Protein AF-A0A5M9ZGF6-F1 (afdb_monomer_lite)

pLDDT: mean 71.76, std 17.56, range [29.84, 97.44]

Organism: NCBI:txid1630166

Structure (mmCIF, N/CA/C/O backbone):
data_AF-A0A5M9ZGF6-F1
#
_entry.id   AF-A0A5M9ZGF6-F1
#
loop_
_atom_site.group_PDB
_atom_site.id
_atom_site.type_symbol
_atom_site.label_atom_id
_atom_site.label_alt_id
_atom_site.label_comp_id
_atom_site.label_asym_id
_atom_site.label_entity_id
_atom_site.label_seq_id
_atom_site.pdbx_PDB_ins_code
_atom_site.Cartn_x
_atom_site.Cartn_y
_atom_site.Cartn_z
_atom_site.occupancy
_atom_site.B_iso_or_equiv
_atom_site.auth_seq_id
_atom_site.auth_comp_id
_atom_site.auth_asym_id
_atom_site.auth_atom_id
_atom_site.pdbx_PDB_model_num
ATOM 1 N N . MET A 1 1 ? -43.111 -22.798 -46.053 1.00 52.22 1 MET A N 1
ATOM 2 C CA . MET A 1 1 ? -41.917 -23.514 -45.580 1.00 52.22 1 MET A CA 1
ATOM 3 C C . MET A 1 1 ? -41.376 -22.754 -44.384 1.00 52.22 1 MET A C 1
ATOM 5 O O . MET A 1 1 ? -41.095 -21.566 -44.531 1.00 52.22 1 MET A O 1
ATOM 9 N N . SER A 1 2 ? -41.379 -23.367 -43.202 1.00 64.00 2 SER A N 1
ATOM 10 C CA . SER A 1 2 ? -40.974 -22.713 -41.947 1.00 64.00 2 SER A CA 1
ATOM 11 C C . SER A 1 2 ? -39.448 -22.539 -41.874 1.00 64.00 2 SER A C 1
ATOM 13 O O . SER A 1 2 ? -38.704 -23.160 -42.637 1.00 64.00 2 SER A O 1
ATOM 15 N N . LEU A 1 3 ? -38.962 -21.691 -40.959 1.00 53.50 3 LEU A N 1
ATOM 16 C CA . LEU A 1 3 ? -37.520 -21.524 -40.703 1.00 53.50 3 LEU A CA 1
ATOM 17 C C . LEU A 1 3 ? -36.851 -22.865 -40.332 1.00 53.50 3 LEU A C 1
ATOM 19 O O . LEU A 1 3 ? -35.691 -23.104 -40.653 1.00 53.50 3 LEU A O 1
ATOM 23 N N . GLU A 1 4 ? -37.628 -23.759 -39.725 1.00 56.31 4 GLU A N 1
ATOM 24 C CA . GLU A 1 4 ? -37.227 -25.098 -39.304 1.00 56.31 4 GLU A CA 1
ATOM 25 C C . GLU A 1 4 ? -37.061 -26.068 -40.487 1.00 56.31 4 GLU A C 1
ATOM 27 O O . GLU A 1 4 ? -36.084 -26.813 -40.548 1.00 56.31 4 GLU A O 1
ATOM 32 N N . GLU A 1 5 ? -37.915 -25.972 -41.512 1.00 63.78 5 GLU A N 1
ATOM 33 C CA . GLU A 1 5 ? -37.778 -26.757 -42.752 1.00 63.78 5 GLU A CA 1
ATOM 34 C C . GLU A 1 5 ? -36.579 -26.321 -43.614 1.00 63.78 5 GLU A C 1
ATOM 36 O O . GLU A 1 5 ? -36.043 -27.118 -44.386 1.00 63.78 5 GLU A O 1
ATOM 41 N N . ARG A 1 6 ? -36.100 -25.076 -43.469 1.00 61.47 6 ARG A N 1
ATOM 42 C CA . ARG A 1 6 ? -34.855 -24.617 -44.114 1.00 61.47 6 ARG A CA 1
ATOM 43 C C . ARG A 1 6 ? -33.600 -25.096 -43.384 1.00 61.47 6 ARG A C 1
ATOM 45 O O . ARG A 1 6 ? -32.602 -25.383 -44.041 1.00 61.47 6 ARG A O 1
ATOM 52 N N . PHE A 1 7 ? -33.658 -25.239 -42.061 1.00 54.16 7 PHE A N 1
ATOM 53 C CA . PHE A 1 7 ? -32.519 -25.701 -41.265 1.00 54.16 7 PHE A CA 1
ATOM 54 C C . PHE A 1 7 ? -32.251 -27.204 -41.450 1.00 54.16 7 PHE A C 1
ATOM 56 O O . PHE A 1 7 ? -31.097 -27.629 -41.495 1.00 54.16 7 PHE A O 1
ATOM 63 N N . GLN A 1 8 ? -33.299 -28.010 -41.656 1.00 57.28 8 GLN A N 1
ATOM 64 C CA . GLN A 1 8 ? -33.153 -29.456 -41.866 1.00 57.28 8 GLN A CA 1
ATOM 65 C C . GLN A 1 8 ? -32.628 -29.849 -43.260 1.00 57.28 8 GLN A C 1
ATOM 67 O O . GLN A 1 8 ? -32.026 -30.910 -43.401 1.00 57.28 8 GLN A O 1
ATOM 72 N N . ASN A 1 9 ? -32.762 -28.988 -44.276 1.00 55.34 9 ASN A N 1
ATOM 73 C CA . ASN A 1 9 ? -32.192 -29.235 -45.610 1.00 55.34 9 ASN A CA 1
ATOM 74 C C . ASN A 1 9 ? -30.718 -28.808 -45.753 1.00 55.34 9 ASN A C 1
ATOM 76 O O . ASN A 1 9 ? -30.072 -29.199 -46.722 1.00 55.34 9 ASN A O 1
ATOM 80 N N . MET A 1 10 ? -30.165 -28.037 -44.807 1.00 42.31 10 MET A N 1
ATOM 81 C CA . MET A 1 10 ? -28.770 -27.571 -44.867 1.00 42.31 10 MET A CA 1
ATOM 82 C C . MET A 1 10 ? -27.761 -28.500 -44.179 1.00 42.31 10 MET A C 1
ATOM 84 O O . MET A 1 10 ? -26.569 -28.385 -44.443 1.00 42.31 10 MET A O 1
ATOM 88 N N . THR A 1 11 ? -28.199 -29.426 -43.321 1.00 49.75 11 THR A N 1
ATOM 89 C CA . THR A 1 11 ? -27.282 -30.256 -42.512 1.00 49.75 11 THR A CA 1
ATOM 90 C C . THR A 1 11 ? -27.200 -31.720 -42.940 1.00 49.75 11 THR A C 1
ATOM 92 O O . THR A 1 11 ? -26.404 -32.466 -42.378 1.00 49.75 11 THR A O 1
ATOM 95 N N . GLY A 1 12 ? -27.959 -32.131 -43.963 1.00 47.81 12 GLY A N 1
ATOM 96 C CA . GLY A 1 12 ? -27.683 -33.337 -44.749 1.00 47.81 12 GLY A CA 1
ATOM 97 C C . GLY A 1 12 ? -27.441 -34.631 -43.964 1.00 47.81 12 GLY A C 1
ATOM 98 O O . GLY A 1 12 ? -26.619 -35.433 -44.396 1.00 47.81 12 GLY A O 1
ATOM 99 N N . ASN A 1 13 ? -28.120 -34.870 -42.837 1.00 41.59 13 ASN A N 1
ATOM 100 C CA . ASN A 1 13 ? -27.894 -36.093 -42.067 1.00 41.59 13 ASN A CA 1
ATOM 101 C C . ASN A 1 13 ? -29.206 -36.800 -41.713 1.00 41.59 13 ASN A C 1
ATOM 103 O O . ASN A 1 13 ? -29.840 -36.536 -40.693 1.00 41.59 13 ASN A O 1
ATOM 107 N N . THR A 1 14 ? -29.612 -37.725 -42.586 1.00 40.56 14 THR A N 1
ATOM 108 C CA . THR A 1 14 ? -30.648 -38.715 -42.292 1.00 40.56 14 THR A CA 1
ATOM 109 C C . THR A 1 14 ? -30.010 -40.100 -42.166 1.00 40.56 14 THR A C 1
ATOM 111 O O . THR A 1 14 ? -29.475 -40.636 -43.128 1.00 40.56 14 THR A O 1
ATOM 114 N N . LYS A 1 15 ? -30.199 -40.691 -40.979 1.00 37.38 15 LYS A N 1
ATOM 115 C CA . LYS A 1 15 ? -30.226 -42.132 -40.651 1.00 37.38 15 LYS A CA 1
ATOM 116 C C . LYS A 1 15 ? -28.956 -42.846 -40.134 1.00 37.38 15 LYS A C 1
ATOM 118 O O . LYS A 1 15 ? -28.078 -43.248 -40.878 1.00 37.38 15 LYS A O 1
ATOM 123 N N . VAL A 1 16 ? -29.095 -43.206 -38.849 1.00 33.09 16 VAL A N 1
ATOM 124 C CA . VAL A 1 16 ? -28.965 -44.546 -38.224 1.00 33.09 16 VAL A CA 1
ATOM 125 C C . VAL A 1 16 ? -27.563 -45.105 -37.910 1.00 33.09 16 VAL A C 1
ATOM 127 O O . VAL A 1 16 ? -26.766 -45.468 -38.763 1.00 33.09 16 VAL A O 1
ATOM 130 N N . TRP A 1 17 ? -27.382 -45.266 -36.596 1.00 29.84 17 TRP A N 1
ATOM 131 C CA . TRP A 1 17 ? -26.350 -45.927 -35.795 1.00 29.84 17 TRP A CA 1
ATOM 132 C C . TRP A 1 17 ? -25.876 -47.328 -36.234 1.00 29.84 17 TRP A C 1
ATOM 134 O O . TRP A 1 17 ? -26.697 -48.172 -36.591 1.00 29.84 17 TRP A O 1
ATOM 144 N N . ARG A 1 18 ? -24.588 -47.621 -35.954 1.00 31.22 18 ARG A N 1
ATOM 145 C CA . ARG A 1 18 ? -24.090 -48.749 -35.119 1.00 31.22 18 ARG A CA 1
ATOM 146 C C . ARG A 1 18 ? -22.621 -48.491 -34.706 1.00 31.22 18 ARG A C 1
ATOM 148 O O . ARG A 1 18 ? -21.790 -48.181 -35.547 1.00 31.22 18 ARG A O 1
ATOM 155 N N . ALA A 1 19 ? -22.350 -48.569 -33.400 1.00 33.94 19 ALA A N 1
ATOM 156 C CA . ALA A 1 19 ? -21.087 -48.227 -32.723 1.00 33.94 19 ALA A CA 1
ATOM 157 C C . ALA A 1 19 ? -19.931 -49.232 -32.975 1.00 33.94 19 ALA A C 1
ATOM 159 O O . ALA A 1 19 ? -20.174 -50.311 -33.518 1.00 33.94 19 ALA A O 1
ATOM 160 N N . PRO A 1 20 ? -18.704 -48.936 -32.490 1.00 35.09 20 PRO A N 1
ATOM 161 C CA . PRO A 1 20 ? -18.349 -49.514 -31.189 1.00 35.09 20 PRO A CA 1
ATOM 162 C C . PRO A 1 20 ? -17.632 -48.546 -30.218 1.00 35.09 20 PRO A C 1
ATOM 164 O O . PRO A 1 20 ? -16.551 -48.033 -30.474 1.00 35.09 20 PRO A O 1
ATOM 167 N N . LEU A 1 21 ? -18.251 -48.341 -29.053 1.00 38.69 21 LEU A N 1
ATOM 168 C CA . LEU A 1 21 ? -17.724 -48.782 -27.750 1.00 38.69 21 LEU A CA 1
ATOM 169 C C . LEU A 1 21 ? -16.270 -48.452 -27.324 1.00 38.69 21 LEU A C 1
ATOM 171 O O . LEU A 1 21 ? -15.684 -49.227 -26.577 1.00 38.69 21 LEU A O 1
ATOM 175 N N . ALA A 1 22 ? -15.712 -47.290 -27.682 1.00 31.62 22 ALA A N 1
ATOM 176 C CA . ALA A 1 22 ? -14.438 -46.829 -27.088 1.00 31.62 22 ALA A CA 1
ATOM 177 C C . ALA A 1 22 ? -14.414 -45.375 -26.563 1.00 31.62 22 ALA A C 1
ATOM 179 O O . ALA A 1 22 ? -13.463 -44.993 -25.892 1.00 31.62 22 ALA A O 1
ATOM 180 N N . GLY A 1 23 ? -15.455 -44.565 -26.796 1.00 33.12 23 GLY A N 1
ATOM 181 C CA . GLY A 1 23 ? -15.446 -43.129 -26.444 1.00 33.12 23 GLY A CA 1
ATOM 182 C C . GLY A 1 23 ? -16.158 -42.728 -25.144 1.00 33.12 23 GLY A C 1
ATOM 183 O O . GLY A 1 23 ? -16.056 -41.580 -24.729 1.00 33.12 23 GLY A O 1
ATOM 184 N N . LEU A 1 24 ? -16.885 -43.642 -24.490 1.00 32.22 24 LEU A N 1
ATOM 185 C CA . LEU A 1 24 ? -17.691 -43.327 -23.294 1.00 32.22 24 LEU A CA 1
ATOM 186 C C . LEU A 1 24 ? -17.019 -43.696 -21.962 1.00 32.22 24 LEU A C 1
ATOM 188 O O . LEU A 1 24 ? -17.476 -43.250 -20.913 1.00 32.22 24 LEU A O 1
ATOM 192 N N . ALA A 1 25 ? -15.892 -44.413 -21.986 1.00 32.84 25 ALA A N 1
ATOM 193 C CA . ALA A 1 25 ? -15.049 -44.579 -20.798 1.00 32.84 25 ALA A CA 1
ATOM 194 C C . ALA A 1 25 ? -14.231 -43.308 -20.490 1.00 32.84 25 ALA A C 1
ATOM 196 O O . ALA A 1 25 ? -13.907 -43.049 -19.336 1.00 32.84 25 ALA A O 1
ATOM 197 N N . SER A 1 26 ? -13.959 -42.466 -21.491 1.00 36.41 26 SER A N 1
ATOM 198 C CA . SER A 1 26 ? -13.129 -41.262 -21.343 1.00 36.41 26 SER A CA 1
ATOM 199 C C . SER A 1 26 ? -13.853 -40.113 -20.634 1.00 36.41 26 SER A C 1
ATOM 201 O O . SER A 1 26 ? -13.219 -39.329 -19.940 1.00 36.41 26 SER A O 1
ATOM 203 N N . VAL A 1 27 ? -15.183 -40.032 -20.743 1.00 36.22 27 VAL A N 1
ATOM 204 C CA . VAL A 1 27 ? -15.979 -38.978 -20.085 1.00 36.22 27 VAL A CA 1
ATOM 205 C C . VAL A 1 27 ? -16.360 -39.371 -18.652 1.00 36.22 27 VAL A C 1
ATOM 207 O O . VAL A 1 27 ? -16.379 -38.518 -17.770 1.00 36.22 27 VAL A O 1
ATOM 210 N N . ALA A 1 28 ? -16.530 -40.669 -18.371 1.00 35.44 28 ALA A N 1
ATOM 211 C CA . ALA A 1 28 ? -16.622 -41.158 -16.994 1.00 35.44 28 ALA A CA 1
ATOM 212 C C . ALA A 1 28 ? -15.264 -41.090 -16.262 1.00 35.44 28 ALA A C 1
ATOM 214 O O . ALA A 1 28 ? -15.244 -40.788 -15.070 1.00 35.44 28 ALA A O 1
ATOM 215 N N . MET A 1 29 ? -14.135 -41.276 -16.967 1.00 35.06 29 MET A N 1
ATOM 216 C CA . MET A 1 29 ? -12.788 -41.066 -16.406 1.00 35.06 29 MET A CA 1
ATOM 217 C C . MET A 1 29 ? -12.430 -39.586 -16.207 1.00 35.06 29 MET A C 1
ATOM 219 O O . MET A 1 29 ? -11.732 -39.266 -15.251 1.00 35.06 29 MET A O 1
ATOM 223 N N . ILE A 1 30 ? -12.960 -38.657 -17.010 1.00 37.44 30 ILE A N 1
ATOM 224 C CA . ILE A 1 30 ? -12.794 -37.212 -16.761 1.00 37.44 30 ILE A CA 1
ATOM 225 C C . ILE A 1 30 ? -13.612 -36.745 -15.541 1.00 37.44 30 ILE A C 1
ATOM 227 O O . ILE A 1 30 ? -13.163 -35.863 -14.813 1.00 37.44 30 ILE A O 1
ATOM 231 N N . ALA A 1 31 ? -14.732 -37.401 -15.223 1.00 34.72 31 ALA A N 1
ATOM 232 C CA . ALA A 1 31 ? -15.467 -37.156 -13.978 1.00 34.72 31 ALA A CA 1
ATOM 233 C C . ALA A 1 31 ? -14.844 -37.838 -12.739 1.00 34.72 31 ALA A C 1
ATOM 235 O O . ALA A 1 31 ? -15.077 -37.383 -11.626 1.00 34.72 31 ALA A O 1
ATOM 236 N N . THR A 1 32 ? -14.018 -38.882 -12.895 1.00 32.44 32 THR A N 1
ATOM 237 C CA . THR A 1 32 ? -13.280 -39.490 -11.763 1.00 32.44 32 THR A CA 1
ATOM 238 C C . THR A 1 32 ? -11.904 -38.864 -11.528 1.00 32.44 32 THR A C 1
ATOM 240 O O . THR A 1 32 ? -11.432 -38.863 -10.396 1.00 32.44 32 THR A O 1
ATOM 243 N N . MET A 1 33 ? -11.277 -38.252 -12.540 1.00 34.66 33 MET A N 1
ATOM 244 C CA . MET A 1 33 ? -10.026 -37.498 -12.358 1.00 34.66 33 MET A CA 1
ATOM 245 C C . MET A 1 33 ? -10.251 -36.063 -11.853 1.00 34.66 33 MET A C 1
ATOM 247 O O . MET A 1 33 ? -9.376 -35.522 -11.186 1.00 34.66 33 MET A O 1
ATOM 251 N N . GLY A 1 34 ? -11.440 -35.484 -12.065 1.00 32.59 34 GLY A N 1
ATOM 252 C CA . GLY A 1 34 ? -11.870 -34.248 -11.392 1.00 32.59 34 GLY A CA 1
ATOM 253 C C . GLY A 1 34 ? -12.216 -34.422 -9.904 1.00 32.59 34 GLY A C 1
ATOM 254 O O . GLY A 1 34 ? -12.345 -33.434 -9.193 1.00 32.59 34 GLY A O 1
ATOM 255 N N . VAL A 1 35 ? -12.330 -35.665 -9.423 1.00 34.41 35 VAL A N 1
ATOM 256 C CA . VAL A 1 35 ? -12.673 -36.002 -8.026 1.00 34.41 35 VAL A CA 1
ATOM 257 C C . VAL A 1 35 ? -11.443 -36.427 -7.208 1.00 34.41 35 VAL A C 1
ATOM 259 O O . VAL A 1 35 ? -11.498 -36.455 -5.984 1.00 34.41 35 VAL A O 1
ATOM 262 N N . ALA A 1 36 ? -10.294 -36.680 -7.844 1.00 33.44 36 ALA A N 1
ATOM 263 C CA . ALA A 1 36 ? -9.061 -37.043 -7.136 1.00 33.44 36 ALA A CA 1
ATOM 264 C C . ALA A 1 36 ? -8.223 -35.834 -6.663 1.00 33.44 36 ALA A C 1
ATOM 266 O O . ALA A 1 36 ? -7.332 -36.006 -5.835 1.00 33.44 36 ALA A O 1
ATOM 267 N N . ALA A 1 37 ? -8.500 -34.616 -7.147 1.00 34.91 37 ALA A N 1
ATOM 268 C CA . ALA A 1 37 ? -7.807 -33.398 -6.704 1.00 34.91 37 ALA A CA 1
ATOM 269 C C . ALA A 1 37 ? -8.527 -32.656 -5.559 1.00 34.91 37 ALA A C 1
ATOM 271 O O . ALA A 1 37 ? -7.911 -31.826 -4.901 1.00 34.91 37 ALA A O 1
ATOM 272 N N . SER A 1 38 ? -9.795 -32.973 -5.270 1.00 39.72 38 SER A N 1
ATOM 273 C CA . SER A 1 38 ? -10.536 -32.393 -4.137 1.00 39.72 38 SER A CA 1
ATOM 274 C C . SER A 1 38 ? -10.399 -33.194 -2.834 1.00 39.72 38 SER A C 1
ATOM 276 O O . SER A 1 38 ? -10.948 -32.796 -1.814 1.00 39.72 38 SER A O 1
ATOM 278 N N . THR A 1 39 ? -9.677 -34.322 -2.837 1.00 42.22 39 THR A N 1
ATOM 279 C CA . THR A 1 39 ? -9.481 -35.187 -1.654 1.00 42.22 39 THR A CA 1
ATOM 280 C C . THR A 1 39 ? -8.071 -35.117 -1.055 1.00 42.22 39 THR A C 1
ATOM 282 O O . THR A 1 39 ? -7.697 -35.993 -0.282 1.00 42.22 39 THR A O 1
ATOM 285 N N . ALA A 1 40 ? -7.278 -34.091 -1.380 1.00 41.31 40 ALA A N 1
ATOM 286 C CA . ALA A 1 40 ? -5.904 -33.930 -0.884 1.00 41.31 40 ALA A CA 1
ATOM 287 C C . ALA A 1 40 ? -5.705 -32.705 0.036 1.00 41.31 40 ALA A C 1
ATOM 289 O O . ALA A 1 40 ? -4.582 -32.231 0.182 1.00 41.31 40 ALA A O 1
ATOM 290 N N . ASN A 1 41 ? -6.769 -32.192 0.668 1.00 52.09 41 ASN A N 1
ATOM 291 C CA . ASN A 1 41 ? -6.676 -31.009 1.542 1.00 52.09 41 ASN A CA 1
ATOM 292 C C . ASN A 1 41 ? -6.361 -31.342 3.010 1.00 52.09 41 ASN A C 1
ATOM 294 O O . ASN A 1 41 ? -6.297 -30.434 3.829 1.00 52.09 41 ASN A O 1
ATOM 298 N N . ALA A 1 42 ? -6.159 -32.614 3.363 1.00 49.62 42 ALA A N 1
ATOM 299 C CA . ALA A 1 42 ? -5.719 -32.983 4.706 1.00 49.62 42 ALA A CA 1
ATOM 300 C C . ALA A 1 42 ? -4.203 -32.775 4.833 1.00 49.62 42 ALA A C 1
ATOM 302 O O . ALA A 1 42 ? -3.412 -33.705 4.677 1.00 49.62 42 ALA A O 1
ATOM 303 N N . ASP A 1 43 ? -3.808 -31.536 5.100 1.00 59.50 43 ASP A N 1
ATOM 304 C CA . ASP A 1 43 ? -2.506 -31.228 5.674 1.00 59.50 43 ASP A CA 1
ATOM 305 C C . ASP A 1 43 ? -2.671 -31.352 7.192 1.00 59.50 43 ASP A C 1
ATOM 307 O O . ASP A 1 43 ? -3.382 -30.553 7.796 1.00 59.50 43 ASP A O 1
ATOM 311 N N . THR A 1 44 ? -2.175 -32.435 7.800 1.00 53.25 44 THR A N 1
ATOM 312 C CA . THR A 1 44 ? -2.518 -32.780 9.188 1.00 53.25 44 THR A CA 1
ATOM 313 C C . THR A 1 44 ? -1.997 -31.740 10.171 1.00 53.25 44 THR A C 1
ATOM 315 O O . THR A 1 44 ? -0.893 -31.844 10.702 1.00 53.25 44 THR A O 1
ATOM 318 N N . VAL A 1 45 ? -2.852 -30.775 10.470 1.00 57.09 45 VAL A N 1
ATOM 319 C CA . VAL A 1 45 ? -2.740 -29.885 11.610 1.00 57.09 45 VAL A CA 1
ATOM 320 C C . VAL A 1 45 ? -3.004 -30.702 12.876 1.00 57.09 45 VAL A C 1
ATOM 322 O O . VAL A 1 45 ? -4.016 -31.401 12.978 1.00 57.09 45 VAL A O 1
ATOM 325 N N . ASN A 1 46 ? -2.123 -30.617 13.874 1.00 58.19 46 ASN A N 1
ATOM 326 C CA . ASN A 1 46 ? -2.444 -31.143 15.196 1.00 58.19 46 ASN A CA 1
ATOM 327 C C . ASN A 1 46 ? -3.598 -30.305 15.767 1.00 58.19 46 ASN A C 1
ATOM 329 O O . ASN A 1 46 ? -3.386 -29.154 16.134 1.00 58.19 46 ASN A O 1
ATOM 333 N N . ALA A 1 47 ? -4.806 -30.871 15.858 1.00 51.78 47 ALA A N 1
ATOM 334 C CA . ALA A 1 47 ? -5.988 -30.167 16.369 1.00 51.78 47 ALA A CA 1
ATOM 335 C C . ALA A 1 47 ? -5.763 -29.553 17.768 1.00 51.78 47 ALA A C 1
ATOM 337 O O . ALA A 1 47 ? -6.371 -28.546 18.125 1.00 51.78 47 ALA A O 1
ATOM 338 N N . SER A 1 48 ? -4.841 -30.123 18.548 1.00 50.94 48 SER A N 1
ATOM 339 C CA . SER A 1 48 ? -4.463 -29.618 19.867 1.00 50.94 48 SER A CA 1
ATOM 340 C C . SER A 1 48 ? -3.477 -28.447 19.813 1.00 50.94 48 SER A C 1
ATOM 342 O O . SER A 1 48 ? -3.416 -27.682 20.774 1.00 50.94 48 SER A O 1
ATOM 344 N N . ASN A 1 49 ? -2.694 -28.295 18.740 1.00 54.41 49 ASN A N 1
ATOM 345 C CA . ASN A 1 49 ? -1.664 -27.258 18.607 1.00 54.41 49 ASN A CA 1
ATOM 346 C C . ASN A 1 49 ? -1.377 -26.943 17.118 1.00 54.41 49 ASN A C 1
ATOM 348 O O . ASN A 1 49 ? -0.397 -27.441 16.557 1.00 54.41 49 ASN A O 1
ATOM 352 N N . PRO A 1 50 ? -2.291 -26.211 16.453 1.00 55.06 50 PRO A N 1
ATOM 353 C CA . PRO A 1 50 ? -2.332 -26.090 14.998 1.00 55.06 50 PRO A CA 1
ATOM 354 C C . PRO A 1 50 ? -1.295 -25.126 14.402 1.00 55.06 50 PRO A C 1
ATOM 356 O O . PRO A 1 50 ? -1.001 -25.199 13.214 1.00 55.06 50 PRO A O 1
ATOM 359 N N . VAL A 1 51 ? -0.727 -24.251 15.233 1.00 61.56 51 VAL A N 1
ATOM 360 C CA . VAL A 1 51 ? 0.332 -23.298 14.896 1.00 61.56 51 VAL A CA 1
ATOM 361 C C . VAL A 1 51 ? 1.488 -23.623 15.845 1.00 61.56 51 VAL A C 1
ATOM 363 O O . VAL A 1 51 ? 1.282 -23.577 17.047 1.00 61.56 51 VAL A O 1
ATOM 366 N N . ASP A 1 52 ? 2.651 -24.027 15.327 1.00 53.91 52 ASP A N 1
ATOM 367 C CA . ASP A 1 52 ? 3.858 -24.494 16.047 1.00 53.91 52 ASP A CA 1
ATOM 368 C C . ASP A 1 52 ? 4.008 -24.101 17.547 1.00 53.91 52 ASP A C 1
ATOM 370 O O . ASP A 1 52 ? 3.778 -22.951 17.922 1.00 53.91 52 ASP A O 1
ATOM 374 N N . GLN A 1 53 ? 4.501 -25.053 18.363 1.00 45.41 53 GLN A N 1
ATOM 375 C CA . GLN A 1 53 ? 4.284 -25.381 19.797 1.00 45.41 53 GLN A CA 1
ATOM 376 C C . GLN A 1 53 ? 4.274 -24.282 20.886 1.00 45.41 53 GLN A C 1
ATOM 378 O O . GLN A 1 53 ? 4.377 -24.589 22.076 1.00 45.41 53 GLN A O 1
ATOM 383 N N . THR A 1 54 ? 4.133 -23.008 20.559 1.00 53.06 54 THR A N 1
ATOM 384 C CA . THR A 1 54 ? 4.137 -21.931 21.547 1.00 53.06 54 THR A CA 1
ATOM 385 C C . THR A 1 54 ? 2.780 -21.254 21.737 1.00 53.06 54 THR A C 1
ATOM 387 O O . THR A 1 54 ? 2.601 -20.675 22.806 1.00 53.06 54 THR A O 1
ATOM 390 N N . ASP A 1 55 ? 1.820 -21.372 20.800 1.00 60.97 55 ASP A N 1
ATOM 391 C CA . ASP A 1 55 ? 0.558 -20.601 20.810 1.00 60.97 55 ASP A CA 1
ATOM 392 C C . ASP A 1 55 ? 0.834 -19.101 21.051 1.00 60.97 55 ASP A C 1
ATOM 394 O O . ASP A 1 55 ? 0.177 -18.473 21.864 1.00 60.97 55 ASP A O 1
ATOM 398 N N . LYS A 1 56 ? 1.885 -18.534 20.450 1.00 71.06 56 LYS A N 1
ATOM 399 C CA . LYS A 1 56 ? 2.322 -17.155 20.721 1.00 71.06 56 LYS A CA 1
ATOM 400 C C . LYS A 1 56 ? 2.047 -16.252 19.536 1.00 71.06 56 LYS A C 1
ATOM 402 O O . LYS A 1 56 ? 2.673 -16.448 18.495 1.00 71.06 56 LYS A O 1
ATOM 407 N N . PHE A 1 57 ? 1.186 -15.269 19.741 1.00 72.38 57 PHE A N 1
ATOM 408 C CA . PHE A 1 57 ? 0.853 -14.202 18.810 1.00 72.38 57 PHE A CA 1
ATOM 409 C C . PHE A 1 57 ? 1.263 -12.851 19.386 1.00 72.38 57 PHE A C 1
ATOM 411 O O . PHE A 1 57 ? 1.302 -12.660 20.611 1.00 72.38 57 PHE A O 1
ATOM 418 N N . SER A 1 58 ? 1.551 -11.918 18.490 1.00 72.56 58 SER A N 1
ATOM 419 C CA . SER A 1 58 ? 1.962 -10.560 18.843 1.00 72.56 58 SER A CA 1
ATOM 420 C C . SER A 1 58 ? 0.928 -9.538 18.391 1.00 72.56 58 SER A C 1
ATOM 422 O O . SER A 1 58 ? 0.189 -9.779 17.445 1.00 72.56 58 SER A O 1
ATOM 424 N N . VAL A 1 59 ? 0.886 -8.381 19.049 1.00 74.62 59 VAL A N 1
ATOM 425 C CA . VAL A 1 59 ? 0.003 -7.262 18.679 1.00 74.62 59 VAL A CA 1
ATOM 426 C C . VAL A 1 59 ? 0.861 -6.015 18.468 1.00 74.62 59 VAL A C 1
ATOM 428 O O . VAL A 1 59 ? 1.673 -5.667 19.331 1.00 74.62 59 VAL A O 1
ATOM 431 N N . GLY A 1 60 ? 0.699 -5.353 17.320 1.00 75.06 60 GLY A N 1
ATOM 432 C CA . GLY A 1 60 ? 1.401 -4.125 16.949 1.00 75.06 60 GLY A CA 1
ATOM 433 C C . GLY A 1 60 ? 0.441 -2.995 16.575 1.00 75.06 60 GLY A C 1
ATOM 434 O O . GLY A 1 60 ? -0.509 -3.202 15.821 1.00 75.06 60 GLY A O 1
ATOM 435 N N . VAL A 1 61 ? 0.719 -1.789 17.075 1.00 76.81 61 VAL A N 1
ATOM 436 C CA . VAL A 1 61 ? -0.067 -0.571 16.810 1.00 76.81 61 VAL A CA 1
ATOM 437 C C . VAL A 1 61 ? 0.720 0.376 15.902 1.00 76.81 61 VAL A C 1
ATOM 439 O O . VAL A 1 61 ? 1.920 0.569 16.096 1.00 76.81 61 VAL A O 1
ATOM 442 N N . TYR A 1 62 ? 0.055 0.988 14.924 1.00 78.44 62 TYR A N 1
ATOM 443 C CA . TYR A 1 62 ? 0.625 1.900 13.927 1.00 78.44 62 TYR A CA 1
ATOM 444 C C . TYR A 1 62 ? -0.185 3.193 13.872 1.00 78.44 62 TYR A C 1
ATOM 446 O O . TYR A 1 62 ? -1.387 3.165 14.091 1.00 78.44 62 TYR A O 1
ATOM 454 N N . ALA A 1 63 ? 0.439 4.325 13.556 1.00 79.88 63 ALA A N 1
ATOM 455 C CA . ALA A 1 63 ? -0.303 5.557 13.287 1.00 79.88 63 ALA A CA 1
ATOM 456 C C . ALA A 1 63 ? -0.891 5.504 11.865 1.00 79.88 63 ALA A C 1
ATOM 458 O O . ALA A 1 63 ? -0.185 5.094 10.944 1.00 79.88 63 ALA A O 1
ATOM 459 N N . ALA A 1 64 ? -2.150 5.904 11.655 1.00 80.75 64 ALA A N 1
ATOM 460 C CA . ALA A 1 64 ? -2.777 5.847 10.327 1.00 80.75 64 ALA A CA 1
ATOM 461 C C . ALA A 1 64 ? -2.093 6.762 9.285 1.00 80.75 64 ALA A C 1
ATOM 463 O O . ALA A 1 64 ? -2.096 6.483 8.093 1.00 80.75 64 ALA A O 1
ATOM 464 N N . ASP A 1 65 ? -1.453 7.841 9.720 1.00 78.25 65 ASP A N 1
ATOM 465 C CA . ASP A 1 65 ? -0.665 8.758 8.888 1.00 78.25 65 ASP A CA 1
ATOM 466 C C . ASP A 1 65 ? 0.805 8.340 8.714 1.00 78.25 65 ASP A C 1
ATOM 468 O O . ASP A 1 65 ? 1.496 8.875 7.849 1.00 78.25 65 ASP A O 1
ATOM 472 N N . ALA A 1 66 ? 1.282 7.377 9.504 1.00 74.50 66 ALA A N 1
ATOM 473 C CA . ALA A 1 66 ? 2.596 6.755 9.355 1.00 74.50 66 ALA A CA 1
ATOM 474 C C . ALA A 1 66 ? 2.499 5.218 9.478 1.00 74.50 66 ALA A C 1
ATOM 476 O O . ALA A 1 66 ? 3.137 4.623 10.353 1.00 74.50 66 ALA A O 1
ATOM 477 N N . PRO A 1 67 ? 1.727 4.543 8.601 1.00 71.50 67 PRO A N 1
ATOM 478 C CA . PRO A 1 67 ? 1.346 3.131 8.759 1.00 71.50 67 PRO A CA 1
ATOM 479 C C . PRO A 1 67 ? 2.499 2.130 8.581 1.00 71.50 67 PRO A C 1
ATOM 481 O O . PRO A 1 67 ? 2.356 0.947 8.911 1.00 71.50 67 PRO A O 1
ATOM 484 N N . TYR A 1 68 ? 3.650 2.622 8.118 1.00 67.25 68 TYR A N 1
ATOM 485 C CA . TYR A 1 68 ? 4.912 1.897 7.972 1.00 67.25 68 TYR A CA 1
ATOM 486 C C . TYR A 1 68 ? 5.766 1.929 9.247 1.00 67.25 68 TYR A C 1
ATOM 488 O O . TYR A 1 68 ? 6.758 1.200 9.355 1.00 67.25 68 TYR A O 1
ATOM 496 N N . LYS A 1 69 ? 5.422 2.787 10.215 1.00 68.00 69 LYS A N 1
ATOM 497 C CA . LYS A 1 69 ? 6.162 2.971 11.461 1.00 68.00 69 LYS A CA 1
ATOM 498 C C . LYS A 1 69 ? 5.289 2.546 12.634 1.00 68.00 69 LYS A C 1
ATOM 500 O O . LYS A 1 69 ? 4.192 3.057 12.829 1.00 68.00 69 LYS A O 1
ATOM 505 N N . LEU A 1 70 ? 5.805 1.612 13.429 1.00 69.44 70 LEU A N 1
ATOM 506 C CA . LEU A 1 70 ? 5.153 1.230 14.675 1.00 69.44 70 LEU A CA 1
ATOM 507 C C . LEU A 1 70 ? 4.987 2.476 15.548 1.00 69.44 70 LEU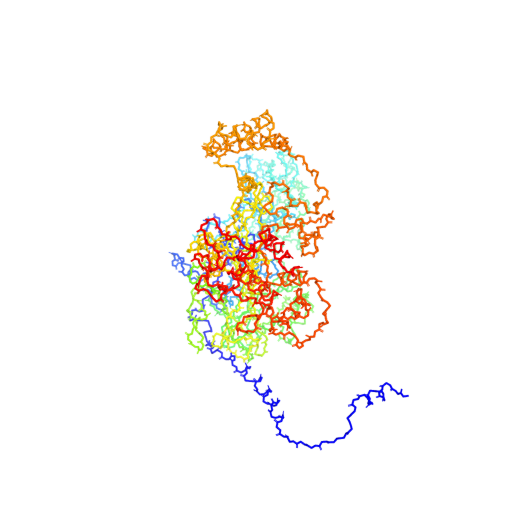 A C 1
ATOM 509 O O . LEU A 1 70 ? 5.930 3.267 15.679 1.00 69.44 70 LEU A O 1
ATOM 513 N N . ALA A 1 71 ? 3.802 2.633 16.122 1.00 68.38 71 ALA A N 1
ATOM 514 C CA . ALA A 1 71 ? 3.482 3.735 16.997 1.00 68.38 71 ALA A CA 1
ATOM 515 C C . ALA A 1 71 ? 4.487 3.762 18.155 1.00 68.38 71 ALA A C 1
ATOM 517 O O . ALA A 1 71 ? 4.789 2.736 18.781 1.00 68.38 71 ALA A O 1
ATOM 518 N N . THR A 1 72 ? 5.060 4.939 18.381 1.00 59.62 72 THR A N 1
ATOM 519 C CA . THR A 1 72 ? 5.964 5.179 19.498 1.00 59.62 72 THR A CA 1
ATOM 520 C C . THR A 1 72 ? 5.333 6.164 20.452 1.00 59.62 72 THR A C 1
ATOM 522 O O . THR A 1 72 ? 4.701 7.118 20.003 1.00 59.62 72 THR A O 1
ATOM 525 N N . ASP A 1 73 ? 5.540 5.967 21.748 1.00 53.47 73 ASP A N 1
ATOM 526 C CA . ASP A 1 73 ? 5.194 6.993 22.724 1.00 53.47 73 ASP A CA 1
ATOM 527 C C . ASP A 1 73 ? 6.106 8.231 22.595 1.00 53.47 73 ASP A C 1
ATOM 529 O O . ASP A 1 73 ? 7.074 8.258 21.823 1.00 53.47 73 ASP A O 1
ATOM 533 N N . ALA A 1 74 ? 5.819 9.261 23.394 1.00 49.94 74 ALA A N 1
ATOM 534 C CA . ALA A 1 74 ? 6.598 10.497 23.445 1.00 49.94 74 ALA A CA 1
ATOM 535 C C . ALA A 1 74 ? 8.080 10.299 23.847 1.00 49.94 74 ALA A C 1
ATOM 537 O O . ALA A 1 74 ? 8.889 11.207 23.659 1.00 49.94 74 ALA A O 1
ATOM 538 N N . THR A 1 75 ? 8.461 9.130 24.380 1.00 49.75 75 THR A N 1
ATOM 539 C CA . THR A 1 75 ? 9.847 8.769 24.731 1.00 49.75 75 THR A CA 1
ATOM 540 C C . THR A 1 75 ? 10.553 7.938 23.654 1.00 49.75 75 THR A C 1
ATOM 542 O O . THR A 1 75 ? 11.736 7.619 23.787 1.00 49.75 75 THR A O 1
ATOM 545 N N . GLY A 1 76 ? 9.859 7.619 22.555 1.00 53.69 76 GLY A N 1
ATOM 546 C CA . GLY A 1 76 ? 10.368 6.789 21.464 1.00 53.69 76 GLY A CA 1
ATOM 547 C C . GLY A 1 76 ? 10.238 5.284 21.718 1.00 53.69 76 GLY A C 1
ATOM 548 O O . GLY A 1 76 ? 10.807 4.491 20.957 1.00 53.69 76 GLY A O 1
ATOM 549 N N . TRP A 1 77 ? 9.511 4.872 22.763 1.00 53.22 77 TRP A N 1
ATOM 550 C CA . TRP A 1 77 ? 9.277 3.466 23.075 1.00 53.22 77 TRP A CA 1
ATOM 551 C C . TRP A 1 77 ? 8.222 2.868 22.143 1.00 53.22 77 TRP A C 1
ATOM 553 O O . TRP A 1 77 ? 7.245 3.520 21.793 1.00 53.22 77 TRP A O 1
ATOM 563 N N . ARG A 1 78 ? 8.449 1.634 21.689 1.00 55.53 78 ARG A N 1
ATOM 564 C CA . ARG A 1 78 ? 7.706 0.977 20.601 1.00 55.53 78 ARG A CA 1
ATOM 565 C C . ARG A 1 78 ? 6.514 0.183 21.136 1.00 55.53 78 ARG A C 1
ATOM 567 O O . ARG A 1 78 ? 6.711 -0.679 21.987 1.00 55.53 78 ARG A O 1
ATOM 574 N N . ALA A 1 79 ? 5.325 0.390 20.569 1.00 51.62 79 ALA A N 1
ATOM 575 C CA . ALA A 1 79 ? 4.113 -0.361 20.901 1.00 51.62 79 ALA A CA 1
ATOM 576 C C . ALA A 1 79 ? 4.110 -1.780 20.297 1.00 51.62 79 ALA A C 1
ATOM 578 O O . ALA A 1 79 ? 3.377 -2.057 19.346 1.00 51.62 79 ALA A O 1
ATOM 579 N N . LEU A 1 80 ? 4.972 -2.671 20.805 1.00 52.62 80 LEU A N 1
ATOM 580 C CA . LEU A 1 80 ? 4.970 -4.087 20.428 1.00 52.62 80 LEU A CA 1
ATOM 581 C C . LEU A 1 80 ? 4.748 -4.968 21.656 1.00 52.62 80 LEU A C 1
ATOM 583 O O . LEU A 1 80 ? 5.590 -5.011 22.554 1.00 52.62 80 LEU A O 1
ATOM 587 N N . TYR A 1 81 ? 3.653 -5.719 21.654 1.00 57.00 81 TYR A N 1
ATOM 588 C CA . TYR A 1 81 ? 3.404 -6.764 22.640 1.00 57.00 81 TYR A CA 1
ATOM 589 C C . TYR A 1 81 ? 3.817 -8.119 22.051 1.00 57.00 81 TYR A C 1
ATOM 591 O O . TYR A 1 81 ? 3.405 -8.466 20.944 1.00 57.00 81 TYR A O 1
ATOM 599 N N . GLY A 1 82 ? 4.673 -8.862 22.766 1.00 50.69 82 GLY A N 1
ATOM 600 C CA . GLY A 1 82 ? 5.180 -10.171 22.335 1.00 50.69 82 GLY A CA 1
ATOM 601 C C . GLY A 1 82 ? 6.431 -10.134 21.440 1.00 50.69 82 GLY A C 1
ATOM 602 O O . GLY A 1 82 ? 6.485 -10.871 20.461 1.00 50.69 82 GLY A O 1
ATOM 603 N N . ASN A 1 83 ? 7.441 -9.298 21.728 1.00 43.25 83 ASN A N 1
ATOM 604 C CA . ASN A 1 83 ? 8.732 -9.333 21.012 1.00 43.25 83 ASN A CA 1
ATOM 605 C C . ASN A 1 83 ? 9.756 -10.250 21.720 1.00 43.25 83 ASN A C 1
ATOM 607 O O . ASN A 1 83 ? 10.081 -9.988 22.880 1.00 43.25 83 ASN A O 1
ATOM 611 N N . PRO A 1 84 ? 10.340 -11.268 21.065 1.00 38.03 84 PRO A N 1
ATOM 612 C CA . PRO A 1 84 ? 11.462 -12.021 21.627 1.00 38.03 84 PRO A CA 1
ATOM 613 C C . PRO A 1 84 ? 12.807 -11.257 21.656 1.00 38.03 84 PRO A C 1
ATOM 615 O O . PRO A 1 84 ? 13.651 -11.600 22.482 1.00 38.03 84 PRO A O 1
ATOM 618 N N . ASP A 1 85 ? 13.006 -10.214 20.836 1.00 38.25 85 ASP A N 1
ATOM 619 C CA . ASP A 1 85 ? 14.289 -9.494 20.677 1.00 38.25 85 ASP A CA 1
ATOM 620 C C . ASP A 1 85 ? 14.414 -8.204 21.521 1.00 38.25 85 ASP A C 1
ATOM 622 O O . ASP A 1 85 ? 15.427 -7.489 21.476 1.00 38.25 85 ASP A O 1
ATOM 626 N N . SER A 1 86 ? 13.405 -7.875 22.335 1.00 40.44 86 SER A N 1
ATOM 627 C CA . SER A 1 86 ? 13.509 -6.759 23.281 1.00 40.44 86 SER A CA 1
ATOM 628 C C . SER A 1 86 ? 14.445 -7.130 24.436 1.00 40.44 86 SER A C 1
ATOM 630 O O . SER A 1 86 ? 14.214 -8.106 25.144 1.00 40.44 86 SER A O 1
ATOM 632 N N . HIS A 1 87 ? 15.489 -6.330 24.655 1.00 36.06 87 HIS A N 1
ATOM 633 C CA . HIS A 1 87 ? 16.599 -6.598 25.584 1.00 36.06 87 HIS A CA 1
ATOM 634 C C . HIS A 1 87 ? 16.233 -6.615 27.089 1.00 36.06 87 HIS A C 1
ATOM 636 O O . HIS A 1 87 ? 17.129 -6.622 27.933 1.00 36.06 87 HIS A O 1
ATOM 642 N N . SER A 1 88 ? 14.950 -6.637 27.467 1.00 36.62 88 SER A N 1
ATOM 643 C CA . SER A 1 88 ? 14.531 -6.803 28.861 1.00 36.62 88 SER A CA 1
ATOM 644 C C . SER A 1 88 ? 13.537 -7.959 29.001 1.00 36.62 88 SER A C 1
ATOM 646 O O . SER A 1 88 ? 12.568 -8.092 28.258 1.00 36.62 88 SER A O 1
ATOM 648 N N . ALA A 1 89 ? 13.781 -8.822 29.988 1.00 33.53 89 ALA A N 1
ATOM 649 C CA . ALA A 1 89 ? 13.002 -10.032 30.250 1.00 33.53 89 ALA A CA 1
ATOM 650 C C . ALA A 1 89 ? 11.540 -9.776 30.689 1.00 33.53 89 ALA A C 1
ATOM 652 O O . ALA A 1 89 ? 10.814 -10.741 30.927 1.00 33.53 89 ALA A O 1
ATOM 653 N N . ALA A 1 90 ? 11.118 -8.512 30.801 1.00 36.53 90 ALA A N 1
ATOM 654 C CA . ALA A 1 90 ? 9.854 -8.086 31.398 1.00 36.53 90 ALA A CA 1
ATOM 655 C C . ALA A 1 90 ? 8.686 -7.911 30.403 1.00 36.53 90 ALA A C 1
ATOM 657 O O . ALA A 1 90 ? 7.558 -7.781 30.853 1.00 36.53 90 ALA A O 1
ATOM 658 N N . HIS A 1 91 ? 8.914 -7.954 29.081 1.00 40.41 91 HIS A N 1
ATOM 659 C CA . HIS A 1 91 ? 7.860 -7.767 28.054 1.00 40.41 91 HIS A CA 1
ATOM 660 C C . HIS A 1 91 ? 7.585 -9.025 27.215 1.00 40.41 91 HIS A C 1
ATOM 662 O O . HIS A 1 91 ? 7.234 -8.964 26.038 1.00 40.41 91 HIS A O 1
ATOM 668 N N . ARG A 1 92 ? 7.760 -10.199 27.827 1.00 48.06 92 ARG A N 1
ATOM 669 C CA . ARG A 1 92 ? 7.594 -11.517 27.193 1.00 48.06 92 ARG A CA 1
ATOM 670 C C . ARG A 1 92 ? 6.147 -12.038 27.198 1.00 48.06 92 ARG A C 1
ATOM 672 O O . ARG A 1 92 ? 5.946 -13.256 27.134 1.00 48.06 92 ARG A O 1
ATOM 679 N N . ASP A 1 93 ? 5.159 -11.156 27.270 1.00 55.19 93 ASP A N 1
ATOM 680 C CA . ASP A 1 93 ? 3.749 -11.544 27.276 1.00 55.19 93 ASP A CA 1
ATOM 681 C C . ASP A 1 93 ? 3.255 -11.667 25.839 1.00 55.19 93 ASP A C 1
ATOM 683 O O . ASP A 1 93 ? 2.817 -10.716 25.201 1.00 55.19 93 ASP A O 1
ATOM 687 N N . PHE A 1 94 ? 3.427 -12.867 25.302 1.00 63.75 94 PHE A N 1
ATOM 688 C CA . PHE A 1 94 ? 2.780 -13.272 24.066 1.00 63.75 94 PHE A CA 1
ATOM 689 C C . PHE A 1 94 ? 1.330 -13.644 24.355 1.00 63.75 94 PHE A C 1
ATOM 691 O O . PHE A 1 94 ? 1.051 -14.270 25.384 1.00 63.75 94 PHE A O 1
ATOM 698 N N . TYR A 1 95 ? 0.447 -13.327 23.415 1.00 71.88 95 TYR A N 1
ATOM 699 C CA . TYR A 1 95 ? -0.948 -13.735 23.469 1.00 71.88 95 TYR A CA 1
ATOM 700 C C . TYR A 1 95 ? -1.121 -15.141 22.911 1.00 71.88 95 TYR A C 1
ATOM 702 O O . TYR A 1 95 ? -0.439 -15.529 21.963 1.00 71.88 95 TYR A O 1
ATOM 710 N N . LYS A 1 96 ? -2.055 -15.895 23.477 1.00 73.12 96 LYS A N 1
ATOM 711 C CA . LYS A 1 96 ? -2.539 -17.163 22.933 1.00 73.12 96 LYS A CA 1
ATOM 712 C C . LYS A 1 96 ? -3.765 -16.966 22.069 1.00 73.12 96 LYS A C 1
ATOM 714 O O . LYS A 1 96 ? -4.412 -15.926 22.116 1.00 73.12 96 LYS A O 1
ATOM 719 N N . TYR A 1 97 ? -4.086 -17.988 21.277 1.00 74.38 97 TYR A N 1
ATOM 720 C CA . TYR A 1 97 ? -5.351 -18.002 20.552 1.00 74.38 97 TYR A CA 1
ATOM 721 C C . TYR A 1 97 ? -6.483 -17.903 21.568 1.00 74.38 97 TYR A C 1
ATOM 723 O O . TYR A 1 97 ? -6.574 -18.744 22.467 1.00 74.38 97 TYR A O 1
ATOM 731 N N . GLY A 1 98 ? -7.334 -16.899 21.406 1.00 69.69 98 GLY A N 1
ATOM 732 C CA . GLY A 1 98 ? -8.403 -16.637 22.344 1.00 69.69 98 GLY A CA 1
ATOM 733 C C . GLY A 1 98 ? -7.980 -15.874 23.598 1.00 69.69 98 GLY A C 1
ATOM 734 O O . GLY A 1 98 ? -8.803 -15.686 24.477 1.00 69.69 98 GLY A O 1
ATOM 735 N N . ASP A 1 99 ? -6.742 -15.401 23.729 1.00 72.19 99 ASP A N 1
ATOM 736 C CA . ASP A 1 99 ? -6.500 -14.338 24.706 1.00 72.19 99 ASP A CA 1
ATOM 737 C C . ASP A 1 99 ? -7.170 -13.049 24.211 1.00 72.19 99 ASP A C 1
ATOM 739 O O . ASP A 1 99 ? -7.376 -12.855 23.010 1.00 72.19 99 ASP A O 1
ATOM 743 N N . THR A 1 100 ? -7.536 -12.171 25.136 1.00 69.50 100 THR A N 1
ATOM 744 C CA . THR A 1 100 ? -8.296 -10.957 24.831 1.00 69.50 100 THR A CA 1
ATOM 745 C C . THR A 1 100 ? -7.685 -9.763 25.522 1.00 69.50 100 THR A C 1
ATOM 747 O O . THR A 1 100 ? -7.203 -9.890 26.646 1.00 69.50 100 THR A O 1
ATOM 750 N N . PHE A 1 101 ? -7.743 -8.608 24.877 1.00 69.12 101 PHE A N 1
ATOM 751 C CA . PHE A 1 101 ? -7.267 -7.350 25.440 1.00 69.12 101 PHE A CA 1
ATOM 752 C C . PHE A 1 101 ? -8.241 -6.228 25.089 1.00 69.12 101 PHE A C 1
ATOM 754 O O . PHE A 1 101 ? -8.847 -6.242 24.017 1.00 69.12 101 PHE A O 1
ATOM 761 N N . THR A 1 102 ? -8.403 -5.250 25.975 1.00 69.81 102 THR A N 1
ATOM 762 C CA . THR A 1 102 ? -9.110 -4.006 25.649 1.00 69.81 102 THR A CA 1
ATOM 763 C C . THR A 1 102 ? -8.173 -3.044 24.927 1.00 69.81 102 THR A C 1
ATOM 765 O O . THR A 1 102 ? -6.952 -3.119 25.065 1.00 69.81 102 THR A O 1
ATOM 768 N N . THR A 1 103 ? -8.719 -2.100 24.161 1.00 63.19 103 THR A N 1
ATOM 769 C CA . THR A 1 103 ? -7.893 -1.026 23.585 1.00 63.19 103 THR A CA 1
ATOM 770 C C . THR A 1 103 ? -7.262 -0.144 24.665 1.00 63.19 103 THR A C 1
ATOM 772 O O . THR A 1 103 ? -6.246 0.484 24.396 1.00 63.19 103 THR A O 1
ATOM 775 N N . ASP A 1 104 ? -7.821 -0.131 25.881 1.00 58.53 104 ASP A N 1
ATOM 776 C CA . ASP A 1 104 ? -7.238 0.530 27.055 1.00 58.53 104 ASP A CA 1
ATOM 777 C C . ASP A 1 104 ? -6.041 -0.250 27.645 1.00 58.53 104 ASP A C 1
ATOM 779 O O . ASP A 1 104 ? -5.122 0.354 28.201 1.00 58.53 104 ASP A O 1
ATOM 783 N N . ASP A 1 105 ? -6.001 -1.582 27.482 1.00 55.56 105 ASP A N 1
ATOM 784 C CA . ASP A 1 105 ? -4.872 -2.438 27.896 1.00 55.56 105 ASP A CA 1
ATOM 785 C C . ASP A 1 105 ? -3.639 -2.273 27.000 1.00 55.56 105 ASP A C 1
ATOM 787 O O . ASP A 1 105 ? -2.516 -2.610 27.402 1.00 55.56 105 ASP A O 1
ATOM 791 N N . LEU A 1 106 ? -3.821 -1.716 25.799 1.00 58.94 106 LEU A N 1
ATOM 792 C CA . LEU A 1 106 ? -2.736 -1.240 24.948 1.00 58.94 106 LEU A CA 1
ATOM 793 C C . LEU A 1 106 ? -2.149 0.032 25.580 1.00 58.94 106 LEU A C 1
ATOM 795 O O . LEU A 1 106 ? -2.281 1.131 25.053 1.00 58.94 106 LEU A O 1
ATOM 799 N N . ARG A 1 107 ? -1.475 -0.128 26.730 1.00 50.06 107 ARG A N 1
ATOM 800 C CA . ARG A 1 107 ? -0.845 0.914 27.572 1.00 50.06 107 ARG A CA 1
ATOM 801 C C . ARG A 1 107 ? 0.147 1.830 26.834 1.00 50.06 107 ARG A C 1
ATOM 803 O O . ARG A 1 107 ? 0.763 2.685 27.461 1.00 50.06 107 ARG A O 1
ATOM 810 N N . ILE A 1 108 ? 0.355 1.643 25.534 1.00 50.69 108 ILE A N 1
ATOM 811 C CA . ILE A 1 108 ? 1.275 2.405 24.701 1.00 50.69 108 ILE A CA 1
ATOM 812 C C . ILE A 1 108 ? 0.513 2.989 23.512 1.00 50.69 108 ILE A C 1
ATOM 814 O O . ILE A 1 108 ? -0.154 2.272 22.770 1.00 50.69 108 ILE A O 1
ATOM 818 N N . ALA A 1 109 ? 0.791 4.271 23.275 1.00 54.34 109 ALA A N 1
ATOM 819 C CA . ALA A 1 109 ? 0.651 4.974 22.009 1.00 54.34 109 ALA A CA 1
ATOM 820 C C . ALA A 1 109 ? -0.779 5.235 21.528 1.00 54.34 109 ALA A C 1
ATOM 822 O O . ALA A 1 109 ? -1.238 4.689 20.525 1.00 54.34 109 ALA A O 1
ATOM 823 N N . ASN A 1 110 ? -1.398 6.260 22.115 1.00 64.06 110 ASN A N 1
ATOM 824 C CA . ASN A 1 110 ? -1.861 7.318 21.227 1.00 64.06 110 ASN A CA 1
ATOM 825 C C . ASN A 1 110 ? -0.601 7.871 20.508 1.00 64.06 110 ASN A C 1
ATOM 827 O O . ASN A 1 110 ? 0.240 8.471 21.174 1.00 64.06 110 ASN A O 1
ATOM 831 N N . PRO A 1 111 ? -0.391 7.630 19.199 1.00 65.44 111 PRO A N 1
ATOM 832 C CA . PRO A 1 111 ? 0.759 8.200 18.489 1.00 65.44 111 PRO A CA 1
ATOM 833 C C . PRO A 1 111 ? 0.628 9.718 18.303 1.00 65.44 111 PRO A C 1
ATOM 835 O O . PRO A 1 111 ? 1.592 10.375 17.919 1.00 65.44 111 PRO A O 1
ATOM 838 N N . TYR A 1 112 ? -0.554 10.256 18.600 1.00 70.62 112 TYR A N 1
ATOM 839 C CA . TYR A 1 112 ? -0.931 11.658 18.547 1.00 70.62 112 TYR A CA 1
ATOM 840 C C . TYR A 1 112 ? -0.925 12.272 19.957 1.00 70.62 112 TYR A C 1
ATOM 842 O O . TYR A 1 112 ? -1.932 12.778 20.448 1.00 70.62 112 TYR A O 1
ATOM 850 N N . THR A 1 113 ? 0.195 12.116 20.672 1.00 61.25 113 THR A N 1
ATOM 851 C CA . THR A 1 113 ? 0.411 12.718 22.007 1.00 61.25 113 THR A CA 1
ATOM 852 C C . THR A 1 113 ? 1.333 13.928 21.985 1.00 61.25 113 THR A C 1
ATOM 854 O O . THR A 1 113 ? 1.677 14.469 23.040 1.00 61.25 113 THR A O 1
ATOM 857 N N . ALA A 1 114 ? 1.837 14.307 20.811 1.00 63.22 114 ALA A N 1
ATOM 858 C CA . ALA A 1 114 ? 2.715 15.454 20.721 1.00 63.22 114 ALA A CA 1
ATOM 859 C C . ALA A 1 114 ? 1.870 16.716 20.906 1.00 63.22 114 ALA A C 1
ATOM 861 O O . ALA A 1 114 ? 0.798 16.854 20.336 1.00 63.22 114 ALA A O 1
ATOM 862 N N . LYS A 1 115 ? 2.390 17.658 21.691 1.00 57.56 115 LYS A N 1
ATOM 863 C CA . LYS A 1 115 ? 1.704 18.898 22.073 1.00 57.56 115 LYS A CA 1
ATOM 864 C C . LYS A 1 115 ? 1.213 19.753 20.884 1.00 57.56 115 LYS A C 1
ATOM 866 O O . LYS A 1 115 ? 0.394 20.629 21.105 1.00 57.56 115 LYS A O 1
ATOM 871 N N . ASP A 1 116 ? 1.690 19.466 19.669 1.00 61.06 116 ASP A N 1
ATOM 872 C CA . ASP A 1 116 ? 1.427 20.212 18.434 1.00 61.06 116 ASP A CA 1
ATOM 873 C C . ASP A 1 116 ? 1.106 19.291 17.227 1.00 61.06 116 ASP A C 1
ATOM 875 O O . ASP A 1 116 ? 1.360 19.654 16.076 1.00 61.06 116 ASP A O 1
ATOM 879 N N . ASP A 1 117 ? 0.619 18.060 17.438 1.00 69.19 117 ASP A N 1
ATOM 880 C CA . ASP A 1 117 ? 0.241 17.188 16.306 1.00 69.19 117 ASP A CA 1
ATOM 881 C C . ASP A 1 117 ? -1.130 17.513 15.693 1.00 69.19 117 ASP A C 1
ATOM 883 O O . ASP A 1 117 ? -1.441 17.005 14.609 1.00 69.19 117 ASP A O 1
ATOM 887 N N . HIS A 1 118 ? -1.913 18.384 16.346 1.00 82.31 118 HIS A N 1
ATOM 888 C CA . HIS A 1 118 ? -3.263 18.791 15.950 1.00 82.31 118 HIS A CA 1
ATOM 889 C C . HIS A 1 118 ? -4.179 17.599 15.651 1.00 82.31 118 HIS A C 1
ATOM 891 O O . HIS A 1 118 ? -4.974 17.618 14.697 1.00 82.31 118 HIS A O 1
ATOM 897 N N . LYS A 1 119 ? -4.045 16.531 16.445 1.00 81.62 119 LYS A N 1
ATOM 898 C CA . LYS A 1 119 ? -4.787 15.286 16.279 1.00 81.62 119 LYS A CA 1
ATOM 899 C C . LYS A 1 119 ? -5.258 14.744 17.620 1.00 81.62 119 LYS A C 1
ATOM 901 O O . LYS A 1 119 ? -4.534 14.715 18.602 1.00 81.62 119 LYS A O 1
ATOM 906 N N . VAL A 1 120 ? -6.487 14.237 17.635 1.00 78.25 120 VAL A N 1
ATOM 907 C CA . VAL A 1 120 ? -7.033 13.493 18.778 1.00 78.25 120 VAL A CA 1
ATOM 908 C C . VAL A 1 120 ? -7.331 12.072 18.326 1.00 78.25 120 VAL A C 1
ATOM 910 O O . VAL A 1 120 ? -8.010 11.871 17.315 1.00 78.25 120 VAL A O 1
ATOM 913 N N . LEU A 1 121 ? -6.817 11.092 19.076 1.00 79.44 121 LEU A N 1
ATOM 914 C CA . LEU A 1 121 ? -7.107 9.673 18.874 1.00 79.44 121 LEU A CA 1
ATOM 915 C C . LEU A 1 121 ? -8.611 9.425 19.016 1.00 79.44 121 LEU A C 1
ATOM 917 O O . LEU A 1 121 ? -9.196 9.687 20.067 1.00 79.44 121 LEU A O 1
ATOM 921 N N . THR A 1 122 ? -9.223 8.878 17.971 1.00 80.44 122 THR A N 1
ATOM 922 C CA . THR A 1 122 ? -10.644 8.504 17.962 1.00 80.44 122 THR A CA 1
ATOM 923 C C . THR A 1 122 ? -10.861 7.020 18.242 1.00 80.44 122 THR A C 1
ATOM 925 O O . THR A 1 122 ? -11.954 6.632 18.645 1.00 80.44 122 THR A O 1
ATOM 928 N N . GLY A 1 123 ? -9.829 6.194 18.067 1.00 80.75 123 GLY A N 1
ATOM 929 C CA . GLY A 1 123 ? -9.866 4.763 18.343 1.00 80.75 123 GLY A CA 1
ATOM 930 C C . GLY A 1 123 ? -8.839 4.005 17.515 1.00 80.75 123 GLY A C 1
ATOM 931 O O . GLY A 1 123 ? -7.908 4.591 16.959 1.00 80.75 123 GLY A O 1
ATOM 932 N N . TYR A 1 124 ? -9.033 2.695 17.414 1.00 82.62 124 TYR A N 1
ATOM 933 C CA . TYR A 1 124 ? -8.187 1.808 16.624 1.00 82.62 124 TYR A CA 1
ATOM 934 C C . TYR A 1 124 ? -9.022 1.082 15.571 1.00 82.62 124 TYR A C 1
ATOM 936 O O . TYR A 1 124 ? -10.207 0.827 15.776 1.00 82.62 124 TYR A O 1
ATOM 944 N N . SER A 1 125 ? -8.412 0.722 14.450 1.00 83.62 125 SER A N 1
ATOM 945 C CA . SER A 1 125 ? -9.027 -0.088 13.397 1.00 83.62 125 SER A CA 1
ATOM 946 C C . SER A 1 125 ? -8.070 -1.160 12.899 1.00 83.62 125 SER A C 1
ATOM 948 O O . SER A 1 125 ? -6.855 -1.048 13.047 1.00 83.62 125 SER A O 1
ATOM 950 N N . TYR A 1 126 ? -8.617 -2.208 12.297 1.00 79.44 126 TYR A N 1
ATOM 951 C CA . TYR A 1 126 ? -7.830 -3.264 11.664 1.00 79.44 126 TYR A CA 1
ATOM 952 C C . TYR A 1 126 ? -7.311 -2.881 10.273 1.00 79.44 126 TYR A C 1
ATOM 954 O O . TYR A 1 126 ? -6.334 -3.457 9.802 1.00 79.44 126 TYR A O 1
ATOM 962 N N . ASP A 1 127 ? -7.943 -1.894 9.642 1.00 77.44 127 ASP A N 1
ATOM 963 C CA . ASP A 1 127 ? -7.607 -1.355 8.326 1.00 77.44 127 ASP A CA 1
ATOM 964 C C . ASP A 1 127 ? -7.152 0.106 8.420 1.00 77.44 127 ASP A C 1
ATOM 966 O O . ASP A 1 127 ? -7.450 0.808 9.390 1.00 77.44 127 ASP A O 1
ATOM 970 N N . LEU A 1 128 ? -6.462 0.588 7.386 1.00 77.75 128 LEU A N 1
ATOM 971 C CA . LEU A 1 128 ? -5.974 1.968 7.337 1.00 77.75 128 LEU A CA 1
ATOM 972 C C . LEU A 1 128 ? -7.111 3.001 7.241 1.00 77.75 128 LEU A C 1
ATOM 974 O O . LEU A 1 128 ? -7.003 4.075 7.831 1.00 77.75 128 LEU A O 1
ATOM 978 N N . ASP A 1 129 ? -8.193 2.670 6.529 1.00 79.19 129 ASP A N 1
ATOM 979 C CA . ASP A 1 129 ? -9.313 3.580 6.242 1.00 79.19 129 ASP A CA 1
ATOM 980 C C . ASP A 1 129 ? -10.263 3.767 7.442 1.00 79.19 129 ASP A C 1
ATOM 982 O O . ASP A 1 129 ? -11.192 4.575 7.371 1.00 79.19 129 ASP A O 1
ATOM 986 N N . GLY A 1 130 ? -10.078 3.005 8.525 1.00 80.69 130 GLY A N 1
ATOM 987 C CA . GLY A 1 130 ? -10.917 3.070 9.720 1.00 80.69 130 GLY A CA 1
ATOM 988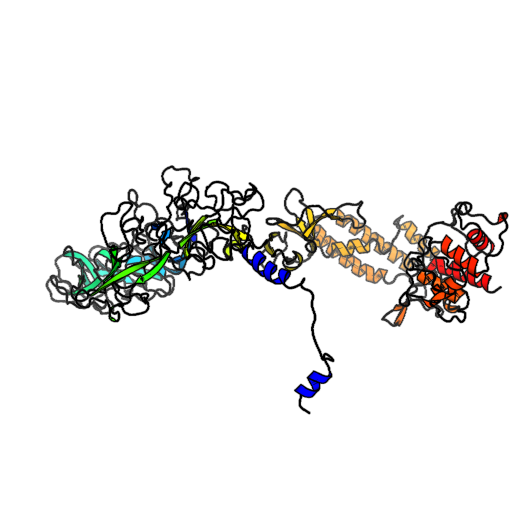 C C . GLY A 1 130 ? -12.296 2.415 9.577 1.00 80.69 130 GLY A C 1
ATOM 989 O O . GLY A 1 130 ? -13.176 2.685 10.393 1.00 80.69 130 GLY A O 1
ATOM 990 N N . LYS A 1 131 ? -12.526 1.578 8.557 1.00 82.44 131 LYS A N 1
ATOM 991 C CA . LYS A 1 131 ? -13.837 0.944 8.301 1.00 82.44 131 LYS A CA 1
ATOM 992 C C . LYS A 1 131 ? -14.128 -0.212 9.257 1.00 82.44 131 LYS A C 1
ATOM 994 O O . LYS A 1 131 ? -15.269 -0.399 9.674 1.00 82.44 131 LYS A O 1
ATOM 999 N N . ASN A 1 132 ? -13.100 -0.972 9.609 1.00 77.19 132 ASN A N 1
ATOM 1000 C CA . ASN A 1 132 ? -13.127 -2.109 10.517 1.00 77.19 132 ASN A CA 1
ATOM 1001 C C . ASN A 1 132 ? -12.590 -1.663 11.880 1.00 77.19 132 ASN A C 1
ATOM 1003 O O . ASN A 1 132 ? -11.453 -1.955 12.254 1.00 77.19 132 ASN A O 1
ATOM 1007 N N . VAL A 1 133 ? -13.409 -0.909 12.613 1.00 81.56 133 VAL A N 1
ATOM 1008 C CA . VAL A 1 133 ? -13.067 -0.387 13.943 1.00 81.56 133 VAL A CA 1
ATOM 1009 C C . VAL A 1 133 ? -12.857 -1.544 14.926 1.00 81.56 133 VAL A C 1
ATOM 1011 O O . VAL A 1 133 ? -13.688 -2.447 15.034 1.00 81.56 133 VAL A O 1
ATOM 1014 N N . ALA A 1 134 ? -11.737 -1.519 15.645 1.00 78.38 134 ALA A N 1
ATOM 1015 C CA . ALA A 1 134 ? -11.468 -2.443 16.734 1.00 78.38 134 ALA A CA 1
ATOM 1016 C C . ALA A 1 134 ? -12.332 -2.069 17.943 1.00 78.38 134 ALA A C 1
ATOM 1018 O O . ALA A 1 134 ? -12.478 -0.898 18.287 1.00 78.38 134 ALA A O 1
ATOM 1019 N N . SER A 1 135 ? -12.930 -3.072 18.582 1.00 74.31 135 SER A N 1
ATOM 1020 C CA . SER A 1 135 ? -13.833 -2.838 19.705 1.00 74.31 135 SER A CA 1
ATOM 1021 C C . SER A 1 135 ? -13.069 -2.378 20.946 1.00 74.31 135 SER A C 1
ATOM 1023 O O . SER A 1 135 ? -12.161 -3.071 21.405 1.00 74.31 135 SER A O 1
ATOM 1025 N N . ASN A 1 136 ? -13.501 -1.266 21.548 1.00 67.44 136 ASN A N 1
ATOM 1026 C CA . ASN A 1 136 ? -13.000 -0.829 22.857 1.00 67.44 136 ASN A CA 1
ATOM 1027 C C . ASN A 1 136 ? -13.436 -1.781 23.983 1.00 67.44 136 ASN A C 1
ATOM 1029 O O . ASN A 1 136 ? -12.770 -1.894 25.007 1.00 67.44 136 ASN A O 1
ATOM 1033 N N . GLU A 1 137 ? -14.526 -2.521 23.759 1.00 63.84 137 GLU A N 1
ATOM 1034 C CA . GLU A 1 137 ? -15.017 -3.579 24.643 1.00 63.84 137 GLU A CA 1
ATOM 1035 C C . GLU A 1 137 ? -14.176 -4.862 24.538 1.00 63.84 137 GLU A C 1
ATOM 1037 O O . GLU A 1 137 ? -14.493 -5.837 25.203 1.00 63.84 137 GLU A O 1
ATOM 1042 N N . GLY A 1 138 ? -13.127 -4.856 23.708 1.00 70.44 138 GLY A N 1
ATOM 1043 C CA . GLY A 1 138 ? -12.046 -5.830 23.680 1.00 70.44 138 GLY A CA 1
ATOM 1044 C C . GLY A 1 138 ? -11.963 -6.706 22.427 1.00 70.44 138 GLY A C 1
ATOM 1045 O O . GLY A 1 138 ? -12.921 -6.884 21.669 1.00 70.44 138 GLY A O 1
ATOM 1046 N N . VAL A 1 139 ? -10.746 -7.187 22.175 1.00 73.12 139 VAL A N 1
ATOM 1047 C CA . VAL A 1 139 ? -10.292 -7.829 20.938 1.00 73.12 139 VAL A CA 1
ATOM 1048 C C . VAL A 1 139 ? -9.785 -9.230 21.250 1.00 73.12 139 VAL A C 1
ATOM 1050 O O . VAL A 1 139 ? -8.879 -9.390 22.065 1.00 73.12 139 VAL A O 1
ATOM 1053 N N . ALA A 1 140 ? -10.339 -10.244 20.580 1.00 75.31 140 ALA A N 1
ATOM 1054 C CA . ALA A 1 140 ? -9.863 -11.620 20.683 1.00 75.31 140 ALA A CA 1
ATOM 1055 C C . ALA A 1 140 ? -8.703 -11.890 19.719 1.00 75.31 140 ALA A C 1
ATOM 1057 O O . ALA A 1 140 ? -8.801 -11.660 18.512 1.00 75.31 140 ALA A O 1
ATOM 1058 N N . VAL A 1 141 ? -7.619 -12.449 20.248 1.00 75.81 141 VAL A N 1
ATOM 1059 C CA . VAL A 1 141 ? -6.419 -12.781 19.485 1.00 75.81 141 VAL A CA 1
ATOM 1060 C C . VAL A 1 141 ? -6.647 -14.075 18.711 1.00 75.81 141 VAL A C 1
ATOM 1062 O O . VAL A 1 141 ? -6.732 -15.161 19.282 1.00 75.81 141 VAL A O 1
ATOM 1065 N N . LYS A 1 142 ? -6.723 -13.962 17.385 1.00 76.81 142 LYS A N 1
ATOM 1066 C CA . LYS A 1 142 ? -6.824 -15.102 16.452 1.00 76.81 142 LYS A CA 1
ATOM 1067 C C . LYS A 1 142 ? -5.528 -15.332 15.660 1.00 76.81 142 LYS A C 1
ATOM 1069 O O . LYS A 1 142 ? -5.416 -16.296 14.907 1.00 76.81 142 LYS A O 1
ATOM 1074 N N . GLY A 1 143 ? -4.545 -14.453 15.827 1.00 77.75 143 GLY A N 1
ATOM 1075 C CA . GLY A 1 143 ? -3.315 -14.404 15.048 1.00 77.75 143 GLY A CA 1
ATOM 1076 C C . GLY A 1 143 ? -2.445 -13.222 15.455 1.00 77.75 143 GLY A C 1
ATOM 1077 O O . GLY A 1 143 ? -2.824 -12.443 16.335 1.00 77.75 143 GLY A O 1
ATOM 1078 N N . ASP A 1 144 ? -1.302 -13.067 14.789 1.00 75.56 144 ASP A N 1
ATOM 1079 C CA . ASP A 1 144 ? -0.537 -11.822 14.879 1.00 75.56 144 ASP A CA 1
ATOM 1080 C C . ASP A 1 144 ? -1.434 -10.652 14.459 1.00 75.56 144 ASP A C 1
ATOM 1082 O O . ASP A 1 144 ? -2.068 -10.718 13.410 1.00 75.56 144 ASP A O 1
ATOM 1086 N N . THR A 1 145 ? -1.532 -9.624 15.306 1.00 76.12 145 THR A N 1
ATOM 1087 C CA . THR A 1 145 ? -2.503 -8.533 15.183 1.00 76.12 145 THR A CA 1
ATOM 1088 C C . THR A 1 145 ? -1.835 -7.182 14.832 1.00 76.12 145 THR A C 1
ATOM 1090 O O . THR A 1 145 ? -0.883 -6.779 15.494 1.00 76.12 145 THR A O 1
ATOM 1093 N N . LYS A 1 146 ? -2.336 -6.441 13.838 1.00 77.62 146 LYS A N 1
ATOM 1094 C CA . LYS A 1 146 ? -1.942 -5.105 13.381 1.00 77.62 146 LYS A CA 1
ATOM 1095 C C . LYS A 1 146 ? -3.152 -4.193 13.540 1.00 77.62 146 LYS A C 1
ATOM 1097 O O . LYS A 1 146 ? -4.212 -4.463 12.984 1.00 77.62 146 LYS A O 1
ATOM 1102 N N . LEU A 1 147 ? -2.972 -3.116 14.293 1.00 80.06 147 LEU A N 1
ATOM 1103 C CA . LEU A 1 147 ? -3.978 -2.083 14.508 1.00 80.06 147 LEU A CA 1
ATOM 1104 C C . LEU A 1 147 ? -3.455 -0.734 14.019 1.00 80.06 147 LEU A C 1
ATOM 1106 O O . LEU A 1 147 ? -2.281 -0.411 14.209 1.00 80.06 147 LEU A O 1
ATOM 1110 N N . TYR A 1 148 ? -4.338 0.068 13.437 1.00 81.56 148 TYR A N 1
ATOM 1111 C CA . TYR A 1 148 ? -4.086 1.448 13.044 1.00 81.56 148 TYR A CA 1
ATOM 1112 C C . TYR A 1 148 ? -4.814 2.387 14.006 1.00 81.56 148 TYR A C 1
ATOM 1114 O O . TYR A 1 148 ? -6.027 2.308 14.174 1.00 81.56 148 TYR A O 1
ATOM 1122 N N . ALA A 1 149 ? -4.063 3.267 14.656 1.00 84.62 149 ALA A N 1
ATOM 1123 C CA . ALA A 1 149 ? -4.574 4.355 15.467 1.00 84.62 149 ALA A CA 1
ATOM 1124 C C . ALA A 1 149 ? -5.190 5.411 14.547 1.00 84.62 149 ALA A C 1
ATOM 1126 O O . ALA A 1 149 ? -4.495 6.008 13.722 1.00 84.62 149 ALA A O 1
ATOM 1127 N N . GLN A 1 150 ? -6.492 5.626 14.700 1.00 86.69 150 GLN A N 1
ATOM 1128 C CA . GLN A 1 150 ? -7.266 6.590 13.932 1.00 86.69 150 GLN A CA 1
ATOM 1129 C C . GLN A 1 150 ? -7.324 7.922 14.675 1.00 86.69 150 GLN A C 1
ATOM 1131 O O . GLN A 1 150 ? -7.450 7.962 15.899 1.00 86.69 150 GLN A O 1
ATOM 1136 N N . SER A 1 151 ? -7.247 9.025 13.937 1.00 87.06 151 SER A N 1
ATOM 1137 C CA . SER A 1 151 ? -7.324 10.371 14.508 1.00 87.06 151 SER A CA 1
ATOM 1138 C C . SER A 1 151 ? -8.283 11.260 13.750 1.00 87.06 151 SER A C 1
ATOM 1140 O O . SER A 1 151 ? -8.403 11.153 12.530 1.00 87.06 151 SER A O 1
ATOM 1142 N N . THR A 1 152 ? -8.862 12.220 14.460 1.00 88.69 152 THR A N 1
ATOM 1143 C CA . THR A 1 152 ? -9.500 13.384 13.847 1.00 88.69 152 THR A CA 1
ATOM 1144 C C . THR A 1 152 ? -8.632 14.624 14.021 1.00 88.69 152 THR A C 1
ATOM 1146 O O . THR A 1 152 ? -7.778 14.675 14.907 1.00 88.69 152 THR A O 1
ATOM 1149 N N . LYS A 1 153 ? -8.868 15.635 13.180 1.00 89.44 153 LYS A N 1
ATOM 1150 C CA . LYS A 1 153 ? -8.254 16.956 13.327 1.00 89.44 153 LYS A CA 1
ATOM 1151 C C . LYS A 1 153 ? -8.628 17.543 14.688 1.00 89.44 153 LYS A C 1
ATOM 1153 O O . LYS A 1 153 ? -9.798 17.502 15.069 1.00 89.44 153 LYS A O 1
ATOM 1158 N N . ALA A 1 154 ? -7.659 18.140 15.360 1.00 88.44 154 ALA A N 1
ATOM 1159 C CA . ALA A 1 154 ? -7.837 18.845 16.615 1.00 88.44 154 ALA A CA 1
ATOM 1160 C C . ALA A 1 154 ? -7.303 20.280 16.542 1.00 88.44 154 ALA A C 1
ATOM 1162 O O . ALA A 1 154 ? -6.605 20.658 15.596 1.00 88.44 154 ALA A O 1
ATOM 1163 N N . TYR A 1 155 ? -7.711 21.083 17.517 1.00 89.75 155 TYR A N 1
ATOM 1164 C CA . TYR A 1 155 ? -7.214 22.429 17.754 1.00 89.75 155 TYR A CA 1
ATOM 1165 C C . TYR A 1 155 ? -6.690 22.542 19.176 1.00 89.75 155 TYR A C 1
ATOM 1167 O O . TYR A 1 155 ? -7.287 22.010 20.120 1.00 89.75 155 TYR A O 1
ATOM 1175 N N . THR A 1 156 ? -5.625 23.321 19.326 1.00 88.69 156 THR A N 1
ATOM 1176 C CA . THR A 1 156 ? -4.992 23.530 20.619 1.00 88.69 156 THR A CA 1
ATOM 1177 C C . THR A 1 156 ? -5.791 24.553 21.420 1.00 88.69 156 THR A C 1
ATOM 1179 O O . THR A 1 156 ? -5.947 25.711 21.013 1.00 88.69 156 THR A O 1
ATOM 1182 N N . VAL A 1 157 ? -6.259 24.166 22.605 1.00 89.31 157 VAL A N 1
ATOM 1183 C CA . VAL A 1 157 ? -6.832 25.100 23.579 1.00 89.31 157 VAL A CA 1
ATOM 1184 C C . VAL A 1 157 ? -5.791 25.403 24.646 1.00 89.31 157 VAL A C 1
ATOM 1186 O O . VAL A 1 157 ? -5.346 24.519 25.374 1.00 89.31 157 VAL A O 1
ATOM 1189 N N . THR A 1 158 ? -5.392 26.670 24.732 1.00 89.62 158 THR A N 1
ATOM 1190 C CA . THR A 1 158 ? -4.361 27.161 25.649 1.00 89.62 158 THR A CA 1
ATOM 1191 C C . THR A 1 158 ? -4.990 27.850 26.847 1.00 89.62 158 THR A C 1
ATOM 1193 O O . THR A 1 158 ? -5.533 28.938 26.722 1.00 89.62 158 THR A O 1
ATOM 1196 N N . PHE A 1 159 ? -4.849 27.262 28.025 1.00 90.00 159 PHE A N 1
ATOM 1197 C CA . PHE A 1 159 ? -5.298 27.806 29.300 1.00 90.00 159 PHE A CA 1
ATOM 1198 C C . PHE A 1 159 ? -4.189 28.626 29.957 1.00 90.00 159 PHE A C 1
ATOM 1200 O O . PHE A 1 159 ? -3.204 28.082 30.466 1.00 90.00 159 PHE A O 1
ATOM 1207 N N . GLN A 1 160 ? -4.328 29.949 29.958 1.00 87.56 160 GLN A N 1
ATOM 1208 C CA . GLN A 1 160 ? -3.367 30.852 30.591 1.00 87.56 160 GLN A CA 1
ATOM 1209 C C . GLN A 1 160 ? -3.549 30.868 32.107 1.00 87.56 160 GLN A C 1
ATOM 1211 O O . GLN A 1 160 ? -4.641 31.105 32.600 1.00 87.56 160 GLN A O 1
ATOM 1216 N N . LYS A 1 161 ? -2.482 30.671 32.886 1.00 75.06 161 LYS A N 1
ATOM 1217 C CA . LYS A 1 161 ? -2.595 30.692 34.355 1.00 75.06 161 LYS A CA 1
ATOM 1218 C C . LYS A 1 161 ? -2.236 32.025 34.987 1.00 75.06 161 LYS A C 1
ATOM 1220 O O . LYS A 1 161 ? -2.857 32.380 35.973 1.00 75.06 161 LYS A O 1
ATOM 1225 N N . ASN A 1 162 ? -1.228 32.731 34.461 1.00 64.94 162 ASN A N 1
ATOM 1226 C CA . ASN A 1 162 ? -0.670 33.953 35.074 1.00 64.94 162 ASN A CA 1
ATOM 1227 C C . ASN A 1 162 ? 0.125 34.836 34.078 1.00 64.94 162 ASN A C 1
ATOM 1229 O O . ASN A 1 162 ? 1.170 35.381 34.435 1.00 64.94 162 ASN A O 1
ATOM 1233 N N . PHE A 1 163 ? -0.273 34.902 32.800 1.00 55.78 163 PHE A N 1
ATOM 1234 C CA . PHE A 1 163 ? 0.479 35.548 31.694 1.00 55.78 163 PHE A CA 1
ATOM 1235 C C . PHE A 1 163 ? 1.930 35.041 31.477 1.00 55.78 163 PHE A C 1
ATOM 1237 O O . PHE A 1 163 ? 2.647 35.558 30.623 1.00 55.78 163 PHE A O 1
ATOM 1244 N N . LYS A 1 164 ? 2.390 34.049 32.255 1.00 51.34 164 LYS A N 1
ATOM 1245 C CA . LYS A 1 164 ? 3.756 33.487 32.232 1.00 51.34 164 LYS A CA 1
ATOM 1246 C C . LYS A 1 164 ? 3.801 31.964 32.079 1.00 51.34 164 LYS A C 1
ATOM 1248 O O . LYS A 1 164 ? 4.850 31.431 31.735 1.00 51.34 164 LYS A O 1
ATOM 1253 N N . SER A 1 165 ? 2.699 31.267 32.351 1.00 62.31 165 SER A N 1
ATOM 1254 C CA . SER A 1 165 ? 2.575 29.815 32.208 1.00 62.31 165 SER A CA 1
ATOM 1255 C C . SER A 1 165 ? 1.218 29.467 31.613 1.00 62.31 165 SER A C 1
ATOM 1257 O O . SER A 1 165 ? 0.205 30.073 31.973 1.00 62.31 165 SER A O 1
ATOM 1259 N N . ALA A 1 166 ? 1.219 28.492 30.710 1.00 75.19 166 ALA A N 1
ATOM 1260 C CA . ALA A 1 166 ? 0.030 28.018 30.031 1.00 75.19 166 ALA A CA 1
ATOM 1261 C C . ALA A 1 166 ? -0.009 26.489 30.026 1.00 75.19 166 ALA A C 1
ATOM 1263 O O . ALA A 1 166 ? 1.025 25.838 29.844 1.00 75.19 166 ALA A O 1
ATOM 1264 N N . GLU A 1 167 ? -1.201 25.941 30.223 1.00 83.50 167 GLU A N 1
ATOM 1265 C CA . GLU A 1 167 ? -1.509 24.531 29.983 1.00 83.50 167 GLU A CA 1
ATOM 1266 C C . GLU A 1 167 ? -2.250 24.405 28.657 1.00 83.50 167 GLU A C 1
ATOM 1268 O O . GLU A 1 167 ? -2.901 25.349 28.218 1.00 83.50 167 GLU A O 1
ATOM 1273 N N . GLN A 1 168 ? -2.097 23.273 27.980 1.00 83.75 168 GLN A N 1
ATOM 1274 C CA . GLN A 1 168 ? -2.676 23.059 26.660 1.00 83.75 168 GLN A CA 1
ATOM 1275 C C . GLN A 1 168 ? -3.316 21.682 26.586 1.00 83.75 168 GLN A C 1
ATOM 1277 O O . GLN A 1 168 ? -2.780 20.723 27.143 1.00 83.75 168 GLN A O 1
ATOM 1282 N N . ILE A 1 169 ? -4.442 21.621 25.886 1.00 81.88 169 ILE A N 1
ATOM 1283 C CA . ILE A 1 169 ? -5.127 20.390 25.488 1.00 81.88 169 ILE A CA 1
ATOM 1284 C C . ILE A 1 169 ? -5.400 20.447 23.987 1.00 81.88 169 ILE A C 1
ATOM 1286 O O . ILE A 1 169 ? -5.506 21.533 23.416 1.00 81.88 169 ILE A O 1
ATOM 1290 N N . GLU A 1 170 ? -5.571 19.281 23.379 1.00 84.25 170 GLU A N 1
ATOM 1291 C CA . GLU A 1 170 ? -6.066 19.144 22.011 1.00 84.25 170 GLU A CA 1
ATOM 1292 C C . GLU A 1 170 ? -7.546 18.769 22.054 1.00 84.25 170 GLU A C 1
ATOM 1294 O O . GLU A 1 170 ? -7.926 17.810 22.724 1.00 84.25 170 GLU A O 1
ATOM 1299 N N . VAL A 1 171 ? -8.382 19.528 21.345 1.00 85.88 171 VAL A N 1
ATOM 1300 C CA . VAL A 1 171 ? -9.833 19.301 21.268 1.00 85.88 171 VAL A CA 1
ATOM 1301 C C . VAL A 1 171 ? -10.209 19.003 19.829 1.00 85.88 171 VAL A C 1
ATOM 1303 O O . VAL A 1 171 ? -9.802 19.724 18.917 1.00 85.88 171 VAL A O 1
ATOM 1306 N N . ALA A 1 172 ? -11.004 17.955 19.612 1.00 88.50 172 ALA A N 1
ATOM 1307 C CA . ALA A 1 172 ? -11.477 17.591 18.281 1.00 88.50 172 ALA A CA 1
ATOM 1308 C C . ALA A 1 172 ? -12.176 18.780 17.593 1.00 88.50 172 ALA A C 1
ATOM 1310 O O . ALA A 1 172 ? -13.024 19.455 18.177 1.00 88.50 172 ALA A O 1
ATOM 1311 N N . ALA A 1 173 ? -11.829 19.030 16.331 1.00 91.00 173 ALA A N 1
ATOM 1312 C CA . ALA A 1 173 ? -12.324 20.175 15.581 1.00 91.00 173 ALA A CA 1
ATOM 1313 C C . ALA A 1 173 ? -13.861 20.194 15.514 1.00 91.00 173 ALA A C 1
ATOM 1315 O O . ALA A 1 173 ? -14.493 19.215 15.112 1.00 91.00 173 ALA A O 1
ATOM 1316 N N . GLY A 1 174 ? -14.459 21.328 15.885 1.00 91.75 174 GLY A N 1
ATOM 1317 C CA . GLY A 1 174 ? -15.910 21.512 15.915 1.00 91.75 174 GLY A CA 1
ATOM 1318 C C . GLY A 1 174 ? -16.609 20.882 17.124 1.00 91.75 174 GLY A C 1
ATOM 1319 O O . GLY A 1 174 ? -17.835 20.926 17.186 1.00 91.75 174 GLY A O 1
ATOM 1320 N N . GLN A 1 175 ? -15.867 20.316 18.081 1.00 91.50 175 GLN A N 1
ATOM 1321 C CA . GLN A 1 175 ? -16.403 19.848 19.360 1.00 91.50 175 GLN A CA 1
ATOM 1322 C C . GLN A 1 175 ? -16.126 20.872 20.472 1.00 91.50 175 GLN A C 1
ATOM 1324 O O . GLN A 1 175 ? -15.138 21.611 20.397 1.00 91.50 175 GLN A O 1
ATOM 1329 N N . PRO A 1 176 ? -16.995 20.971 21.492 1.00 93.50 176 PRO A N 1
ATOM 1330 C CA . PRO A 1 176 ? -16.677 21.715 22.703 1.00 93.50 176 PRO A CA 1
ATOM 1331 C C . PRO A 1 176 ? -15.629 20.970 23.540 1.00 93.50 176 PRO A C 1
ATOM 1333 O O . PRO A 1 176 ? -15.422 19.769 23.368 1.00 93.50 176 PRO A O 1
ATOM 1336 N N . ILE A 1 177 ? -14.998 21.674 24.481 1.00 91.38 177 ILE A N 1
ATOM 1337 C CA . ILE A 1 177 ? -14.130 21.052 25.489 1.00 91.38 177 ILE A CA 1
ATOM 1338 C C . ILE A 1 177 ? -14.978 20.074 26.301 1.00 91.38 177 ILE A C 1
ATOM 1340 O O . ILE A 1 177 ? -16.002 20.470 26.861 1.00 91.38 177 ILE A O 1
ATOM 1344 N N . THR A 1 178 ? -14.567 18.809 26.382 1.00 87.75 178 THR A N 1
ATOM 1345 C CA . THR A 1 178 ? -15.237 17.821 27.234 1.00 87.75 178 THR A CA 1
ATOM 1346 C C . THR A 1 178 ? -14.597 17.769 28.618 1.00 87.75 178 THR A C 1
ATOM 1348 O O . THR A 1 178 ? -13.454 18.184 28.817 1.00 87.75 178 THR A O 1
ATOM 1351 N N . ALA A 1 179 ? -15.313 17.214 29.598 1.00 82.25 179 ALA A N 1
ATOM 1352 C CA . ALA A 1 179 ? -14.747 16.987 30.927 1.00 82.25 179 ALA A CA 1
ATOM 1353 C C . ALA A 1 179 ? -13.518 16.053 30.876 1.00 82.25 179 ALA A C 1
ATOM 1355 O O . ALA A 1 179 ? -12.557 16.258 31.610 1.00 82.25 179 ALA A O 1
ATOM 1356 N N . ALA A 1 180 ? -13.503 15.070 29.968 1.00 76.69 180 ALA A N 1
ATOM 1357 C CA . ALA A 1 180 ? -12.352 14.187 29.777 1.00 76.69 180 ALA A CA 1
ATOM 1358 C C . ALA A 1 180 ? -11.122 14.938 29.234 1.00 76.69 180 ALA A C 1
ATOM 1360 O O . ALA A 1 180 ? -10.005 14.658 29.666 1.00 76.69 180 ALA A O 1
ATOM 1361 N N . ASP A 1 181 ? -11.320 15.915 28.342 1.00 80.31 181 ASP A N 1
ATOM 1362 C CA . ASP A 1 181 ? -10.229 16.764 27.845 1.00 80.31 181 ASP A CA 1
ATOM 1363 C C . ASP A 1 181 ? -9.715 17.690 28.955 1.00 80.31 181 ASP A C 1
ATOM 1365 O O . ASP A 1 181 ? -8.510 17.856 29.131 1.00 80.31 181 ASP A O 1
ATOM 1369 N N . TYR A 1 182 ? -10.633 18.264 29.742 1.00 85.50 182 TYR A N 1
ATOM 1370 C CA . TYR A 1 182 ? -10.314 19.232 30.787 1.00 85.50 182 TYR A CA 1
ATOM 1371 C C . TYR A 1 182 ? -9.633 18.608 32.009 1.00 85.50 182 TYR A C 1
ATOM 1373 O O . TYR A 1 182 ? -8.675 19.177 32.517 1.00 85.50 182 TYR A O 1
ATOM 1381 N N . PHE A 1 183 ? -10.077 17.443 32.484 1.00 78.25 183 PHE A N 1
ATOM 1382 C CA . PHE A 1 183 ? -9.469 16.749 33.629 1.00 78.25 183 PHE A CA 1
ATOM 1383 C C . PHE A 1 183 ? -8.343 15.779 33.225 1.00 78.25 183 PHE A C 1
ATOM 1385 O O . PHE A 1 183 ? -7.563 15.358 34.082 1.00 78.25 183 PHE A O 1
ATOM 1392 N N . GLY A 1 184 ? -8.196 15.513 31.922 1.00 68.88 184 GLY A N 1
ATOM 1393 C CA . GLY A 1 184 ? -7.205 14.607 31.350 1.00 68.88 184 GLY A CA 1
ATOM 1394 C C . GLY A 1 184 ? -7.598 13.132 31.491 1.00 68.88 184 GLY A C 1
ATOM 1395 O O . GLY A 1 184 ? -8.107 12.700 32.524 1.00 68.88 184 GLY A O 1
ATOM 1396 N N . LYS A 1 185 ? -7.337 12.315 30.460 1.00 54.25 185 LYS A N 1
ATOM 1397 C CA . LYS A 1 185 ? -7.462 10.850 30.564 1.00 54.25 185 LYS A CA 1
ATOM 1398 C C . LYS A 1 185 ? -6.293 10.303 31.394 1.00 54.25 185 LYS A C 1
ATOM 1400 O O . LYS A 1 185 ? -5.149 10.327 30.944 1.00 54.25 185 LYS A O 1
ATOM 1405 N N . SER A 1 186 ? -6.575 9.837 32.610 1.00 41.88 186 SER A N 1
ATOM 1406 C CA . SER A 1 186 ? -5.592 9.195 33.491 1.00 41.88 186 SER A CA 1
ATOM 1407 C C . SER A 1 186 ? -5.155 7.840 32.923 1.00 41.88 186 SER A C 1
ATOM 1409 O O . SER A 1 186 ? -5.963 6.919 32.850 1.00 41.88 186 SER A O 1
ATOM 1411 N N . TYR A 1 187 ? -3.874 7.696 32.577 1.00 46.62 187 TYR A N 1
ATOM 1412 C CA . TYR A 1 187 ? -3.219 6.397 32.394 1.00 46.62 187 TYR A CA 1
ATOM 1413 C C . TYR A 1 187 ? -1.930 6.374 33.235 1.00 46.62 187 TYR A C 1
ATOM 1415 O O . TYR A 1 187 ? -0.811 6.491 32.740 1.00 46.62 187 TYR A O 1
ATOM 1423 N N . GLY A 1 188 ? -2.079 6.243 34.556 1.00 35.19 188 GLY A N 1
ATOM 1424 C CA . GLY A 1 188 ? -0.972 5.969 35.481 1.00 35.19 188 GLY A CA 1
ATOM 1425 C C . GLY A 1 188 ? -0.787 4.465 35.728 1.00 35.19 188 GLY A C 1
ATOM 1426 O O . GLY A 1 188 ? -1.758 3.759 35.977 1.00 35.19 188 GLY A O 1
ATOM 1427 N N . SER A 1 189 ? 0.454 3.963 35.659 1.00 36.88 189 SER A N 1
ATOM 1428 C CA . SER A 1 189 ? 0.788 2.528 35.756 1.00 36.88 189 SER A CA 1
ATOM 1429 C C . SER A 1 189 ? 0.698 1.936 37.180 1.00 36.88 189 SER A C 1
ATOM 1431 O O . SER A 1 189 ? 0.639 2.667 38.164 1.00 36.88 189 SER A O 1
ATOM 1433 N N . TYR A 1 190 ? 0.781 0.598 37.308 1.00 37.84 190 TYR A N 1
ATOM 1434 C CA . TYR A 1 190 ? 0.796 -0.113 38.604 1.00 37.84 190 TYR A CA 1
ATOM 1435 C C . TYR A 1 190 ? 2.062 0.145 39.453 1.00 37.84 190 TYR A C 1
ATOM 1437 O O . TYR A 1 190 ? 2.120 -0.332 40.585 1.00 37.84 190 TYR A O 1
ATOM 1445 N N . TRP A 1 191 ? 3.083 0.873 38.962 1.00 36.53 191 TRP A N 1
ATOM 1446 C CA . TRP A 1 191 ? 4.191 1.282 39.846 1.00 36.53 191 TRP A CA 1
ATOM 1447 C C . TRP A 1 191 ? 4.931 2.595 39.532 1.00 36.53 191 TRP A C 1
ATOM 1449 O O . TRP A 1 191 ? 5.672 3.049 40.398 1.00 36.53 191 TRP A O 1
ATOM 1459 N N . ASP A 1 192 ? 4.716 3.260 38.393 1.00 38.16 192 ASP A N 1
ATOM 1460 C CA . ASP A 1 192 ? 5.170 4.647 38.174 1.00 38.16 192 ASP A CA 1
ATOM 1461 C C . ASP A 1 192 ? 4.420 5.335 37.012 1.00 38.16 192 ASP A C 1
ATOM 1463 O O . ASP A 1 192 ? 4.486 4.920 35.852 1.00 38.16 192 ASP A O 1
ATOM 1467 N N . SER A 1 193 ? 3.670 6.386 37.342 1.00 46.12 193 SER A N 1
ATOM 1468 C CA . SER A 1 193 ? 2.774 7.183 36.497 1.00 46.12 193 SER A CA 1
ATOM 1469 C C . SER A 1 193 ? 3.451 8.405 35.848 1.00 46.12 193 SER A C 1
ATOM 1471 O O . SER A 1 193 ? 2.801 9.425 35.603 1.00 46.12 193 SER A O 1
ATOM 1473 N N . SER A 1 194 ? 4.763 8.365 35.615 1.00 38.66 194 SER A N 1
ATOM 1474 C CA . SER A 1 194 ? 5.517 9.485 35.024 1.00 38.66 194 SER A CA 1
ATOM 1475 C C . SER A 1 194 ? 5.595 9.477 33.486 1.00 38.66 194 SER A C 1
ATOM 1477 O O . SER A 1 194 ? 6.146 10.414 32.907 1.00 38.66 194 SER A O 1
ATOM 1479 N N . LEU A 1 195 ? 4.987 8.489 32.814 1.00 40.38 195 LEU A N 1
ATOM 1480 C CA . LEU A 1 195 ? 4.913 8.365 31.351 1.00 40.38 195 LEU A CA 1
ATOM 1481 C C . LEU A 1 195 ? 3.495 8.694 30.836 1.00 40.38 195 LEU A C 1
ATOM 1483 O O . LEU A 1 195 ? 2.535 8.022 31.185 1.00 40.38 195 LEU A O 1
ATOM 1487 N N . VAL A 1 196 ? 3.413 9.773 30.046 1.00 46.06 196 VAL A N 1
ATOM 1488 C CA . VAL A 1 196 ? 2.282 10.309 29.248 1.00 46.06 196 VAL A CA 1
ATOM 1489 C C . VAL A 1 196 ? 0.896 10.308 29.918 1.00 46.06 196 VAL A C 1
ATOM 1491 O O . VAL A 1 196 ? -0.059 9.716 29.429 1.00 46.06 196 VAL A O 1
ATOM 1494 N N . ASN A 1 197 ? 0.767 11.077 30.999 1.00 42.12 197 ASN A N 1
ATOM 1495 C CA . ASN A 1 197 ? -0.531 11.561 31.467 1.00 42.12 197 ASN A CA 1
ATOM 1496 C C . ASN A 1 197 ? -0.787 12.941 30.852 1.00 42.12 197 ASN A C 1
ATOM 1498 O O . ASN A 1 197 ? -0.017 13.870 31.120 1.00 42.12 197 ASN A O 1
ATOM 1502 N N . TYR A 1 198 ? -1.873 13.115 30.093 1.00 47.34 198 TYR A N 1
ATOM 1503 C CA . TYR A 1 198 ? -2.467 14.447 29.981 1.00 47.34 198 TYR A CA 1
ATOM 1504 C C . TYR A 1 198 ? -2.899 14.818 31.402 1.00 47.34 198 TYR A C 1
ATOM 1506 O O . TYR A 1 198 ? -3.898 14.314 31.905 1.00 47.34 198 TYR A O 1
ATOM 1514 N N . ARG A 1 199 ? -2.087 15.608 32.115 1.00 54.53 199 ARG A N 1
ATOM 1515 C CA . ARG A 1 199 ? -2.520 16.193 33.386 1.00 54.53 199 ARG A CA 1
ATOM 1516 C C . ARG A 1 199 ? -3.665 17.135 33.050 1.00 54.53 199 ARG A C 1
ATOM 1518 O O . ARG A 1 199 ? -3.468 18.033 32.236 1.00 54.53 199 ARG A O 1
ATOM 1525 N N . GLY A 1 200 ? -4.822 16.925 33.669 1.00 65.94 200 GLY A N 1
ATOM 1526 C CA . GLY A 1 200 ? -5.931 17.860 33.568 1.00 65.94 200 GLY A CA 1
ATOM 1527 C C . GLY A 1 200 ? -5.524 19.295 33.869 1.00 65.94 200 GLY A C 1
ATOM 1528 O O . GLY A 1 200 ? -4.563 19.563 34.599 1.00 65.94 200 GLY A O 1
ATOM 1529 N N . ILE A 1 201 ? -6.302 20.214 33.320 1.00 82.69 201 ILE A N 1
ATOM 1530 C CA . ILE A 1 201 ? -6.219 21.638 33.572 1.00 82.69 201 ILE A CA 1
ATOM 1531 C C . ILE A 1 201 ? -6.471 21.885 35.051 1.00 82.69 201 ILE A C 1
ATOM 1533 O O . ILE A 1 201 ? -7.574 21.712 35.570 1.00 82.69 201 ILE A O 1
ATOM 1537 N N . THR A 1 202 ? -5.423 22.311 35.753 1.00 83.12 202 THR A N 1
ATOM 1538 C CA . THR A 1 202 ? -5.589 22.737 37.146 1.00 83.12 202 THR A CA 1
ATOM 1539 C C . THR A 1 202 ? -6.102 24.168 37.150 1.00 83.12 202 THR A C 1
ATOM 1541 O O . THR A 1 202 ? -5.407 25.065 36.666 1.00 83.12 202 THR A O 1
ATOM 1544 N N . GLU A 1 203 ? -7.288 24.392 37.715 1.00 86.38 203 GLU A N 1
ATOM 1545 C CA . GLU A 1 203 ? -7.842 25.738 37.878 1.00 86.38 203 GLU A CA 1
ATOM 1546 C C . GLU A 1 203 ? -6.838 26.654 38.606 1.00 86.38 203 GLU A C 1
ATOM 1548 O O . GLU A 1 203 ? -6.186 26.229 39.569 1.00 86.38 203 GLU A O 1
ATOM 1553 N N . PRO A 1 204 ? -6.632 27.892 38.128 1.00 86.94 204 PRO A N 1
ATOM 1554 C CA . PRO A 1 204 ? -5.600 28.762 38.664 1.00 86.94 204 PRO A CA 1
ATOM 1555 C C . PRO A 1 204 ? -5.966 29.254 40.066 1.00 86.94 204 PRO A C 1
ATOM 1557 O O . PRO A 1 204 ? -7.117 29.576 40.359 1.00 86.94 204 PRO A O 1
ATOM 1560 N N . ALA A 1 205 ? -4.957 29.353 40.933 1.00 84.56 205 ALA A N 1
ATOM 1561 C CA . ALA A 1 205 ? -5.136 29.898 42.271 1.00 84.56 205 ALA A CA 1
ATOM 1562 C C . ALA A 1 205 ? -5.530 31.380 42.189 1.00 84.56 205 ALA A C 1
ATOM 1564 O O . ALA A 1 205 ? -4.791 32.193 41.628 1.00 84.56 205 ALA A O 1
ATOM 1565 N N . ALA A 1 206 ? -6.684 31.723 42.759 1.00 82.81 206 ALA A N 1
ATOM 1566 C CA . ALA A 1 206 ? -7.174 33.091 42.764 1.00 82.81 206 ALA A CA 1
ATOM 1567 C C . ALA A 1 206 ? -6.358 33.989 43.719 1.00 82.81 206 ALA A C 1
ATOM 1569 O O . ALA A 1 206 ? -5.902 33.523 44.771 1.00 82.81 206 ALA A O 1
ATOM 1570 N N . PRO A 1 207 ? -6.168 35.281 43.390 1.00 82.69 207 PRO A N 1
ATOM 1571 C CA . PRO A 1 207 ? -5.622 36.261 44.326 1.00 82.69 207 PRO A CA 1
ATOM 1572 C C . PRO A 1 207 ? -6.459 36.364 45.610 1.00 82.69 207 PRO A C 1
ATOM 1574 O O . PRO A 1 207 ? -7.648 36.054 45.622 1.00 82.69 207 PRO A O 1
ATOM 1577 N N . ALA A 1 208 ? -5.858 36.860 46.695 1.00 82.12 208 ALA A N 1
ATOM 1578 C CA . ALA A 1 208 ? -6.570 37.050 47.959 1.00 82.12 208 ALA A CA 1
ATOM 1579 C C . ALA A 1 208 ? -7.821 37.936 47.777 1.00 82.12 208 ALA A C 1
ATOM 1581 O O . ALA A 1 208 ? -7.721 39.058 47.278 1.00 82.12 208 ALA A O 1
ATOM 1582 N N . GLY A 1 209 ? -8.983 37.430 48.201 1.00 77.44 209 GLY A N 1
ATOM 1583 C CA . GLY A 1 209 ? -10.276 38.110 48.062 1.00 77.44 209 GLY A CA 1
ATOM 1584 C C . GLY A 1 209 ? -10.953 37.948 46.696 1.00 77.44 209 GLY A C 1
ATOM 1585 O O . GLY A 1 209 ? -11.876 38.705 46.403 1.00 77.44 209 GLY A O 1
ATOM 1586 N N . TYR A 1 210 ? -10.497 37.007 45.865 1.00 83.69 210 TYR A N 1
ATOM 1587 C CA . TYR A 1 210 ? -11.099 36.650 44.579 1.00 83.69 210 TYR A CA 1
ATOM 1588 C C . TYR A 1 210 ? -11.330 35.138 44.488 1.00 83.69 210 TYR A C 1
ATOM 1590 O O . TYR A 1 210 ? -10.677 34.359 45.183 1.00 83.69 210 TYR A O 1
ATOM 1598 N N . VAL A 1 211 ? -12.218 34.726 43.583 1.00 87.00 211 VAL A N 1
ATOM 1599 C CA . VAL A 1 211 ? -12.426 33.326 43.186 1.00 87.00 211 VAL A CA 1
ATOM 1600 C C . VAL A 1 211 ? -12.312 33.177 41.676 1.00 87.00 211 VAL A C 1
ATOM 1602 O O . VAL A 1 211 ? -12.569 34.114 40.923 1.00 87.00 211 VAL A O 1
ATOM 1605 N N . PHE A 1 212 ? -11.909 31.991 41.229 1.00 90.38 212 PHE A N 1
ATOM 1606 C CA . PHE A 1 212 ? -11.883 31.644 39.814 1.00 90.38 212 PHE A CA 1
ATOM 1607 C C . PHE A 1 212 ? -13.299 31.300 39.339 1.00 90.38 212 PHE A C 1
ATOM 1609 O O . PHE A 1 212 ? -13.855 30.271 39.726 1.00 90.38 212 PHE A O 1
ATOM 1616 N N . VAL A 1 213 ? -13.877 32.161 38.501 1.00 90.88 213 VAL A N 1
ATOM 1617 C CA . VAL A 1 213 ? -15.255 32.003 38.001 1.00 90.88 213 VAL A CA 1
ATOM 1618 C C . VAL A 1 213 ? -15.317 31.334 36.630 1.00 90.88 213 VAL A C 1
ATOM 1620 O O . VAL A 1 213 ? -16.377 30.894 36.203 1.00 90.88 213 VAL A O 1
ATOM 1623 N N . GLY A 1 214 ? -14.189 31.178 35.942 1.00 92.31 214 GLY A N 1
ATOM 1624 C CA . GLY A 1 214 ? -14.141 30.433 34.692 1.00 92.31 214 GLY A CA 1
ATOM 1625 C C . GLY A 1 214 ? -13.116 30.969 33.712 1.00 92.31 214 GLY A C 1
ATOM 1626 O O . GLY A 1 214 ? -12.255 31.784 34.039 1.00 92.31 214 GLY A O 1
ATOM 1627 N N . TRP A 1 215 ? -13.222 30.466 32.492 1.00 93.25 215 TRP A N 1
ATOM 1628 C CA . TRP A 1 215 ? -12.312 30.759 31.398 1.00 93.25 215 TRP A CA 1
ATOM 1629 C C . TRP A 1 215 ? -12.969 31.723 30.414 1.00 93.25 215 TRP A C 1
ATOM 1631 O O . TRP A 1 215 ? -14.102 31.477 30.018 1.00 93.25 215 TRP A O 1
ATOM 1641 N N . THR A 1 216 ? -12.279 32.784 30.005 1.00 92.44 216 THR A N 1
ATOM 1642 C CA . THR A 1 216 ? -12.743 33.778 29.025 1.00 92.44 216 THR A CA 1
ATOM 1643 C C . THR A 1 216 ? -12.026 33.628 27.694 1.00 92.44 216 THR A C 1
ATOM 1645 O O . THR A 1 216 ? -10.882 33.173 27.641 1.00 92.44 216 THR A O 1
ATOM 1648 N N . LEU A 1 217 ? -12.687 34.034 26.609 1.00 90.62 217 LEU A N 1
ATOM 1649 C CA . LEU A 1 217 ? -12.094 34.053 25.266 1.00 90.62 217 LEU A CA 1
ATOM 1650 C C . LEU A 1 217 ? -11.212 35.290 25.031 1.00 90.62 217 LEU A C 1
ATOM 1652 O O . LEU A 1 217 ? -10.325 35.264 24.176 1.00 90.62 217 LEU A O 1
ATOM 1656 N N . SER A 1 218 ? -11.441 36.366 25.783 1.00 87.00 218 SER A N 1
ATOM 1657 C CA . SER A 1 218 ? -10.649 37.594 25.734 1.00 87.00 218 SER A CA 1
ATOM 1658 C C . SER A 1 218 ? -9.649 37.700 26.890 1.00 87.00 218 SER A C 1
ATOM 1660 O O . SER A 1 218 ? -9.871 37.186 27.989 1.00 87.00 218 SER A O 1
ATOM 1662 N N . ASP A 1 219 ? -8.538 38.397 26.639 1.00 83.94 219 ASP A N 1
ATOM 1663 C CA . ASP A 1 219 ? -7.479 38.684 27.617 1.00 83.94 219 ASP A CA 1
ATOM 1664 C C . ASP A 1 219 ? -7.797 39.885 28.525 1.00 83.94 219 ASP A C 1
ATOM 1666 O O . ASP A 1 219 ? -6.975 40.291 29.353 1.00 83.94 219 ASP A O 1
ATOM 1670 N N . ASN A 1 220 ? -8.994 40.454 28.379 1.00 79.25 220 ASN A N 1
ATOM 1671 C CA . ASN A 1 220 ? -9.453 41.596 29.142 1.00 79.25 220 ASN A CA 1
ATOM 1672 C C . ASN A 1 220 ? -10.065 41.141 30.473 1.00 79.25 220 ASN A C 1
ATOM 1674 O O . ASN A 1 220 ? -11.088 40.459 30.497 1.00 79.25 220 ASN A O 1
ATOM 1678 N N . ALA A 1 221 ? -9.477 41.588 31.584 1.00 70.12 221 ALA A N 1
ATOM 1679 C CA . ALA A 1 221 ? -9.958 41.288 32.933 1.00 70.12 221 ALA A CA 1
ATOM 1680 C C . ALA A 1 221 ? -11.412 41.747 33.183 1.00 70.12 221 ALA A C 1
ATOM 1682 O O . ALA A 1 221 ? -12.117 41.133 33.985 1.00 70.12 221 ALA A O 1
ATOM 1683 N N . ASP A 1 222 ? -11.879 42.775 32.469 1.00 75.81 222 ASP A N 1
ATOM 1684 C CA . ASP A 1 222 ? -13.243 43.311 32.581 1.00 75.81 222 ASP A CA 1
ATOM 1685 C C . ASP A 1 222 ? -14.254 42.595 31.668 1.00 75.81 222 ASP A C 1
ATOM 1687 O O . ASP A 1 222 ? -15.409 43.005 31.580 1.00 75.81 222 ASP A O 1
ATOM 1691 N N . SER A 1 223 ? -13.839 41.555 30.942 1.00 80.31 223 SER A N 1
ATOM 1692 C CA . SER A 1 223 ? -14.739 40.838 30.046 1.00 80.31 223 SER A CA 1
ATOM 1693 C C . SER A 1 223 ? -15.630 39.840 30.781 1.00 80.31 223 SER A C 1
ATOM 1695 O O . SER A 1 223 ? -15.204 39.197 31.740 1.00 80.31 223 SER A O 1
ATOM 1697 N N . GLU A 1 224 ? -16.853 39.687 30.282 1.00 82.56 224 GLU A N 1
ATOM 1698 C CA . GLU A 1 224 ? -17.883 38.768 30.788 1.00 82.56 224 GLU A CA 1
ATOM 1699 C C . GLU A 1 224 ? -18.109 37.581 29.821 1.00 82.56 224 GLU A C 1
ATOM 1701 O O . GLU A 1 224 ? -19.101 36.863 29.902 1.00 82.56 224 GLU A O 1
ATOM 1706 N N . ASP A 1 225 ? -17.193 37.372 28.868 1.00 88.12 225 ASP A N 1
ATOM 1707 C CA . ASP A 1 225 ? -17.272 36.372 27.795 1.00 88.12 225 ASP A CA 1
ATOM 1708 C C . ASP A 1 225 ? -16.791 34.977 28.229 1.00 88.12 225 ASP A C 1
ATOM 1710 O O . ASP A 1 225 ? -15.838 34.421 27.671 1.00 88.12 225 ASP A O 1
ATOM 1714 N N . LEU A 1 226 ? -17.454 34.393 29.231 1.00 91.75 226 LEU A N 1
ATOM 1715 C CA . LEU A 1 226 ? -17.137 33.031 29.662 1.00 91.75 226 LEU A CA 1
ATOM 1716 C C . LEU A 1 226 ? -17.303 32.021 28.520 1.00 91.75 226 LEU A C 1
ATOM 1718 O O . LEU A 1 226 ? -18.299 31.999 27.793 1.00 91.75 226 LEU A O 1
ATOM 1722 N N . TYR A 1 227 ? -16.331 31.121 28.419 1.00 93.38 227 TYR A N 1
ATOM 1723 C CA . TYR A 1 227 ? -16.433 29.915 27.624 1.00 93.38 227 TYR A CA 1
ATOM 1724 C C . TYR A 1 227 ? -17.379 28.934 28.325 1.00 93.38 227 TYR A C 1
ATOM 1726 O O . TYR A 1 227 ? -17.062 28.372 29.376 1.00 93.38 227 TYR A O 1
ATOM 1734 N N . THR A 1 228 ? -18.550 28.732 27.729 1.00 89.81 228 THR A N 1
ATOM 1735 C CA . THR A 1 228 ? -19.673 27.956 28.281 1.00 89.81 228 THR A CA 1
ATOM 1736 C C . THR A 1 228 ? -19.955 26.682 27.488 1.00 89.81 228 THR A C 1
ATOM 1738 O O . THR A 1 228 ? -21.011 26.076 27.638 1.00 89.81 228 THR A O 1
ATOM 1741 N N . GLY A 1 229 ? -18.994 26.241 26.667 1.00 89.94 229 GLY A N 1
ATOM 1742 C CA . GLY A 1 229 ? -19.109 25.027 25.852 1.00 89.94 229 GLY A CA 1
ATOM 1743 C C . GLY A 1 229 ? -19.403 25.298 24.377 1.00 89.94 229 GLY A C 1
ATOM 1744 O O . GLY A 1 229 ? -20.012 24.470 23.706 1.00 89.94 229 GLY A O 1
ATOM 1745 N N . GLN A 1 230 ? -18.991 26.452 23.849 1.00 91.56 230 GLN A N 1
ATOM 1746 C CA . GLN A 1 230 ? -19.013 26.700 22.407 1.00 91.56 230 GLN A CA 1
ATOM 1747 C C . GLN A 1 230 ? -18.030 25.753 21.681 1.00 91.56 230 GLN A C 1
ATOM 1749 O O . GLN A 1 230 ? -16.999 25.374 22.236 1.00 91.56 230 GLN A O 1
ATOM 1754 N N . ALA A 1 231 ? -18.311 25.369 20.434 1.00 93.44 231 ALA A N 1
ATOM 1755 C CA . ALA A 1 231 ? -17.418 24.502 19.658 1.00 93.44 231 ALA A CA 1
ATOM 1756 C C . ALA A 1 231 ? -16.042 25.152 19.408 1.00 93.44 231 ALA A C 1
ATOM 1758 O O . ALA A 1 231 ? -15.954 26.346 19.115 1.00 93.44 231 ALA A O 1
ATOM 1759 N N . ILE A 1 232 ? -14.966 24.364 19.482 1.00 93.25 232 ILE A N 1
ATOM 1760 C CA . ILE A 1 232 ? -13.608 24.824 19.174 1.00 93.25 232 ILE A CA 1
ATOM 1761 C C . ILE A 1 232 ? -13.356 24.683 17.667 1.00 93.25 232 ILE A C 1
ATOM 1763 O O . ILE A 1 232 ? -13.204 23.583 17.137 1.00 93.25 232 ILE A O 1
ATOM 1767 N N . GLU A 1 233 ? -13.315 25.812 16.958 1.00 93.50 233 GLU A N 1
ATOM 1768 C CA . GLU A 1 233 ? -13.145 25.859 15.492 1.00 93.50 233 GLU A CA 1
ATOM 1769 C C . GLU A 1 233 ? -11.732 26.259 15.033 1.00 93.50 233 GLU A C 1
ATOM 1771 O O . GLU A 1 233 ? -11.433 26.209 13.836 1.00 93.50 233 GLU A O 1
ATOM 1776 N N . LYS A 1 234 ? -10.873 26.675 15.968 1.00 92.81 234 LYS A N 1
ATOM 1777 C CA . LYS A 1 234 ? -9.479 27.089 15.757 1.00 92.81 234 LYS A CA 1
ATOM 1778 C C . LYS A 1 234 ? -8.712 27.038 17.076 1.00 92.81 234 LYS A C 1
ATOM 1780 O O . LYS A 1 234 ? -9.336 27.004 18.140 1.00 92.81 234 LYS A O 1
ATOM 1785 N N . ASP A 1 235 ? -7.387 27.135 17.007 1.00 91.81 235 ASP A N 1
ATOM 1786 C CA . ASP A 1 235 ? -6.559 27.300 18.202 1.00 91.81 235 ASP A CA 1
ATOM 1787 C C . ASP A 1 235 ? -7.060 28.494 19.018 1.00 91.81 235 ASP A C 1
ATOM 1789 O O . ASP A 1 235 ? -7.257 29.601 18.502 1.00 91.81 235 ASP A O 1
ATOM 1793 N N . THR A 1 236 ? -7.331 28.239 20.292 1.00 92.06 236 THR A N 1
ATOM 1794 C CA . THR A 1 236 ? -8.058 29.162 21.162 1.00 92.06 236 THR A CA 1
ATOM 1795 C C . THR A 1 236 ? -7.268 29.354 22.441 1.00 92.06 236 THR A C 1
ATOM 1797 O O . THR A 1 236 ? -6.847 28.389 23.071 1.00 92.06 236 THR A O 1
ATOM 1800 N N . THR A 1 237 ? -7.052 30.606 22.840 1.00 92.25 237 THR A N 1
ATOM 1801 C CA . THR A 1 237 ? -6.487 30.908 24.158 1.00 92.25 237 THR A CA 1
ATOM 1802 C C . THR A 1 237 ? -7.614 31.291 25.097 1.00 92.25 237 THR A C 1
ATOM 1804 O O . THR A 1 237 ? -8.402 32.179 24.792 1.00 92.25 237 THR A O 1
ATOM 1807 N N . LEU A 1 238 ? -7.671 30.595 26.223 1.00 92.94 238 LEU A N 1
ATOM 1808 C CA . LEU A 1 238 ? -8.577 30.840 27.320 1.00 92.94 238 LEU A CA 1
ATOM 1809 C C . LEU A 1 238 ? -7.822 31.511 28.464 1.00 92.94 238 LEU A C 1
ATOM 1811 O O . LEU A 1 238 ? -6.773 31.033 28.909 1.00 92.94 238 LEU A O 1
ATOM 1815 N N . TYR A 1 239 ? -8.368 32.621 28.941 1.00 91.19 239 TYR A N 1
ATOM 1816 C CA . TYR A 1 239 ? -7.800 33.419 30.020 1.00 91.19 239 TYR A CA 1
ATOM 1817 C C . TYR A 1 239 ? -8.604 33.221 31.300 1.00 91.19 239 TYR A C 1
ATOM 1819 O O . TYR A 1 239 ? -9.796 32.931 31.242 1.00 91.19 239 TYR A O 1
ATOM 1827 N N . PRO A 1 240 ? -7.977 33.312 32.477 1.00 91.38 240 PRO A N 1
ATOM 1828 C CA . PRO A 1 240 ? -8.684 33.056 33.709 1.00 91.38 240 PRO A CA 1
ATOM 1829 C C . PRO A 1 240 ? -9.425 34.312 34.159 1.00 91.38 240 PRO A C 1
ATOM 1831 O O . PRO A 1 240 ? -8.815 35.371 34.318 1.00 91.38 240 PRO A O 1
ATOM 1834 N N . LYS A 1 241 ? -10.729 34.190 34.413 1.00 89.94 241 LYS A N 1
ATOM 1835 C CA . LYS A 1 241 ? -11.522 35.247 35.041 1.00 89.94 241 LYS A CA 1
ATOM 1836 C C . LYS A 1 241 ? -11.553 35.021 36.542 1.00 89.94 241 LYS A C 1
ATOM 1838 O O . LYS A 1 241 ? -11.942 33.957 37.036 1.00 89.94 241 LYS A O 1
ATOM 1843 N N . PHE A 1 242 ? -11.157 36.062 37.257 1.00 88.62 242 PHE A N 1
ATOM 1844 C CA . PHE A 1 242 ? -11.281 36.139 38.698 1.00 88.62 242 PHE A CA 1
ATOM 1845 C C . PHE A 1 242 ? -12.278 37.226 39.040 1.00 88.62 242 PHE A C 1
ATOM 1847 O O . PHE A 1 242 ? -12.166 38.335 38.525 1.00 88.62 242 PHE A O 1
ATOM 1854 N N . GLU A 1 243 ? -13.201 36.916 39.936 1.00 86.38 243 GLU A N 1
ATOM 1855 C CA . GLU A 1 243 ? -14.171 37.884 40.426 1.00 86.38 243 GLU A CA 1
ATOM 1856 C C . GLU A 1 243 ? -14.033 38.024 41.934 1.00 86.38 243 GLU A C 1
ATOM 1858 O O . GLU A 1 243 ? -13.641 37.085 42.639 1.00 86.38 243 GLU A O 1
ATOM 1863 N N . LYS A 1 244 ? -14.269 39.238 42.426 1.00 80.06 244 LYS A N 1
ATOM 1864 C CA . LYS A 1 244 ? -14.083 39.553 43.834 1.00 80.06 244 LYS A CA 1
ATOM 1865 C C . LYS A 1 244 ? -15.088 38.767 44.679 1.00 80.06 244 LYS A C 1
ATOM 1867 O O . LYS A 1 244 ? -16.281 38.745 44.394 1.00 80.06 244 LYS A O 1
ATOM 1872 N N . PHE A 1 245 ? -14.582 38.154 45.741 1.00 71.75 245 PHE A N 1
ATOM 1873 C CA . PHE A 1 245 ? -15.350 37.370 46.696 1.00 71.75 245 PHE A CA 1
ATOM 1874 C C . PHE A 1 245 ? -14.802 37.651 48.097 1.00 71.75 245 PHE A C 1
ATOM 1876 O O . PHE A 1 245 ? -13.749 37.143 48.486 1.00 71.75 245 PHE A O 1
ATOM 1883 N N . THR A 1 246 ? -15.447 38.552 48.842 1.00 57.69 246 THR A N 1
ATOM 1884 C CA . THR A 1 246 ? -14.933 38.969 50.158 1.00 57.69 246 THR A CA 1
ATOM 1885 C C . THR A 1 246 ? -15.293 37.992 51.279 1.00 57.69 246 THR A C 1
ATOM 1887 O O . THR A 1 246 ? -16.474 37.804 51.557 1.00 57.69 246 THR A O 1
ATOM 1890 N N . ASP A 1 247 ? -14.236 37.476 51.919 1.00 48.94 247 ASP A N 1
ATOM 1891 C CA . ASP A 1 247 ? -14.095 36.748 53.190 1.00 48.94 247 ASP A CA 1
ATOM 1892 C C . ASP A 1 247 ? -15.091 35.616 53.510 1.00 48.94 247 ASP A C 1
ATOM 1894 O O . ASP A 1 247 ? -16.310 35.786 53.567 1.00 48.94 247 ASP A O 1
ATOM 1898 N N . ALA A 1 248 ? -14.517 34.448 53.829 1.00 41.22 248 ALA A N 1
ATOM 1899 C CA . ALA A 1 248 ? -15.213 33.282 54.364 1.00 41.22 248 ALA A CA 1
ATOM 1900 C C . ALA A 1 248 ? -16.146 33.676 55.526 1.00 41.22 248 ALA A C 1
ATOM 1902 O O . ALA A 1 248 ? -15.692 34.124 56.580 1.00 41.22 248 ALA A O 1
ATOM 1903 N N . GLY A 1 249 ? -17.452 33.482 55.322 1.00 48.72 249 GLY A N 1
ATOM 1904 C CA . GLY A 1 249 ? -18.500 33.798 56.298 1.00 48.72 249 GLY A CA 1
ATOM 1905 C C . GLY A 1 249 ? -19.417 34.968 55.923 1.00 48.72 249 GLY A C 1
ATOM 1906 O O . GLY A 1 249 ? -20.369 35.228 56.657 1.00 48.72 249 GLY A O 1
ATOM 1907 N N . THR A 1 250 ? -19.189 35.645 54.793 1.00 50.31 250 THR A N 1
ATOM 1908 C CA . THR A 1 250 ? -20.126 36.642 54.243 1.00 50.31 250 THR A CA 1
ATOM 1909 C C . THR A 1 250 ? -20.862 36.064 53.034 1.00 50.31 250 THR A C 1
ATOM 1911 O O . THR A 1 250 ? -20.226 35.647 52.072 1.00 50.31 250 THR A O 1
ATOM 1914 N N . ALA A 1 251 ? -22.197 36.020 53.089 1.00 48.47 251 ALA A N 1
ATOM 1915 C CA . ALA A 1 251 ? -23.031 35.436 52.035 1.00 48.47 251 ALA A CA 1
ATOM 1916 C C . ALA A 1 251 ? -22.843 36.141 50.667 1.00 48.47 251 ALA A C 1
ATOM 1918 O O . ALA A 1 25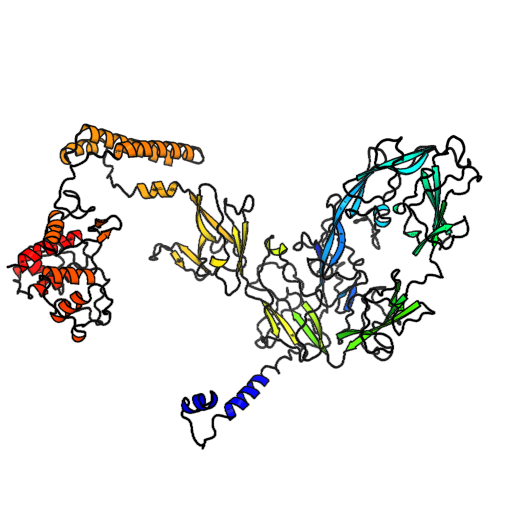1 ? -22.588 37.358 50.639 1.00 48.47 251 ALA A O 1
ATOM 1919 N N . PRO A 1 252 ? -23.006 35.417 49.541 1.00 44.47 252 PRO A N 1
ATOM 1920 C CA . PRO A 1 252 ? -23.188 36.017 48.218 1.00 44.47 252 PRO A CA 1
ATOM 1921 C C . PRO A 1 252 ? -24.274 37.112 48.265 1.00 44.47 252 PRO A C 1
ATOM 1923 O O . PRO A 1 252 ? -25.266 36.982 48.982 1.00 44.47 252 PRO A O 1
ATOM 1926 N N . GLY A 1 253 ? -24.078 38.240 47.568 1.00 47.44 253 GLY A N 1
ATOM 1927 C CA . GLY A 1 253 ? -25.112 39.287 47.461 1.00 47.44 253 GLY A CA 1
ATOM 1928 C C . GLY A 1 253 ? -24.955 40.570 48.300 1.00 47.44 253 GLY A C 1
ATOM 1929 O O . GLY A 1 253 ? -25.819 41.449 48.228 1.00 47.44 253 GLY A O 1
ATOM 1930 N N . THR A 1 254 ? -23.850 40.787 49.027 1.00 52.28 254 THR A N 1
ATOM 1931 C CA . THR A 1 254 ? -23.464 42.177 49.373 1.00 52.28 254 THR A CA 1
ATOM 1932 C C . THR A 1 254 ? -23.037 42.918 48.096 1.00 52.28 254 THR A C 1
ATOM 1934 O O . T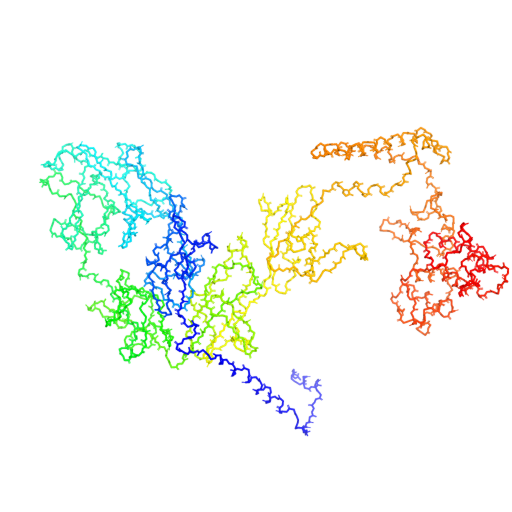HR A 1 254 ? -22.624 42.276 47.135 1.00 52.28 254 THR A O 1
ATOM 1937 N N . ALA A 1 255 ? -23.104 44.256 48.042 1.00 50.94 255 ALA A N 1
ATOM 1938 C CA . ALA A 1 255 ? -22.754 45.039 46.837 1.00 50.94 255 ALA A CA 1
ATOM 1939 C C . ALA A 1 255 ? -21.336 44.766 46.268 1.00 50.94 255 ALA A C 1
ATOM 1941 O O . ALA A 1 255 ? -21.020 45.231 45.180 1.00 50.94 255 ALA A O 1
ATOM 1942 N N . ALA A 1 256 ? -20.488 44.031 46.998 1.00 53.41 256 ALA A N 1
ATOM 1943 C CA . ALA A 1 256 ? -19.153 43.610 46.592 1.00 53.41 256 ALA A CA 1
ATOM 1944 C C . ALA A 1 256 ? -19.074 42.221 45.908 1.00 53.41 256 ALA A C 1
ATOM 1946 O O . ALA A 1 256 ? -18.036 41.954 45.317 1.00 53.41 256 ALA A O 1
ATOM 1947 N N . ASN A 1 257 ? -20.125 41.380 45.965 1.00 60.69 257 ASN A N 1
ATOM 1948 C CA . ASN A 1 257 ? -20.137 39.981 45.481 1.00 60.69 257 ASN A CA 1
ATOM 1949 C C . ASN A 1 257 ? -21.351 39.666 44.559 1.00 60.69 257 ASN A C 1
ATOM 1951 O O . ASN A 1 257 ? -21.782 38.519 44.475 1.00 60.69 257 ASN A O 1
ATOM 1955 N N . GLN A 1 258 ? -21.973 40.663 43.915 1.00 67.69 258 GLN A N 1
ATOM 1956 C CA . GLN A 1 258 ? -23.189 40.451 43.096 1.00 67.69 258 GLN A CA 1
ATOM 1957 C C . GLN A 1 258 ? -22.935 39.710 41.774 1.00 67.69 258 GLN A C 1
ATOM 1959 O O . GLN A 1 258 ? -23.878 39.218 41.162 1.00 67.69 258 GLN A O 1
ATOM 1964 N N . ASN A 1 259 ? -21.676 39.595 41.360 1.00 77.50 259 ASN A N 1
ATOM 1965 C CA . ASN A 1 259 ? -21.306 39.037 40.062 1.00 77.50 259 ASN A CA 1
ATOM 1966 C C . ASN A 1 259 ? -20.893 37.556 40.130 1.00 77.50 259 ASN A C 1
ATOM 1968 O O . ASN A 1 259 ? -20.530 36.993 39.105 1.00 77.50 259 ASN A O 1
ATOM 1972 N N . VAL A 1 260 ? -20.918 36.917 41.306 1.00 83.38 260 VAL A N 1
ATOM 1973 C CA . VAL A 1 260 ? -20.472 35.524 41.497 1.00 83.38 260 VAL A CA 1
ATOM 1974 C C . VAL A 1 260 ? -21.651 34.641 41.880 1.00 83.38 260 VAL A C 1
ATOM 1976 O O . VAL A 1 260 ? -22.415 35.017 42.766 1.00 83.38 260 VAL A O 1
ATOM 1979 N N . ALA A 1 261 ? -21.735 33.463 41.259 1.00 86.62 261 ALA A N 1
ATOM 1980 C CA . ALA A 1 261 ? -22.599 32.365 41.677 1.00 86.62 261 ALA A CA 1
ATOM 1981 C C . ALA A 1 261 ? -21.763 31.134 42.085 1.00 86.62 261 ALA A C 1
ATOM 1983 O O . ALA A 1 261 ? -20.799 30.763 41.405 1.00 86.62 261 ALA A O 1
ATOM 1984 N N . GLN A 1 262 ? -22.120 30.503 43.202 1.00 87.75 262 GLN A N 1
ATOM 1985 C CA . GLN A 1 262 ? -21.488 29.322 43.785 1.00 87.75 262 GLN A CA 1
ATOM 1986 C C . GLN A 1 262 ? -22.203 28.036 43.344 1.00 87.75 262 GLN A C 1
ATOM 1988 O O . GLN A 1 262 ? -23.401 27.859 43.557 1.00 87.75 262 GLN A O 1
ATOM 1993 N N . VAL A 1 263 ? -21.443 27.109 42.760 1.00 90.19 263 VAL A N 1
ATOM 1994 C CA . VAL A 1 263 ? -21.920 25.815 42.257 1.00 90.19 263 VAL A CA 1
ATOM 1995 C C . VAL A 1 263 ? -21.275 24.695 43.061 1.00 90.19 263 VAL A C 1
ATOM 1997 O O . VAL A 1 263 ? -20.054 24.569 43.088 1.00 90.19 263 VAL A O 1
ATOM 2000 N N . GLU A 1 264 ? -22.076 23.846 43.686 1.00 90.12 264 GLU A N 1
ATOM 2001 C CA . GLU A 1 264 ? -21.588 22.699 44.444 1.00 90.12 264 GLU A CA 1
ATOM 2002 C C . GLU A 1 264 ? -21.845 21.396 43.685 1.00 90.12 264 GLU A C 1
ATOM 2004 O O . GLU A 1 264 ? -22.978 21.068 43.328 1.00 90.12 264 GLU A O 1
ATOM 2009 N N . LEU A 1 265 ? -20.770 20.652 43.431 1.00 90.44 265 LEU A N 1
ATOM 2010 C CA . LEU A 1 265 ? -20.783 19.387 42.706 1.00 90.44 265 LEU A CA 1
ATOM 2011 C C . LEU A 1 265 ? -20.717 18.243 43.713 1.00 90.44 265 LEU A C 1
ATOM 2013 O O . LEU A 1 265 ? -19.670 18.013 44.317 1.00 90.44 265 LEU A O 1
ATOM 2017 N N . ARG A 1 266 ? -21.825 17.526 43.891 1.00 87.31 266 ARG A N 1
ATOM 2018 C CA . ARG A 1 266 ? -21.982 16.460 44.886 1.00 87.31 266 ARG A CA 1
ATOM 2019 C C . ARG A 1 266 ? -21.900 15.080 44.246 1.00 87.31 266 ARG A C 1
ATOM 2021 O O . ARG A 1 266 ? -22.612 14.791 43.283 1.00 87.31 266 ARG A O 1
ATOM 2028 N N . ASN A 1 267 ? -21.089 14.215 44.842 1.00 80.94 267 ASN A N 1
ATOM 2029 C CA . ASN A 1 267 ? -21.039 12.794 44.535 1.00 80.94 267 ASN A CA 1
ATOM 2030 C C . ASN A 1 267 ? -22.160 12.073 45.310 1.00 80.94 267 ASN A C 1
ATOM 2032 O O . ASN A 1 267 ? -22.224 12.141 46.541 1.00 80.94 267 ASN A O 1
ATOM 2036 N N . ALA A 1 268 ? -23.081 11.408 44.605 1.00 72.62 268 ALA A N 1
ATOM 2037 C CA . ALA A 1 268 ? -24.227 10.761 45.249 1.00 72.62 268 ALA A CA 1
ATOM 2038 C C . ALA A 1 268 ? -23.866 9.457 45.986 1.00 72.62 268 ALA A C 1
ATOM 2040 O O . ALA A 1 268 ? -24.676 8.967 46.775 1.00 72.62 268 ALA A O 1
ATOM 2041 N N . GLN A 1 269 ? -22.692 8.878 45.722 1.00 68.38 269 GLN A N 1
ATOM 2042 C CA . GLN A 1 269 ? -22.249 7.600 46.272 1.00 68.38 269 GLN A CA 1
ATOM 2043 C C . GLN A 1 269 ? -21.586 7.757 47.645 1.00 68.38 269 GLN A C 1
ATOM 2045 O O . GLN A 1 269 ? -21.863 6.955 48.538 1.00 68.38 269 GLN A O 1
ATOM 2050 N N . ASP A 1 270 ? -20.733 8.767 47.830 1.00 73.69 270 ASP A N 1
ATOM 2051 C CA . ASP A 1 270 ? -19.996 8.992 49.085 1.00 73.69 270 ASP A CA 1
ATOM 2052 C C . ASP A 1 270 ? -20.350 10.307 49.805 1.00 73.69 270 ASP A C 1
ATOM 2054 O O . ASP A 1 270 ? -19.963 10.500 50.960 1.00 73.69 270 ASP A O 1
ATOM 2058 N N . GLY A 1 271 ? -21.136 11.183 49.168 1.00 69.69 271 GLY A N 1
ATOM 2059 C CA . GLY A 1 271 ? -21.565 12.463 49.729 1.00 69.69 271 GLY A CA 1
ATOM 2060 C C . GLY A 1 271 ? -20.475 13.537 49.759 1.00 69.69 271 GLY A C 1
ATOM 2061 O O . GLY A 1 271 ? -20.713 14.608 50.327 1.00 69.69 271 GLY A O 1
ATOM 2062 N N . LEU A 1 272 ? -19.297 13.279 49.175 1.00 79.75 272 LEU A N 1
ATOM 2063 C CA . LEU A 1 272 ? -18.260 14.290 48.995 1.00 79.75 272 LEU A CA 1
ATOM 2064 C C . LEU A 1 272 ? -18.728 15.356 48.004 1.00 79.75 272 LEU A C 1
ATOM 2066 O O . LEU A 1 272 ? -19.519 15.095 47.093 1.00 79.75 272 LEU A O 1
ATOM 2070 N N . PHE A 1 273 ? -18.229 16.574 48.186 1.00 84.25 273 PHE A N 1
ATOM 2071 C CA . PHE A 1 273 ? -18.556 17.692 47.317 1.00 84.25 273 PHE A CA 1
ATOM 2072 C C . PHE A 1 273 ? -17.339 18.562 47.025 1.00 84.25 273 PHE A C 1
ATOM 2074 O O . PHE A 1 273 ? -16.425 18.666 47.845 1.00 84.25 273 PHE A O 1
ATOM 2081 N N . ASP A 1 274 ? -17.347 19.178 45.846 1.00 86.62 274 ASP A N 1
ATOM 2082 C CA . ASP A 1 274 ? -16.402 20.222 45.449 1.00 86.62 274 ASP A CA 1
ATOM 2083 C C . ASP A 1 274 ? -17.169 21.509 45.134 1.00 86.62 274 ASP A C 1
ATOM 2085 O O . ASP A 1 274 ? -18.247 21.475 44.533 1.00 86.62 274 ASP A O 1
ATOM 2089 N N . THR A 1 275 ? -16.611 22.645 45.542 1.00 87.38 275 THR A N 1
ATOM 2090 C CA . THR A 1 275 ? -17.219 23.961 45.339 1.00 87.38 275 THR A CA 1
ATOM 2091 C C . THR A 1 275 ? -16.532 24.663 44.177 1.00 87.38 275 THR A C 1
ATOM 2093 O O . THR A 1 275 ? -15.327 24.915 44.197 1.00 87.38 275 THR A O 1
ATOM 2096 N N . LYS A 1 276 ? -17.321 25.013 43.164 1.00 91.06 276 LYS A N 1
ATOM 2097 C CA . LYS A 1 276 ? -16.923 25.796 41.995 1.00 91.06 276 LYS A CA 1
ATOM 2098 C C . LYS A 1 276 ? -17.678 27.120 41.957 1.00 91.06 276 LYS A C 1
ATOM 2100 O O . LYS A 1 276 ? -18.651 27.326 42.674 1.00 91.06 276 LYS A O 1
ATOM 2105 N N . TYR A 1 277 ? -17.224 28.014 41.088 1.00 90.12 277 TYR A N 1
ATOM 2106 C CA . TYR A 1 277 ? -17.834 29.325 40.891 1.00 90.12 277 TYR A CA 1
ATOM 2107 C C . TYR A 1 277 ? -18.017 29.618 39.401 1.00 90.12 277 TYR A C 1
ATOM 2109 O O . TYR A 1 277 ? -17.218 29.162 38.571 1.00 90.12 277 TYR A O 1
ATOM 2117 N N . THR A 1 278 ? -19.057 30.390 39.086 1.00 92.12 278 THR A N 1
ATOM 2118 C CA . THR A 1 278 ? -19.340 30.982 37.771 1.00 92.12 278 THR A CA 1
ATOM 2119 C C . THR A 1 278 ? -19.744 32.451 37.923 1.00 92.12 278 THR A C 1
ATOM 2121 O O . THR A 1 278 ? -19.933 32.926 39.047 1.00 92.12 278 THR A O 1
ATOM 2124 N N . LEU A 1 279 ? -19.840 33.190 36.816 1.00 89.81 279 LEU A N 1
ATOM 2125 C CA . LEU A 1 279 ? -20.431 34.529 36.844 1.00 89.81 279 LEU A CA 1
ATOM 2126 C C . LEU A 1 279 ? -21.947 34.420 37.055 1.00 89.81 279 LEU A C 1
ATOM 2128 O O . LEU A 1 279 ? -22.599 33.540 36.492 1.00 89.81 279 LEU A O 1
ATOM 2132 N N . ALA A 1 280 ? -22.497 35.307 37.880 1.00 86.38 280 ALA A N 1
ATOM 2133 C CA . ALA A 1 280 ? -23.932 35.390 38.121 1.00 86.38 280 ALA A CA 1
ATOM 2134 C C . ALA A 1 280 ? -24.697 35.584 36.803 1.00 86.38 280 ALA A C 1
ATOM 2136 O O . ALA A 1 280 ? -24.252 36.321 35.921 1.00 86.38 280 ALA A O 1
ATOM 2137 N N . ASP A 1 281 ? -25.841 34.912 36.674 1.00 87.00 281 ASP A N 1
ATOM 2138 C CA . ASP A 1 281 ? -26.689 34.929 35.478 1.00 87.00 281 ASP A CA 1
ATOM 2139 C C . ASP A 1 281 ? -25.970 34.445 34.199 1.00 87.00 281 ASP A C 1
ATOM 2141 O O . ASP A 1 281 ? -26.422 34.705 33.080 1.00 87.00 281 ASP A O 1
ATOM 2145 N N . GLN A 1 282 ? -24.869 33.696 34.351 1.00 89.75 282 GLN A N 1
ATOM 2146 C CA . GLN A 1 282 ? -24.187 32.979 33.273 1.00 89.75 282 GLN A CA 1
ATOM 2147 C C . GLN A 1 282 ? -24.265 31.459 33.484 1.00 89.75 282 GLN A C 1
ATOM 2149 O O . GLN A 1 282 ? -24.309 30.989 34.626 1.00 89.75 282 GLN A O 1
ATOM 2154 N N . PRO A 1 283 ? -24.275 30.656 32.405 1.00 92.44 283 PRO A N 1
ATOM 2155 C CA . PRO A 1 283 ? -24.251 29.202 32.520 1.00 92.44 283 PRO A CA 1
ATOM 2156 C C . PRO A 1 283 ? -22.975 28.680 33.190 1.00 92.44 283 PRO A C 1
ATOM 2158 O O . PRO A 1 283 ? -21.881 29.204 32.972 1.00 92.44 283 PRO A O 1
ATOM 2161 N N . PHE A 1 284 ? -23.103 27.604 33.968 1.00 92.81 284 PHE A N 1
ATOM 2162 C CA . PHE A 1 284 ? -21.949 26.861 34.473 1.00 92.81 284 PHE A CA 1
ATOM 2163 C C . PHE A 1 284 ? -21.487 25.846 33.412 1.00 92.81 284 PHE A C 1
ATOM 2165 O O . PHE A 1 284 ? -22.293 25.012 33.003 1.00 92.81 284 PHE A O 1
ATOM 2172 N N . PRO A 1 285 ? -20.221 25.861 32.960 1.00 92.69 285 PRO A N 1
ATOM 2173 C CA . PRO A 1 285 ? -19.782 24.949 31.904 1.00 92.69 285 PRO A CA 1
ATOM 2174 C C . PRO A 1 285 ? -19.633 23.496 32.394 1.00 92.69 285 PRO A C 1
ATOM 2176 O O . PRO A 1 285 ? -18.863 23.237 33.320 1.00 92.69 285 PRO A O 1
ATOM 2179 N N . GLU A 1 286 ? -20.291 22.531 31.731 1.00 90.81 286 GLU A N 1
ATOM 2180 C CA . GLU A 1 286 ? -20.273 21.106 32.135 1.00 90.81 286 GLU A CA 1
ATOM 2181 C C . GLU A 1 286 ? -18.855 20.525 32.231 1.00 90.81 286 GLU A C 1
ATOM 2183 O O . GLU A 1 286 ? -18.565 19.748 33.136 1.00 90.81 286 GLU A O 1
ATOM 2188 N N . PHE A 1 287 ? -17.942 20.919 31.340 1.00 90.81 287 PHE A N 1
ATOM 2189 C CA . PHE A 1 287 ? -16.578 20.380 31.309 1.00 90.81 287 PHE A CA 1
ATOM 2190 C C . PHE A 1 287 ? -15.758 20.685 32.572 1.00 90.81 287 PHE A C 1
ATOM 2192 O O . PHE A 1 287 ? -14.753 20.022 32.815 1.00 90.81 287 PHE A O 1
ATOM 2199 N N . ARG A 1 288 ? -16.174 21.674 33.379 1.00 91.44 288 ARG A N 1
ATOM 2200 C CA . ARG A 1 288 ? -15.562 21.991 34.681 1.00 91.44 288 ARG A CA 1
ATOM 2201 C C . ARG A 1 288 ? -16.105 21.123 35.819 1.00 91.44 288 ARG A C 1
ATOM 2203 O O . ARG A 1 288 ? -15.610 21.227 36.941 1.00 91.44 288 ARG A O 1
ATOM 2210 N N . ALA A 1 289 ? -17.099 20.275 35.556 1.00 87.44 289 ALA A N 1
ATOM 2211 C CA . ALA A 1 289 ? -17.582 19.285 36.505 1.00 87.44 289 ALA A CA 1
ATOM 2212 C C . ALA A 1 289 ? -16.741 18.005 36.414 1.00 87.44 289 ALA A C 1
ATOM 2214 O O . ALA A 1 289 ? -16.645 17.401 35.347 1.00 87.44 289 ALA A O 1
ATOM 2215 N N . ASN A 1 290 ? -16.140 17.586 37.535 1.00 81.50 290 ASN A N 1
ATOM 2216 C CA . ASN A 1 290 ? -15.311 16.381 37.572 1.00 81.50 290 ASN A CA 1
ATOM 2217 C C . ASN A 1 290 ? -16.153 15.149 37.178 1.00 81.50 290 ASN A C 1
ATOM 2219 O O . ASN A 1 290 ? -17.142 14.864 37.865 1.00 81.50 290 ASN A O 1
ATOM 2223 N N . PRO A 1 291 ? -15.787 14.417 36.108 1.00 74.81 291 PRO A N 1
ATOM 2224 C CA . PRO A 1 291 ? -16.546 13.257 35.657 1.00 74.81 291 PRO A CA 1
ATOM 2225 C C . PRO A 1 291 ? -16.586 12.130 36.695 1.00 74.81 291 PRO A C 1
ATOM 2227 O O . PRO A 1 291 ? -17.581 11.418 36.741 1.00 74.81 291 PRO A O 1
ATOM 2230 N N . ASP A 1 292 ? -15.591 12.013 37.579 1.00 73.50 292 ASP A N 1
ATOM 2231 C CA . ASP A 1 292 ? -15.571 10.982 38.630 1.00 73.50 292 ASP A CA 1
ATOM 2232 C C . ASP A 1 292 ? -16.659 11.200 39.696 1.00 73.50 292 ASP A C 1
ATOM 2234 O O . ASP A 1 292 ? -17.065 10.268 40.388 1.00 73.50 292 ASP A O 1
ATOM 2238 N N . ASN A 1 293 ? -17.159 12.435 39.815 1.00 73.12 293 ASN A N 1
ATOM 2239 C CA . ASN A 1 293 ? -18.268 12.778 40.704 1.00 73.12 293 ASN A CA 1
ATOM 2240 C C . ASN A 1 293 ? -19.633 12.621 40.016 1.00 73.12 293 ASN A C 1
ATOM 2242 O O . ASN A 1 293 ? -20.665 12.695 40.684 1.00 73.12 293 ASN A O 1
ATOM 2246 N N . LYS A 1 294 ? -19.650 12.444 38.688 1.00 71.50 294 LYS A N 1
ATOM 2247 C CA . LYS A 1 294 ? -20.858 12.295 37.877 1.00 71.50 294 LYS A CA 1
ATOM 2248 C C . LYS A 1 294 ? -21.281 10.823 37.881 1.00 71.50 294 LYS A C 1
ATOM 2250 O O . LYS A 1 294 ? -20.491 9.937 37.579 1.00 71.50 294 LYS A O 1
ATOM 2255 N N . GLY A 1 295 ? -22.553 10.559 38.182 1.00 69.19 295 GLY A N 1
ATOM 2256 C CA . GLY A 1 295 ? -23.167 9.257 37.914 1.00 69.19 295 GLY A CA 1
ATOM 2257 C C . GLY A 1 295 ? -23.482 9.085 36.422 1.00 69.19 295 GLY A C 1
ATOM 2258 O O . GLY A 1 295 ? -22.724 9.506 35.553 1.00 69.19 295 GLY A O 1
ATOM 2259 N N . THR A 1 296 ? -24.638 8.506 36.089 1.00 68.44 296 THR A N 1
ATOM 2260 C CA . THR A 1 296 ? -25.098 8.468 34.687 1.00 68.44 296 THR A CA 1
ATOM 2261 C C . THR A 1 296 ? -25.512 9.851 34.182 1.00 68.44 296 THR A C 1
ATOM 2263 O O . THR A 1 296 ? -25.503 10.094 32.979 1.00 68.44 296 THR A O 1
ATOM 2266 N N . GLU A 1 297 ? -25.851 10.770 35.091 1.00 80.94 297 GLU A N 1
ATOM 2267 C CA . GLU A 1 297 ? -26.261 12.137 34.775 1.00 80.94 297 GLU A CA 1
ATOM 2268 C C . GLU A 1 297 ? -26.070 13.094 35.966 1.00 80.94 297 GLU A C 1
ATOM 2270 O O . GLU A 1 297 ? -25.930 12.667 37.115 1.00 80.94 297 GLU A O 1
ATOM 2275 N N . TRP A 1 298 ? -26.078 14.399 35.677 1.00 87.44 298 TRP A N 1
ATOM 2276 C CA . TRP A 1 298 ? -26.145 15.467 36.677 1.00 87.44 298 TRP A CA 1
ATOM 2277 C C . TRP A 1 298 ? -27.596 15.901 36.877 1.00 87.44 298 TRP A C 1
ATOM 2279 O O . TRP A 1 298 ? -28.314 16.086 35.898 1.00 87.44 298 TRP A O 1
ATOM 2289 N N . GLN A 1 299 ? -28.019 16.125 38.120 1.00 88.44 299 GLN A N 1
ATOM 2290 C CA . GLN A 1 299 ? -29.343 16.656 38.453 1.00 88.44 299 GLN A CA 1
ATOM 2291 C C . GLN A 1 299 ? -29.227 17.844 39.407 1.00 88.44 299 GLN A C 1
ATOM 2293 O O . GLN A 1 299 ? -28.525 17.758 40.412 1.00 88.44 299 GLN A O 1
ATOM 2298 N N . ALA A 1 300 ? -29.960 18.931 39.152 1.00 87.38 300 ALA A N 1
ATOM 2299 C CA . ALA A 1 300 ? -30.095 20.008 40.138 1.00 87.38 300 ALA A CA 1
ATOM 2300 C C . ALA A 1 300 ? -30.831 19.501 41.386 1.00 87.38 300 ALA A C 1
ATOM 2302 O O . ALA A 1 300 ? -31.658 18.596 41.274 1.00 87.38 300 ALA A O 1
ATOM 2303 N N . GLY A 1 301 ? -30.572 20.065 42.563 1.00 83.25 301 GLY A N 1
ATOM 2304 C CA . GLY A 1 301 ? -31.210 19.627 43.805 1.00 83.25 301 GLY A CA 1
ATOM 2305 C C . GLY A 1 301 ? -31.042 20.593 44.974 1.00 83.25 301 GLY A C 1
ATOM 2306 O O . GLY A 1 301 ? -30.594 21.723 44.818 1.00 83.25 301 GLY A O 1
ATOM 2307 N N . THR A 1 302 ? -31.418 20.130 46.163 1.00 82.62 302 THR A N 1
ATOM 2308 C CA . THR A 1 302 ? -31.086 20.772 47.444 1.00 82.62 302 THR A CA 1
ATOM 2309 C C . THR A 1 302 ? -29.792 20.178 48.006 1.00 82.62 302 THR A C 1
ATOM 2311 O O . THR A 1 302 ? -29.303 19.175 47.487 1.00 82.62 302 THR A O 1
ATOM 2314 N N . ASP A 1 303 ? -29.282 20.706 49.122 1.00 74.06 303 ASP A N 1
ATOM 2315 C CA . ASP A 1 303 ? -28.087 20.187 49.820 1.00 74.06 303 ASP A CA 1
ATOM 2316 C C . ASP A 1 303 ? -28.183 18.707 50.228 1.00 74.06 303 ASP A C 1
ATOM 2318 O O . ASP A 1 303 ? -27.190 18.086 50.600 1.00 74.06 303 ASP A O 1
ATOM 2322 N N . THR A 1 304 ? -29.383 18.122 50.196 1.00 76.69 304 THR A N 1
ATOM 2323 C CA . THR A 1 304 ? -29.626 16.743 50.646 1.00 76.69 304 THR A CA 1
ATOM 2324 C C . THR A 1 304 ? -30.357 15.871 49.633 1.00 76.69 304 THR A C 1
ATOM 2326 O O . THR A 1 304 ? -30.429 14.663 49.844 1.00 76.69 304 THR A O 1
ATOM 2329 N N . THR A 1 305 ? -30.950 16.439 48.574 1.00 78.50 305 THR A N 1
ATOM 2330 C CA . THR A 1 305 ? -31.835 15.681 47.675 1.00 78.50 305 THR A CA 1
ATOM 2331 C C . THR A 1 305 ? -31.737 16.160 46.218 1.00 78.50 305 THR A C 1
ATOM 2333 O O . THR A 1 305 ? -31.969 17.344 45.965 1.00 78.50 305 THR A O 1
ATOM 2336 N N . PRO A 1 306 ? -31.476 15.270 45.241 1.00 82.69 306 PRO A N 1
ATOM 2337 C CA . PRO A 1 306 ? -31.544 15.599 43.817 1.00 82.69 306 PRO A CA 1
ATOM 2338 C C . PRO A 1 306 ? -32.997 15.764 43.331 1.00 82.69 306 PRO A C 1
ATOM 2340 O O . PRO A 1 306 ? -33.927 15.188 43.895 1.00 82.69 306 PRO A O 1
ATOM 2343 N N . SER A 1 307 ? -33.213 16.532 42.261 1.00 81.00 307 SER A N 1
ATOM 2344 C CA . SER A 1 307 ? -34.555 16.840 41.726 1.00 81.00 307 SER A CA 1
ATOM 2345 C C . SER A 1 307 ? -35.225 15.693 40.966 1.00 81.00 307 SER A C 1
ATOM 2347 O O . SER A 1 307 ? -36.433 15.757 40.724 1.00 81.00 307 SER A O 1
ATOM 2349 N N . GLY A 1 308 ? -34.471 14.669 40.555 1.00 75.25 308 GLY A N 1
ATOM 2350 C CA . GLY A 1 308 ? -34.966 13.600 39.686 1.00 75.25 308 GLY A CA 1
ATOM 2351 C C . GLY A 1 308 ? -35.020 13.966 38.198 1.00 75.25 308 GLY A C 1
ATOM 2352 O O . GLY A 1 308 ? -35.646 13.237 37.433 1.00 75.25 308 GLY A O 1
ATOM 2353 N N . LYS A 1 309 ? -34.423 15.092 37.778 1.00 79.38 309 LYS A N 1
ATOM 2354 C CA . LYS A 1 309 ? -34.354 15.523 36.373 1.00 79.38 309 LYS A CA 1
ATOM 2355 C C . LYS A 1 309 ? -32.932 15.907 35.982 1.00 79.38 309 LYS A C 1
ATOM 2357 O O . LYS A 1 309 ? -32.283 16.640 36.729 1.00 79.38 309 LYS A O 1
ATOM 2362 N N . ALA A 1 310 ? -32.499 15.467 34.799 1.00 83.44 310 ALA A N 1
ATOM 2363 C CA . ALA A 1 310 ? -31.224 15.863 34.212 1.00 83.44 310 ALA A CA 1
ATOM 2364 C C . ALA A 1 310 ? -31.097 17.393 34.133 1.00 83.44 310 ALA A C 1
ATOM 2366 O O . ALA A 1 310 ? -32.037 18.091 33.740 1.00 83.44 310 ALA A O 1
ATOM 2367 N N . TYR A 1 311 ? -29.937 17.902 34.534 1.00 88.25 311 TYR A N 1
ATOM 2368 C CA . TYR A 1 311 ? -29.610 19.319 34.498 1.00 88.25 311 TYR A CA 1
ATOM 2369 C C . TYR A 1 311 ? -29.164 19.747 33.096 1.00 88.25 311 TYR A C 1
ATOM 2371 O O . TYR A 1 311 ? -28.368 19.065 32.452 1.00 88.25 311 TYR A O 1
ATOM 2379 N N . ASP A 1 312 ? -29.662 20.895 32.646 1.00 90.44 312 ASP A N 1
ATOM 2380 C CA . ASP A 1 312 ? -29.271 21.533 31.391 1.00 90.44 312 ASP A CA 1
ATOM 2381 C C . ASP A 1 312 ? -28.194 22.589 31.673 1.00 90.44 312 ASP A C 1
ATOM 2383 O O . ASP A 1 312 ? -28.483 23.670 32.183 1.00 90.44 312 ASP A O 1
ATOM 2387 N N . PHE A 1 313 ? -26.944 22.278 31.325 1.00 91.12 313 PHE A N 1
ATOM 2388 C CA . PHE A 1 313 ? -25.793 23.162 31.542 1.00 91.12 313 PHE A CA 1
ATOM 2389 C C . PHE A 1 313 ? -25.802 24.430 30.677 1.00 91.12 313 PHE A C 1
ATOM 2391 O O . PHE A 1 313 ? -24.942 25.288 30.858 1.00 91.12 313 PHE A O 1
ATOM 2398 N N . THR A 1 314 ? -26.764 24.586 29.762 1.00 89.81 314 THR A N 1
ATOM 2399 C CA . THR A 1 314 ? -26.950 25.840 29.017 1.00 89.81 314 THR A CA 1
ATOM 2400 C C . THR A 1 314 ? -27.773 26.875 29.789 1.00 89.81 314 THR A C 1
ATOM 2402 O O . THR A 1 314 ? -27.803 28.043 29.399 1.00 89.81 314 THR A O 1
ATOM 2405 N N . GLN A 1 315 ? -28.415 26.478 30.895 1.00 90.12 315 GLN A N 1
ATOM 2406 C CA . GLN A 1 315 ? -29.199 27.381 31.735 1.00 90.12 315 GLN A CA 1
ATOM 2407 C C . GLN A 1 315 ? -28.286 28.291 32.579 1.00 90.12 315 GLN A C 1
ATOM 2409 O O . GLN A 1 315 ? -27.314 27.801 33.166 1.00 90.12 315 GLN A O 1
ATOM 2414 N N . PRO A 1 316 ? -28.596 29.598 32.681 1.00 90.00 316 PRO A N 1
ATOM 2415 C CA . PRO A 1 316 ? -27.919 30.512 33.596 1.00 90.00 316 PRO A CA 1
ATOM 2416 C C . PRO A 1 316 ? -28.018 30.070 35.058 1.00 90.00 316 PRO A C 1
ATOM 2418 O O . PRO A 1 316 ? -29.063 29.585 35.492 1.00 90.00 316 PRO A O 1
ATOM 2421 N N . VAL A 1 317 ? -26.951 30.294 35.828 1.00 89.06 317 VAL A N 1
ATOM 2422 C CA . VAL A 1 317 ? -26.976 30.127 37.285 1.00 89.06 317 VAL A CA 1
ATOM 2423 C C . VAL A 1 317 ? -27.355 31.458 37.926 1.00 89.06 317 VAL A C 1
ATOM 2425 O O . VAL A 1 317 ? -26.574 32.410 37.906 1.00 89.06 317 VAL A O 1
ATOM 2428 N N . GLU A 1 318 ? -28.571 31.533 38.463 1.00 83.25 318 GLU A N 1
ATOM 2429 C CA . GLU A 1 318 ? -29.069 32.725 39.156 1.00 83.25 318 GLU A CA 1
ATOM 2430 C C . GLU A 1 318 ? -28.264 32.997 40.436 1.00 83.25 318 GLU A C 1
ATOM 2432 O O . GLU A 1 318 ? -27.861 32.067 41.128 1.00 83.25 318 GLU A O 1
ATOM 2437 N N . ASN A 1 319 ? -28.067 34.272 40.784 1.00 74.50 319 ASN A N 1
ATOM 2438 C CA . ASN A 1 319 ? -27.481 34.661 42.071 1.00 74.50 319 ASN A CA 1
ATOM 2439 C C . ASN A 1 319 ? -28.574 34.796 43.144 1.00 74.50 319 ASN A C 1
ATOM 2441 O O . ASN A 1 319 ? -29.394 35.724 43.122 1.00 74.50 319 ASN A O 1
ATOM 2445 N N . ALA A 1 320 ? -28.573 33.897 44.123 1.00 63.50 320 ALA A N 1
ATOM 2446 C CA . ALA A 1 320 ? -29.480 33.900 45.258 1.00 63.50 320 ALA A CA 1
ATOM 2447 C C . ALA A 1 320 ? -28.988 34.889 46.334 1.00 63.50 320 ALA A C 1
ATOM 2449 O O . ALA A 1 320 ? -28.520 34.517 47.403 1.00 63.50 320 ALA A O 1
ATOM 2450 N N . ILE A 1 321 ? -29.172 36.191 46.082 1.00 53.47 321 ILE A N 1
ATOM 2451 C CA . ILE A 1 321 ? -28.682 37.352 46.870 1.00 53.47 321 ILE A CA 1
ATOM 2452 C C . ILE A 1 321 ? -29.066 37.358 48.389 1.00 53.47 321 ILE A C 1
ATOM 2454 O O . ILE A 1 321 ? -28.802 38.335 49.093 1.00 53.47 321 ILE A O 1
ATOM 2458 N N . ARG A 1 322 ? -29.735 36.334 48.956 1.00 51.47 322 ARG A N 1
ATOM 2459 C CA . ARG A 1 322 ? -30.358 36.396 50.301 1.00 51.47 322 ARG A CA 1
ATOM 2460 C C . ARG A 1 322 ? -30.347 35.133 51.182 1.00 51.47 322 ARG A C 1
ATOM 2462 O O . ARG A 1 322 ? -31.159 35.089 52.108 1.00 51.47 322 ARG A O 1
ATOM 2469 N N . ASP A 1 323 ? -29.489 34.135 50.986 1.00 51.03 323 ASP A N 1
ATOM 2470 C CA . ASP A 1 323 ? -29.674 32.844 51.688 1.00 51.03 323 ASP A CA 1
ATOM 2471 C C . ASP A 1 323 ? -28.751 32.520 52.887 1.00 51.03 323 ASP A C 1
ATOM 2473 O O . ASP A 1 323 ? -28.850 31.430 53.443 1.00 51.03 323 ASP A O 1
ATOM 2477 N N . TYR A 1 324 ? -27.930 33.458 53.380 1.00 52.12 324 TYR A N 1
ATOM 2478 C CA . TYR A 1 324 ? -27.044 33.216 54.539 1.00 52.12 324 TYR A CA 1
ATOM 2479 C C . TYR A 1 324 ? -26.043 32.051 54.348 1.00 52.12 324 TYR A C 1
ATOM 2481 O O . TYR A 1 324 ? -25.638 31.422 55.327 1.00 52.12 324 TYR A O 1
ATOM 2489 N N . GLY A 1 325 ? -25.567 31.823 53.119 1.00 54.19 325 GLY A N 1
ATOM 2490 C CA . GLY A 1 325 ? -24.454 30.907 52.844 1.00 54.19 325 GLY A CA 1
ATOM 2491 C C . GLY A 1 325 ? -24.877 29.546 52.299 1.00 54.19 325 GLY A C 1
ATOM 2492 O O . GLY A 1 325 ? -24.152 28.575 52.510 1.00 54.19 325 GLY A O 1
ATOM 2493 N N . ALA A 1 326 ? -26.029 29.475 51.634 1.00 64.19 326 ALA A N 1
ATOM 2494 C CA . ALA A 1 326 ? -26.378 28.354 50.776 1.00 64.19 326 ALA A CA 1
ATOM 2495 C C . ALA A 1 326 ? -25.820 28.576 49.355 1.00 64.19 326 ALA A C 1
ATOM 2497 O O . ALA A 1 326 ? -25.355 29.658 48.990 1.00 64.19 326 ALA A O 1
ATOM 2498 N N . ASN A 1 327 ? -25.735 27.481 48.604 1.00 74.94 327 ASN A N 1
ATOM 2499 C CA . ASN A 1 327 ? -25.170 27.470 47.260 1.00 74.94 327 ASN A CA 1
ATOM 2500 C C . ASN A 1 327 ? -26.213 27.950 46.246 1.00 74.94 327 ASN A C 1
ATOM 2502 O O . ASN A 1 327 ? -27.367 27.523 46.305 1.00 74.94 327 ASN A O 1
ATOM 2506 N N . ASP A 1 328 ? -25.786 28.740 45.260 1.00 83.12 328 ASP A N 1
ATOM 2507 C CA . ASP A 1 328 ? -26.650 29.198 44.165 1.00 83.12 328 ASP A CA 1
ATOM 2508 C C . ASP A 1 328 ? -27.129 28.031 43.280 1.00 83.12 328 ASP A C 1
ATOM 2510 O O . ASP A 1 328 ? -28.239 28.047 42.745 1.00 83.12 328 ASP A O 1
ATOM 2514 N N . LEU A 1 329 ? -26.317 26.973 43.162 1.00 89.00 329 LEU A N 1
ATOM 2515 C CA . LEU A 1 329 ? -26.677 25.738 42.469 1.00 89.00 329 LEU A CA 1
ATOM 2516 C C . LEU A 1 329 ? -26.035 24.511 43.124 1.00 89.00 329 LEU A C 1
ATOM 2518 O O . LEU A 1 329 ? -24.816 24.415 43.223 1.00 89.00 329 LEU A O 1
ATOM 2522 N N . ASN A 1 330 ? -26.852 23.518 43.477 1.00 89.25 330 ASN A N 1
ATOM 2523 C CA . ASN A 1 330 ? -26.382 22.191 43.879 1.00 89.25 330 ASN A CA 1
ATOM 2524 C C . ASN A 1 330 ? -26.625 21.187 42.747 1.00 89.25 330 ASN A C 1
ATOM 2526 O O . ASN A 1 330 ? -27.778 20.928 42.388 1.00 89.25 330 ASN A O 1
ATOM 2530 N N . LEU A 1 331 ? -25.557 20.586 42.220 1.00 91.19 331 LEU A N 1
ATOM 2531 C CA . LEU A 1 331 ? -25.613 19.531 41.209 1.00 91.19 331 LEU A CA 1
ATOM 2532 C C . LEU A 1 331 ? -25.212 18.189 41.814 1.00 91.19 331 LEU A C 1
ATOM 2534 O O . LEU A 1 331 ? -24.130 18.032 42.369 1.00 91.19 331 LEU A O 1
ATOM 2538 N N . TRP A 1 332 ? -26.081 17.201 41.652 1.00 87.69 332 TRP A N 1
ATOM 2539 C CA . TRP A 1 332 ? -25.888 15.836 42.116 1.00 87.69 332 TRP A CA 1
ATOM 2540 C C . TRP A 1 332 ? -25.546 14.921 40.950 1.00 87.69 332 TRP A C 1
ATOM 2542 O O . TRP A 1 332 ? -26.329 14.807 40.005 1.00 87.69 332 TRP A O 1
ATOM 2552 N N . GLY A 1 333 ? -24.410 14.235 41.029 1.00 85.81 333 GLY A N 1
ATOM 2553 C CA . GLY A 1 333 ? -24.080 13.150 40.116 1.00 85.81 333 GLY A CA 1
ATOM 2554 C C . GLY A 1 333 ? -24.825 11.894 40.542 1.00 85.81 333 GLY A C 1
ATOM 2555 O O . GLY A 1 333 ? -24.370 11.186 41.432 1.00 85.81 333 GLY A O 1
ATOM 2556 N N . VAL A 1 334 ? -25.981 11.614 39.942 1.00 73.75 334 VAL A N 1
ATOM 2557 C CA . VAL A 1 334 ? -26.853 10.511 40.378 1.00 73.75 334 VAL A CA 1
ATOM 2558 C C . VAL A 1 334 ? -26.794 9.313 39.441 1.00 73.75 334 VAL A C 1
ATOM 2560 O O . VAL A 1 334 ? -26.479 9.410 38.256 1.00 73.75 334 VAL A O 1
ATOM 2563 N N . THR A 1 335 ? -27.177 8.161 39.977 1.00 63.44 335 THR A N 1
ATOM 2564 C CA . THR A 1 335 ? -27.524 6.966 39.206 1.00 63.44 335 THR A CA 1
ATOM 2565 C C . THR A 1 335 ? -29.018 6.717 39.434 1.00 63.44 335 THR A C 1
ATOM 2567 O O . THR A 1 335 ? -29.404 6.262 40.513 1.00 63.44 335 THR A O 1
ATOM 2570 N N . THR A 1 336 ? -29.903 7.100 38.507 1.00 54.62 336 THR A N 1
ATOM 2571 C CA . THR A 1 336 ? -31.355 7.030 38.761 1.00 54.62 336 THR A CA 1
ATOM 2572 C C . THR A 1 336 ? -31.865 5.586 38.756 1.00 54.62 336 THR A C 1
ATOM 2574 O O . THR A 1 336 ? -31.637 4.803 37.837 1.00 54.62 336 THR A O 1
ATOM 2577 N N . ALA A 1 337 ? -32.612 5.212 39.799 1.00 47.41 337 ALA A N 1
ATOM 2578 C CA . ALA A 1 337 ? -33.194 3.874 39.934 1.00 47.41 337 ALA A CA 1
ATOM 2579 C C . ALA A 1 337 ? -34.390 3.612 38.985 1.00 47.41 337 ALA A C 1
ATOM 2581 O O . ALA A 1 337 ? -34.747 2.451 38.773 1.00 47.41 337 ALA A O 1
ATOM 2582 N N . SER A 1 338 ? -35.007 4.657 38.415 1.00 47.47 338 SER A N 1
ATOM 2583 C CA . SER A 1 338 ? -36.138 4.570 37.472 1.00 47.47 338 SER A CA 1
ATOM 2584 C C . SER A 1 338 ? -35.734 4.520 35.991 1.00 47.47 338 SER A C 1
ATOM 2586 O O . SER A 1 338 ? -36.543 4.083 35.173 1.00 47.47 338 SER A O 1
ATOM 2588 N N . ASP A 1 339 ? -34.484 4.855 35.651 1.00 49.38 339 ASP A N 1
ATOM 2589 C CA . ASP A 1 339 ? -33.949 4.862 34.279 1.00 49.38 339 ASP A CA 1
ATOM 2590 C C . ASP A 1 339 ? -32.877 3.796 34.090 1.00 49.38 339 ASP A C 1
ATOM 2592 O O . ASP A 1 339 ? -31.798 4.060 33.564 1.00 49.38 339 ASP A O 1
ATOM 2596 N N . LYS A 1 340 ? -33.150 2.555 34.504 1.00 54.72 340 LYS A N 1
ATOM 2597 C CA . LYS A 1 340 ? -32.244 1.460 34.147 1.00 54.72 340 LYS A CA 1
ATOM 2598 C C . LYS A 1 340 ? -32.176 1.383 32.626 1.00 54.72 340 LYS A C 1
ATOM 2600 O O . LYS A 1 340 ? -33.102 0.880 31.997 1.00 54.72 340 LYS A O 1
ATOM 2605 N N . ALA A 1 341 ? -31.117 1.905 32.022 1.00 61.09 341 ALA A N 1
ATOM 2606 C CA . ALA A 1 341 ? -30.823 1.632 30.631 1.00 61.09 341 ALA A CA 1
ATOM 2607 C C . ALA A 1 341 ? -30.778 0.108 30.437 1.00 61.09 341 ALA A C 1
ATOM 2609 O O . ALA A 1 341 ? -30.570 -0.651 31.394 1.00 61.09 341 ALA A O 1
ATOM 2610 N N . TRP A 1 342 ? -31.094 -0.345 29.223 1.00 69.00 342 TRP A N 1
ATOM 2611 C CA . TRP A 1 342 ? -31.171 -1.780 28.972 1.00 69.00 342 TRP A CA 1
ATOM 2612 C C . TRP A 1 342 ? -29.831 -2.408 29.318 1.00 69.00 342 TRP A C 1
ATOM 2614 O O . TRP A 1 342 ? -28.801 -1.986 28.806 1.00 69.00 342 TRP A O 1
ATOM 2624 N N . THR A 1 343 ? -29.863 -3.378 30.223 1.00 71.62 343 THR A N 1
ATOM 2625 C CA . THR A 1 343 ? -28.695 -4.161 30.591 1.00 71.62 343 THR A CA 1
ATOM 2626 C C . THR A 1 343 ? -28.642 -5.366 29.672 1.00 71.62 343 THR A C 1
ATOM 2628 O O . THR A 1 343 ? -29.472 -6.270 29.778 1.00 71.62 343 THR A O 1
ATOM 2631 N N . ILE A 1 344 ? -27.679 -5.382 28.761 1.00 76.88 344 ILE A N 1
ATOM 2632 C CA . ILE A 1 344 ? -27.421 -6.566 27.941 1.00 76.88 344 ILE A CA 1
ATOM 2633 C C . ILE A 1 344 ? -26.451 -7.458 28.697 1.00 76.88 344 ILE A C 1
ATOM 2635 O O . ILE A 1 344 ? -25.462 -6.953 29.220 1.00 76.88 344 ILE A O 1
ATOM 2639 N N . ILE A 1 345 ? -26.748 -8.753 28.773 1.00 76.50 345 ILE A N 1
ATOM 2640 C CA . ILE A 1 345 ? -25.896 -9.770 29.389 1.00 76.50 345 ILE A CA 1
ATOM 2641 C C . ILE A 1 345 ? -25.421 -10.701 28.278 1.00 76.50 345 ILE A C 1
ATOM 2643 O O . ILE A 1 345 ? -26.228 -11.368 27.630 1.00 76.50 345 ILE A O 1
ATOM 2647 N N . TYR A 1 346 ? -24.110 -10.726 28.051 1.00 76.38 346 TYR A N 1
ATOM 2648 C CA . TYR A 1 346 ? -23.488 -11.585 27.050 1.00 76.38 346 TYR A CA 1
ATOM 2649 C C . TYR A 1 346 ? -23.042 -12.915 27.657 1.00 76.38 346 TYR A C 1
ATOM 2651 O O . TYR A 1 346 ? -22.183 -12.982 28.537 1.00 76.38 346 TYR A O 1
ATOM 2659 N N . HIS A 1 347 ? -23.610 -13.993 27.132 1.00 74.25 347 HIS A N 1
ATOM 2660 C CA . HIS A 1 347 ? -23.309 -15.375 27.473 1.00 74.25 347 HIS A CA 1
ATOM 2661 C C . HIS A 1 347 ? -22.386 -15.971 26.409 1.00 74.25 347 HIS A C 1
ATOM 2663 O O . HIS A 1 347 ? -22.825 -16.584 25.433 1.00 74.25 347 HIS A O 1
ATOM 2669 N N . PHE A 1 348 ? -21.078 -15.797 26.591 1.00 71.62 348 PHE A N 1
ATOM 2670 C CA . PHE A 1 348 ? -20.061 -16.287 25.649 1.00 71.62 348 PHE A CA 1
ATOM 2671 C C . PHE A 1 348 ? -19.955 -17.823 25.590 1.00 71.62 348 PHE A C 1
ATOM 2673 O O . PHE A 1 348 ? -19.461 -18.373 24.609 1.00 71.62 348 PHE A O 1
ATOM 2680 N N . ASN A 1 349 ? -20.477 -18.528 26.598 1.00 60.97 349 ASN A N 1
ATOM 2681 C CA . ASN A 1 349 ? -20.469 -19.994 26.689 1.00 60.97 349 ASN A CA 1
ATOM 2682 C C . ASN A 1 349 ? -21.592 -20.687 25.880 1.00 60.97 349 ASN A C 1
ATOM 2684 O O . ASN A 1 349 ? -21.695 -21.917 25.902 1.00 60.97 349 ASN A O 1
ATOM 2688 N N . GLY A 1 350 ? -22.439 -19.916 25.186 1.00 59.44 350 GLY A N 1
ATOM 2689 C CA . GLY A 1 350 ? -23.675 -20.411 24.574 1.00 59.44 350 GLY A CA 1
ATOM 2690 C C . GLY A 1 350 ? -24.742 -20.765 25.612 1.00 59.44 350 GLY A C 1
ATOM 2691 O O . GLY A 1 350 ? -24.651 -20.350 26.766 1.00 59.44 350 GLY A O 1
ATOM 2692 N N . THR A 1 351 ? -25.780 -21.512 25.220 1.00 53.34 351 THR A N 1
ATOM 2693 C CA . THR A 1 351 ? -26.808 -21.982 26.171 1.00 53.34 351 THR A CA 1
ATOM 2694 C C . THR A 1 351 ? -26.173 -22.870 27.248 1.00 53.34 351 THR A C 1
ATOM 2696 O O . THR A 1 351 ? -25.261 -23.634 26.935 1.00 53.34 351 THR A O 1
ATOM 2699 N N . GLU A 1 352 ? -26.666 -22.828 28.492 1.00 45.75 352 GLU A N 1
ATOM 2700 C CA . GLU A 1 352 ? -26.087 -23.511 29.673 1.00 45.75 352 GLU A CA 1
ATOM 2701 C C . GLU A 1 352 ? -25.704 -25.001 29.475 1.00 45.75 352 GLU A C 1
ATOM 2703 O O . GLU A 1 352 ? -24.899 -25.543 30.236 1.00 45.75 352 GLU A O 1
ATOM 2708 N N . ASN A 1 353 ? -26.225 -25.679 28.445 1.00 40.34 353 ASN A N 1
ATOM 2709 C CA . ASN A 1 353 ? -25.959 -27.088 28.151 1.00 40.34 353 ASN A CA 1
ATOM 2710 C C . ASN A 1 353 ? -24.797 -27.388 27.179 1.00 40.34 353 ASN A C 1
ATOM 2712 O O . ASN A 1 353 ? -24.377 -28.544 27.125 1.00 40.34 353 ASN A O 1
ATOM 2716 N N . SER A 1 354 ? -24.238 -26.418 26.445 1.00 42.28 354 SER A N 1
ATOM 2717 C CA . SER A 1 354 ? -23.132 -26.662 25.487 1.00 42.28 354 SER A CA 1
ATOM 2718 C C . SER A 1 354 ? -21.725 -26.510 26.092 1.00 42.28 354 SER A C 1
ATOM 2720 O O . SER A 1 354 ? -20.729 -26.873 25.471 1.00 42.28 354 SER A O 1
ATOM 2722 N N . ALA A 1 355 ? -21.615 -26.009 27.324 1.00 37.31 355 ALA A N 1
ATOM 2723 C CA . ALA A 1 355 ? -20.387 -25.404 27.846 1.00 37.31 355 ALA A CA 1
ATOM 2724 C C . ALA A 1 355 ? -19.397 -26.335 28.584 1.00 37.31 355 ALA A C 1
ATOM 2726 O O . ALA A 1 355 ? -18.509 -25.845 29.279 1.00 37.31 355 ALA A O 1
ATOM 2727 N N . LYS A 1 356 ? -19.513 -27.667 28.514 1.00 38.44 356 LYS A N 1
ATOM 2728 C CA . LYS A 1 356 ? -18.809 -28.517 29.499 1.00 38.44 356 LYS A CA 1
ATOM 2729 C C . LYS A 1 356 ? -17.332 -28.849 29.252 1.00 38.44 356 LYS A C 1
ATOM 2731 O O . LYS A 1 356 ? -16.767 -29.457 30.150 1.00 38.44 356 LYS A O 1
ATOM 2736 N N . ASN A 1 357 ? -16.679 -28.477 28.143 1.00 39.91 357 ASN A N 1
ATOM 2737 C CA . ASN A 1 357 ? -15.293 -28.943 27.904 1.00 39.91 357 ASN A CA 1
ATOM 2738 C C . ASN A 1 357 ? -14.344 -28.046 27.078 1.00 39.91 357 ASN A C 1
ATOM 2740 O O . ASN A 1 357 ? -13.229 -28.483 26.793 1.00 39.91 357 ASN A O 1
ATOM 2744 N N . HIS A 1 358 ? -14.712 -26.819 26.704 1.00 46.81 358 HIS A N 1
ATOM 2745 C CA . HIS A 1 358 ? -13.862 -25.976 25.848 1.00 46.81 358 HIS A CA 1
ATOM 2746 C C . HIS A 1 358 ? -13.330 -24.761 26.619 1.00 46.81 358 HIS A C 1
ATOM 2748 O O . HIS A 1 358 ? -14.032 -24.186 27.448 1.00 46.81 358 HIS A O 1
ATOM 2754 N N . ALA A 1 359 ? -12.058 -24.410 26.401 1.00 50.62 359 ALA A N 1
ATOM 2755 C CA . ALA A 1 359 ? -11.459 -23.196 26.951 1.00 50.62 359 ALA A CA 1
ATOM 2756 C C . ALA A 1 359 ? -12.112 -21.990 26.259 1.00 50.62 359 ALA A C 1
ATOM 2758 O O . ALA A 1 359 ? -11.734 -21.627 25.145 1.00 50.62 359 ALA A O 1
ATOM 2759 N N . ASN A 1 360 ? -13.161 -21.461 26.885 1.00 52.69 360 ASN A N 1
ATOM 2760 C CA . ASN A 1 360 ? -13.968 -20.372 26.353 1.00 52.69 360 ASN A CA 1
ATOM 2761 C C . ASN A 1 360 ? -13.328 -19.018 26.664 1.00 52.69 360 ASN A C 1
ATOM 2763 O O . ASN A 1 360 ? -12.617 -18.865 27.658 1.00 52.69 360 ASN A O 1
ATOM 2767 N N . VAL A 1 361 ? -13.594 -18.041 25.804 1.00 53.78 361 VAL A N 1
ATOM 2768 C CA . VAL A 1 361 ? -12.884 -16.764 25.779 1.00 53.78 361 VAL A CA 1
ATOM 2769 C C . VAL A 1 361 ? -13.869 -15.624 25.931 1.00 53.78 361 VAL A C 1
ATOM 2771 O O . VAL A 1 361 ? -14.843 -15.531 25.183 1.00 53.78 361 VAL A O 1
ATOM 2774 N N . ASN A 1 362 ? -13.577 -14.746 26.885 1.00 56.12 362 ASN A N 1
ATOM 2775 C CA . ASN A 1 362 ? -14.310 -13.515 27.106 1.00 56.12 362 ASN A CA 1
ATOM 2776 C C . ASN A 1 362 ? -13.574 -12.344 26.429 1.00 56.12 362 ASN A C 1
ATOM 2778 O O . ASN A 1 362 ? -12.537 -11.959 26.957 1.00 56.12 362 ASN A O 1
ATOM 2782 N N . PRO A 1 363 ? -14.079 -11.746 25.329 1.00 55.59 363 PRO A N 1
ATOM 2783 C CA . PRO A 1 363 ? -13.431 -10.622 24.651 1.00 55.59 363 PRO A CA 1
ATOM 2784 C C . PRO A 1 363 ? -13.203 -9.393 25.531 1.00 55.59 363 PRO A C 1
ATOM 2786 O O . PRO A 1 363 ? -12.374 -8.576 25.160 1.00 55.59 363 PRO A O 1
ATOM 2789 N N . THR A 1 364 ? -13.865 -9.263 26.686 1.00 51.47 364 THR A N 1
ATOM 2790 C CA . THR A 1 364 ? -13.880 -8.019 27.468 1.00 51.47 364 THR A CA 1
ATOM 2791 C C . THR A 1 364 ? -12.753 -7.855 28.487 1.00 51.47 364 THR A C 1
ATOM 2793 O O . THR A 1 364 ? -12.695 -6.806 29.123 1.00 51.47 364 THR A O 1
ATOM 2796 N N . ASN A 1 365 ? -11.856 -8.848 28.625 1.00 52.16 365 ASN A N 1
ATOM 2797 C CA . ASN A 1 365 ? -10.702 -8.875 29.550 1.00 52.16 365 ASN A CA 1
ATOM 2798 C C . ASN A 1 365 ? -10.988 -8.347 30.976 1.00 52.16 365 ASN A C 1
ATOM 2800 O O . ASN A 1 365 ? -10.107 -7.843 31.668 1.00 52.16 365 ASN A O 1
ATOM 2804 N N . ASP A 1 366 ? -12.217 -8.481 31.463 1.00 48.44 366 ASP A N 1
ATOM 2805 C CA . ASP A 1 366 ? -12.653 -7.876 32.723 1.00 48.44 366 ASP A CA 1
ATOM 2806 C C . ASP A 1 366 ? -12.318 -8.712 33.967 1.00 48.44 366 ASP A C 1
ATOM 2808 O O . ASP A 1 366 ? -13.025 -8.611 34.967 1.00 48.44 366 ASP A O 1
ATOM 2812 N N . ASN A 1 367 ? -11.238 -9.511 33.905 1.00 41.47 367 ASN A N 1
ATOM 2813 C CA . ASN A 1 367 ? -10.198 -9.662 34.940 1.00 41.47 367 ASN A CA 1
ATOM 2814 C C . ASN A 1 367 ? -9.323 -10.908 34.664 1.00 41.47 367 ASN A C 1
ATOM 2816 O O . ASN A 1 367 ? -9.752 -12.045 34.851 1.00 41.47 367 ASN A O 1
ATOM 2820 N N . GLU A 1 368 ? -8.090 -10.655 34.219 1.00 43.84 368 GLU A N 1
ATOM 2821 C CA . GLU A 1 368 ? -6.928 -11.544 34.035 1.00 43.84 368 GLU A CA 1
ATOM 2822 C C . GLU A 1 368 ? -7.033 -13.027 34.480 1.00 43.84 368 GLU A C 1
ATOM 2824 O O . GLU A 1 368 ? -7.207 -13.355 35.651 1.00 43.84 368 GLU A O 1
ATOM 2829 N N . LYS A 1 369 ? -6.749 -13.938 33.531 1.00 44.53 369 LYS A N 1
ATOM 2830 C CA . LYS A 1 369 ? -6.250 -15.323 33.721 1.00 44.53 369 LYS A CA 1
ATOM 2831 C C . LYS A 1 369 ? -6.789 -16.084 34.948 1.00 44.53 369 LYS A C 1
ATOM 2833 O O . LYS A 1 369 ? -6.022 -16.522 35.805 1.00 44.53 369 LYS A O 1
ATOM 2838 N N . GLY A 1 370 ? -8.085 -16.384 34.966 1.00 37.75 370 GLY A N 1
ATOM 2839 C CA . GLY A 1 370 ? -8.628 -17.372 35.903 1.00 37.75 370 GLY A CA 1
ATOM 2840 C C . GLY A 1 370 ? -10.143 -17.330 36.018 1.00 37.75 370 GLY A C 1
ATOM 2841 O O . GLY A 1 370 ? -10.687 -16.532 36.766 1.00 37.75 370 GLY A O 1
ATOM 2842 N N . PHE A 1 371 ? -10.829 -18.227 35.309 1.00 39.84 371 PHE A N 1
ATOM 2843 C CA . PHE A 1 371 ? -12.282 -18.366 35.393 1.00 39.84 371 PHE A CA 1
ATOM 2844 C C . PHE A 1 371 ? -12.728 -19.033 36.702 1.00 39.84 371 PHE A C 1
ATOM 2846 O O . PHE A 1 371 ? -12.375 -20.184 36.970 1.00 39.84 371 PHE A O 1
ATOM 2853 N N . THR A 1 372 ? -13.639 -18.374 37.421 1.00 33.34 372 THR A N 1
ATOM 2854 C CA . THR A 1 372 ? -14.667 -19.035 38.237 1.00 33.34 372 THR A CA 1
ATOM 2855 C C . THR A 1 372 ? -16.031 -18.390 37.967 1.00 33.34 372 THR A C 1
ATOM 2857 O O . THR A 1 372 ? -16.243 -17.239 38.324 1.00 33.34 372 THR A O 1
ATOM 2860 N N . SER A 1 373 ? -16.924 -19.177 37.350 1.00 39.06 373 SER A N 1
ATOM 2861 C CA . SER A 1 373 ? -18.390 -19.033 37.213 1.00 39.06 373 SER A CA 1
ATOM 2862 C C . SER A 1 373 ? -18.996 -17.813 36.484 1.00 39.06 373 SER A C 1
ATOM 2864 O O . SER A 1 373 ? -19.010 -16.716 37.023 1.00 39.06 373 SER A O 1
ATOM 2866 N N . SER A 1 374 ? -19.614 -18.123 35.329 1.00 49.00 374 SER A N 1
ATOM 2867 C CA . SER A 1 374 ? -20.863 -17.581 34.736 1.00 49.00 374 SER A CA 1
ATOM 2868 C C . SER A 1 374 ? -21.035 -16.060 34.559 1.00 49.00 374 SER A C 1
ATOM 2870 O O . SER A 1 374 ? -21.200 -15.331 35.529 1.00 49.00 374 SER A O 1
ATOM 2872 N N . ASP A 1 375 ? -21.154 -15.675 33.282 1.00 52.16 375 ASP A N 1
ATOM 2873 C CA . ASP A 1 375 ? -21.818 -14.479 32.735 1.00 52.16 375 ASP A CA 1
ATOM 2874 C C . ASP A 1 375 ? -21.117 -13.136 32.968 1.00 52.16 375 ASP A C 1
ATOM 2876 O O . ASP A 1 375 ? -21.167 -12.566 34.057 1.00 52.16 375 ASP A O 1
ATOM 2880 N N . VAL A 1 376 ? -20.515 -12.569 31.911 1.00 55.97 376 VAL A N 1
ATOM 2881 C CA . VAL A 1 376 ? -19.896 -11.239 32.004 1.00 55.97 376 VAL A CA 1
ATOM 2882 C C . VAL A 1 376 ? -20.147 -10.376 30.766 1.00 55.97 376 VAL A C 1
ATOM 2884 O O . VAL A 1 376 ? -19.603 -10.606 29.695 1.00 55.97 376 VAL A O 1
ATOM 2887 N N . LYS A 1 377 ? -21.042 -9.395 30.925 1.00 58.19 377 LYS A N 1
ATOM 2888 C CA . LYS A 1 377 ? -20.787 -7.936 30.958 1.00 58.19 377 LYS A CA 1
ATOM 2889 C C . LYS A 1 377 ? -22.123 -7.225 30.747 1.00 58.19 377 LYS A C 1
ATOM 2891 O O . LYS A 1 377 ? -22.829 -7.527 29.794 1.00 58.19 377 LYS A O 1
ATOM 2896 N N . LYS A 1 378 ? -22.463 -6.299 31.651 1.00 61.62 378 LYS A N 1
ATOM 2897 C CA . LYS A 1 378 ? -23.702 -5.503 31.664 1.00 61.62 378 LYS A CA 1
ATOM 2898 C C . LYS A 1 378 ? -23.507 -4.220 30.857 1.00 61.62 378 LYS A C 1
ATOM 2900 O O . LYS A 1 378 ? -23.172 -3.187 31.433 1.00 61.62 378 LYS A O 1
ATOM 2905 N N . VAL A 1 379 ? -23.679 -4.271 29.538 1.00 60.09 379 VAL A N 1
ATOM 2906 C CA . VAL A 1 379 ? -23.618 -3.040 28.731 1.00 60.09 379 VAL A CA 1
ATOM 2907 C C . VAL A 1 379 ? -24.934 -2.295 28.893 1.00 60.09 379 VAL A C 1
ATOM 2909 O O . VAL A 1 379 ? -26.002 -2.872 28.699 1.00 60.09 379 VAL A O 1
ATOM 2912 N N . THR A 1 380 ? -24.836 -1.034 29.308 1.00 58.03 380 THR A N 1
ATOM 2913 C CA . THR A 1 380 ? -25.966 -0.166 29.639 1.00 58.03 380 THR A CA 1
ATOM 2914 C C . THR A 1 380 ? -26.051 0.907 28.562 1.00 58.03 380 THR A C 1
ATOM 2916 O O . THR A 1 380 ? -25.187 1.778 28.507 1.00 58.03 380 THR A O 1
ATOM 2919 N N . THR A 1 381 ? -27.039 0.823 27.668 1.00 55.16 381 THR A N 1
ATOM 2920 C CA . THR A 1 381 ? -27.156 1.758 26.536 1.00 55.16 381 THR A CA 1
ATOM 2921 C C . THR A 1 381 ? -28.251 2.796 26.760 1.00 55.16 381 THR A C 1
ATOM 2923 O O . THR A 1 381 ? -29.386 2.470 27.124 1.00 55.16 381 THR A O 1
ATOM 2926 N N . SER A 1 382 ? -27.904 4.071 26.571 1.00 53.75 382 SER A N 1
ATOM 2927 C CA . SER A 1 382 ? -28.806 5.215 26.761 1.00 53.75 382 SER A CA 1
ATOM 2928 C C . SER A 1 382 ? -29.825 5.365 25.626 1.00 53.75 382 SER A C 1
ATOM 2930 O O . SER A 1 382 ? -30.928 5.854 25.857 1.00 53.75 382 SER A O 1
ATOM 2932 N N . ASP A 1 383 ? -29.494 4.894 24.421 1.00 58.34 383 ASP A N 1
ATOM 2933 C CA . ASP A 1 383 ? -30.353 4.894 23.227 1.00 58.34 383 ASP A CA 1
ATOM 2934 C C . ASP A 1 383 ? -31.309 3.685 23.155 1.00 58.34 383 ASP A C 1
ATOM 2936 O O . ASP A 1 383 ? -32.216 3.637 22.321 1.00 58.34 383 ASP A O 1
ATOM 2940 N N . GLY A 1 384 ? -31.125 2.701 24.041 1.00 65.06 384 GLY A N 1
ATOM 2941 C CA . GLY A 1 384 ? -31.901 1.469 24.072 1.00 65.06 384 GLY A CA 1
ATOM 2942 C C . GLY A 1 384 ? -31.634 0.523 22.899 1.00 65.06 384 GLY A C 1
ATOM 2943 O O . GLY A 1 384 ? -32.481 -0.336 22.644 1.00 65.06 384 GLY A O 1
ATOM 2944 N N . ILE A 1 385 ? -30.509 0.661 22.189 1.00 71.75 385 ILE A N 1
ATOM 2945 C CA . ILE A 1 385 ? -30.002 -0.275 21.170 1.00 71.75 385 ILE A CA 1
ATOM 2946 C C . ILE A 1 385 ? -28.870 -1.099 21.794 1.00 71.75 385 ILE A C 1
ATOM 2948 O O . ILE A 1 385 ? -28.155 -0.604 22.656 1.00 71.75 385 ILE A O 1
ATOM 2952 N N . ALA A 1 386 ? -28.706 -2.372 21.427 1.00 72.44 386 ALA A N 1
ATOM 2953 C CA . ALA A 1 386 ? -27.607 -3.168 21.975 1.00 72.44 386 ALA A CA 1
ATOM 2954 C C . ALA A 1 386 ? -26.275 -2.852 21.285 1.00 72.44 386 ALA A C 1
ATOM 2956 O O . ALA A 1 386 ? -26.188 -2.883 20.060 1.00 72.44 386 ALA A O 1
ATOM 2957 N N . ALA A 1 387 ? -25.219 -2.608 22.064 1.00 72.19 387 ALA A N 1
ATOM 2958 C CA . ALA A 1 387 ? -23.872 -2.445 21.524 1.00 72.19 387 ALA A CA 1
ATOM 2959 C C . ALA A 1 387 ? -23.272 -3.815 21.192 1.00 72.19 387 ALA A C 1
ATOM 2961 O O . ALA A 1 387 ? -23.106 -4.637 22.090 1.00 72.19 387 ALA A O 1
ATOM 2962 N N . LYS A 1 388 ? -22.936 -4.070 19.924 1.00 74.50 388 LYS A N 1
ATOM 2963 C CA . LYS A 1 388 ? -22.329 -5.340 19.503 1.00 74.50 388 LYS A CA 1
ATOM 2964 C C . LYS A 1 388 ? -20.955 -5.531 20.183 1.00 74.50 388 LYS A C 1
ATOM 2966 O O . LYS A 1 388 ? -20.110 -4.648 20.039 1.00 74.50 388 LYS A O 1
ATOM 2971 N N . PRO A 1 389 ? -20.705 -6.650 20.892 1.00 72.44 389 PRO A N 1
ATOM 2972 C CA . PRO A 1 389 ? -19.408 -6.911 21.514 1.00 72.44 389 PRO A CA 1
ATOM 2973 C C . PRO A 1 389 ? -18.355 -7.280 20.456 1.00 72.44 389 PRO A C 1
ATOM 2975 O O . PRO A 1 389 ? -18.697 -7.580 19.308 1.00 72.44 389 PRO A O 1
ATOM 2978 N N . GLY A 1 390 ? -17.077 -7.282 20.853 1.00 69.81 390 GLY A N 1
ATOM 2979 C CA . GLY A 1 390 ? -15.989 -7.783 20.007 1.00 69.81 390 GLY A CA 1
ATOM 2980 C C . GLY A 1 390 ? -16.196 -9.248 19.602 1.00 69.81 390 GLY A C 1
ATOM 2981 O O . GLY A 1 390 ? -16.910 -9.992 20.278 1.00 69.81 390 GLY A O 1
ATOM 2982 N N . ASP A 1 391 ? -15.585 -9.663 18.489 1.00 66.38 391 ASP A N 1
ATOM 2983 C CA . ASP A 1 391 ? -15.759 -11.015 17.952 1.00 66.38 391 ASP A CA 1
ATOM 2984 C C . ASP A 1 391 ? -15.173 -12.060 18.918 1.00 66.38 391 ASP A C 1
ATOM 2986 O O . ASP A 1 391 ? -13.951 -12.095 19.103 1.00 66.38 391 ASP A O 1
ATOM 2990 N N . PRO A 1 392 ? -15.990 -12.948 19.514 1.00 72.19 392 PRO A N 1
ATOM 2991 C CA . PRO A 1 392 ? -15.468 -13.982 20.392 1.00 72.19 392 PRO A CA 1
ATOM 2992 C C . PRO A 1 392 ? -14.701 -15.035 19.578 1.00 72.19 392 PRO A C 1
ATOM 2994 O O . PRO A 1 392 ? -14.899 -15.202 18.370 1.00 72.19 392 PRO A O 1
ATOM 2997 N N . ALA A 1 393 ? -13.810 -15.767 20.241 1.00 74.19 393 ALA A N 1
ATOM 2998 C CA . ALA A 1 393 ? -13.024 -16.829 19.623 1.00 74.19 393 ALA A CA 1
ATOM 2999 C C . ALA A 1 393 ? -12.958 -18.027 20.564 1.00 74.19 393 ALA A C 1
ATOM 3001 O O . ALA A 1 393 ? -12.508 -17.881 21.687 1.00 74.19 393 ALA A O 1
ATOM 3002 N N . VAL A 1 394 ? -13.355 -19.221 20.131 1.00 72.62 394 VAL A N 1
ATOM 3003 C CA . VAL A 1 394 ? -13.220 -20.434 20.951 1.00 72.62 394 VAL A CA 1
ATOM 3004 C C . VAL A 1 394 ? -12.393 -21.454 20.192 1.00 72.62 394 VAL A C 1
ATOM 3006 O O . VAL A 1 394 ? -12.538 -21.636 18.984 1.00 72.62 394 VAL A O 1
ATOM 3009 N N . LYS A 1 395 ? -11.459 -22.104 20.890 1.00 72.75 395 LYS A N 1
ATOM 3010 C CA . LYS A 1 395 ? -10.619 -23.133 20.276 1.00 72.75 395 LYS A CA 1
ATOM 3011 C C . LYS A 1 395 ? -11.485 -24.349 19.937 1.00 72.75 395 LYS A C 1
ATOM 3013 O O . LYS A 1 395 ? -12.046 -24.975 20.835 1.00 72.75 395 LYS A O 1
ATOM 3018 N N . GLY A 1 396 ? -11.551 -24.701 18.655 1.00 72.75 396 GLY A N 1
ATOM 3019 C CA . GLY A 1 396 ? -12.335 -25.841 18.173 1.00 72.75 396 GLY A CA 1
ATOM 3020 C C . GLY A 1 396 ? -13.789 -25.519 17.828 1.00 72.75 396 GLY A C 1
ATOM 3021 O O . GLY A 1 396 ? -14.556 -26.456 17.645 1.00 72.75 396 GLY A O 1
ATOM 3022 N N . ALA A 1 397 ? -14.172 -24.241 17.755 1.00 75.00 397 ALA A N 1
ATOM 3023 C CA . ALA A 1 397 ? -15.536 -23.823 17.438 1.00 75.00 397 ALA A CA 1
ATOM 3024 C C . ALA A 1 397 ? -15.548 -22.569 16.549 1.00 75.00 397 ALA A C 1
ATOM 3026 O O . ALA A 1 397 ? -14.684 -21.701 16.693 1.00 75.00 397 ALA A O 1
ATOM 3027 N N . GLU A 1 398 ? -16.543 -22.449 15.670 1.00 77.44 398 GLU A N 1
ATOM 3028 C CA . GLU A 1 398 ? -16.791 -21.238 14.874 1.00 77.44 398 GLU A CA 1
ATOM 3029 C C . GLU A 1 398 ? -17.963 -20.451 15.471 1.00 77.44 398 GLU A C 1
ATOM 3031 O O . GLU A 1 398 ? -19.012 -21.016 15.796 1.00 77.44 398 GLU A O 1
ATOM 3036 N N . PHE A 1 399 ? -17.779 -19.139 15.641 1.00 78.81 399 PHE A N 1
ATOM 3037 C CA . PHE A 1 399 ? -18.845 -18.251 16.097 1.00 78.81 399 PHE A CA 1
ATOM 3038 C C . PHE A 1 399 ? -19.850 -18.035 14.963 1.00 78.81 399 PHE A C 1
ATOM 3040 O O . PHE A 1 399 ? -19.479 -17.575 13.887 1.00 78.81 399 PHE A O 1
ATOM 3047 N N . THR A 1 400 ? -21.124 -18.326 15.212 1.00 78.56 400 THR A N 1
ATOM 3048 C CA . THR A 1 400 ? -22.178 -18.214 14.189 1.00 78.56 400 THR A CA 1
ATOM 3049 C C . THR A 1 400 ? -22.912 -16.877 14.274 1.00 78.56 400 THR A C 1
ATOM 3051 O O . THR A 1 400 ? -22.952 -16.126 13.303 1.00 78.56 400 THR A O 1
ATOM 3054 N N . ALA A 1 401 ? -23.489 -16.560 15.435 1.00 81.88 401 ALA A N 1
ATOM 3055 C CA . ALA A 1 401 ? -24.144 -15.289 15.733 1.00 81.88 401 ALA A CA 1
ATOM 3056 C C . ALA A 1 401 ? -24.438 -15.162 17.238 1.00 81.88 401 ALA A C 1
ATOM 3058 O O . ALA A 1 401 ? -24.230 -16.094 18.016 1.00 81.88 401 ALA A O 1
ATOM 3059 N N . TRP A 1 402 ? -24.967 -14.007 17.641 1.00 81.81 402 TRP A N 1
ATOM 3060 C CA . TRP A 1 402 ? -25.625 -13.836 18.935 1.00 81.81 402 TRP A CA 1
ATOM 3061 C C . TRP A 1 402 ? -27.095 -14.234 18.824 1.00 81.81 402 TRP A C 1
ATOM 3063 O O . TRP A 1 402 ? -27.760 -13.835 17.872 1.00 81.81 402 TRP A O 1
ATOM 3073 N N . TYR A 1 403 ? -27.606 -14.982 19.795 1.00 83.19 403 TYR A N 1
ATOM 3074 C CA . TYR A 1 403 ? -28.983 -15.478 19.843 1.00 83.19 403 TYR A CA 1
ATOM 3075 C C . TYR A 1 403 ? -29.643 -15.100 21.164 1.00 83.19 403 TYR A C 1
ATOM 3077 O O . TYR A 1 403 ? -28.963 -14.809 22.142 1.00 83.19 403 TYR A O 1
ATOM 3085 N N . GLN A 1 404 ? -30.969 -15.133 21.215 1.00 82.50 404 GLN A N 1
ATOM 3086 C CA . GLN A 1 404 ? -31.704 -15.044 22.479 1.00 82.50 404 GLN A CA 1
ATOM 3087 C C . GLN A 1 404 ? -32.028 -16.463 22.986 1.00 82.50 404 GLN A C 1
ATOM 3089 O O . GLN A 1 404 ? -31.997 -17.407 22.195 1.00 82.50 404 GLN A O 1
ATOM 3094 N N . SER A 1 405 ? -32.306 -16.633 24.286 1.00 69.00 405 SER A N 1
ATOM 3095 C CA . SER A 1 405 ? -32.318 -17.934 24.994 1.00 69.00 405 SER A CA 1
ATOM 3096 C C . SER A 1 405 ? -33.181 -19.035 24.361 1.00 69.00 405 SER A C 1
ATOM 3098 O O . SER A 1 405 ? -32.925 -20.209 24.621 1.00 69.00 405 SER A O 1
ATOM 3100 N N . ASN A 1 406 ? -34.165 -18.691 23.519 1.00 63.41 406 ASN A N 1
ATOM 3101 C CA . ASN A 1 406 ? -35.026 -19.651 22.817 1.00 63.41 406 ASN A CA 1
ATOM 3102 C C . ASN A 1 406 ? -35.268 -19.314 21.333 1.00 63.41 406 ASN A C 1
ATOM 3104 O O . ASN A 1 406 ? -36.257 -19.761 20.746 1.00 63.41 406 ASN A O 1
ATOM 3108 N N . ASN A 1 407 ? -34.393 -18.517 20.715 1.00 62.53 407 ASN A N 1
ATOM 3109 C CA . ASN A 1 407 ? -34.559 -18.069 19.335 1.00 62.53 407 ASN A CA 1
ATOM 3110 C C . ASN A 1 407 ? -33.391 -18.534 18.459 1.00 62.53 407 ASN A C 1
ATOM 3112 O O . ASN A 1 407 ? -32.260 -18.107 18.654 1.00 62.53 407 ASN A O 1
ATOM 3116 N N . ASN A 1 408 ? -33.683 -19.340 17.435 1.00 68.88 408 ASN A N 1
ATOM 3117 C CA . ASN A 1 408 ? -32.692 -19.763 16.434 1.00 68.88 408 ASN A CA 1
ATOM 3118 C C . ASN A 1 408 ? -32.399 -18.680 15.378 1.00 68.88 408 ASN A C 1
ATOM 3120 O O . ASN A 1 408 ? -31.679 -18.933 14.415 1.00 68.88 408 ASN A O 1
ATOM 3124 N N . THR A 1 409 ? -32.980 -17.489 15.518 1.00 77.62 409 THR A N 1
ATOM 3125 C CA . THR A 1 409 ? -32.719 -16.351 14.635 1.00 77.62 409 THR A CA 1
ATOM 3126 C C . THR A 1 409 ? -31.618 -15.478 15.237 1.00 77.62 409 THR A C 1
ATOM 3128 O O . THR A 1 409 ? -31.735 -15.107 16.408 1.00 77.62 409 THR A O 1
ATOM 3131 N N . PRO A 1 410 ? -30.591 -15.100 14.454 1.00 83.81 410 PRO A N 1
ATOM 3132 C CA . PRO A 1 410 ? -29.579 -14.140 14.877 1.00 83.81 410 PRO A CA 1
ATOM 3133 C C . PRO A 1 410 ? -30.182 -12.834 15.403 1.00 83.81 410 PRO A C 1
ATOM 3135 O O . PRO A 1 410 ? -31.119 -12.281 14.822 1.00 83.81 410 PRO A O 1
ATOM 3138 N N . PHE A 1 411 ? -29.612 -12.325 16.491 1.00 83.56 411 PHE A N 1
ATOM 3139 C CA . PHE A 1 411 ? -29.978 -11.054 17.091 1.00 83.56 411 PHE A CA 1
ATOM 3140 C C . PHE A 1 411 ? -29.575 -9.885 16.183 1.00 83.56 411 PHE A C 1
ATOM 3142 O O . PHE A 1 411 ? -28.441 -9.793 15.711 1.00 83.56 411 PHE A O 1
ATOM 3149 N N . ASP A 1 412 ? -30.515 -8.970 15.958 1.00 84.62 412 ASP A N 1
ATOM 3150 C CA . ASP A 1 412 ? -30.341 -7.799 15.101 1.00 84.62 412 ASP A CA 1
ATOM 3151 C C . ASP A 1 412 ? -29.981 -6.567 15.943 1.00 84.62 412 ASP A C 1
ATOM 3153 O O . ASP A 1 412 ? -30.854 -5.900 16.504 1.00 84.62 412 ASP A O 1
ATOM 3157 N N . PHE A 1 413 ? -28.683 -6.260 16.008 1.00 81.44 413 PHE A N 1
ATOM 3158 C CA . PHE A 1 413 ? -28.139 -5.126 16.765 1.00 81.44 413 PHE A CA 1
ATOM 3159 C C . PHE A 1 413 ? -28.572 -3.747 16.237 1.00 81.44 413 PHE A C 1
ATOM 3161 O O . PHE A 1 413 ? -28.318 -2.752 16.903 1.00 81.44 413 PHE A O 1
ATOM 3168 N N . SER A 1 414 ? -29.240 -3.652 15.079 1.00 81.06 414 SER A N 1
ATOM 3169 C CA . SER A 1 414 ? -29.748 -2.369 14.560 1.00 81.06 414 SER A CA 1
ATOM 3170 C C . SER A 1 414 ? -31.078 -1.928 15.185 1.00 81.06 414 SER A C 1
ATOM 3172 O O . SER A 1 414 ? -31.531 -0.802 14.975 1.00 81.06 414 SER A O 1
ATOM 3174 N N . LYS A 1 415 ? -31.730 -2.810 15.949 1.00 80.81 415 LYS A N 1
ATOM 3175 C CA . LYS A 1 415 ? -33.060 -2.585 16.524 1.00 80.81 415 LYS A CA 1
ATOM 3176 C C . LYS A 1 415 ? -32.991 -2.322 18.024 1.00 80.81 415 LYS A C 1
ATOM 3178 O O . LYS A 1 415 ? -32.138 -2.856 18.729 1.00 80.81 415 LYS A O 1
ATOM 3183 N N . SER A 1 416 ? -33.962 -1.560 18.533 1.00 78.06 416 SER A N 1
ATOM 3184 C CA . SER A 1 416 ? -34.082 -1.303 19.971 1.00 78.06 416 SER A CA 1
ATOM 3185 C C . SER A 1 416 ? -34.300 -2.600 20.752 1.00 78.06 416 SER A C 1
ATOM 3187 O O . SER A 1 416 ? -35.157 -3.410 20.390 1.00 78.06 416 SER A O 1
ATOM 3189 N N . VAL A 1 417 ? -33.584 -2.758 21.866 1.00 75.38 417 VAL A N 1
ATOM 3190 C CA . VAL A 1 417 ? -33.685 -3.895 22.790 1.00 75.38 417 VAL A CA 1
ATOM 3191 C C . VAL A 1 417 ? -35.118 -4.089 23.284 1.00 75.38 417 VAL A C 1
ATOM 3193 O O . VAL A 1 417 ? -35.589 -5.218 23.359 1.00 75.38 417 VAL A O 1
ATOM 3196 N N . ALA A 1 418 ? -35.854 -3.000 23.528 1.00 72.44 418 ALA A N 1
ATOM 3197 C CA . ALA A 1 418 ? -37.242 -3.058 23.989 1.00 72.44 418 ALA A CA 1
ATOM 3198 C C . ALA A 1 418 ? -38.208 -3.714 22.988 1.00 72.44 418 ALA A C 1
ATOM 3200 O O . ALA A 1 418 ? -39.285 -4.154 23.380 1.00 72.44 418 ALA A O 1
ATOM 3201 N N . SER A 1 419 ? -37.843 -3.754 21.704 1.00 73.69 419 SER A N 1
ATOM 3202 C CA . SER A 1 419 ? -38.669 -4.332 20.637 1.00 73.69 419 SER A CA 1
ATOM 3203 C C . SER A 1 419 ? -38.417 -5.826 20.399 1.00 73.69 419 SER A C 1
ATOM 3205 O O . SER A 1 419 ? -39.044 -6.418 19.522 1.00 73.69 419 SER A O 1
ATOM 3207 N N . GLN A 1 420 ? -37.504 -6.434 21.161 1.00 74.50 420 GLN A N 1
ATOM 3208 C CA . GLN A 1 420 ? -37.043 -7.809 20.964 1.00 74.50 420 GLN A CA 1
ATOM 3209 C C . GLN A 1 420 ? -37.849 -8.806 21.806 1.00 74.50 420 GLN A C 1
ATOM 3211 O O . GLN A 1 420 ? -38.331 -8.474 22.886 1.00 74.50 420 GLN A O 1
ATOM 3216 N N . ALA A 1 421 ? -37.968 -10.045 21.323 1.00 69.06 421 ALA A N 1
ATOM 3217 C CA . ALA A 1 421 ? -38.875 -11.049 21.889 1.00 69.06 421 ALA A CA 1
ATOM 3218 C C . ALA A 1 421 ? -38.544 -11.445 23.342 1.00 69.06 421 ALA A C 1
ATOM 3220 O O . ALA A 1 421 ? -39.455 -11.554 24.159 1.00 69.06 421 ALA A O 1
ATOM 3221 N N . ASP A 1 422 ? -37.258 -11.589 23.676 1.00 70.25 422 ASP A N 1
ATOM 3222 C CA . ASP A 1 422 ? -36.809 -12.039 25.006 1.00 70.25 422 ASP A CA 1
ATOM 3223 C C . ASP A 1 422 ? -36.404 -10.882 25.942 1.00 70.25 422 ASP A C 1
ATOM 3225 O O . ASP A 1 422 ? -35.727 -11.079 26.954 1.00 70.25 422 ASP A O 1
ATOM 3229 N N . ALA A 1 423 ? -36.820 -9.655 25.618 1.00 71.88 423 ALA A N 1
ATOM 3230 C CA . ALA A 1 423 ? -36.547 -8.477 26.427 1.00 71.88 423 ALA A CA 1
ATOM 3231 C C . ALA A 1 423 ? -37.358 -8.516 27.737 1.00 71.88 423 ALA A C 1
ATOM 3233 O O . ALA A 1 423 ? -38.588 -8.414 27.745 1.00 71.88 423 ALA A O 1
ATOM 3234 N N . GLN A 1 424 ? -36.677 -8.631 28.877 1.00 73.88 424 GLN A N 1
ATOM 3235 C CA . GLN A 1 424 ? -37.320 -8.687 30.188 1.00 73.88 424 GLN A CA 1
ATOM 3236 C C . GLN A 1 424 ? -37.689 -7.274 30.647 1.00 73.88 424 GLN A C 1
ATOM 3238 O O . GLN A 1 424 ? -36.935 -6.619 31.363 1.00 73.88 424 GLN A O 1
ATOM 3243 N N . ALA A 1 425 ? -38.865 -6.786 30.244 1.00 66.25 425 ALA A N 1
ATOM 3244 C CA . ALA A 1 425 ? -39.309 -5.414 30.519 1.00 66.25 425 ALA A CA 1
ATOM 3245 C C . ALA A 1 425 ? -39.294 -5.038 32.018 1.00 66.25 425 ALA A C 1
ATOM 3247 O O . ALA A 1 425 ? -39.035 -3.886 32.357 1.00 66.25 425 ALA A O 1
ATOM 3248 N N . GLY A 1 426 ? -39.532 -6.003 32.918 1.00 64.25 426 GLY A N 1
ATOM 3249 C CA . GLY A 1 426 ? -39.530 -5.779 34.370 1.00 64.25 426 GLY A CA 1
ATOM 3250 C C . GLY A 1 426 ? -38.139 -5.557 34.978 1.00 64.25 426 GLY A C 1
ATOM 3251 O O . GLY A 1 426 ? -37.992 -4.740 35.884 1.00 64.25 426 GLY A O 1
ATOM 3252 N N . SER A 1 427 ? -37.111 -6.249 34.478 1.00 66.44 427 SER A N 1
ATOM 3253 C CA . SER A 1 427 ? -35.710 -6.073 34.900 1.00 66.44 427 SER A CA 1
ATOM 3254 C C . SER A 1 427 ? -34.911 -5.147 33.978 1.00 66.44 427 SER A C 1
ATOM 3256 O O . SER A 1 427 ? -33.811 -4.744 34.351 1.00 66.44 427 SER A O 1
ATOM 3258 N N . ARG A 1 428 ? -35.469 -4.792 32.809 1.00 69.00 428 ARG A N 1
ATOM 3259 C CA . ARG A 1 428 ? -34.808 -4.115 31.678 1.00 69.00 428 ARG A CA 1
ATOM 3260 C C . ARG A 1 428 ? -33.515 -4.819 31.267 1.00 69.00 428 ARG A C 1
ATOM 3262 O O . ARG A 1 428 ? -32.504 -4.175 31.001 1.00 69.00 428 ARG A O 1
ATOM 3269 N N . THR A 1 429 ? -33.558 -6.150 31.226 1.00 73.75 429 THR A N 1
ATOM 3270 C CA . THR A 1 429 ? -32.430 -7.002 30.829 1.00 73.75 429 THR A CA 1
ATOM 3271 C C . THR A 1 429 ? -32.724 -7.748 29.532 1.00 73.75 429 THR A C 1
ATOM 3273 O O . THR A 1 429 ? -33.872 -8.106 29.261 1.00 73.75 429 THR A O 1
ATOM 3276 N N . VAL A 1 430 ? -31.687 -8.002 28.738 1.00 79.75 430 VAL A N 1
ATOM 3277 C CA . VAL A 1 430 ? -31.730 -8.968 27.634 1.00 79.75 430 VAL A CA 1
ATOM 3278 C C . VAL A 1 430 ? -30.510 -9.875 27.727 1.00 79.75 430 VAL A C 1
ATOM 3280 O O . VAL A 1 430 ? -29.388 -9.396 27.883 1.00 79.75 430 VAL A O 1
ATOM 3283 N N . ASP A 1 431 ? -30.736 -11.177 27.632 1.00 79.31 431 ASP A N 1
ATOM 3284 C CA . ASP A 1 431 ? -29.684 -12.186 27.620 1.00 79.31 431 ASP A CA 1
ATOM 3285 C C . ASP A 1 431 ? -29.391 -12.584 26.173 1.00 79.31 431 ASP A C 1
ATOM 3287 O O . ASP A 1 431 ? -30.289 -13.015 25.440 1.00 79.31 431 ASP A O 1
ATOM 3291 N N . LEU A 1 432 ? -28.138 -12.411 25.755 1.00 80.38 432 LEU A N 1
ATOM 3292 C CA . LEU A 1 432 ? -27.652 -12.788 24.433 1.00 80.38 432 LEU A CA 1
ATOM 3293 C C . LEU A 1 432 ? -26.612 -13.894 24.565 1.00 80.38 432 LEU A C 1
ATOM 3295 O O . LEU A 1 432 ? -25.646 -13.756 25.303 1.00 80.38 432 LEU A O 1
ATOM 3299 N N . TYR A 1 433 ? -26.784 -14.971 23.812 1.00 78.69 433 TYR A N 1
ATOM 3300 C CA . TYR A 1 433 ? -25.959 -16.171 23.849 1.00 78.69 433 TYR A CA 1
ATOM 3301 C C . TYR A 1 433 ? -25.145 -16.290 22.571 1.00 78.69 433 TYR A C 1
ATOM 3303 O O . TYR A 1 433 ? -25.692 -16.209 21.470 1.00 78.69 433 TYR A O 1
ATOM 3311 N N . ALA A 1 434 ? -23.837 -16.491 22.708 1.00 78.19 434 ALA A N 1
ATOM 3312 C CA . ALA A 1 434 ? -22.975 -16.775 21.573 1.00 78.19 434 ALA A CA 1
ATOM 3313 C C . ALA A 1 434 ? -23.300 -18.174 21.037 1.00 78.19 434 ALA A C 1
ATOM 3315 O O . ALA A 1 434 ? -23.210 -19.162 21.766 1.00 78.19 434 ALA A O 1
ATOM 3316 N N . GLY A 1 435 ? -23.701 -18.267 19.772 1.00 77.12 435 GLY A N 1
ATOM 3317 C CA . GLY A 1 435 ? -23.891 -19.552 19.114 1.00 77.12 435 GLY A CA 1
ATOM 3318 C C . GLY A 1 435 ? -22.585 -20.055 18.522 1.00 77.12 435 GLY A C 1
ATOM 3319 O O . GLY A 1 435 ? -21.885 -19.320 17.822 1.00 77.12 435 GLY A O 1
ATOM 3320 N N . TRP A 1 436 ? -22.306 -21.330 18.757 1.00 77.12 436 TRP A N 1
ATOM 3321 C CA . TRP A 1 436 ? -21.094 -22.009 18.321 1.00 77.12 436 TRP A CA 1
ATOM 3322 C C . TRP A 1 436 ? -21.472 -23.235 17.500 1.00 77.12 436 TRP A C 1
ATOM 3324 O O . TRP A 1 436 ? -22.278 -24.043 17.961 1.00 77.12 436 TRP A O 1
ATOM 3334 N N . ASP A 1 437 ? -20.883 -23.389 16.319 1.00 76.31 437 ASP A N 1
ATOM 3335 C CA . ASP A 1 437 ? -20.828 -24.699 15.668 1.00 76.31 437 ASP A CA 1
ATOM 3336 C C . ASP A 1 437 ? -19.505 -25.367 16.081 1.00 76.31 437 ASP A C 1
ATOM 3338 O O . ASP A 1 437 ? -18.463 -24.711 16.152 1.00 76.31 437 ASP A O 1
ATOM 3342 N N . THR A 1 438 ? -19.567 -26.646 16.450 1.00 76.06 438 THR A N 1
ATOM 3343 C CA . THR A 1 438 ? -18.439 -27.478 16.908 1.00 76.06 438 THR A CA 1
ATOM 3344 C C . THR A 1 438 ? -18.357 -28.810 16.166 1.00 76.06 438 THR A C 1
ATOM 3346 O O . THR A 1 438 ? -17.337 -29.492 16.248 1.00 76.06 438 THR A O 1
ATOM 3349 N N . GLU A 1 439 ? -19.409 -29.198 15.441 1.00 77.31 439 GLU A N 1
ATOM 3350 C CA . GLU A 1 439 ? -19.500 -30.513 14.801 1.00 77.31 439 GLU A CA 1
ATOM 3351 C C . GLU A 1 439 ? -18.973 -30.474 13.368 1.00 77.31 439 GLU A C 1
ATOM 3353 O O . GLU A 1 439 ? -18.364 -31.440 12.908 1.00 77.31 439 GLU A O 1
ATOM 3358 N N . ASN A 1 440 ? -19.162 -29.347 12.676 1.00 81.38 440 ASN A N 1
ATOM 3359 C CA . ASN A 1 440 ? -18.817 -29.215 11.262 1.00 81.38 440 ASN A CA 1
ATOM 3360 C C . ASN A 1 440 ? -17.560 -28.376 11.022 1.00 81.38 440 ASN A C 1
ATOM 3362 O O . ASN A 1 440 ? -17.359 -27.925 9.904 1.00 81.38 440 ASN A O 1
ATOM 3366 N N . ILE A 1 441 ? -16.716 -28.141 12.029 1.00 82.50 441 ILE A N 1
ATOM 3367 C CA . ILE A 1 441 ? -15.638 -27.141 11.940 1.00 82.50 441 ILE A CA 1
ATOM 3368 C C . ILE A 1 441 ? -14.274 -27.778 11.753 1.00 82.50 441 ILE A C 1
ATOM 3370 O O . ILE A 1 441 ? -13.935 -28.782 12.380 1.00 82.50 441 ILE A O 1
ATOM 3374 N N . VAL A 1 442 ? -13.449 -27.132 10.940 1.00 83.31 442 VAL A N 1
ATOM 3375 C CA . VAL A 1 442 ? -12.078 -27.536 10.643 1.00 83.31 442 VAL A CA 1
ATOM 3376 C C . VAL A 1 442 ? -11.116 -26.365 10.896 1.00 83.31 442 VAL A C 1
ATOM 3378 O O . VAL A 1 442 ? -11.397 -25.237 10.484 1.00 83.31 442 VAL A O 1
ATOM 3381 N N . PRO A 1 443 ? -9.987 -26.588 11.601 1.00 82.88 443 PRO A N 1
ATOM 3382 C CA . PRO A 1 443 ? -8.976 -25.560 11.804 1.00 82.88 443 PRO A CA 1
ATOM 3383 C C . PRO A 1 443 ? -8.188 -25.298 10.520 1.00 82.88 443 PRO A C 1
ATOM 3385 O O . PRO A 1 443 ? -7.716 -26.226 9.857 1.00 82.88 443 PRO A O 1
ATOM 3388 N N . VAL A 1 444 ? -7.975 -24.019 10.236 1.00 84.62 444 VAL A N 1
ATOM 3389 C CA . VAL A 1 444 ? -7.129 -23.527 9.153 1.00 84.62 444 VAL A CA 1
ATOM 3390 C C . VAL A 1 444 ? -6.025 -22.671 9.747 1.00 84.62 444 VAL A C 1
ATOM 3392 O O . VAL A 1 444 ? -6.291 -21.611 10.320 1.00 84.62 444 VAL A O 1
ATOM 3395 N N . ALA A 1 445 ? -4.787 -23.143 9.631 1.00 82.56 445 ALA A N 1
ATOM 3396 C CA . ALA A 1 445 ? -3.611 -22.370 10.005 1.00 82.56 445 ALA A CA 1
ATOM 3397 C C . ALA A 1 445 ? -3.133 -21.566 8.792 1.00 82.56 445 ALA A C 1
ATOM 3399 O O . ALA A 1 445 ? -2.841 -22.135 7.741 1.00 82.56 445 ALA A O 1
ATOM 3400 N N . TYR A 1 446 ? -3.061 -20.247 8.940 1.00 81.19 446 TYR A N 1
ATOM 3401 C CA . TYR A 1 446 ? -2.636 -19.313 7.905 1.00 81.19 446 TYR A CA 1
ATOM 3402 C C . TYR A 1 446 ? -1.200 -18.876 8.149 1.00 81.19 446 TYR A C 1
ATOM 3404 O O . TYR A 1 446 ? -0.876 -18.390 9.233 1.00 81.19 446 TYR A O 1
ATOM 3412 N N . TYR A 1 447 ? -0.368 -18.996 7.118 1.00 78.62 447 TYR A N 1
ATOM 3413 C CA . TYR A 1 447 ? 1.007 -18.511 7.096 1.00 78.62 447 TYR A CA 1
ATOM 3414 C C . TYR A 1 447 ? 1.188 -17.515 5.958 1.00 78.62 447 TYR A C 1
ATOM 3416 O O . TYR A 1 447 ? 1.096 -17.855 4.782 1.00 78.62 447 TYR A O 1
ATOM 3424 N N . TYR A 1 448 ? 1.493 -16.267 6.269 1.00 73.69 448 TYR A N 1
ATOM 3425 C CA . TYR A 1 448 ? 1.440 -15.215 5.255 1.00 73.69 448 TYR A CA 1
ATOM 3426 C C . TYR A 1 448 ? 2.774 -14.952 4.524 1.00 73.69 448 TYR A C 1
ATOM 3428 O O . TYR A 1 448 ? 3.039 -13.837 4.087 1.00 73.69 448 TYR A O 1
ATOM 3436 N N . ASN A 1 449 ? 3.650 -15.958 4.436 1.00 63.00 449 ASN A N 1
ATOM 3437 C CA . ASN A 1 449 ? 5.063 -15.846 4.039 1.00 63.00 449 ASN A CA 1
ATOM 3438 C C . ASN A 1 449 ? 5.363 -14.873 2.875 1.00 63.00 449 ASN A C 1
ATOM 3440 O O . ASN A 1 449 ? 4.768 -15.010 1.815 1.00 63.00 449 ASN A O 1
ATOM 3444 N N . TYR A 1 450 ? 6.385 -14.015 3.015 1.00 49.59 450 TYR A N 1
ATOM 3445 C CA . TYR A 1 450 ? 7.048 -13.312 1.907 1.00 49.59 450 TYR A CA 1
ATOM 3446 C C . TYR A 1 450 ? 8.540 -13.674 1.874 1.00 49.59 450 TYR A C 1
ATOM 3448 O O . TYR A 1 450 ? 9.272 -13.342 2.805 1.00 49.59 450 TYR A O 1
ATOM 3456 N N . GLN A 1 451 ? 9.037 -14.272 0.785 1.00 47.62 451 GLN A N 1
ATOM 3457 C CA . GLN A 1 451 ? 10.479 -14.315 0.519 1.00 47.62 451 GLN A CA 1
ATOM 3458 C C . GLN A 1 451 ? 10.815 -14.131 -0.961 1.00 47.62 451 GLN A C 1
ATOM 3460 O O . GLN A 1 451 ? 10.303 -14.838 -1.824 1.00 47.62 451 GLN A O 1
ATOM 3465 N N . THR A 1 452 ? 11.821 -13.293 -1.221 1.00 41.25 452 THR A N 1
ATOM 3466 C CA . THR A 1 452 ? 12.845 -13.603 -2.226 1.00 41.25 452 THR A CA 1
ATOM 3467 C C . THR A 1 452 ? 14.221 -13.269 -1.646 1.00 41.25 452 THR A C 1
ATOM 3469 O O . THR A 1 452 ? 14.692 -12.144 -1.756 1.00 41.25 452 THR A O 1
ATOM 3472 N N . ASN A 1 453 ? 14.854 -14.290 -1.060 1.00 41.00 453 ASN A N 1
ATOM 3473 C CA . ASN A 1 453 ? 16.231 -14.352 -0.553 1.00 41.00 453 ASN A CA 1
ATOM 3474 C C . ASN A 1 453 ? 16.527 -13.654 0.785 1.00 41.00 453 ASN A C 1
ATOM 3476 O O . ASN A 1 453 ? 16.346 -12.454 0.958 1.00 41.00 453 ASN A O 1
ATOM 3480 N N . ALA A 1 454 ? 17.076 -14.450 1.708 1.00 42.00 454 ALA A N 1
ATOM 3481 C CA . ALA A 1 454 ? 17.655 -14.034 2.979 1.00 42.00 454 ALA A CA 1
ATOM 3482 C C . ALA A 1 454 ? 18.548 -12.790 2.810 1.00 42.00 454 ALA A C 1
ATOM 3484 O O . ALA A 1 454 ? 19.645 -12.877 2.256 1.00 42.00 454 ALA A O 1
ATOM 3485 N N . GLY A 1 455 ? 18.075 -11.627 3.265 1.00 38.75 455 GLY A N 1
ATOM 3486 C CA . GLY A 1 455 ? 18.860 -10.394 3.202 1.00 38.75 455 GLY A CA 1
ATOM 3487 C C . GLY A 1 455 ? 18.116 -9.094 3.502 1.00 38.75 455 GLY A C 1
ATOM 3488 O O . GLY A 1 455 ? 18.764 -8.132 3.906 1.00 38.75 455 GLY A O 1
ATOM 3489 N N . THR A 1 456 ? 16.790 -9.033 3.366 1.00 36.25 456 THR A N 1
ATOM 3490 C CA . THR A 1 456 ? 16.018 -7.829 3.711 1.00 36.25 456 THR A CA 1
ATOM 3491 C C . THR A 1 456 ? 15.209 -8.053 4.985 1.00 36.25 456 THR A C 1
ATOM 3493 O O . THR A 1 456 ? 14.413 -8.979 5.104 1.00 36.25 456 THR A O 1
ATOM 3496 N N . THR A 1 457 ? 15.463 -7.215 5.987 1.00 36.19 457 THR A N 1
ATOM 3497 C CA . THR A 1 457 ? 14.805 -7.239 7.295 1.00 36.19 457 THR A CA 1
ATOM 3498 C C . THR A 1 457 ? 13.374 -6.700 7.180 1.00 36.19 457 THR A C 1
ATOM 3500 O O . THR A 1 457 ? 13.118 -5.501 7.344 1.00 36.19 457 THR A O 1
ATOM 3503 N N . SER A 1 458 ? 12.426 -7.586 6.868 1.00 44.34 458 SER A N 1
ATOM 3504 C CA . SER A 1 458 ? 10.997 -7.307 7.051 1.00 44.34 458 SER A CA 1
ATOM 3505 C C . SER A 1 458 ? 10.677 -7.138 8.539 1.00 44.34 458 SER A C 1
ATOM 3507 O O . SER A 1 458 ? 11.290 -7.753 9.404 1.00 44.34 458 SER A O 1
ATOM 3509 N N . PHE A 1 459 ? 9.749 -6.234 8.854 1.00 47.00 459 PHE A N 1
ATOM 3510 C CA . PHE A 1 459 ? 9.516 -5.764 10.225 1.00 47.00 459 PHE A CA 1
ATOM 3511 C C . PHE A 1 459 ? 8.805 -6.768 11.152 1.00 47.00 459 PHE A C 1
ATOM 3513 O O . PHE A 1 459 ? 8.820 -6.565 12.363 1.00 47.00 459 PHE A O 1
ATOM 3520 N N . TRP A 1 460 ? 8.231 -7.846 10.614 1.00 51.28 460 TRP A N 1
ATOM 3521 C CA . TRP A 1 460 ? 7.515 -8.881 11.370 1.00 51.28 460 TRP A CA 1
ATOM 3522 C C . TRP A 1 460 ? 8.398 -10.091 11.696 1.00 51.28 460 TRP A C 1
ATOM 3524 O O . TRP A 1 460 ? 7.967 -11.235 11.597 1.00 51.28 460 TRP A O 1
ATOM 3534 N N . ASN A 1 461 ? 9.651 -9.839 12.083 1.00 48.38 461 ASN A N 1
ATOM 3535 C CA . ASN A 1 461 ? 10.564 -10.874 12.564 1.00 48.38 461 ASN A CA 1
ATOM 3536 C C . ASN A 1 461 ? 10.074 -11.425 13.913 1.00 48.38 461 ASN A C 1
ATOM 3538 O O . ASN A 1 461 ? 10.540 -11.006 14.971 1.00 48.38 461 ASN A O 1
ATOM 3542 N N . LEU A 1 462 ? 9.111 -12.339 13.884 1.00 46.66 462 LEU A N 1
ATOM 3543 C CA . LEU A 1 462 ? 8.594 -13.021 15.061 1.00 46.66 462 LEU A CA 1
ATOM 3544 C C . LEU A 1 462 ? 8.670 -14.522 14.816 1.00 46.66 462 LEU A C 1
ATOM 3546 O O . LEU A 1 462 ? 8.149 -15.035 13.831 1.00 46.66 462 LEU A O 1
ATOM 3550 N N . SER A 1 463 ? 9.389 -15.210 15.701 1.00 47.38 463 SER A N 1
ATOM 3551 C CA . SER A 1 463 ? 9.806 -16.585 15.473 1.00 47.38 463 SER A CA 1
ATOM 3552 C C . SER A 1 463 ? 8.670 -17.602 15.616 1.00 47.38 463 SER A C 1
ATOM 3554 O O . SER A 1 463 ? 7.939 -17.656 16.607 1.00 47.38 463 SER A O 1
ATOM 3556 N N . SER A 1 464 ? 8.599 -18.495 14.638 1.00 49.94 464 SER A N 1
ATOM 3557 C CA . SER A 1 464 ? 8.202 -19.898 14.808 1.00 49.94 464 SER A CA 1
ATOM 3558 C C . SER A 1 464 ? 8.967 -20.728 13.781 1.00 49.94 464 SER A C 1
ATOM 3560 O O . SER A 1 464 ? 9.607 -20.163 12.907 1.00 49.94 464 SER A O 1
ATOM 3562 N N . THR A 1 465 ? 9.043 -22.043 13.927 1.00 56.50 465 THR A N 1
ATOM 3563 C CA . THR A 1 465 ? 9.952 -22.855 13.104 1.00 56.50 465 THR A CA 1
ATOM 3564 C C . THR A 1 465 ? 9.626 -22.819 11.607 1.00 56.50 465 THR A C 1
ATOM 3566 O O . THR A 1 465 ? 8.495 -22.574 11.192 1.00 56.50 465 THR A O 1
ATOM 3569 N N . ASP A 1 466 ? 10.647 -23.070 10.788 1.00 64.69 466 ASP A N 1
ATOM 3570 C CA . ASP A 1 466 ? 10.497 -23.227 9.343 1.00 64.69 466 ASP A CA 1
ATOM 3571 C C . ASP A 1 466 ? 9.608 -24.437 9.011 1.00 64.69 466 ASP A C 1
ATOM 3573 O O . ASP A 1 466 ? 9.852 -25.536 9.519 1.00 64.69 466 ASP A O 1
ATOM 3577 N N . LEU A 1 467 ? 8.627 -24.266 8.116 1.00 73.25 467 LEU A N 1
ATOM 3578 C CA . LEU A 1 467 ? 7.764 -25.362 7.649 1.00 73.25 467 LEU A CA 1
ATOM 3579 C C . LEU A 1 467 ? 8.133 -25.803 6.231 1.00 73.25 467 LEU A C 1
ATOM 3581 O O . LEU A 1 467 ? 8.499 -24.984 5.383 1.00 73.25 467 LEU A O 1
ATOM 3585 N N . ASN A 1 468 ? 8.006 -27.108 5.973 1.00 73.19 468 ASN A N 1
ATOM 3586 C CA . ASN A 1 468 ? 8.390 -27.749 4.715 1.00 73.19 468 ASN A CA 1
ATOM 3587 C C . ASN A 1 468 ? 7.187 -28.376 3.993 1.00 73.19 468 ASN A C 1
ATOM 3589 O O . ASN A 1 468 ? 6.231 -28.799 4.640 1.00 73.19 468 ASN A O 1
ATOM 3593 N N . ASP A 1 469 ? 7.270 -28.486 2.666 1.00 72.94 469 ASP A N 1
ATOM 3594 C CA . ASP A 1 469 ? 6.295 -29.196 1.838 1.00 72.94 469 ASP A CA 1
ATOM 3595 C C . ASP A 1 469 ? 6.430 -30.726 1.928 1.00 72.94 469 ASP A C 1
ATOM 3597 O O . ASP A 1 469 ? 7.355 -31.273 2.539 1.00 72.94 469 ASP A O 1
ATOM 3601 N N . GLY A 1 470 ? 5.531 -31.451 1.254 1.00 65.56 470 GLY A N 1
ATOM 3602 C CA . GLY A 1 470 ? 5.563 -32.914 1.144 1.00 65.56 470 GLY A CA 1
ATOM 3603 C C . GLY A 1 470 ? 6.797 -33.482 0.424 1.00 65.56 470 GLY A C 1
ATOM 3604 O O . GLY A 1 470 ? 6.936 -34.701 0.320 1.00 65.56 470 GLY A O 1
ATOM 3605 N N . LYS A 1 471 ? 7.699 -32.627 -0.075 1.00 75.12 471 LYS A N 1
ATOM 3606 C CA . LYS A 1 471 ? 8.996 -32.979 -0.673 1.00 75.12 471 LYS A CA 1
ATOM 3607 C C . LYS A 1 471 ? 10.177 -32.576 0.222 1.00 75.12 471 LYS A C 1
ATOM 3609 O O . LYS A 1 471 ? 11.323 -32.787 -0.174 1.00 75.12 471 LYS A O 1
ATOM 3614 N N . GLY A 1 472 ? 9.918 -32.029 1.412 1.00 72.12 472 GLY A N 1
ATOM 3615 C CA . GLY A 1 472 ? 10.931 -31.567 2.360 1.00 72.12 472 GLY A CA 1
ATOM 3616 C C . GLY A 1 472 ? 11.560 -30.214 2.009 1.00 72.12 472 GLY A C 1
ATOM 3617 O O . GLY A 1 472 ? 12.610 -29.890 2.560 1.00 72.12 472 GLY A O 1
ATOM 3618 N N . GLN A 1 473 ? 10.970 -29.437 1.095 1.00 72.00 473 GLN A N 1
ATOM 3619 C CA . GLN A 1 473 ? 11.423 -28.085 0.761 1.00 72.00 473 GLN A CA 1
ATOM 3620 C C . GLN A 1 473 ? 10.768 -27.058 1.677 1.00 72.00 473 GLN A C 1
ATOM 3622 O O . GLN A 1 473 ? 9.557 -27.082 1.866 1.00 72.00 473 GLN A O 1
ATOM 3627 N N . LYS A 1 474 ? 11.555 -26.116 2.199 1.00 72.06 474 LYS A N 1
ATOM 3628 C CA . LYS A 1 474 ? 11.052 -25.025 3.036 1.00 72.06 474 LYS A CA 1
ATOM 3629 C C . LYS A 1 474 ? 10.095 -24.132 2.240 1.00 72.06 474 LYS A C 1
ATOM 3631 O O . LYS A 1 474 ? 10.505 -23.525 1.253 1.00 72.06 474 LYS A O 1
ATOM 3636 N N . VAL A 1 475 ? 8.846 -24.037 2.695 1.00 69.81 475 VAL A N 1
ATOM 3637 C CA . VAL A 1 475 ? 7.783 -23.209 2.092 1.00 69.81 475 VAL A CA 1
ATOM 3638 C C . VAL A 1 475 ? 7.380 -22.025 2.967 1.00 69.81 475 VAL A C 1
ATOM 3640 O O . VAL A 1 475 ? 6.879 -21.030 2.447 1.00 69.81 475 VAL A O 1
ATOM 3643 N N . VAL A 1 476 ? 7.643 -22.089 4.276 1.00 68.44 476 VAL A N 1
ATOM 3644 C CA . VAL A 1 476 ? 7.388 -21.002 5.233 1.00 68.44 476 VAL A CA 1
ATOM 3645 C C . VAL A 1 476 ? 8.647 -20.757 6.066 1.00 68.44 476 VAL A C 1
ATOM 3647 O O . VAL A 1 476 ? 9.253 -21.702 6.571 1.00 68.44 476 VAL A O 1
ATOM 3650 N N . ASP A 1 477 ? 9.056 -19.492 6.185 1.00 60.75 477 ASP A N 1
ATOM 3651 C CA . ASP A 1 477 ? 10.200 -19.067 6.998 1.00 60.75 477 ASP A CA 1
ATOM 3652 C C . ASP A 1 477 ? 9.791 -18.657 8.412 1.00 60.75 477 ASP A C 1
ATOM 3654 O O . ASP A 1 477 ? 8.678 -18.188 8.658 1.00 60.75 477 ASP A O 1
ATOM 3658 N N . SER A 1 478 ? 10.759 -18.760 9.312 1.00 56.38 478 SER A N 1
ATOM 3659 C CA . SER A 1 478 ? 10.753 -18.304 10.693 1.00 56.38 478 SER A CA 1
ATOM 3660 C C . SER A 1 478 ? 10.422 -16.831 10.943 1.00 56.38 478 SER A C 1
ATOM 3662 O O . SER A 1 478 ? 10.285 -16.442 12.097 1.00 56.38 478 SER A O 1
ATOM 3664 N N . HIS A 1 479 ? 10.244 -16.033 9.890 1.00 53.62 479 HIS A N 1
ATOM 3665 C CA . HIS A 1 479 ? 9.893 -14.611 9.936 1.00 53.62 479 HIS A CA 1
ATOM 3666 C C . HIS A 1 479 ? 8.545 -14.323 9.246 1.00 53.62 479 HIS A C 1
ATOM 3668 O O . HIS A 1 479 ? 8.360 -13.262 8.649 1.00 53.62 479 HIS A O 1
ATOM 3674 N N . SER A 1 480 ? 7.622 -15.289 9.254 1.00 59.75 480 SER A N 1
ATOM 3675 C CA . SER A 1 480 ? 6.291 -15.156 8.653 1.00 59.75 480 SER A CA 1
ATOM 3676 C C . SER A 1 480 ? 5.220 -14.900 9.712 1.00 59.75 480 SER A C 1
ATOM 3678 O O . SER A 1 480 ? 5.239 -15.497 10.786 1.00 59.75 480 SER A O 1
ATOM 3680 N N . GLY A 1 481 ? 4.267 -14.021 9.393 1.00 68.25 481 GLY A N 1
ATOM 3681 C CA . GLY A 1 481 ? 3.076 -13.851 10.222 1.00 68.25 481 GLY A CA 1
ATOM 3682 C C . GLY A 1 481 ? 2.226 -15.120 10.216 1.00 68.25 481 GLY A C 1
ATOM 3683 O O . GLY A 1 481 ? 2.191 -15.843 9.207 1.00 68.25 481 GLY A O 1
ATOM 3684 N N . LYS A 1 482 ? 1.509 -15.363 11.316 1.00 76.12 482 LYS A N 1
ATOM 3685 C CA . LYS A 1 482 ? 0.656 -16.549 11.469 1.00 76.12 482 LYS A CA 1
ATOM 3686 C C . LYS A 1 482 ? -0.705 -16.239 12.092 1.00 76.12 482 LYS A C 1
ATOM 3688 O O . LYS A 1 482 ? -0.829 -15.394 12.977 1.00 76.12 482 LYS A O 1
ATOM 3693 N N . ALA A 1 483 ? -1.727 -16.969 11.655 1.00 79.81 483 ALA A N 1
ATOM 3694 C CA . ALA A 1 483 ? -3.070 -16.906 12.228 1.00 79.81 483 ALA A CA 1
ATOM 3695 C C . ALA A 1 483 ? -3.749 -18.269 12.246 1.00 79.81 483 ALA A C 1
ATOM 3697 O O . ALA A 1 483 ? -3.370 -19.183 11.516 1.00 79.81 483 ALA A O 1
ATOM 3698 N N . LEU A 1 484 ? -4.787 -18.388 13.063 1.00 80.31 484 LEU A N 1
ATOM 3699 C CA . LEU A 1 484 ? -5.628 -19.566 13.149 1.00 80.31 484 LEU A CA 1
ATOM 3700 C C . LEU A 1 484 ? -7.089 -19.153 12.985 1.00 80.31 484 LEU A C 1
ATOM 3702 O O . LEU A 1 484 ? -7.555 -18.240 13.661 1.00 80.31 484 LEU A O 1
ATOM 3706 N N . ASN A 1 485 ? -7.818 -19.860 12.124 1.00 82.25 485 ASN A N 1
ATOM 3707 C CA . ASN A 1 485 ? -9.268 -19.729 12.023 1.00 82.25 485 ASN A CA 1
ATOM 3708 C C . ASN A 1 485 ? -9.946 -21.095 12.119 1.00 82.25 485 ASN A C 1
ATOM 3710 O O . ASN A 1 485 ? -9.402 -22.086 11.639 1.00 82.25 485 ASN A O 1
ATOM 3714 N N . TYR A 1 486 ? -11.150 -21.139 12.680 1.00 81.19 486 TYR A N 1
ATOM 3715 C CA . TYR A 1 486 ? -12.015 -22.318 12.653 1.00 81.19 486 TYR A CA 1
ATOM 3716 C C . TYR A 1 486 ? -13.171 -22.025 11.703 1.00 81.19 486 TYR A C 1
ATOM 3718 O O . TYR A 1 486 ? -13.859 -21.029 11.896 1.00 81.19 486 TYR A O 1
ATOM 3726 N N . GLN A 1 487 ? -13.335 -22.854 10.670 1.00 83.31 487 GLN A N 1
ATOM 3727 C CA . GLN A 1 487 ? -14.320 -22.651 9.606 1.00 83.31 487 GLN A CA 1
ATOM 3728 C C . GLN A 1 487 ? -15.148 -23.900 9.346 1.00 83.31 487 GLN A C 1
ATOM 3730 O O . GLN A 1 487 ? -14.654 -25.022 9.474 1.00 83.31 487 GLN A O 1
ATOM 3735 N N . THR A 1 488 ? -16.387 -23.694 8.922 1.00 86.12 488 THR A N 1
ATOM 3736 C CA . THR A 1 488 ? -17.314 -24.749 8.531 1.00 86.12 488 THR A CA 1
ATOM 3737 C C . THR A 1 488 ? -16.756 -25.556 7.352 1.00 86.12 488 THR A C 1
ATOM 3739 O O . THR A 1 488 ? -16.349 -25.030 6.319 1.00 86.12 488 THR A O 1
ATOM 3742 N N . ALA A 1 489 ? -16.746 -26.877 7.479 1.00 85.25 489 ALA A N 1
ATOM 3743 C CA . ALA A 1 489 ? -16.237 -27.778 6.465 1.00 85.25 489 ALA A CA 1
ATOM 3744 C C . ALA A 1 489 ? -17.049 -27.652 5.165 1.00 85.25 489 ALA A C 1
ATOM 3746 O O . ALA A 1 489 ? -18.277 -27.687 5.153 1.00 85.25 489 ALA A O 1
ATOM 3747 N N . GLY A 1 490 ? -16.344 -27.538 4.045 1.00 83.69 490 GLY A N 1
ATOM 3748 C CA . GLY A 1 490 ? -16.911 -27.344 2.716 1.00 83.69 490 GLY A CA 1
ATOM 3749 C C . GLY A 1 490 ? -17.117 -25.881 2.318 1.00 83.69 490 GLY A C 1
ATOM 3750 O O . GLY A 1 490 ? -17.494 -25.645 1.170 1.00 83.69 490 GLY A O 1
ATOM 3751 N N . THR A 1 491 ? -16.850 -24.901 3.191 1.00 86.50 491 THR A N 1
ATOM 3752 C CA . THR A 1 491 ? -16.915 -23.479 2.816 1.00 86.50 491 THR A CA 1
ATOM 3753 C C . THR A 1 491 ? -15.639 -23.006 2.126 1.00 86.50 491 THR A C 1
ATOM 3755 O O . THR A 1 491 ? -14.586 -23.653 2.180 1.00 86.50 491 THR A O 1
ATOM 3758 N N . SER A 1 492 ? -15.739 -21.865 1.439 1.00 86.56 492 SER A N 1
ATOM 3759 C CA . SER A 1 492 ? -14.576 -21.154 0.910 1.00 86.56 492 SER A CA 1
ATOM 3760 C C . SER A 1 492 ? -13.648 -20.735 2.040 1.00 86.56 492 SER A C 1
ATOM 3762 O O . SER A 1 492 ? -14.110 -20.423 3.133 1.00 86.56 492 SER A O 1
ATOM 3764 N N . ILE A 1 493 ? -12.351 -20.680 1.754 1.00 81.62 493 ILE A N 1
ATOM 3765 C CA . ILE A 1 493 ? -11.364 -20.202 2.718 1.00 81.62 493 ILE A CA 1
ATOM 3766 C C . ILE A 1 493 ? -11.631 -18.727 3.083 1.00 81.62 493 ILE A C 1
ATOM 3768 O O . ILE A 1 493 ? -11.779 -17.889 2.196 1.00 81.62 493 ILE A O 1
ATOM 3772 N N . GLN A 1 494 ? -11.746 -18.420 4.374 1.00 79.62 494 GLN A N 1
ATOM 3773 C CA . GLN A 1 494 ? -11.976 -17.090 4.958 1.00 79.62 494 GLN A CA 1
ATOM 3774 C C . GLN A 1 494 ? -10.896 -16.837 6.004 1.00 79.62 494 GLN A C 1
ATOM 3776 O O . GLN A 1 494 ? -10.789 -17.602 6.968 1.00 79.62 494 GLN A O 1
ATOM 3781 N N . VAL A 1 495 ? -10.066 -15.815 5.828 1.00 73.81 495 VAL A N 1
ATOM 3782 C CA . VAL A 1 495 ? -9.008 -15.536 6.799 1.00 73.81 495 VAL A CA 1
ATOM 3783 C C . VAL A 1 495 ? -9.608 -14.729 7.980 1.00 73.81 495 VAL A C 1
ATOM 3785 O O . VAL A 1 495 ? -10.752 -14.261 7.925 1.00 73.81 495 VAL A O 1
ATOM 3788 N N . PRO A 1 496 ? -8.973 -14.730 9.165 1.00 70.06 496 PRO A N 1
ATOM 3789 C CA . PRO A 1 496 ? -9.553 -14.053 10.319 1.00 70.06 496 PRO A CA 1
ATOM 3790 C C . PRO A 1 496 ? -9.678 -12.539 10.114 1.00 70.06 496 PRO A C 1
ATOM 3792 O O . PRO A 1 496 ? -8.708 -11.872 9.745 1.00 70.06 496 PRO A O 1
ATOM 3795 N N . THR A 1 497 ? -10.841 -11.981 10.471 1.00 64.31 497 THR A N 1
ATOM 3796 C CA . THR A 1 497 ? -11.038 -10.531 10.581 1.00 64.31 497 THR A CA 1
ATOM 3797 C C . THR A 1 497 ? -9.945 -9.927 11.442 1.00 64.31 497 THR A C 1
ATOM 3799 O O . THR A 1 497 ? -9.629 -10.430 12.521 1.00 64.31 497 THR A O 1
ATOM 3802 N N . GLY A 1 498 ? -9.368 -8.841 10.951 1.00 58.00 498 GLY A N 1
ATOM 3803 C CA . GLY A 1 498 ? -8.294 -8.184 11.656 1.00 58.00 498 GLY A CA 1
ATOM 3804 C C . GLY A 1 498 ? -6.942 -8.839 11.493 1.00 58.00 498 GLY A C 1
ATOM 3805 O O . GLY A 1 498 ? -6.020 -8.312 12.089 1.00 58.00 498 GLY A O 1
ATOM 3806 N N . VAL A 1 499 ? -6.801 -9.900 10.683 1.00 58.28 499 VAL A N 1
ATOM 3807 C CA . VAL A 1 499 ? -5.520 -10.532 10.312 1.00 58.28 499 VAL A CA 1
ATOM 3808 C C . VAL A 1 499 ? -5.196 -10.408 8.801 1.00 58.28 499 VAL A C 1
ATOM 3810 O O . VAL A 1 499 ? -4.145 -10.841 8.340 1.00 58.28 499 VAL A O 1
ATOM 3813 N N . GLU A 1 500 ? -6.068 -9.766 8.012 1.00 49.84 500 GLU A N 1
ATOM 3814 C CA . GLU A 1 500 ? -6.024 -9.800 6.534 1.00 49.84 500 GLU A CA 1
ATOM 3815 C C . GLU A 1 500 ? -5.273 -8.628 5.860 1.00 49.84 500 GLU A C 1
ATOM 3817 O O . GLU A 1 500 ? -4.614 -8.836 4.843 1.00 49.84 500 GLU A O 1
ATOM 3822 N N . ASP A 1 501 ? -5.267 -7.416 6.431 1.00 51.47 501 ASP A N 1
ATOM 3823 C CA . ASP A 1 501 ? -4.632 -6.214 5.832 1.00 51.47 501 ASP A CA 1
ATOM 3824 C C . ASP A 1 501 ? -3.090 -6.133 6.017 1.00 51.47 501 ASP A C 1
ATOM 3826 O O . ASP A 1 501 ? -2.488 -5.056 6.062 1.00 51.47 501 ASP A O 1
ATOM 3830 N N . TYR A 1 502 ? -2.406 -7.272 6.165 1.00 51.91 502 TYR A N 1
ATOM 3831 C CA . TYR A 1 502 ? -1.076 -7.344 6.807 1.00 51.91 502 TYR A CA 1
ATOM 3832 C C . TYR A 1 502 ? 0.110 -7.104 5.888 1.00 51.91 502 TYR A C 1
ATOM 3834 O O . TYR A 1 502 ? 1.253 -7.057 6.353 1.00 51.91 502 TYR A O 1
ATOM 3842 N N . PHE A 1 503 ? -0.129 -6.900 4.597 1.00 52.50 503 PHE A N 1
ATOM 3843 C CA . PHE A 1 503 ? 0.939 -6.919 3.598 1.00 52.50 503 PHE A CA 1
ATOM 3844 C C . PHE A 1 503 ? 1.031 -5.602 2.864 1.00 52.50 503 PHE A C 1
ATOM 3846 O O . PHE A 1 503 ? 0.965 -5.538 1.645 1.00 52.50 503 PHE A O 1
ATOM 3853 N N . GLN A 1 504 ? 1.286 -4.584 3.684 1.00 55.69 504 GLN A N 1
ATOM 3854 C CA . GLN A 1 504 ? 1.669 -3.230 3.313 1.00 55.69 504 GLN A CA 1
ATOM 3855 C C . GLN A 1 504 ? 0.517 -2.380 2.765 1.00 55.69 504 GLN A C 1
ATOM 3857 O O . GLN A 1 504 ? -0.171 -2.730 1.812 1.00 55.69 504 GLN A O 1
ATOM 3862 N N . THR A 1 505 ? 0.299 -1.227 3.388 1.00 52.75 505 THR A N 1
ATOM 3863 C CA . THR A 1 505 ? -0.714 -0.266 2.942 1.00 52.75 505 THR A CA 1
ATOM 3864 C C . THR A 1 505 ? -0.242 0.491 1.699 1.00 52.75 505 THR A C 1
ATOM 3866 O O . THR A 1 505 ? 0.953 0.540 1.400 1.00 52.75 505 THR A O 1
ATOM 3869 N N . ALA A 1 506 ? -1.154 1.171 0.996 1.00 52.59 506 ALA A N 1
ATOM 3870 C CA . ALA A 1 506 ? -0.779 2.084 -0.087 1.00 52.59 506 ALA A CA 1
ATOM 3871 C C . ALA A 1 506 ? 0.230 3.162 0.360 1.00 52.59 506 ALA A C 1
ATOM 3873 O O . ALA A 1 506 ? 1.019 3.611 -0.460 1.00 52.59 506 ALA A O 1
ATOM 3874 N N . ALA A 1 507 ? 0.239 3.535 1.642 1.00 52.50 507 ALA A N 1
ATOM 3875 C CA . ALA A 1 507 ? 1.181 4.493 2.216 1.00 52.50 507 ALA A CA 1
ATOM 3876 C C . ALA A 1 507 ? 2.565 3.883 2.537 1.00 52.50 507 ALA A C 1
ATOM 3878 O O . ALA A 1 507 ? 3.560 4.603 2.577 1.00 52.50 507 ALA A O 1
ATOM 3879 N N . ASP A 1 508 ? 2.680 2.557 2.674 1.00 52.47 508 ASP A N 1
ATOM 3880 C CA . ASP A 1 508 ? 3.976 1.871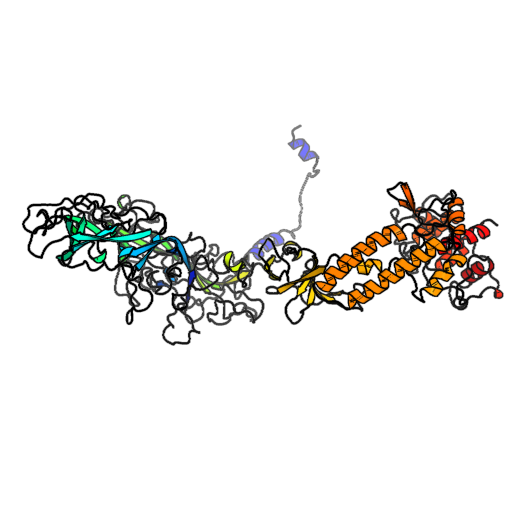 2.830 1.00 52.47 508 ASP A CA 1
ATOM 3881 C C . ASP A 1 508 ? 4.789 1.880 1.512 1.00 52.47 508 ASP A C 1
ATOM 3883 O O . ASP A 1 508 ? 6.015 1.741 1.522 1.00 52.47 508 ASP A O 1
ATOM 3887 N N . LYS A 1 509 ? 4.109 2.110 0.375 1.00 54.28 509 LYS A N 1
ATOM 3888 C CA . LYS A 1 509 ? 4.673 2.295 -0.976 1.00 54.28 509 LYS A CA 1
ATOM 3889 C C . LYS A 1 509 ? 5.658 3.461 -1.082 1.00 54.28 509 LYS A C 1
ATOM 3891 O O . LYS A 1 509 ? 6.578 3.396 -1.895 1.00 54.28 509 LYS A O 1
ATOM 3896 N N . ASP A 1 510 ? 5.477 4.497 -0.269 1.00 48.78 510 ASP A N 1
ATOM 3897 C CA . ASP A 1 510 ? 6.202 5.764 -0.408 1.00 48.78 510 ASP A CA 1
ATOM 3898 C C . ASP A 1 510 ? 7.466 5.842 0.477 1.00 48.78 510 ASP A C 1
ATOM 3900 O O . ASP A 1 510 ? 8.242 6.790 0.363 1.00 48.78 510 ASP A O 1
ATOM 3904 N N . HIS A 1 511 ? 7.721 4.833 1.327 1.00 51.91 511 HIS A N 1
ATOM 3905 C CA . HIS A 1 511 ? 8.764 4.862 2.371 1.00 51.91 511 HIS A CA 1
ATOM 3906 C C . HIS A 1 511 ? 9.706 3.641 2.372 1.00 51.91 511 HIS A C 1
ATOM 3908 O O . HIS A 1 511 ? 10.046 3.069 3.409 1.00 51.91 511 HIS A O 1
ATOM 3914 N N . ASP A 1 512 ? 10.173 3.280 1.181 1.00 47.09 512 ASP A N 1
ATOM 3915 C CA . ASP A 1 512 ? 11.294 2.375 0.901 1.00 47.09 512 ASP A CA 1
ATOM 3916 C C . ASP A 1 512 ? 11.098 0.852 1.040 1.00 47.09 512 ASP A C 1
ATOM 3918 O O . ASP A 1 512 ? 12.030 0.082 0.787 1.00 47.09 512 ASP A O 1
ATOM 3922 N N . LYS A 1 513 ? 9.915 0.369 1.433 1.00 55.00 513 LYS A N 1
ATOM 3923 C CA . LYS A 1 513 ? 9.720 -1.043 1.823 1.00 55.00 513 LYS A CA 1
ATOM 3924 C C . LYS A 1 513 ? 8.566 -1.717 1.109 1.00 55.00 513 LYS A C 1
ATOM 3926 O O . LYS A 1 513 ? 7.791 -2.432 1.730 1.00 55.00 513 LYS A O 1
ATOM 3931 N N . TYR A 1 514 ? 8.461 -1.483 -0.186 1.00 53.53 514 TYR A N 1
ATOM 3932 C CA . TYR A 1 514 ? 7.342 -1.974 -0.965 1.00 53.53 514 TYR A CA 1
ATOM 3933 C C . TYR A 1 514 ? 7.571 -3.367 -1.557 1.00 53.53 514 TYR A C 1
ATOM 3935 O O . TYR A 1 514 ? 8.663 -3.684 -2.027 1.00 53.53 514 TYR A O 1
ATOM 3943 N N . THR A 1 515 ? 6.488 -4.139 -1.626 1.00 51.62 515 THR A N 1
ATOM 3944 C CA . THR A 1 515 ? 6.294 -5.255 -2.553 1.00 51.62 515 THR A CA 1
ATOM 3945 C C . THR A 1 515 ? 4.865 -5.117 -3.089 1.00 51.62 515 THR A C 1
ATOM 3947 O O . THR A 1 515 ? 3.928 -5.027 -2.304 1.00 51.62 515 THR A O 1
ATOM 3950 N N . SER A 1 516 ? 4.656 -5.065 -4.409 1.00 50.31 516 SER A N 1
ATOM 3951 C CA . SER A 1 516 ? 3.322 -4.853 -5.040 1.00 50.31 516 SER A CA 1
ATOM 3952 C C . SER A 1 516 ? 2.376 -6.031 -4.926 1.00 50.31 516 SER A C 1
ATOM 3954 O O . SER A 1 516 ? 1.385 -6.128 -5.647 1.00 50.31 516 SER A O 1
ATOM 3956 N N . ARG A 1 517 ? 2.731 -6.983 -4.080 1.00 58.00 517 ARG A N 1
ATOM 3957 C CA . ARG A 1 517 ? 2.205 -8.320 -4.165 1.00 58.00 517 ARG A CA 1
ATOM 3958 C C . ARG A 1 517 ? 0.860 -8.368 -3.471 1.00 58.00 517 ARG A C 1
ATOM 3960 O O . ARG A 1 517 ? 0.720 -7.948 -2.330 1.00 58.00 517 ARG A O 1
ATOM 3967 N N . THR A 1 518 ? -0.118 -8.921 -4.165 1.00 62.22 518 THR A N 1
ATOM 3968 C CA . THR A 1 518 ? -1.407 -9.289 -3.586 1.00 62.22 518 THR A CA 1
ATOM 3969 C C . THR A 1 518 ? -1.439 -10.799 -3.394 1.00 62.22 518 THR A C 1
ATOM 3971 O O . THR A 1 518 ? -0.780 -11.535 -4.135 1.00 62.22 518 THR A O 1
ATOM 3974 N N . VAL A 1 519 ? -2.167 -11.291 -2.391 1.00 70.06 519 VAL A N 1
ATOM 3975 C CA . VAL A 1 519 ? -2.399 -12.735 -2.270 1.00 70.06 519 VAL A CA 1
ATOM 3976 C C . VAL A 1 519 ? -3.323 -13.152 -3.411 1.00 70.06 519 VAL A C 1
ATOM 3978 O O . VAL A 1 519 ? -4.460 -12.700 -3.497 1.00 70.06 519 VAL A O 1
ATOM 3981 N N . THR A 1 520 ? -2.831 -14.008 -4.300 1.00 71.06 520 THR A N 1
ATOM 3982 C CA . THR A 1 520 ? -3.596 -14.548 -5.437 1.00 71.06 520 THR A CA 1
ATOM 3983 C C . THR A 1 520 ? -4.296 -15.849 -5.086 1.00 71.06 520 THR A C 1
ATOM 3985 O O . THR A 1 520 ? -5.354 -16.152 -5.635 1.00 71.06 520 THR A O 1
ATOM 3988 N N . SER A 1 521 ? -3.713 -16.634 -4.179 1.00 78.19 521 SER A N 1
ATOM 3989 C CA . SER A 1 521 ? -4.296 -17.882 -3.700 1.00 78.19 521 SER A CA 1
ATOM 3990 C C . SER A 1 521 ? -3.723 -18.290 -2.346 1.00 78.19 521 SER A C 1
ATOM 3992 O O . SER A 1 521 ? -2.673 -17.815 -1.924 1.00 78.19 521 SER A O 1
ATOM 3994 N N . TRP A 1 522 ? -4.405 -19.216 -1.682 1.00 83.19 522 TRP A N 1
ATOM 3995 C CA . TRP A 1 522 ? -3.910 -19.902 -0.495 1.00 83.19 522 TRP A CA 1
ATOM 3996 C C . TRP A 1 522 ? -3.521 -21.320 -0.880 1.00 83.19 522 TRP A C 1
ATOM 3998 O O . TRP A 1 522 ? -4.349 -22.053 -1.415 1.00 83.19 522 TRP A O 1
ATOM 4008 N N . ASN A 1 523 ? -2.270 -21.705 -0.646 1.00 83.62 523 ASN A N 1
ATOM 4009 C CA . ASN A 1 523 ? -1.747 -23.008 -1.047 1.00 83.62 523 ASN A CA 1
ATOM 4010 C C . ASN A 1 523 ? -1.492 -23.877 0.186 1.00 83.62 523 ASN A C 1
ATOM 4012 O O . ASN A 1 523 ? -0.977 -23.385 1.183 1.00 83.62 523 ASN A O 1
ATOM 4016 N N . GLY A 1 524 ? -1.817 -25.169 0.132 1.00 82.56 524 GLY A N 1
ATOM 4017 C CA . GLY A 1 524 ? -1.541 -26.100 1.229 1.00 82.56 524 GLY A CA 1
ATOM 4018 C C . GLY A 1 524 ? -0.037 -26.263 1.459 1.00 82.56 524 GLY A C 1
ATOM 4019 O O . GLY A 1 524 ? 0.714 -26.391 0.492 1.00 82.56 524 GLY A O 1
ATOM 4020 N N . VAL A 1 525 ? 0.410 -26.280 2.715 1.00 78.00 525 VAL A N 1
ATOM 4021 C CA . VAL A 1 525 ? 1.839 -26.361 3.069 1.00 78.00 525 VAL A CA 1
ATOM 4022 C C . VAL A 1 525 ? 2.443 -27.687 2.593 1.00 78.00 525 VAL A C 1
ATOM 4024 O O . VAL A 1 525 ? 3.426 -27.671 1.859 1.00 78.00 525 VAL A O 1
ATOM 4027 N N . LEU A 1 526 ? 1.825 -28.832 2.899 1.00 75.56 526 LEU A N 1
ATOM 4028 C CA . LEU A 1 526 ? 2.298 -30.153 2.464 1.00 75.56 526 LEU A CA 1
ATOM 4029 C C . LEU A 1 526 ? 2.026 -30.444 0.984 1.00 75.56 526 LEU A C 1
ATOM 4031 O O . LEU A 1 526 ? 2.851 -31.074 0.319 1.00 75.56 526 LEU A O 1
ATOM 4035 N N . SER A 1 527 ? 0.866 -30.035 0.464 1.00 74.06 527 SER A N 1
ATOM 4036 C CA . SER A 1 527 ? 0.444 -30.378 -0.902 1.00 74.06 527 SER A CA 1
ATOM 4037 C C . SER A 1 527 ? 0.995 -29.427 -1.963 1.00 74.06 527 SER A C 1
ATOM 4039 O O . SER A 1 527 ? 1.089 -29.802 -3.134 1.00 74.06 527 SER A O 1
ATOM 4041 N N . ASN A 1 528 ? 1.343 -28.200 -1.567 1.00 75.81 528 ASN A N 1
ATOM 4042 C CA . ASN A 1 528 ? 1.673 -27.082 -2.445 1.00 75.81 528 ASN A CA 1
ATOM 4043 C C . ASN A 1 528 ? 0.575 -26.752 -3.482 1.00 75.81 528 ASN A C 1
ATOM 4045 O O . ASN A 1 528 ? 0.843 -26.110 -4.497 1.00 75.81 528 ASN A O 1
ATOM 4049 N N . ALA A 1 529 ? -0.652 -27.230 -3.261 1.00 81.50 529 ALA A N 1
ATOM 4050 C CA . ALA A 1 529 ? -1.787 -27.051 -4.158 1.00 81.50 529 ALA A CA 1
ATOM 4051 C C . ALA A 1 529 ? -2.698 -25.926 -3.658 1.00 81.50 529 ALA A C 1
ATOM 4053 O O . ALA A 1 529 ? -2.819 -25.724 -2.453 1.00 81.50 529 ALA A O 1
ATOM 4054 N N . VAL A 1 530 ? -3.363 -25.225 -4.579 1.00 85.31 530 VAL A N 1
ATOM 4055 C CA . VAL A 1 530 ? -4.346 -24.186 -4.238 1.00 85.31 530 VAL A CA 1
ATOM 4056 C C . VAL A 1 530 ? -5.510 -24.800 -3.454 1.00 85.31 530 VAL A C 1
ATOM 4058 O O . VAL A 1 530 ? -6.138 -25.756 -3.909 1.00 85.31 530 VAL A O 1
ATOM 4061 N N . VAL A 1 531 ? -5.823 -24.214 -2.302 1.00 84.44 531 VAL A N 1
ATOM 4062 C CA . VAL A 1 531 ? -6.934 -24.574 -1.420 1.00 84.44 531 VAL A CA 1
ATOM 4063 C C . VAL A 1 531 ? -8.022 -23.513 -1.561 1.00 84.44 531 VAL A C 1
ATOM 4065 O O . VAL A 1 531 ? -7.923 -22.419 -1.014 1.00 84.44 531 VAL A O 1
ATOM 4068 N N . SER A 1 532 ? -9.074 -23.831 -2.315 1.00 83.50 532 SER A N 1
ATOM 4069 C CA . SER A 1 532 ? -10.233 -22.944 -2.495 1.00 83.50 532 SER A CA 1
ATOM 4070 C C . SER A 1 532 ? -11.351 -23.182 -1.475 1.00 83.50 532 SER A C 1
ATOM 4072 O O . SER A 1 532 ? -12.141 -22.276 -1.217 1.00 83.50 532 SER A O 1
ATOM 4074 N N . SER A 1 533 ? -11.415 -24.378 -0.883 1.00 85.88 533 SER A N 1
ATOM 4075 C CA . SER A 1 533 ? -12.408 -24.767 0.124 1.00 85.88 533 SER A CA 1
ATOM 4076 C C . SER A 1 533 ? -11.799 -25.644 1.212 1.00 85.88 533 SER A C 1
ATOM 4078 O O . SER A 1 533 ? -10.938 -26.488 0.932 1.00 85.88 533 SER A O 1
ATOM 4080 N N . VAL A 1 534 ? -12.296 -25.503 2.436 1.00 81.31 534 VAL A N 1
ATOM 4081 C CA . VAL A 1 534 ? -11.745 -26.178 3.613 1.00 81.31 534 VAL A CA 1
ATOM 4082 C C . VAL A 1 534 ? -12.576 -27.416 3.935 1.00 81.31 534 VAL A C 1
ATOM 4084 O O . VAL A 1 534 ? -13.653 -27.307 4.492 1.00 81.31 534 VAL A O 1
ATOM 4087 N N . THR A 1 535 ? -12.125 -28.615 3.569 1.00 82.19 535 THR A N 1
ATOM 4088 C CA . THR A 1 535 ? -12.883 -29.867 3.817 1.00 82.19 535 THR A CA 1
ATOM 4089 C C . THR A 1 535 ? -12.342 -30.689 4.988 1.00 82.19 535 THR A C 1
ATOM 4091 O O . THR A 1 535 ? -12.967 -31.660 5.402 1.00 82.19 535 THR A O 1
ATOM 4094 N N . ALA A 1 536 ? -11.153 -30.344 5.476 1.00 81.31 536 ALA A N 1
ATOM 4095 C CA . ALA A 1 536 ? -10.442 -30.976 6.579 1.00 81.31 536 ALA A CA 1
ATOM 4096 C C . ALA A 1 536 ? -9.496 -29.939 7.202 1.00 81.31 536 ALA A C 1
ATOM 4098 O O . ALA A 1 536 ? -9.260 -28.889 6.602 1.00 81.31 536 ALA A O 1
ATOM 4099 N N . SER A 1 537 ? -8.937 -30.248 8.374 1.00 81.12 537 SER A N 1
ATOM 4100 C CA . SER A 1 537 ? -7.860 -29.452 8.965 1.00 81.12 537 SER A CA 1
ATOM 4101 C C . SER A 1 537 ? -6.722 -29.248 7.962 1.00 81.12 537 SER A C 1
ATOM 4103 O O . SER A 1 537 ? -6.293 -30.222 7.338 1.00 81.12 537 SER A O 1
ATOM 4105 N N . VAL A 1 538 ? -6.243 -28.010 7.814 1.00 80.31 538 VAL A N 1
ATOM 4106 C CA . VAL A 1 538 ? -5.229 -27.673 6.804 1.00 80.31 538 VAL A CA 1
ATOM 4107 C C . VAL A 1 538 ? -4.342 -26.504 7.238 1.00 80.31 538 VAL A C 1
ATOM 4109 O O . VAL A 1 538 ? -4.814 -25.522 7.811 1.00 80.31 538 VAL A O 1
ATOM 4112 N N . SER A 1 539 ? -3.050 -26.597 6.935 1.00 81.25 539 SER A N 1
ATOM 4113 C CA . SER A 1 539 ? -2.126 -25.463 6.966 1.00 81.25 539 SER A CA 1
ATOM 4114 C C . SER A 1 539 ? -1.996 -24.894 5.563 1.00 81.25 539 SER A C 1
ATOM 4116 O O . SER A 1 539 ? -1.695 -25.625 4.618 1.00 81.25 539 SER A O 1
ATOM 4118 N N . VAL A 1 540 ? -2.205 -23.590 5.417 1.00 80.38 540 VAL A N 1
ATOM 4119 C CA . VAL A 1 540 ? -2.071 -22.885 4.144 1.00 80.38 540 VAL A CA 1
ATOM 4120 C C . VAL A 1 540 ? -1.050 -21.768 4.247 1.00 80.38 540 VAL A C 1
ATOM 4122 O O . VAL A 1 540 ? -0.901 -21.133 5.291 1.00 80.38 540 VAL A O 1
ATOM 4125 N N . TYR A 1 541 ? -0.371 -21.496 3.142 1.00 79.12 541 TYR A N 1
ATOM 4126 C CA . TYR A 1 541 ? 0.472 -20.326 2.996 1.00 79.12 541 TYR A CA 1
ATOM 4127 C C . TYR A 1 541 ? -0.025 -19.417 1.868 1.00 79.12 541 TYR A C 1
ATOM 4129 O O . TYR A 1 541 ? -0.627 -19.879 0.892 1.00 79.12 541 TYR A O 1
ATOM 4137 N N . ALA A 1 542 ? 0.205 -18.116 2.021 1.00 78.25 542 ALA A N 1
ATOM 4138 C CA . ALA A 1 542 ? -0.178 -17.119 1.033 1.00 78.25 542 ALA A CA 1
ATOM 4139 C C . ALA A 1 542 ? 0.685 -17.257 -0.230 1.00 78.25 542 ALA A C 1
ATOM 4141 O O . ALA A 1 542 ? 1.913 -17.181 -0.172 1.00 78.25 542 ALA A O 1
ATOM 4142 N N . ASN A 1 543 ? 0.040 -17.437 -1.380 1.00 74.06 543 ASN A N 1
ATOM 4143 C CA . ASN A 1 543 ? 0.677 -17.351 -2.683 1.00 74.06 543 ASN A CA 1
ATOM 4144 C C . ASN A 1 543 ? 0.474 -15.949 -3.253 1.00 74.06 543 ASN A C 1
ATOM 4146 O O . ASN A 1 543 ? -0.651 -15.477 -3.416 1.00 74.06 543 ASN A O 1
ATOM 4150 N N . TRP A 1 544 ? 1.574 -15.294 -3.579 1.00 68.94 544 TRP A N 1
ATOM 4151 C CA . TRP A 1 544 ? 1.608 -13.891 -3.963 1.00 68.94 544 TRP A CA 1
ATOM 4152 C C . TRP A 1 544 ? 1.623 -13.731 -5.482 1.00 68.94 544 TRP A C 1
ATOM 4154 O O . TRP A 1 544 ? 2.314 -14.479 -6.169 1.00 68.94 544 TRP A O 1
ATOM 4164 N N . GLU A 1 545 ? 0.916 -12.733 -6.016 1.00 66.00 545 GLU A N 1
ATOM 4165 C CA . GLU A 1 545 ? 1.222 -12.206 -7.350 1.00 66.00 545 GLU A CA 1
ATOM 4166 C C . GLU A 1 545 ? 2.679 -11.734 -7.319 1.00 66.00 545 GLU A C 1
ATOM 4168 O O . GLU A 1 545 ? 3.042 -10.997 -6.401 1.00 66.00 545 GLU A O 1
ATOM 4173 N N . GLY A 1 546 ? 3.530 -12.149 -8.263 1.00 58.50 546 GLY A N 1
ATOM 4174 C CA . GLY A 1 546 ? 4.937 -11.745 -8.341 1.00 58.50 546 GLY A CA 1
ATOM 4175 C C . GLY A 1 546 ? 5.098 -10.286 -8.771 1.00 58.50 546 GLY A C 1
ATOM 4176 O O . GLY A 1 546 ? 5.715 -9.951 -9.777 1.00 58.50 546 GLY A O 1
ATOM 4177 N N . GLY A 1 547 ? 4.534 -9.381 -7.979 1.00 60.12 547 GLY A N 1
ATOM 4178 C CA . GLY A 1 547 ? 4.823 -7.964 -8.029 1.00 60.12 547 GLY A CA 1
ATOM 4179 C C . GLY A 1 547 ? 6.307 -7.749 -7.753 1.00 60.12 547 GLY A C 1
ATOM 4180 O O . GLY A 1 547 ? 6.804 -8.120 -6.685 1.00 60.12 547 GLY A O 1
ATOM 4181 N N . GLN A 1 548 ? 7.027 -7.197 -8.724 1.00 65.50 548 GLN A N 1
ATOM 4182 C CA . GLN A 1 548 ? 8.403 -6.748 -8.535 1.00 65.50 548 GLN A CA 1
ATOM 4183 C C . GLN A 1 548 ? 8.403 -5.231 -8.462 1.00 65.50 548 GLN A C 1
ATOM 4185 O O . GLN A 1 548 ? 7.720 -4.573 -9.255 1.00 65.50 548 GLN A O 1
ATOM 4190 N N . SER A 1 549 ? 9.216 -4.681 -7.565 1.00 67.69 549 SER A N 1
ATOM 4191 C CA . SER A 1 549 ? 9.325 -3.242 -7.379 1.00 67.69 549 SER A CA 1
ATOM 4192 C C . SER A 1 549 ? 10.772 -2.775 -7.322 1.00 67.69 549 SER A C 1
ATOM 4194 O O . SER A 1 549 ? 11.636 -3.418 -6.732 1.00 67.69 549 SER A O 1
ATOM 4196 N N . VAL A 1 550 ? 11.036 -1.640 -7.962 1.00 72.56 550 VAL A N 1
ATOM 4197 C CA . VAL A 1 550 ? 12.356 -1.001 -7.994 1.00 72.56 550 VAL A CA 1
ATOM 4198 C C . VAL A 1 550 ? 12.257 0.444 -7.541 1.00 72.56 550 VAL A C 1
ATOM 4200 O O . VAL A 1 550 ? 11.264 1.127 -7.805 1.00 72.56 550 VAL A O 1
ATOM 4203 N N . LEU A 1 551 ? 13.314 0.917 -6.887 1.00 80.50 551 LEU A N 1
ATOM 4204 C CA . LEU A 1 551 ? 13.477 2.325 -6.548 1.00 80.50 551 LEU A CA 1
ATOM 4205 C C . LEU A 1 551 ? 14.125 3.048 -7.729 1.00 80.50 551 LEU A C 1
ATOM 4207 O O . LEU A 1 551 ? 15.276 2.774 -8.068 1.00 80.50 551 LEU A O 1
ATOM 4211 N N . LEU A 1 552 ? 13.407 3.982 -8.340 1.00 84.62 552 LEU A N 1
ATOM 4212 C CA . LEU A 1 552 ? 13.932 4.881 -9.359 1.00 84.62 552 LEU A CA 1
ATOM 4213 C C . LEU A 1 552 ? 14.524 6.118 -8.685 1.00 84.62 552 LEU A C 1
ATOM 4215 O O . LEU A 1 552 ? 13.866 6.789 -7.895 1.00 84.62 552 LEU A O 1
ATOM 4219 N N . ASP A 1 553 ? 15.759 6.436 -9.029 1.00 88.75 553 ASP A N 1
ATOM 4220 C CA . ASP A 1 553 ? 16.491 7.614 -8.586 1.00 88.75 553 ASP A CA 1
ATOM 4221 C C . ASP A 1 553 ? 16.774 8.500 -9.796 1.00 88.75 553 ASP A C 1
ATOM 4223 O O . ASP A 1 553 ? 17.502 8.107 -10.711 1.00 88.75 553 ASP A O 1
ATOM 4227 N N . ALA A 1 554 ? 16.183 9.693 -9.808 1.00 84.69 554 ALA A N 1
ATOM 4228 C CA . ALA A 1 554 ? 16.290 10.610 -10.929 1.00 84.69 554 ALA A CA 1
ATOM 4229 C C . ALA A 1 554 ? 17.682 11.250 -11.077 1.00 84.69 554 ALA A C 1
ATOM 4231 O O . ALA A 1 554 ? 17.913 11.911 -12.085 1.00 84.69 554 ALA A O 1
ATOM 4232 N N . ASP A 1 555 ? 18.600 11.080 -10.117 1.00 83.69 555 ASP A N 1
ATOM 4233 C CA . ASP A 1 555 ? 20.001 11.536 -10.172 1.00 83.69 555 ASP A CA 1
ATOM 4234 C C . ASP A 1 555 ? 20.171 12.977 -10.689 1.00 83.69 555 ASP A C 1
ATOM 4236 O O . ASP A 1 555 ? 20.669 13.246 -11.789 1.00 83.69 555 ASP A O 1
ATOM 4240 N N . GLY A 1 556 ? 19.675 13.935 -9.906 1.00 75.75 556 GLY A N 1
ATOM 4241 C CA . GLY A 1 556 ? 19.669 15.355 -10.267 1.00 75.75 556 GLY A CA 1
ATOM 4242 C C . GLY A 1 556 ? 18.554 15.769 -11.237 1.00 75.75 556 GLY A C 1
ATOM 4243 O O . GLY A 1 556 ? 18.467 16.950 -11.563 1.00 75.75 556 GLY A O 1
ATOM 4244 N N . GLY A 1 557 ? 17.711 14.835 -11.691 1.00 83.56 557 GLY A N 1
ATOM 4245 C CA . GLY A 1 557 ? 16.394 15.109 -12.277 1.00 83.56 557 GLY A CA 1
ATOM 4246 C C . GLY A 1 557 ? 15.265 15.049 -11.244 1.00 83.56 557 GLY A C 1
ATOM 4247 O O . GLY A 1 557 ? 15.517 14.893 -10.047 1.00 83.56 557 GLY A O 1
ATOM 4248 N N . HIS A 1 558 ? 14.020 15.166 -11.702 1.00 83.06 558 HIS A N 1
ATOM 4249 C CA . HIS A 1 558 ? 12.826 15.176 -10.857 1.00 83.06 558 HIS A CA 1
ATOM 4250 C C . HIS A 1 558 ? 11.566 14.672 -11.589 1.00 83.06 558 HIS A C 1
ATOM 4252 O O . HIS A 1 558 ? 11.464 14.733 -12.817 1.00 83.06 558 HIS A O 1
ATOM 4258 N N . TRP A 1 559 ? 10.579 14.223 -10.811 1.00 84.56 559 TRP A N 1
ATOM 4259 C CA . TRP A 1 559 ? 9.179 14.078 -11.217 1.00 84.56 559 TRP A CA 1
ATOM 4260 C C . TRP A 1 559 ? 8.358 15.181 -10.532 1.00 84.56 559 TRP A C 1
ATOM 4262 O O . TRP A 1 559 ? 8.329 15.271 -9.305 1.00 84.56 559 TRP A O 1
ATOM 4272 N N . GLY A 1 560 ? 7.688 16.050 -11.293 1.00 75.81 560 GLY A N 1
ATOM 4273 C CA . GLY A 1 560 ? 7.038 17.234 -10.701 1.00 75.81 560 GLY A CA 1
ATOM 4274 C C . GLY A 1 560 ? 8.062 18.200 -10.085 1.00 75.81 560 GLY A C 1
ATOM 4275 O O . GLY A 1 560 ? 9.186 18.239 -10.553 1.00 75.81 560 GLY A O 1
ATOM 4276 N N . SER A 1 561 ? 7.721 18.999 -9.070 1.00 55.28 561 SER A N 1
ATOM 4277 C CA . SER A 1 561 ? 8.614 20.066 -8.567 1.00 55.28 561 SER A CA 1
ATOM 4278 C C . SER A 1 561 ? 9.603 19.657 -7.466 1.00 55.28 561 SER A C 1
ATOM 4280 O O . SER A 1 561 ? 10.520 20.425 -7.188 1.00 55.28 561 SER A O 1
ATOM 4282 N N . VAL A 1 562 ? 9.425 18.504 -6.812 1.00 63.44 562 VAL A N 1
ATOM 4283 C CA . VAL A 1 562 ? 10.190 18.154 -5.591 1.00 63.44 562 VAL A CA 1
ATOM 4284 C C . VAL A 1 562 ? 10.608 16.684 -5.477 1.00 63.44 562 VAL A C 1
ATOM 4286 O O . VAL A 1 562 ? 11.453 16.363 -4.643 1.00 63.44 562 VAL A O 1
ATOM 4289 N N . ASN A 1 563 ? 10.065 15.773 -6.292 1.00 72.88 563 ASN A N 1
ATOM 4290 C CA . ASN A 1 563 ? 10.329 14.343 -6.115 1.00 72.88 563 ASN A CA 1
ATOM 4291 C C . ASN A 1 563 ? 11.555 13.910 -6.921 1.00 72.88 563 ASN A C 1
ATOM 4293 O O . ASN A 1 563 ? 11.539 13.941 -8.150 1.00 72.88 563 ASN A O 1
ATOM 4297 N N . HIS A 1 564 ? 12.601 13.466 -6.224 1.00 78.94 564 HIS A N 1
ATOM 4298 C CA . HIS A 1 564 ? 13.857 12.991 -6.822 1.00 78.94 564 HIS A CA 1
ATOM 4299 C C . HIS A 1 564 ? 13.988 11.462 -6.835 1.00 78.94 564 HIS A C 1
ATOM 4301 O O . HIS A 1 564 ? 14.857 10.921 -7.519 1.00 78.94 564 HIS A O 1
ATOM 4307 N N . THR A 1 565 ? 13.108 10.759 -6.124 1.00 80.50 565 THR A N 1
ATOM 4308 C CA . THR A 1 565 ? 12.983 9.300 -6.143 1.00 80.50 565 THR A CA 1
ATOM 4309 C C . THR A 1 565 ? 11.522 8.901 -6.339 1.00 80.50 565 THR A C 1
ATOM 4311 O O . THR A 1 565 ? 10.616 9.616 -5.910 1.00 80.50 565 THR A O 1
ATOM 4314 N N . GLN A 1 566 ? 11.284 7.768 -6.995 1.00 75.00 566 GLN A N 1
ATOM 4315 C CA . GLN A 1 566 ? 9.948 7.203 -7.186 1.00 75.00 566 GLN A CA 1
ATOM 4316 C C . GLN A 1 566 ? 10.026 5.674 -7.234 1.00 75.00 566 GLN A C 1
ATOM 4318 O O . GLN A 1 566 ? 10.951 5.116 -7.813 1.00 75.00 566 GLN A O 1
ATOM 4323 N N . TYR A 1 567 ? 9.036 4.979 -6.680 1.00 71.50 567 TYR A N 1
ATOM 4324 C CA . TYR A 1 567 ? 8.892 3.537 -6.878 1.00 71.50 567 TYR A CA 1
ATOM 4325 C C . TYR A 1 567 ? 8.161 3.210 -8.182 1.00 71.50 567 TYR A C 1
ATOM 4327 O O . TYR A 1 567 ? 7.115 3.791 -8.482 1.00 71.50 567 TYR A O 1
ATOM 4335 N N . ALA A 1 568 ? 8.684 2.234 -8.923 1.00 71.19 568 ALA A N 1
ATOM 4336 C CA . ALA A 1 568 ? 7.978 1.587 -10.024 1.00 71.19 568 ALA A CA 1
ATOM 4337 C C . ALA A 1 568 ? 7.725 0.122 -9.686 1.00 71.19 568 ALA A C 1
ATOM 4339 O O . ALA A 1 568 ? 8.598 -0.565 -9.155 1.00 71.19 568 ALA A O 1
ATOM 4340 N N . SER A 1 569 ? 6.528 -0.347 -10.021 1.00 70.19 569 SER A N 1
ATOM 4341 C CA . SER A 1 569 ? 6.027 -1.661 -9.632 1.00 70.19 569 SER A CA 1
ATOM 4342 C C . SER A 1 569 ? 5.295 -2.287 -10.801 1.00 70.19 569 SER A C 1
ATOM 4344 O O . SER A 1 569 ? 4.491 -1.610 -11.439 1.00 70.19 569 SER A O 1
ATOM 4346 N N . LYS A 1 570 ? 5.566 -3.560 -11.076 1.00 69.44 570 LYS A N 1
ATOM 4347 C CA . LYS A 1 570 ? 4.906 -4.325 -12.140 1.00 69.44 570 LYS A CA 1
ATOM 4348 C C . LYS A 1 570 ? 4.387 -5.650 -11.605 1.00 69.44 570 LYS A C 1
ATOM 4350 O O . LYS A 1 570 ? 5.049 -6.246 -10.760 1.00 69.44 570 LYS A O 1
ATOM 4355 N N . SER A 1 571 ? 3.287 -6.152 -12.161 1.00 68.38 571 SER A N 1
ATOM 4356 C CA . SER A 1 571 ? 2.911 -7.562 -12.001 1.00 68.38 571 SER A CA 1
ATOM 4357 C C . SER A 1 571 ? 3.830 -8.493 -12.807 1.00 68.38 571 SER A C 1
ATOM 4359 O O . SER A 1 571 ? 4.637 -8.048 -13.635 1.00 68.38 571 SER A O 1
ATOM 4361 N N . ASP A 1 572 ? 3.695 -9.806 -12.607 1.00 66.81 572 ASP A N 1
ATOM 4362 C CA . ASP A 1 572 ? 4.413 -10.822 -13.394 1.00 66.81 572 ASP A CA 1
ATOM 4363 C C . ASP A 1 572 ? 4.121 -10.721 -14.899 1.00 66.81 572 ASP A C 1
ATOM 4365 O O . ASP A 1 572 ? 4.979 -11.019 -15.730 1.00 66.81 572 ASP A O 1
ATOM 4369 N N . SER A 1 573 ? 2.911 -10.277 -15.254 1.00 71.88 573 SER A N 1
ATOM 4370 C CA . SER A 1 573 ? 2.454 -10.151 -16.645 1.00 71.88 573 SER A CA 1
ATOM 4371 C C . SER A 1 573 ? 2.904 -8.859 -17.339 1.00 71.88 573 SER A C 1
ATOM 4373 O O . SER A 1 573 ? 2.906 -8.793 -18.570 1.00 71.88 573 SER A O 1
ATOM 4375 N N . GLN A 1 574 ? 3.298 -7.843 -16.569 1.00 74.75 574 GLN A N 1
ATOM 4376 C CA . GLN A 1 574 ? 3.734 -6.540 -17.069 1.00 74.75 574 GLN A CA 1
ATOM 4377 C C . GLN A 1 574 ? 5.250 -6.505 -17.300 1.00 74.75 574 GLN A C 1
ATOM 4379 O O . GLN A 1 574 ? 6.030 -7.186 -16.623 1.00 74.75 574 GLN A O 1
ATOM 4384 N N . LYS A 1 575 ? 5.691 -5.672 -18.249 1.00 84.94 575 LYS A N 1
ATOM 4385 C CA . LYS A 1 575 ? 7.111 -5.360 -18.458 1.00 84.94 575 LYS A CA 1
ATOM 4386 C C . LYS A 1 575 ? 7.496 -4.127 -17.650 1.00 84.94 575 LYS A C 1
ATOM 4388 O O . LYS A 1 575 ? 6.673 -3.258 -17.382 1.00 84.94 575 LYS A O 1
ATOM 4393 N N . TRP A 1 576 ? 8.780 -4.003 -17.315 1.00 86.56 576 TRP A N 1
ATOM 4394 C CA . TRP A 1 576 ? 9.287 -2.803 -16.641 1.00 86.56 576 TRP A CA 1
ATOM 4395 C C . TRP A 1 576 ? 9.062 -1.534 -17.473 1.00 86.56 576 TRP A C 1
ATOM 4397 O O . TRP A 1 576 ? 8.766 -0.484 -16.915 1.00 86.56 576 TRP A O 1
ATOM 4407 N N . ALA A 1 577 ? 9.129 -1.641 -18.802 1.00 86.12 577 ALA A N 1
ATOM 4408 C CA . ALA A 1 577 ? 8.863 -0.533 -19.719 1.00 86.12 577 ALA A CA 1
ATOM 4409 C C . ALA A 1 577 ? 7.425 0.012 -19.633 1.00 86.12 577 ALA A C 1
ATOM 4411 O O . ALA A 1 577 ? 7.205 1.161 -20.000 1.00 86.12 577 ALA A O 1
ATOM 4412 N N . ASP A 1 578 ? 6.470 -0.783 -19.138 1.00 84.31 578 ASP A N 1
ATOM 4413 C CA . ASP A 1 578 ? 5.066 -0.374 -19.031 1.00 84.31 578 ASP A CA 1
ATOM 4414 C C . ASP A 1 578 ? 4.811 0.491 -17.784 1.00 84.31 578 ASP A C 1
ATOM 4416 O O . ASP A 1 578 ? 3.834 1.234 -17.733 1.00 84.31 578 ASP A O 1
ATOM 4420 N N . VAL A 1 579 ? 5.676 0.383 -16.766 1.00 81.25 579 VAL A N 1
ATOM 4421 C CA . VAL A 1 579 ? 5.442 0.957 -15.427 1.00 81.25 579 VAL A CA 1
ATOM 4422 C C . VAL A 1 579 ? 6.515 1.949 -14.979 1.00 81.25 579 VAL A C 1
ATOM 4424 O O . VAL A 1 579 ? 6.271 2.753 -14.081 1.00 81.25 579 VAL A O 1
ATOM 4427 N N . VAL A 1 580 ? 7.711 1.899 -15.573 1.00 84.44 580 VAL A N 1
ATOM 4428 C CA . VAL A 1 580 ? 8.813 2.812 -15.252 1.00 84.44 580 VAL A CA 1
ATOM 4429 C C . VAL A 1 580 ? 8.641 4.104 -16.040 1.00 84.44 580 VAL A C 1
ATOM 4431 O O . VAL A 1 580 ? 8.735 4.127 -17.267 1.00 84.44 580 VAL A O 1
ATOM 4434 N N . THR A 1 581 ? 8.421 5.199 -15.321 1.00 82.88 581 THR A N 1
ATOM 4435 C CA . THR A 1 581 ? 8.330 6.547 -15.887 1.00 82.88 581 THR A CA 1
ATOM 4436 C C . THR A 1 581 ? 9.716 7.175 -16.009 1.00 82.88 581 THR A C 1
ATOM 4438 O O . THR A 1 581 ? 10.621 6.884 -15.231 1.00 82.88 581 THR A O 1
ATOM 4441 N N . THR A 1 582 ? 9.900 8.058 -16.991 1.00 84.00 582 THR A N 1
ATOM 4442 C CA . THR A 1 582 ? 11.168 8.780 -17.187 1.00 84.00 582 THR A CA 1
ATOM 4443 C C . THR A 1 582 ? 11.103 10.139 -16.477 1.00 84.00 582 THR A C 1
ATOM 4445 O O . THR A 1 582 ? 10.160 10.886 -16.745 1.00 84.00 582 THR A O 1
ATOM 4448 N N . PRO A 1 583 ? 12.049 10.477 -15.579 1.00 87.12 583 PRO A N 1
ATOM 4449 C CA . PRO A 1 583 ? 12.107 11.792 -14.942 1.00 87.12 583 PRO A CA 1
ATOM 4450 C C . PRO A 1 583 ? 12.492 12.881 -15.952 1.00 87.12 583 PRO A C 1
ATOM 4452 O O . PRO A 1 583 ? 12.972 12.596 -17.050 1.00 87.12 583 PRO A O 1
ATOM 4455 N N . THR A 1 584 ? 12.346 14.146 -15.562 1.00 83.62 584 THR A N 1
ATOM 4456 C CA . THR A 1 584 ? 12.823 15.306 -16.331 1.00 83.62 584 THR A CA 1
ATOM 4457 C C . THR A 1 584 ? 13.982 15.997 -15.624 1.00 83.62 584 THR A C 1
ATOM 4459 O O . THR A 1 584 ? 14.088 15.943 -14.400 1.00 83.62 584 THR A O 1
ATOM 4462 N N . ARG A 1 585 ? 14.857 16.657 -16.384 1.00 78.94 585 ARG A N 1
ATOM 4463 C CA . ARG A 1 585 ? 15.943 17.478 -15.842 1.00 78.94 585 ARG A CA 1
ATOM 4464 C C . ARG A 1 585 ? 16.225 18.648 -16.778 1.00 78.94 585 ARG A C 1
ATOM 4466 O O . ARG A 1 585 ? 16.596 18.437 -17.930 1.00 78.94 585 ARG A O 1
ATOM 4473 N N . ASP A 1 586 ? 16.083 19.870 -16.279 1.00 75.38 586 ASP A N 1
ATOM 4474 C CA . ASP A 1 586 ? 16.256 21.081 -17.087 1.00 75.38 586 ASP A CA 1
ATOM 4475 C C . ASP A 1 586 ? 17.655 21.165 -17.715 1.00 75.38 586 ASP A C 1
ATOM 4477 O O . ASP A 1 586 ? 18.669 21.135 -17.019 1.00 75.38 586 ASP A O 1
ATOM 4481 N N . GLY A 1 587 ? 17.711 21.279 -19.047 1.00 60.69 587 GLY A N 1
ATOM 4482 C CA . GLY A 1 587 ? 18.962 21.375 -19.814 1.00 60.69 587 GLY A CA 1
ATOM 4483 C C . GLY A 1 587 ? 19.681 20.044 -20.079 1.00 60.69 587 GLY A C 1
ATOM 4484 O O . GLY A 1 587 ? 20.795 20.049 -20.607 1.00 60.69 587 GLY A O 1
ATOM 4485 N N . TYR A 1 588 ? 19.066 18.909 -19.737 1.00 62.06 588 TYR A N 1
ATOM 4486 C CA . TYR A 1 588 ? 19.628 17.577 -19.953 1.00 62.06 588 TYR A CA 1
ATOM 4487 C C . TYR A 1 588 ? 18.626 16.658 -20.660 1.00 62.06 588 TYR A C 1
ATOM 4489 O O . TYR A 1 588 ? 17.418 16.738 -20.459 1.00 62.06 588 TYR A O 1
ATOM 4497 N N . THR A 1 589 ? 19.144 15.742 -21.474 1.00 69.94 589 THR A N 1
ATOM 4498 C CA . THR A 1 589 ? 18.379 14.660 -22.100 1.00 69.94 589 THR A CA 1
ATOM 4499 C C . THR A 1 589 ? 18.605 13.368 -21.322 1.00 69.94 589 THR A C 1
ATOM 4501 O O . THR A 1 589 ? 19.749 12.996 -21.042 1.00 69.94 589 THR A O 1
ATOM 4504 N N . PHE A 1 590 ? 17.516 12.684 -20.966 1.00 80.25 590 PHE A N 1
ATOM 4505 C CA . PHE A 1 590 ? 17.574 11.354 -20.364 1.00 80.25 590 PHE A CA 1
ATOM 4506 C C . PHE A 1 590 ? 18.131 10.346 -21.375 1.00 80.25 590 PHE A C 1
ATOM 4508 O O . PHE A 1 590 ? 17.654 10.277 -22.507 1.00 80.25 590 PHE A O 1
ATOM 4515 N N . LEU A 1 591 ? 19.127 9.558 -20.967 1.00 73.12 591 LEU A N 1
ATOM 4516 C CA . LEU A 1 591 ? 19.710 8.512 -21.804 1.00 73.12 591 LEU A CA 1
ATOM 4517 C C . LEU A 1 591 ? 19.147 7.136 -21.453 1.00 73.12 591 LEU A C 1
ATOM 4519 O O . LEU A 1 591 ? 18.607 6.451 -22.320 1.00 73.12 591 LEU A O 1
ATOM 4523 N N . TYR A 1 592 ? 19.318 6.708 -20.199 1.00 80.38 592 TYR A N 1
ATOM 4524 C CA . TYR A 1 592 ? 18.926 5.376 -19.744 1.00 80.38 592 TYR A CA 1
ATOM 4525 C C . TYR A 1 592 ? 18.933 5.230 -18.221 1.00 80.38 592 TYR A C 1
ATOM 4527 O O . TYR A 1 592 ? 19.440 6.081 -17.494 1.00 80.38 592 TYR A O 1
ATOM 4535 N N . TRP A 1 593 ? 18.398 4.100 -17.758 1.00 89.69 593 TRP A N 1
ATOM 4536 C CA . TRP A 1 593 ? 18.488 3.638 -16.376 1.00 89.69 593 TRP A CA 1
ATOM 4537 C C . TRP A 1 593 ? 19.669 2.690 -16.195 1.00 89.69 593 TRP A C 1
ATOM 4539 O O . TRP A 1 593 ? 19.895 1.815 -17.031 1.00 89.69 593 TRP A O 1
ATOM 4549 N N . GLU A 1 594 ? 20.388 2.804 -15.086 1.00 91.12 594 GLU A N 1
ATOM 4550 C CA . GLU A 1 594 ? 21.422 1.843 -14.700 1.00 91.12 594 GLU A CA 1
ATOM 4551 C C . GLU A 1 594 ? 21.249 1.348 -13.266 1.00 91.12 594 GLU A C 1
ATOM 4553 O O . GLU A 1 594 ? 20.648 2.014 -12.428 1.00 91.12 594 GLU A O 1
ATOM 4558 N N . LYS A 1 595 ? 21.813 0.185 -12.945 1.00 91.00 595 LYS A N 1
ATOM 4559 C CA . LYS A 1 595 ? 21.803 -0.320 -11.571 1.00 91.00 595 LYS A CA 1
ATOM 4560 C C . LYS A 1 595 ? 22.715 0.522 -10.678 1.00 91.00 595 LYS A C 1
ATOM 4562 O O . LYS A 1 595 ? 23.909 0.657 -10.944 1.00 91.00 595 LYS A O 1
ATOM 4567 N N . ALA A 1 596 ? 22.176 1.031 -9.573 1.00 83.19 596 ALA A N 1
ATOM 4568 C CA . ALA A 1 596 ? 22.920 1.851 -8.614 1.00 83.19 596 ALA A CA 1
ATOM 4569 C C . ALA A 1 596 ? 23.768 1.016 -7.632 1.00 83.19 596 ALA A C 1
ATOM 4571 O O . ALA A 1 596 ? 24.730 1.517 -7.043 1.00 83.19 596 ALA A O 1
ATOM 4572 N N . GLN A 1 597 ? 23.410 -0.257 -7.441 1.00 84.62 597 GLN A N 1
ATOM 4573 C CA . GLN A 1 597 ? 23.937 -1.127 -6.384 1.00 84.62 597 GLN A CA 1
ATOM 4574 C C . GLN A 1 597 ? 24.883 -2.219 -6.916 1.00 84.62 597 GLN A C 1
ATOM 4576 O O . GLN A 1 597 ? 24.739 -2.728 -8.028 1.00 84.62 597 GLN A O 1
ATOM 4581 N N . ALA A 1 598 ? 25.852 -2.628 -6.093 1.00 74.50 598 ALA A N 1
ATOM 4582 C CA . ALA A 1 598 ? 26.696 -3.794 -6.365 1.00 74.50 598 ALA A CA 1
ATOM 4583 C C . ALA A 1 598 ? 25.855 -5.096 -6.417 1.00 74.50 598 ALA A C 1
ATOM 4585 O O . ALA A 1 598 ? 24.792 -5.150 -5.801 1.00 74.50 598 ALA A O 1
ATOM 4586 N N . PRO A 1 599 ? 26.290 -6.150 -7.139 1.00 75.50 599 PRO A N 1
ATOM 4587 C CA . PRO A 1 599 ? 27.564 -6.293 -7.857 1.00 75.50 599 PRO A CA 1
ATOM 4588 C C . PRO A 1 599 ? 27.573 -5.711 -9.282 1.00 75.50 599 PRO A C 1
ATOM 4590 O O . PRO A 1 599 ? 28.609 -5.737 -9.934 1.00 75.50 599 PRO A O 1
ATOM 4593 N N . LEU A 1 600 ? 26.449 -5.186 -9.775 1.00 80.75 600 LEU A N 1
ATOM 4594 C CA . LEU A 1 600 ? 26.287 -4.713 -11.160 1.00 80.75 600 LEU A CA 1
ATOM 4595 C C . LEU A 1 600 ? 26.175 -3.188 -11.268 1.00 80.75 600 LEU A C 1
ATOM 4597 O O . LEU A 1 600 ? 25.511 -2.680 -12.167 1.00 80.75 600 LEU A O 1
ATOM 4601 N N . LYS A 1 601 ? 26.793 -2.447 -10.347 1.00 87.19 601 LYS A N 1
ATOM 4602 C CA . LYS A 1 601 ? 26.736 -0.984 -10.360 1.00 87.19 601 LYS A CA 1
ATOM 4603 C C . LYS A 1 601 ? 27.216 -0.443 -11.717 1.00 87.19 601 LYS A C 1
ATOM 4605 O O . LYS A 1 601 ? 28.313 -0.791 -12.147 1.00 87.19 601 LYS A O 1
ATOM 4610 N N . GLY A 1 602 ? 26.404 0.392 -12.364 1.00 77.12 602 GLY A N 1
ATOM 4611 C CA . GLY A 1 602 ? 26.677 0.954 -13.695 1.00 77.12 602 GLY A CA 1
ATOM 4612 C C . GLY A 1 602 ? 26.225 0.088 -14.879 1.00 77.12 602 GLY A C 1
ATOM 4613 O O . GLY A 1 602 ? 26.471 0.445 -16.028 1.00 77.12 602 GLY A O 1
ATOM 4614 N N . ALA A 1 603 ? 25.581 -1.061 -14.643 1.00 85.31 603 ALA A N 1
ATOM 4615 C CA . ALA A 1 603 ? 24.997 -1.861 -15.718 1.00 85.31 603 ALA A CA 1
ATOM 4616 C C . ALA A 1 603 ? 23.687 -1.233 -16.221 1.00 85.31 603 ALA A C 1
ATOM 4618 O O . ALA A 1 603 ? 22.819 -0.888 -15.420 1.00 85.31 603 ALA A O 1
ATOM 4619 N N . TYR A 1 604 ? 23.524 -1.151 -17.541 1.00 84.75 604 TYR A N 1
ATOM 4620 C CA . TYR A 1 604 ? 22.327 -0.647 -18.216 1.00 84.75 604 TYR A CA 1
ATOM 4621 C C . TYR A 1 604 ? 21.118 -1.541 -17.923 1.00 84.75 604 TYR A C 1
ATOM 4623 O O . TYR A 1 604 ? 21.180 -2.754 -18.125 1.00 84.75 604 TYR A O 1
ATOM 4631 N N . ALA A 1 605 ? 20.014 -0.956 -17.473 1.00 89.75 605 ALA A N 1
ATOM 4632 C CA . ALA A 1 605 ? 18.761 -1.648 -17.206 1.00 89.75 605 ALA A CA 1
ATOM 4633 C C . ALA A 1 605 ? 17.871 -1.619 -18.456 1.00 89.75 605 ALA A C 1
ATOM 4635 O O . ALA A 1 605 ? 17.319 -0.579 -18.819 1.00 89.75 605 ALA A O 1
ATOM 4636 N N . ASN A 1 606 ? 17.705 -2.765 -19.119 1.00 88.25 606 ASN A N 1
ATOM 4637 C CA . ASN A 1 606 ? 16.794 -2.873 -20.251 1.00 88.25 606 ASN A CA 1
ATOM 4638 C C . ASN A 1 606 ? 15.378 -3.166 -19.750 1.00 88.25 606 ASN A C 1
ATOM 4640 O O . ASN A 1 606 ? 15.038 -4.293 -19.394 1.00 88.25 606 ASN A O 1
ATOM 4644 N N . LEU A 1 607 ? 14.531 -2.142 -19.750 1.00 88.06 607 LEU A N 1
ATOM 4645 C CA . LEU A 1 607 ? 13.169 -2.241 -19.229 1.00 88.06 607 LEU A CA 1
ATOM 4646 C C . LEU A 1 607 ? 12.230 -3.082 -20.115 1.00 88.06 607 LEU A C 1
ATOM 4648 O O . LEU A 1 607 ? 11.180 -3.529 -19.656 1.00 88.06 607 LEU A O 1
ATOM 4652 N N . THR A 1 608 ? 12.589 -3.309 -21.383 1.00 86.12 608 THR A N 1
ATOM 4653 C CA . THR A 1 608 ? 11.733 -4.040 -22.333 1.00 86.12 608 THR A CA 1
ATOM 4654 C C . THR A 1 608 ? 11.819 -5.547 -22.127 1.00 86.12 608 THR A C 1
ATOM 4656 O O . THR A 1 608 ? 10.802 -6.237 -22.202 1.00 86.12 608 THR A O 1
ATOM 4659 N N . ASP A 1 609 ? 13.026 -6.066 -21.891 1.00 86.88 609 ASP A N 1
ATOM 4660 C CA . ASP A 1 609 ? 13.247 -7.494 -21.650 1.00 86.88 609 ASP A CA 1
ATOM 4661 C C . ASP A 1 609 ? 13.499 -7.829 -20.172 1.00 86.88 609 ASP A C 1
ATOM 4663 O O . ASP A 1 609 ? 13.454 -9.001 -19.809 1.00 86.88 609 ASP A O 1
ATOM 4667 N N . GLY A 1 610 ? 13.726 -6.818 -19.328 1.00 85.88 610 GLY A N 1
ATOM 4668 C CA . GLY A 1 610 ? 13.900 -6.951 -17.886 1.00 85.88 610 GLY A CA 1
ATOM 4669 C C . GLY A 1 610 ? 15.296 -7.390 -17.444 1.00 85.88 610 GLY A C 1
ATOM 4670 O O . GLY A 1 610 ? 15.434 -7.862 -16.319 1.00 85.88 610 GLY A O 1
ATOM 4671 N N . TYR A 1 611 ? 16.329 -7.269 -18.284 1.00 91.56 611 TYR A N 1
ATOM 4672 C CA . TYR A 1 611 ? 17.698 -7.689 -17.949 1.00 91.56 611 TYR A CA 1
ATOM 4673 C C . TYR A 1 611 ? 18.682 -6.526 -17.847 1.00 91.56 611 TYR A C 1
ATOM 4675 O O . TYR A 1 611 ? 18.538 -5.493 -18.500 1.00 91.56 611 TYR A O 1
ATOM 4683 N N . TYR A 1 612 ? 19.753 -6.739 -17.080 1.00 89.44 612 TYR A N 1
ATOM 4684 C CA . TYR A 1 612 ? 20.904 -5.841 -17.088 1.00 89.44 612 TYR A CA 1
ATOM 4685 C C . TYR A 1 612 ? 21.861 -6.161 -18.236 1.00 89.44 612 TYR A C 1
ATOM 4687 O O . TYR A 1 612 ? 22.106 -7.331 -18.545 1.00 89.44 612 TYR A O 1
ATOM 4695 N N . TYR A 1 613 ? 22.453 -5.123 -18.818 1.00 86.06 613 TYR A N 1
ATOM 4696 C CA . TYR A 1 613 ? 23.467 -5.183 -19.865 1.00 86.06 613 TYR A CA 1
ATOM 4697 C C . TYR A 1 613 ? 24.729 -4.454 -19.407 1.00 86.06 613 TYR A C 1
ATOM 4699 O O . TYR A 1 613 ? 24.669 -3.436 -18.722 1.00 86.06 613 TYR A O 1
ATOM 4707 N N . THR A 1 614 ? 25.889 -4.954 -19.811 1.00 80.69 614 THR A N 1
ATOM 4708 C CA . THR A 1 614 ? 27.181 -4.300 -19.566 1.00 80.69 614 THR A CA 1
ATOM 4709 C C . THR A 1 614 ? 27.841 -3.961 -20.891 1.00 80.69 614 THR A C 1
ATOM 4711 O O . THR A 1 614 ? 27.621 -4.657 -21.886 1.00 80.69 614 THR A O 1
ATOM 4714 N N . PHE A 1 615 ? 28.673 -2.923 -20.906 1.00 72.06 615 PHE A N 1
ATOM 4715 C CA . PHE A 1 615 ? 29.476 -2.601 -22.081 1.00 72.06 615 PHE A CA 1
ATOM 4716 C C . PHE A 1 615 ? 30.425 -3.759 -22.409 1.00 72.06 615 PHE A C 1
ATOM 4718 O O . PHE A 1 615 ? 31.160 -4.237 -21.543 1.00 72.06 615 PHE A O 1
ATOM 4725 N N . ASP A 1 616 ? 30.381 -4.221 -23.656 1.00 66.88 616 ASP A N 1
ATOM 4726 C CA . ASP A 1 616 ? 31.290 -5.231 -24.186 1.00 66.88 616 ASP A CA 1
ATOM 4727 C C . ASP A 1 616 ? 31.714 -4.803 -25.599 1.00 66.88 616 ASP A C 1
ATOM 4729 O O . ASP A 1 616 ? 30.926 -4.952 -26.543 1.00 66.88 616 ASP A O 1
ATOM 4733 N N . PRO A 1 617 ? 32.944 -4.284 -25.767 1.00 48.69 617 PRO A N 1
ATOM 4734 C CA . PRO A 1 617 ? 33.432 -3.792 -27.053 1.00 48.69 617 PRO A CA 1
ATOM 4735 C C . PRO A 1 617 ? 33.600 -4.906 -28.097 1.00 48.69 617 PRO A C 1
ATOM 4737 O O . PRO A 1 617 ? 33.783 -4.611 -29.274 1.00 48.69 617 PRO A O 1
ATOM 4740 N N . SER A 1 618 ? 33.522 -6.182 -27.697 1.00 47.88 618 SER A N 1
ATOM 4741 C CA . SER A 1 618 ? 33.532 -7.326 -28.617 1.00 47.88 618 SER A CA 1
ATOM 4742 C C . SER A 1 618 ? 32.142 -7.695 -29.154 1.00 47.88 618 SER A C 1
ATOM 4744 O O . SER A 1 618 ? 32.021 -8.496 -30.083 1.00 47.88 618 SER A O 1
ATOM 4746 N N . SER A 1 619 ? 31.075 -7.112 -28.595 1.00 51.12 619 SER A N 1
ATOM 4747 C CA . SER A 1 619 ? 29.708 -7.325 -29.069 1.00 51.12 619 SER A CA 1
ATOM 4748 C C . SER A 1 619 ? 29.384 -6.413 -30.257 1.00 51.12 619 SER A C 1
ATOM 4750 O O . SER A 1 619 ? 29.772 -5.248 -30.290 1.00 51.12 619 SER A O 1
ATOM 4752 N N . LYS A 1 620 ? 28.607 -6.915 -31.227 1.00 47.12 620 LYS A N 1
ATOM 4753 C CA . LYS A 1 620 ? 28.197 -6.147 -32.423 1.00 47.12 620 LYS A CA 1
ATOM 4754 C C . LYS A 1 620 ? 27.392 -4.877 -32.100 1.00 47.12 620 LYS A C 1
ATOM 4756 O O . LYS A 1 620 ? 27.293 -3.997 -32.944 1.00 47.12 620 LYS A O 1
ATOM 4761 N N . THR A 1 621 ? 26.805 -4.805 -30.907 1.00 48.88 621 THR A N 1
ATOM 4762 C CA . THR A 1 621 ? 25.972 -3.700 -30.410 1.00 48.88 621 THR A CA 1
ATOM 4763 C C . THR A 1 621 ? 26.680 -2.835 -29.361 1.00 48.88 621 THR A C 1
ATOM 4765 O O . THR A 1 621 ? 26.078 -1.892 -28.862 1.00 48.88 621 THR A O 1
ATOM 4768 N N . GLY A 1 622 ? 27.916 -3.167 -28.963 1.00 62.38 622 GLY A N 1
ATOM 4769 C CA . GLY A 1 622 ? 28.628 -2.531 -27.843 1.00 62.38 622 GLY A CA 1
ATOM 4770 C C . GLY A 1 622 ? 28.086 -2.873 -26.443 1.00 62.38 622 GLY A C 1
ATOM 4771 O O . GLY A 1 622 ? 28.705 -2.521 -25.442 1.00 62.38 622 GLY A O 1
ATOM 4772 N N . LEU A 1 623 ? 26.965 -3.596 -26.345 1.00 69.00 623 LEU A N 1
ATOM 4773 C CA . LEU A 1 623 ? 26.314 -4.006 -25.098 1.00 69.00 623 LEU A CA 1
ATOM 4774 C C . LEU A 1 623 ? 26.058 -5.517 -25.086 1.00 69.00 623 LEU A C 1
ATOM 4776 O O . LEU A 1 623 ? 25.507 -6.073 -26.038 1.00 69.00 623 LEU A O 1
ATOM 4780 N N . LYS A 1 624 ? 26.375 -6.174 -23.967 1.00 81.38 624 LYS A N 1
ATOM 4781 C CA . LYS A 1 624 ? 26.146 -7.606 -23.742 1.00 81.38 624 LYS A CA 1
ATOM 4782 C C . LYS A 1 624 ? 25.118 -7.840 -22.643 1.00 81.38 624 LYS A C 1
ATOM 4784 O O . LYS A 1 624 ? 25.275 -7.354 -21.524 1.00 81.38 624 LYS A O 1
ATOM 4789 N N . LYS A 1 625 ? 24.098 -8.644 -22.959 1.00 85.75 625 LYS A N 1
ATOM 4790 C CA . LYS A 1 625 ? 23.077 -9.097 -22.007 1.00 85.75 625 LYS A CA 1
ATOM 4791 C C . LYS A 1 625 ? 23.720 -9.924 -20.894 1.00 85.75 625 LYS A C 1
ATOM 4793 O O . LYS A 1 625 ? 24.445 -10.882 -21.169 1.00 85.75 625 LYS A O 1
ATOM 4798 N N . THR A 1 626 ? 23.449 -9.575 -19.641 1.00 86.75 626 THR A N 1
ATOM 4799 C CA . THR A 1 626 ? 23.876 -10.368 -18.483 1.00 86.75 626 THR A CA 1
ATOM 4800 C C . THR A 1 626 ? 22.829 -11.431 -18.135 1.00 86.75 626 THR A C 1
ATOM 4802 O O . THR A 1 626 ? 21.689 -11.380 -18.590 1.00 86.75 626 THR A O 1
ATOM 4805 N N . LYS A 1 627 ? 23.196 -12.396 -17.283 1.00 88.25 627 LYS A N 1
ATOM 4806 C CA . LYS A 1 627 ? 22.243 -13.368 -16.716 1.00 88.25 627 LYS A CA 1
ATOM 4807 C C . LYS A 1 627 ? 21.325 -12.774 -15.637 1.00 88.25 627 LYS A C 1
ATOM 4809 O O . LYS A 1 627 ? 20.437 -13.471 -15.162 1.00 88.25 627 LYS A O 1
ATOM 4814 N N . ASN A 1 628 ? 21.580 -11.537 -15.205 1.00 86.38 628 ASN A N 1
ATOM 4815 C CA . ASN A 1 628 ? 20.884 -10.922 -14.082 1.00 86.38 628 ASN A CA 1
ATOM 4816 C C . ASN A 1 628 ? 19.673 -10.133 -14.585 1.00 86.38 628 ASN A C 1
ATOM 4818 O O . ASN A 1 628 ? 19.799 -9.296 -15.483 1.00 86.38 628 ASN A O 1
ATOM 4822 N N . VAL A 1 629 ? 18.523 -10.399 -13.976 1.00 88.62 629 VAL A N 1
ATOM 4823 C CA . VAL A 1 629 ? 17.267 -9.689 -14.228 1.00 88.62 629 VAL A CA 1
ATOM 4824 C C . VAL A 1 629 ? 17.114 -8.512 -13.270 1.00 88.62 629 VAL A C 1
ATOM 4826 O O . VAL A 1 629 ? 17.624 -8.554 -12.146 1.00 88.62 629 VAL A O 1
ATOM 4829 N N . ILE A 1 630 ? 16.407 -7.475 -13.712 1.00 85.88 630 ILE A N 1
ATOM 4830 C CA . ILE A 1 630 ? 15.911 -6.404 -12.847 1.00 85.88 630 ILE A CA 1
ATOM 4831 C C . ILE A 1 630 ? 14.971 -7.059 -11.838 1.00 85.88 630 ILE A C 1
ATOM 4833 O O . ILE A 1 630 ? 13.961 -7.655 -12.220 1.00 85.88 630 ILE A O 1
ATOM 4837 N N . SER A 1 631 ? 15.364 -7.015 -10.571 1.00 77.44 631 SER A N 1
ATOM 4838 C CA . SER A 1 631 ? 14.725 -7.769 -9.497 1.00 77.44 631 SER A CA 1
ATOM 4839 C C . SER A 1 631 ? 14.107 -6.837 -8.466 1.00 77.44 631 SER A C 1
ATOM 4841 O O . SER A 1 631 ? 14.452 -5.661 -8.385 1.00 77.44 631 SER A O 1
ATOM 4843 N N . ASP A 1 632 ? 13.202 -7.391 -7.668 1.00 70.38 632 ASP A N 1
ATOM 4844 C CA . ASP A 1 632 ? 12.590 -6.692 -6.543 1.00 70.38 632 ASP A CA 1
ATOM 4845 C C . ASP A 1 632 ? 13.653 -6.135 -5.576 1.00 70.38 632 ASP A C 1
ATOM 4847 O O . ASP A 1 632 ? 14.624 -6.823 -5.247 1.00 70.38 632 ASP A O 1
ATOM 4851 N N . GLY A 1 633 ? 13.492 -4.877 -5.162 1.00 67.25 633 GLY A N 1
ATOM 4852 C CA . GLY A 1 633 ? 14.429 -4.153 -4.299 1.00 67.25 633 GLY A CA 1
ATOM 4853 C C . GLY A 1 633 ? 15.642 -3.532 -5.008 1.00 67.25 633 GLY A C 1
ATOM 4854 O O . GLY A 1 633 ? 16.446 -2.862 -4.352 1.00 67.25 633 GLY A O 1
ATOM 4855 N N . ASP A 1 634 ? 15.795 -3.708 -6.326 1.00 77.69 634 ASP A N 1
ATOM 4856 C CA . ASP A 1 634 ? 16.851 -3.024 -7.076 1.00 77.69 634 ASP A CA 1
ATOM 4857 C C . ASP A 1 634 ? 16.621 -1.501 -7.103 1.00 77.69 634 ASP A C 1
ATOM 4859 O O . ASP A 1 634 ? 15.501 -1.015 -7.267 1.00 77.69 634 ASP A O 1
ATOM 4863 N N . ARG A 1 635 ? 17.708 -0.728 -7.003 1.00 85.31 635 ARG A N 1
ATOM 4864 C CA . ARG A 1 635 ? 17.712 0.721 -7.245 1.00 85.31 635 ARG A CA 1
ATOM 4865 C C . ARG A 1 635 ? 18.255 1.033 -8.637 1.00 85.31 635 ARG A C 1
ATOM 4867 O O . ARG A 1 635 ? 19.408 0.705 -8.940 1.00 85.31 635 ARG A O 1
ATOM 4874 N N . LEU A 1 636 ? 17.446 1.702 -9.453 1.00 89.00 636 LEU A N 1
ATOM 4875 C CA . LEU A 1 636 ? 17.796 2.184 -10.786 1.00 89.00 636 LEU A CA 1
ATOM 4876 C C . LEU A 1 636 ? 18.084 3.683 -10.742 1.00 89.00 636 LEU A C 1
ATOM 4878 O O . LEU A 1 636 ? 17.280 4.457 -10.241 1.00 89.00 636 LEU A O 1
ATOM 4882 N N . ARG A 1 637 ? 19.222 4.095 -11.288 1.00 91.50 637 ARG A N 1
ATOM 4883 C CA . ARG A 1 637 ? 19.673 5.484 -11.355 1.00 91.50 637 ARG A CA 1
ATOM 4884 C C . ARG A 1 637 ? 19.562 6.012 -12.783 1.00 91.50 637 ARG A C 1
ATOM 4886 O O . ARG A 1 637 ? 19.985 5.322 -13.711 1.00 91.50 637 ARG A O 1
ATOM 4893 N N . ALA A 1 638 ? 18.995 7.202 -12.958 1.00 88.31 638 ALA A N 1
ATOM 4894 C CA . ALA A 1 638 ? 18.878 7.860 -14.256 1.00 88.31 638 ALA A CA 1
ATOM 4895 C C . ALA A 1 638 ? 20.231 8.419 -14.718 1.00 88.31 638 ALA A C 1
ATOM 4897 O O . ALA A 1 638 ? 20.967 9.004 -13.930 1.00 88.31 638 ALA A O 1
ATOM 4898 N N . ILE A 1 639 ? 20.542 8.273 -16.006 1.00 83.00 639 ILE A N 1
ATOM 4899 C CA . ILE A 1 639 ? 21.760 8.808 -16.619 1.00 83.00 639 ILE A CA 1
ATOM 4900 C C . ILE A 1 639 ? 21.397 9.867 -17.653 1.00 83.00 639 ILE A C 1
ATOM 4902 O O . ILE A 1 639 ? 20.508 9.675 -18.485 1.00 83.00 639 ILE A O 1
ATOM 4906 N N . TRP A 1 640 ? 22.116 10.986 -17.594 1.00 71.81 640 TRP A N 1
ATOM 4907 C CA . TRP A 1 640 ? 21.807 12.221 -18.306 1.00 71.81 640 TRP A CA 1
ATOM 4908 C C . TRP A 1 640 ? 22.958 12.647 -19.220 1.00 71.81 640 TRP A C 1
ATOM 4910 O O . TRP A 1 640 ? 24.126 12.509 -18.858 1.00 71.81 640 TRP A O 1
ATOM 4920 N N . ALA A 1 641 ? 22.634 13.250 -20.364 1.00 61.22 641 ALA A N 1
ATOM 4921 C CA . ALA A 1 641 ? 23.578 14.015 -21.182 1.00 61.22 641 ALA A CA 1
ATOM 4922 C C . ALA A 1 641 ? 23.126 15.472 -21.298 1.00 61.22 641 ALA A C 1
ATOM 4924 O O . ALA A 1 641 ? 21.930 15.730 -21.415 1.00 61.22 641 ALA A O 1
ATOM 4925 N N . SER A 1 642 ? 24.061 16.427 -21.301 1.00 56.53 642 SER A N 1
ATOM 4926 C CA . SER A 1 642 ? 23.718 17.807 -21.657 1.00 56.53 642 SER A CA 1
ATOM 4927 C C . SER A 1 642 ? 23.395 17.881 -23.148 1.00 56.53 642 SER A C 1
ATOM 4929 O O . SER A 1 642 ? 24.107 17.315 -23.984 1.00 56.53 642 SER A O 1
ATOM 4931 N N . THR A 1 643 ? 22.316 18.582 -23.483 1.00 49.03 643 THR A N 1
ATOM 4932 C CA . THR A 1 643 ? 21.799 18.679 -24.856 1.00 49.03 643 THR A CA 1
ATOM 4933 C C . THR A 1 643 ? 22.812 19.331 -25.817 1.00 49.03 643 THR A C 1
ATOM 4935 O O . THR A 1 643 ? 22.800 19.047 -27.009 1.00 49.03 643 THR A O 1
ATOM 4938 N N . ASP A 1 644 ? 23.765 20.109 -25.290 1.00 44.34 644 ASP A N 1
ATOM 4939 C CA . ASP A 1 644 ? 24.793 20.825 -26.059 1.00 44.34 644 ASP A CA 1
ATOM 4940 C C . ASP A 1 644 ? 26.039 19.977 -26.405 1.00 44.34 644 ASP A C 1
ATOM 4942 O O . ASP A 1 644 ? 26.736 20.267 -27.378 1.00 44.34 644 ASP A O 1
ATOM 4946 N N . ASN A 1 645 ? 26.322 18.892 -25.666 1.00 40.78 645 ASN A N 1
ATOM 4947 C CA . ASN A 1 645 ? 27.503 18.043 -25.912 1.00 40.78 645 ASN A CA 1
ATOM 4948 C C . ASN A 1 645 ? 27.343 17.140 -27.149 1.00 40.78 645 ASN A C 1
ATOM 4950 O O . ASN A 1 645 ? 28.325 16.828 -27.821 1.00 40.78 645 ASN A O 1
ATOM 4954 N N . GLN A 1 646 ? 26.117 16.717 -27.473 1.00 41.62 646 GLN A N 1
ATOM 4955 C CA . GLN A 1 646 ? 25.860 15.870 -28.646 1.00 41.62 646 GLN A CA 1
ATOM 4956 C C . GLN A 1 646 ? 26.013 16.646 -29.963 1.00 41.62 646 GLN A C 1
ATOM 4958 O O . GLN A 1 646 ? 26.482 16.085 -30.954 1.00 41.62 646 GLN A O 1
ATOM 4963 N N . THR A 1 647 ? 25.703 17.944 -29.963 1.00 40.12 647 THR A N 1
ATOM 4964 C CA . THR A 1 647 ? 25.826 18.823 -31.134 1.00 40.12 647 THR A CA 1
ATOM 4965 C C . THR A 1 647 ? 27.291 19.057 -31.506 1.00 40.12 647 THR A C 1
ATOM 4967 O O . THR A 1 647 ? 27.646 18.994 -32.679 1.00 40.12 647 THR A O 1
ATOM 4970 N N . VAL A 1 648 ? 28.167 19.245 -30.513 1.00 36.88 648 VAL A N 1
ATOM 4971 C CA . VAL A 1 648 ? 29.602 19.514 -30.713 1.00 36.88 648 VAL A CA 1
ATOM 4972 C C . VAL A 1 648 ? 30.370 18.268 -31.181 1.00 36.88 648 VAL A C 1
ATOM 4974 O O . VAL A 1 648 ? 31.194 18.368 -32.089 1.00 36.88 648 VAL A O 1
ATOM 4977 N N . TYR A 1 649 ? 30.062 17.079 -30.645 1.00 39.72 649 TYR A N 1
ATOM 4978 C CA . TYR A 1 649 ? 30.694 15.826 -31.090 1.00 39.72 649 TYR A CA 1
ATOM 4979 C C . TYR A 1 649 ? 30.243 15.379 -32.488 1.00 39.72 649 TYR A C 1
ATOM 4981 O O . TYR A 1 649 ? 31.063 14.895 -33.264 1.00 39.72 649 TYR A O 1
ATOM 4989 N N . ALA A 1 650 ? 28.975 15.595 -32.856 1.00 40.66 650 ALA A N 1
ATOM 4990 C CA . ALA A 1 650 ? 28.481 15.291 -34.203 1.00 40.66 650 ALA A CA 1
ATOM 4991 C C . ALA A 1 650 ? 29.052 16.227 -35.293 1.00 40.66 650 ALA A C 1
ATOM 4993 O O . ALA A 1 650 ? 28.991 15.907 -36.482 1.00 40.66 650 ALA A O 1
ATOM 4994 N N . LEU A 1 651 ? 29.602 17.384 -34.905 1.00 40.56 651 LEU A N 1
ATOM 4995 C CA . LEU A 1 651 ? 30.121 18.409 -35.816 1.00 40.56 651 LEU A CA 1
ATOM 4996 C C . LEU A 1 651 ? 31.607 18.241 -36.169 1.00 40.56 651 LEU A C 1
ATOM 4998 O O . LEU A 1 651 ? 32.008 18.667 -37.252 1.00 40.56 651 LEU A O 1
ATOM 5002 N N . HIS A 1 652 ? 32.403 17.583 -35.321 1.00 40.41 652 HIS A N 1
ATOM 5003 C CA . HIS A 1 652 ? 33.819 17.302 -35.600 1.00 40.41 652 HIS A CA 1
ATOM 5004 C C . HIS A 1 652 ? 34.005 16.365 -36.811 1.00 40.41 652 HIS A C 1
ATOM 5006 O O . HIS A 1 652 ? 34.897 16.569 -37.633 1.00 40.41 652 HIS A O 1
ATOM 5012 N N . ASP A 1 653 ? 33.108 15.393 -36.990 1.00 39.59 653 ASP A N 1
ATOM 5013 C CA . ASP A 1 653 ? 33.247 14.357 -38.022 1.00 39.59 653 ASP A CA 1
ATOM 5014 C C . ASP A 1 653 ? 32.690 14.755 -39.405 1.00 39.59 653 ASP A C 1
ATOM 5016 O O . ASP A 1 653 ? 32.899 14.039 -40.386 1.00 39.59 653 ASP A O 1
ATOM 5020 N N . LYS A 1 654 ? 31.994 15.898 -39.536 1.00 40.22 654 LYS A N 1
ATOM 5021 C CA . LYS A 1 654 ? 31.245 16.230 -40.766 1.00 40.22 654 LYS A CA 1
ATOM 5022 C C . LYS A 1 654 ? 32.067 16.899 -41.881 1.00 40.22 654 LYS A C 1
ATOM 5024 O O . LYS A 1 654 ? 31.662 16.789 -43.037 1.00 40.22 654 LYS A O 1
ATOM 5029 N N . TYR A 1 655 ? 33.199 17.554 -41.594 1.00 36.97 655 TYR A N 1
ATOM 5030 C CA . TYR A 1 655 ? 33.910 18.363 -42.611 1.00 36.97 655 TYR A CA 1
ATOM 5031 C C . TYR A 1 655 ? 35.419 18.121 -42.780 1.00 36.97 655 TYR A C 1
ATOM 5033 O O . TYR A 1 655 ? 36.023 18.807 -43.596 1.00 36.97 655 TYR A O 1
ATOM 5041 N N . GLY A 1 656 ? 36.013 17.134 -42.098 1.00 44.66 656 GLY A N 1
ATOM 5042 C CA . GLY A 1 656 ? 37.308 16.528 -42.459 1.00 44.66 656 GLY A CA 1
ATOM 5043 C C . GLY A 1 656 ? 38.384 17.452 -43.059 1.00 44.66 656 GLY A C 1
ATOM 5044 O O . GLY A 1 656 ? 38.821 17.215 -44.183 1.00 44.66 656 GLY A O 1
ATOM 5045 N N . LEU A 1 657 ? 38.832 18.476 -42.325 1.00 41.69 657 LEU A N 1
ATOM 5046 C CA . LEU A 1 657 ? 40.038 19.239 -42.672 1.00 41.69 657 LEU A CA 1
ATOM 5047 C C . LEU A 1 657 ? 41.240 18.668 -41.908 1.00 41.69 657 LEU A C 1
ATOM 5049 O O . LEU A 1 657 ? 41.152 18.379 -40.718 1.00 41.69 657 LEU A O 1
ATOM 5053 N N . THR A 1 658 ? 42.359 18.469 -42.606 1.00 44.16 658 THR A N 1
ATOM 5054 C CA . THR A 1 658 ? 43.500 17.656 -42.143 1.00 44.16 658 THR A CA 1
ATOM 5055 C C . THR A 1 658 ? 44.497 18.383 -41.231 1.00 44.16 658 THR A C 1
ATOM 5057 O O . THR A 1 658 ? 45.458 17.753 -40.800 1.00 44.16 658 THR A O 1
ATOM 5060 N N . GLY A 1 659 ? 44.295 19.674 -40.930 1.00 48.03 659 GLY A N 1
ATOM 5061 C CA . GLY A 1 659 ? 45.014 20.409 -39.876 1.00 48.03 659 GLY A CA 1
ATOM 5062 C C . GLY A 1 659 ? 46.547 20.328 -39.923 1.00 48.03 659 GLY A C 1
ATOM 5063 O O . GLY A 1 659 ? 47.162 20.011 -38.906 1.00 48.03 659 GLY A O 1
ATOM 5064 N N . LEU A 1 660 ? 47.180 20.576 -41.078 1.00 43.00 660 LEU A N 1
ATOM 5065 C CA . LEU A 1 660 ? 48.643 20.439 -41.215 1.00 43.00 660 LEU A CA 1
ATOM 5066 C C . LEU A 1 660 ? 49.420 21.738 -40.915 1.00 43.00 660 LEU A C 1
ATOM 5068 O O . LEU A 1 660 ? 50.503 21.653 -40.339 1.00 43.00 660 LEU A O 1
ATOM 5072 N N . ASN A 1 661 ? 48.877 22.917 -41.254 1.00 57.88 661 ASN A N 1
ATOM 5073 C CA . ASN A 1 661 ? 49.115 24.242 -40.649 1.00 57.88 661 ASN A CA 1
ATOM 5074 C C . ASN A 1 661 ? 48.407 25.334 -41.482 1.00 57.88 661 ASN A C 1
ATOM 5076 O O . ASN A 1 661 ? 48.170 25.183 -42.680 1.00 57.88 661 ASN A O 1
ATOM 5080 N N . LYS A 1 662 ? 48.133 26.478 -40.848 1.00 66.50 662 LYS A N 1
ATOM 5081 C CA . LYS A 1 662 ? 47.408 27.616 -41.437 1.00 66.50 662 LYS A CA 1
ATOM 5082 C C . LYS A 1 662 ? 48.050 28.190 -42.713 1.00 66.50 662 LYS A C 1
ATOM 5084 O O . LYS A 1 662 ? 47.346 28.717 -43.570 1.00 66.50 662 LYS A O 1
ATOM 5089 N N . GLN A 1 663 ? 49.373 28.085 -42.856 1.00 64.12 663 GLN A N 1
ATOM 5090 C CA . GLN A 1 663 ? 50.118 28.616 -44.002 1.00 64.12 663 GLN A CA 1
ATOM 5091 C C . GLN A 1 663 ? 49.938 27.751 -45.259 1.00 64.12 663 GLN A C 1
ATOM 5093 O O . GLN A 1 663 ? 49.767 28.287 -46.356 1.00 64.12 663 GLN A O 1
ATOM 5098 N N . ASP A 1 664 ? 49.933 26.429 -45.089 1.00 60.00 664 ASP A N 1
ATOM 5099 C CA . ASP A 1 664 ? 49.717 25.458 -46.163 1.00 60.00 664 ASP A CA 1
ATOM 5100 C C . ASP A 1 664 ? 48.266 25.488 -46.660 1.00 60.00 664 ASP A C 1
ATOM 5102 O O . ASP A 1 664 ? 48.018 25.390 -47.864 1.00 60.00 664 ASP A O 1
ATOM 5106 N N . ASP A 1 665 ? 47.312 25.728 -45.756 1.00 59.53 665 ASP A N 1
ATOM 5107 C CA . ASP A 1 665 ? 45.896 25.848 -46.104 1.00 59.53 665 ASP A CA 1
ATOM 5108 C C . ASP A 1 665 ? 45.600 27.137 -46.885 1.00 59.53 665 ASP A C 1
ATOM 5110 O O . ASP A 1 665 ? 44.796 27.115 -47.814 1.00 59.53 665 ASP A O 1
ATOM 5114 N N . TYR A 1 666 ? 46.301 28.248 -46.626 1.00 67.69 666 TYR A N 1
ATOM 5115 C CA . TYR A 1 666 ? 46.202 29.442 -47.478 1.00 67.69 666 TYR A CA 1
ATOM 5116 C C . TYR A 1 666 ? 46.698 29.206 -48.906 1.00 67.69 666 TYR A C 1
ATOM 5118 O O . TYR A 1 666 ? 46.111 29.733 -49.852 1.00 67.69 666 TYR A O 1
ATOM 5126 N N . ALA A 1 667 ? 47.762 28.415 -49.070 1.00 62.34 667 ALA A N 1
ATOM 5127 C CA . ALA A 1 667 ? 48.357 28.116 -50.372 1.00 62.34 667 ALA A CA 1
ATOM 5128 C C . ALA A 1 667 ? 47.501 27.159 -51.228 1.00 62.34 667 ALA A C 1
ATOM 5130 O O . ALA A 1 667 ? 47.805 26.929 -52.401 1.00 62.34 667 ALA A O 1
ATOM 5131 N N . LEU A 1 668 ? 46.429 26.595 -50.663 1.00 58.22 668 LEU A N 1
ATOM 5132 C CA . LEU A 1 668 ? 45.541 25.653 -51.341 1.00 58.22 668 LEU A CA 1
ATOM 5133 C C . LEU A 1 668 ? 44.529 26.336 -52.284 1.00 58.22 668 LEU A C 1
ATOM 5135 O O . LEU A 1 668 ? 44.015 25.678 -53.190 1.00 58.22 668 LEU A O 1
ATOM 5139 N N . ALA A 1 669 ? 44.296 27.647 -52.130 1.00 59.19 669 ALA A N 1
ATOM 5140 C CA . ALA A 1 669 ? 43.330 28.420 -52.923 1.00 59.19 669 ALA A CA 1
ATOM 5141 C C . ALA A 1 669 ? 43.575 28.299 -54.437 1.00 59.19 669 ALA A C 1
ATOM 5143 O O . ALA A 1 669 ? 42.668 27.947 -55.193 1.00 59.19 669 ALA A O 1
ATOM 5144 N N . ASP A 1 670 ? 44.826 28.512 -54.857 1.00 52.94 670 ASP A N 1
ATOM 5145 C CA . ASP A 1 670 ? 45.230 28.519 -56.266 1.00 52.94 670 ASP A CA 1
ATOM 5146 C C . ASP A 1 670 ? 45.148 27.126 -56.902 1.00 52.94 670 ASP A C 1
ATOM 5148 O O . ASP A 1 670 ? 44.825 26.992 -58.081 1.00 52.94 670 ASP A O 1
ATOM 5152 N N . LYS A 1 671 ? 45.398 26.065 -56.122 1.00 53.16 671 LYS A N 1
ATOM 5153 C CA . LYS A 1 671 ? 45.307 24.676 -56.605 1.00 53.16 671 LYS A CA 1
ATOM 5154 C C . LYS A 1 671 ? 43.866 24.223 -56.824 1.00 53.16 671 LYS A C 1
ATOM 5156 O O . LYS A 1 671 ? 43.632 23.361 -57.666 1.00 53.16 671 LYS A O 1
ATOM 5161 N N . LEU A 1 672 ? 42.928 24.773 -56.056 1.00 47.88 672 LEU A N 1
ATOM 5162 C CA . LEU A 1 672 ? 41.509 24.418 -56.105 1.00 47.88 672 LEU A CA 1
ATOM 5163 C C . LEU A 1 672 ? 40.669 25.415 -56.918 1.00 47.88 672 LEU A C 1
ATOM 5165 O O . LEU A 1 672 ? 39.467 25.218 -57.069 1.00 47.88 672 LEU A O 1
ATOM 5169 N N . GLY A 1 673 ? 41.299 26.456 -57.478 1.00 50.91 673 GLY A N 1
ATOM 5170 C CA . GLY A 1 673 ? 40.636 27.450 -58.323 1.00 50.91 673 GLY A CA 1
ATOM 5171 C C . GLY A 1 673 ? 39.722 28.411 -57.558 1.00 50.91 673 GLY A C 1
ATOM 5172 O O . GLY A 1 673 ? 38.821 28.999 -58.154 1.00 50.91 673 GLY A O 1
ATOM 5173 N N . PHE A 1 674 ? 39.929 28.572 -56.250 1.00 57.66 674 PHE A N 1
ATOM 5174 C CA . PHE A 1 674 ? 39.174 29.513 -55.427 1.00 57.66 674 PHE A CA 1
ATOM 5175 C C . PHE A 1 674 ? 39.772 30.921 -55.496 1.00 57.66 674 PHE A C 1
ATOM 5177 O O . PHE A 1 674 ? 40.975 31.102 -55.658 1.00 57.66 674 PHE A O 1
ATOM 5184 N N . SER A 1 675 ? 38.941 31.947 -55.305 1.00 60.72 675 SER A N 1
ATOM 5185 C CA . SER A 1 675 ? 39.435 33.314 -55.126 1.00 60.72 675 SER A CA 1
ATOM 5186 C C . SER A 1 675 ? 40.181 33.448 -53.790 1.00 60.72 675 SER A C 1
ATOM 5188 O O . SER A 1 675 ? 39.606 33.176 -52.734 1.00 60.72 675 SER A O 1
ATOM 5190 N N . GLU A 1 676 ? 41.428 33.921 -53.837 1.00 62.25 676 GLU A N 1
ATOM 5191 C CA . GLU A 1 676 ? 42.368 33.967 -52.705 1.00 62.25 676 GLU A CA 1
ATOM 5192 C C . GLU A 1 676 ? 41.829 34.707 -51.461 1.00 62.25 676 GLU A C 1
ATOM 5194 O O . GLU A 1 676 ? 42.024 34.251 -50.337 1.00 62.25 676 GLU A O 1
ATOM 5199 N N . GLY A 1 677 ? 41.117 35.826 -51.641 1.00 69.00 677 GLY A N 1
ATOM 5200 C CA . GLY A 1 677 ? 40.601 36.646 -50.534 1.00 69.00 677 GLY A CA 1
ATOM 5201 C C . GLY A 1 677 ? 39.578 35.916 -49.647 1.00 69.00 677 GLY A C 1
ATOM 5202 O O . GLY A 1 677 ? 39.856 35.695 -48.470 1.00 69.00 677 GLY A O 1
ATOM 5203 N N . PRO A 1 678 ? 38.422 35.492 -50.193 1.00 67.81 678 PRO A N 1
ATOM 5204 C CA . PRO A 1 678 ? 37.421 34.719 -49.453 1.00 67.81 678 PRO A CA 1
ATOM 5205 C C . PRO A 1 678 ? 37.959 33.411 -48.863 1.00 67.81 678 PRO A C 1
ATOM 5207 O O . PRO A 1 678 ? 37.564 33.020 -47.767 1.00 67.81 678 PRO A O 1
ATOM 5210 N N . TRP A 1 679 ? 38.894 32.754 -49.556 1.00 68.12 679 TRP A N 1
ATOM 5211 C CA . TRP A 1 679 ? 39.531 31.536 -49.062 1.00 68.12 679 TRP A CA 1
ATOM 5212 C C . TRP A 1 679 ? 40.381 31.787 -47.812 1.00 68.12 679 TRP A C 1
ATOM 5214 O O . TRP A 1 679 ? 40.281 31.051 -46.834 1.00 68.12 679 TRP A O 1
ATOM 5224 N N . LYS A 1 680 ? 41.179 32.859 -47.797 1.00 73.31 680 LYS A N 1
ATOM 5225 C CA . LYS A 1 680 ? 41.964 33.230 -46.613 1.00 73.31 680 LYS A CA 1
ATOM 5226 C C . LYS A 1 680 ? 41.068 33.565 -45.422 1.00 73.31 680 LYS A C 1
ATOM 5228 O O . LYS A 1 680 ? 41.303 33.041 -44.340 1.00 73.31 680 LYS A O 1
ATOM 5233 N N . THR A 1 681 ? 39.991 34.326 -45.634 1.00 72.31 681 THR A N 1
ATOM 5234 C CA . THR A 1 681 ? 38.993 34.615 -44.587 1.00 72.31 681 THR A CA 1
ATOM 5235 C C . THR A 1 681 ? 38.347 33.342 -44.033 1.00 72.31 681 THR A C 1
ATOM 5237 O O . THR A 1 681 ? 38.184 33.212 -42.822 1.00 72.31 681 THR A O 1
ATOM 5240 N N . TYR A 1 682 ? 38.031 32.374 -44.896 1.00 68.75 682 TYR A N 1
ATOM 5241 C CA . TYR A 1 682 ? 37.501 31.072 -44.490 1.00 68.75 682 TYR A CA 1
ATOM 5242 C C . TYR A 1 682 ? 38.492 30.298 -43.599 1.00 68.75 682 TYR A C 1
ATOM 5244 O O . TYR A 1 682 ? 38.125 29.828 -42.521 1.00 68.75 682 TYR A O 1
ATOM 5252 N N . VAL A 1 683 ? 39.763 30.215 -44.012 1.00 67.81 683 VAL A N 1
ATOM 5253 C CA . VAL A 1 683 ? 40.829 29.533 -43.256 1.00 67.81 683 VAL A CA 1
ATOM 5254 C C . VAL A 1 683 ? 41.100 30.230 -41.913 1.00 67.81 683 VAL A C 1
ATOM 5256 O O . VAL A 1 683 ? 41.264 29.565 -40.892 1.00 67.81 683 VAL A O 1
ATOM 5259 N N . ASP A 1 684 ? 41.094 31.564 -41.876 1.00 76.00 684 ASP A N 1
ATOM 5260 C CA . ASP A 1 684 ? 41.269 32.353 -40.650 1.00 76.00 684 ASP A CA 1
ATOM 5261 C C . ASP A 1 684 ? 40.191 32.086 -39.598 1.00 76.00 684 ASP A C 1
ATOM 5263 O O . ASP A 1 684 ? 40.509 31.824 -38.433 1.00 76.00 684 ASP A O 1
ATOM 5267 N N . THR A 1 685 ? 38.928 32.119 -40.020 1.00 72.69 685 THR A N 1
ATOM 5268 C CA . THR A 1 685 ? 37.766 31.882 -39.157 1.00 72.69 685 THR A CA 1
ATOM 5269 C C . THR A 1 685 ? 37.773 30.464 -38.580 1.00 72.69 685 THR A C 1
ATOM 5271 O O . THR A 1 685 ? 37.421 30.266 -37.418 1.00 72.69 685 THR A O 1
ATOM 5274 N N . TRP A 1 686 ? 38.228 29.475 -39.354 1.00 66.81 686 TRP A N 1
ATOM 5275 C CA . TRP A 1 686 ? 38.291 28.080 -38.915 1.00 66.81 686 TRP A CA 1
ATOM 5276 C C . TRP A 1 686 ? 39.357 27.838 -37.832 1.00 66.81 686 TRP A C 1
ATOM 5278 O O . TRP A 1 686 ? 39.037 27.292 -36.775 1.00 66.81 686 TRP A O 1
ATOM 5288 N N . TYR A 1 687 ? 40.596 28.304 -38.040 1.00 69.38 687 TYR A N 1
ATOM 5289 C CA . TYR A 1 687 ? 41.669 28.142 -37.044 1.00 69.38 687 TYR A CA 1
ATOM 5290 C C . TYR A 1 687 ? 41.382 28.918 -35.741 1.00 69.38 687 TYR A C 1
ATOM 5292 O O . TYR A 1 687 ? 41.701 28.433 -34.660 1.00 69.38 687 TYR A O 1
ATOM 5300 N N . GLY A 1 688 ? 40.712 30.077 -35.812 1.00 72.38 688 GLY A N 1
ATOM 5301 C CA . GLY A 1 688 ? 40.311 30.831 -34.614 1.00 72.38 688 GLY A CA 1
ATOM 5302 C C . GLY A 1 688 ? 39.302 30.091 -33.724 1.00 72.38 688 GLY A C 1
ATOM 5303 O O . GLY A 1 688 ? 39.423 30.109 -32.500 1.00 72.38 688 GLY A O 1
ATOM 5304 N N . LEU A 1 689 ? 38.336 29.384 -34.320 1.00 67.31 689 LEU A N 1
ATOM 5305 C CA . LEU A 1 689 ? 37.381 28.554 -33.574 1.00 67.31 689 LEU A CA 1
ATOM 5306 C C . LEU A 1 689 ? 38.047 27.322 -32.948 1.00 67.31 689 LEU A C 1
ATOM 5308 O O . LEU A 1 689 ? 37.672 26.914 -31.849 1.00 67.31 689 LEU A O 1
ATOM 5312 N N . GLN A 1 690 ? 39.035 26.742 -33.632 1.00 62.34 690 GLN A N 1
ATOM 5313 C CA . GLN A 1 690 ? 39.791 25.596 -33.133 1.00 62.34 690 GLN A CA 1
ATOM 5314 C C . GLN A 1 690 ? 40.586 25.951 -31.867 1.00 62.34 690 GLN A C 1
ATOM 5316 O O . GLN A 1 690 ? 40.521 25.214 -30.882 1.00 62.34 690 GLN A O 1
ATOM 5321 N N . ASP A 1 691 ? 41.281 27.090 -31.861 1.00 66.19 691 ASP A N 1
ATOM 5322 C CA . ASP A 1 691 ? 42.063 27.545 -30.705 1.00 66.19 691 ASP A CA 1
ATOM 5323 C C . ASP A 1 691 ? 41.170 27.829 -29.482 1.00 66.19 691 ASP A C 1
ATOM 5325 O O . ASP A 1 691 ? 41.483 27.415 -28.361 1.00 66.19 691 ASP A O 1
ATOM 5329 N N . GLU A 1 692 ? 40.011 28.468 -29.683 1.00 64.69 692 GLU A N 1
ATOM 5330 C CA . GLU A 1 692 ? 39.045 28.725 -28.605 1.00 64.69 692 GLU A CA 1
ATOM 5331 C C . GLU A 1 692 ? 38.385 27.436 -28.079 1.00 64.69 692 GLU A C 1
ATOM 5333 O O . GLU A 1 692 ? 38.129 27.313 -26.878 1.00 64.69 692 GLU A O 1
ATOM 5338 N N . PHE A 1 693 ? 38.166 26.440 -28.943 1.00 57.88 693 PHE A N 1
ATOM 5339 C CA . PHE A 1 693 ? 37.677 25.119 -28.544 1.00 57.88 693 PHE A CA 1
ATOM 5340 C C . PHE A 1 693 ? 38.706 24.334 -27.718 1.00 57.88 693 PHE A C 1
ATOM 5342 O O . PHE A 1 693 ? 38.363 23.694 -26.722 1.00 57.88 693 PHE A O 1
ATOM 5349 N N . VAL A 1 694 ? 39.989 24.399 -28.083 1.00 58.81 694 VAL A N 1
ATOM 5350 C CA . VAL A 1 694 ? 41.064 23.794 -27.283 1.00 58.81 694 VAL A CA 1
ATOM 5351 C C . VAL A 1 694 ? 41.164 24.476 -25.915 1.00 58.81 694 VAL A C 1
ATOM 5353 O O . VAL A 1 694 ? 41.279 23.786 -24.900 1.00 58.81 694 VAL A O 1
ATOM 5356 N N . ALA A 1 695 ? 41.039 25.805 -25.857 1.00 64.69 695 ALA A N 1
ATOM 5357 C CA . ALA A 1 695 ? 41.034 26.558 -24.603 1.00 64.69 695 ALA A CA 1
ATOM 5358 C C . ALA A 1 695 ? 39.832 26.215 -23.699 1.00 64.69 695 ALA A C 1
ATOM 5360 O O . ALA A 1 695 ? 39.991 26.096 -22.484 1.00 64.69 695 ALA A O 1
ATOM 5361 N N . LEU A 1 696 ? 38.647 25.976 -24.278 1.00 56.59 696 LEU A N 1
ATOM 5362 C CA . LEU A 1 696 ? 37.454 25.517 -23.555 1.00 56.59 696 LEU A CA 1
ATOM 5363 C C . LEU A 1 696 ? 37.700 24.207 -22.791 1.00 56.59 696 LEU A C 1
ATOM 5365 O O . LEU A 1 696 ? 37.207 24.024 -21.675 1.00 56.59 696 LEU A O 1
ATOM 5369 N N . ASN A 1 697 ? 38.466 23.282 -23.374 1.00 51.62 697 ASN A N 1
ATOM 5370 C CA . ASN A 1 697 ? 38.720 21.977 -22.765 1.00 51.62 697 ASN A CA 1
ATOM 5371 C C . ASN A 1 697 ? 39.553 22.051 -21.479 1.00 51.62 697 ASN A C 1
ATOM 5373 O O . ASN A 1 697 ? 39.478 21.121 -20.676 1.00 51.62 697 ASN A O 1
ATOM 5377 N N . ALA A 1 698 ? 40.261 23.158 -21.244 1.00 60.69 698 ALA A N 1
ATOM 5378 C CA . ALA A 1 698 ? 41.010 23.413 -20.017 1.00 60.69 698 ALA A CA 1
ATOM 5379 C C . ALA A 1 698 ? 40.167 24.022 -18.874 1.00 60.69 698 ALA A C 1
ATOM 5381 O O . ALA A 1 698 ? 40.672 24.153 -17.762 1.00 60.69 698 ALA A O 1
ATOM 5382 N N . LEU A 1 699 ? 38.904 24.392 -19.126 1.00 58.91 699 LEU A N 1
ATOM 5383 C CA . LEU A 1 699 ? 37.997 24.982 -18.133 1.00 58.91 699 LEU A CA 1
ATOM 5384 C C . LEU A 1 699 ? 37.072 23.929 -17.498 1.00 58.91 699 LEU A C 1
ATOM 5386 O O . LEU A 1 699 ? 36.791 22.882 -18.097 1.00 58.91 699 LEU A O 1
ATOM 5390 N N . ASP A 1 700 ? 36.543 24.238 -16.311 1.00 49.72 700 ASP A N 1
ATOM 5391 C CA . ASP A 1 700 ? 35.566 23.447 -15.558 1.00 49.72 700 ASP A CA 1
ATOM 5392 C C . ASP A 1 700 ? 34.369 24.294 -15.061 1.00 49.72 700 ASP A C 1
ATOM 5394 O O . ASP A 1 700 ? 34.321 25.520 -15.208 1.00 49.72 700 ASP A O 1
ATOM 5398 N N . GLY A 1 701 ? 33.340 23.615 -14.541 1.00 47.44 701 GLY A N 1
ATOM 5399 C CA . GLY A 1 701 ? 32.171 24.246 -13.916 1.00 47.44 701 GLY A CA 1
ATOM 5400 C C . GLY A 1 701 ? 31.453 25.294 -14.783 1.00 47.44 701 GLY A C 1
ATOM 5401 O O . GLY A 1 701 ? 31.309 25.135 -15.995 1.00 47.44 701 GLY A O 1
ATOM 5402 N N . GLN A 1 702 ? 30.987 26.377 -14.150 1.00 46.22 702 GLN A N 1
ATOM 5403 C CA . GLN A 1 702 ? 30.236 27.453 -14.815 1.00 46.22 702 GLN A CA 1
ATOM 5404 C C . GLN A 1 702 ? 31.090 28.249 -15.816 1.00 46.22 702 GLN A C 1
ATOM 5406 O O . GLN A 1 702 ? 30.583 28.677 -16.848 1.00 46.22 702 GLN A O 1
ATOM 5411 N N . ALA A 1 703 ? 32.397 28.379 -15.572 1.00 48.66 703 ALA A N 1
ATOM 5412 C CA . ALA A 1 703 ? 33.307 29.081 -16.476 1.00 48.66 703 ALA A CA 1
ATOM 5413 C C . ALA A 1 703 ? 33.427 28.370 -17.833 1.00 48.66 703 ALA A C 1
ATOM 5415 O O . ALA A 1 703 ? 33.445 29.020 -18.879 1.00 48.66 703 ALA A O 1
ATOM 5416 N N . LYS A 1 704 ? 33.430 27.030 -17.830 1.00 57.28 704 LYS A N 1
ATOM 5417 C CA . LYS A 1 704 ? 33.352 26.239 -19.064 1.00 57.28 704 LYS A CA 1
ATOM 5418 C C . LYS A 1 704 ? 32.028 26.465 -19.795 1.00 57.28 704 LYS A C 1
ATOM 5420 O O . LYS A 1 704 ? 32.013 26.540 -21.016 1.00 57.28 704 LYS A O 1
ATOM 5425 N N . ILE A 1 705 ? 30.924 26.600 -19.065 1.00 42.94 705 ILE A N 1
ATOM 5426 C CA . ILE A 1 705 ? 29.586 26.799 -19.642 1.00 42.94 705 ILE A CA 1
ATOM 5427 C C . ILE A 1 705 ? 29.476 28.170 -20.317 1.00 42.94 705 ILE A C 1
ATOM 5429 O O . ILE A 1 705 ? 28.985 28.266 -21.442 1.00 42.94 705 ILE A O 1
ATOM 5433 N N . ASP A 1 706 ? 29.965 29.225 -19.671 1.00 55.06 706 ASP A N 1
ATOM 5434 C CA . ASP A 1 706 ? 29.910 30.579 -20.227 1.00 55.06 706 ASP A CA 1
ATOM 5435 C C . ASP A 1 706 ? 30.834 30.713 -21.449 1.00 55.06 706 ASP A C 1
ATOM 5437 O O . ASP A 1 706 ? 30.449 31.301 -22.463 1.00 55.06 706 ASP A O 1
ATOM 5441 N N . ALA A 1 707 ? 32.012 30.079 -21.401 1.00 56.97 707 ALA A N 1
ATOM 5442 C CA . ALA A 1 707 ? 32.920 29.985 -22.540 1.00 56.97 707 ALA A CA 1
ATOM 5443 C C . ALA A 1 707 ? 32.323 29.166 -23.699 1.00 56.97 707 ALA A C 1
ATOM 5445 O O . ALA A 1 707 ? 32.433 29.579 -24.851 1.00 56.97 707 ALA A O 1
ATOM 5446 N N . ALA A 1 708 ? 31.636 28.053 -23.415 1.00 50.72 708 ALA A N 1
ATOM 5447 C CA . ALA A 1 708 ? 30.961 27.244 -24.431 1.00 50.72 708 ALA A CA 1
ATOM 5448 C C . ALA A 1 708 ? 29.818 28.015 -25.108 1.00 50.72 708 ALA A C 1
ATOM 5450 O O . ALA A 1 708 ? 29.702 27.983 -26.331 1.00 50.72 708 ALA A O 1
ATOM 5451 N N . LYS A 1 709 ? 29.012 28.764 -24.341 1.00 53.19 709 LYS A N 1
ATOM 5452 C CA . LYS A 1 709 ? 27.954 29.633 -24.886 1.00 53.19 709 LYS A CA 1
ATOM 5453 C C . LYS A 1 709 ? 28.520 30.742 -25.770 1.00 53.19 709 LYS A C 1
ATOM 5455 O O . LYS A 1 709 ? 27.989 30.997 -26.850 1.00 53.19 709 LYS A O 1
ATOM 5460 N N . ALA A 1 710 ? 29.603 31.386 -25.335 1.00 62.25 710 ALA A N 1
ATOM 5461 C CA . ALA A 1 710 ? 30.276 32.411 -26.127 1.00 62.25 710 ALA A CA 1
ATOM 5462 C C . ALA A 1 710 ? 30.861 31.833 -27.428 1.00 62.25 710 ALA A C 1
ATOM 5464 O O . ALA A 1 710 ? 30.718 32.442 -28.489 1.00 62.25 710 ALA A O 1
ATOM 5465 N N . LEU A 1 711 ? 31.463 30.642 -27.362 1.00 62.72 711 LEU A N 1
ATOM 5466 C CA . LEU A 1 711 ? 32.013 29.943 -28.522 1.00 62.72 711 LEU A CA 1
ATOM 5467 C C . LEU A 1 711 ? 30.917 29.497 -29.500 1.00 62.72 711 LEU A C 1
ATOM 5469 O O . LEU A 1 711 ? 31.085 29.649 -30.706 1.00 62.72 711 LEU A O 1
ATOM 5473 N N . ALA A 1 712 ? 29.769 29.030 -29.001 1.00 51.47 712 ALA A N 1
ATOM 5474 C CA . ALA A 1 712 ? 28.614 28.679 -29.827 1.00 51.47 712 ALA A CA 1
ATOM 5475 C C . ALA A 1 712 ? 28.065 29.892 -30.601 1.00 51.47 712 ALA A C 1
ATOM 5477 O O . ALA A 1 712 ? 27.806 29.792 -31.796 1.00 51.47 712 ALA A O 1
ATOM 5478 N N . ALA A 1 713 ? 27.967 31.066 -29.969 1.00 61.84 713 ALA A N 1
ATOM 5479 C CA . ALA A 1 713 ? 27.541 32.291 -30.652 1.00 61.84 713 ALA A CA 1
ATOM 5480 C C . ALA A 1 713 ? 28.542 32.749 -31.732 1.00 61.84 713 ALA A C 1
ATOM 5482 O O . ALA A 1 713 ? 28.141 33.188 -32.812 1.00 61.84 713 ALA A O 1
ATOM 5483 N N . LYS A 1 714 ? 29.850 32.617 -31.468 1.00 64.25 714 LYS A N 1
ATOM 5484 C CA . LYS A 1 714 ? 30.901 32.878 -32.465 1.00 64.25 714 LYS A CA 1
ATOM 5485 C C . LYS A 1 714 ? 30.857 31.878 -33.617 1.00 64.25 714 LYS A C 1
ATOM 5487 O O . LYS A 1 714 ? 31.089 32.262 -34.758 1.00 64.25 714 LYS A O 1
ATOM 5492 N N . TYR A 1 715 ? 30.530 30.623 -33.328 1.00 58.06 715 TYR A N 1
ATOM 5493 C CA . TYR A 1 715 ? 30.352 29.585 -34.332 1.00 58.06 715 TYR A CA 1
ATOM 5494 C C . TYR A 1 715 ? 29.134 29.838 -35.225 1.00 58.06 715 TYR A C 1
ATOM 5496 O O . TYR A 1 715 ? 29.258 29.712 -36.434 1.00 58.06 715 TYR A O 1
ATOM 5504 N N . GLU A 1 716 ? 27.993 30.258 -34.680 1.00 59.00 716 GLU A N 1
ATOM 5505 C CA . GLU A 1 716 ? 26.816 30.648 -35.476 1.00 59.00 716 GLU A CA 1
ATOM 5506 C C . GLU A 1 716 ? 27.129 31.826 -36.415 1.00 59.00 716 GLU A C 1
ATOM 5508 O O . GLU A 1 716 ? 26.805 31.804 -37.605 1.00 59.00 716 GLU A O 1
ATOM 5513 N N . ALA A 1 717 ? 27.855 32.833 -35.916 1.00 64.25 717 ALA A N 1
ATOM 5514 C CA . ALA A 1 717 ? 28.340 33.934 -36.748 1.00 64.25 717 ALA A CA 1
ATOM 5515 C C . ALA A 1 717 ? 29.326 33.449 -37.828 1.00 64.25 717 ALA A C 1
ATOM 5517 O O . ALA A 1 717 ? 29.242 33.863 -38.985 1.00 64.25 717 ALA A O 1
ATOM 5518 N N . ALA A 1 718 ? 30.223 32.526 -37.474 1.00 61.12 718 ALA A N 1
ATOM 5519 C CA . ALA A 1 718 ? 31.149 31.903 -38.407 1.00 61.12 718 ALA A CA 1
ATOM 5520 C C . ALA A 1 718 ? 30.441 30.997 -39.422 1.00 61.12 718 ALA A C 1
ATOM 5522 O O . ALA A 1 718 ? 30.860 30.969 -40.567 1.00 61.12 718 ALA A O 1
ATOM 5523 N N . GLN A 1 719 ? 29.355 30.300 -39.082 1.00 55.06 719 GLN A N 1
ATOM 5524 C CA . GLN A 1 719 ? 28.563 29.517 -40.035 1.00 55.06 719 GLN A CA 1
ATOM 5525 C C . GLN A 1 719 ? 27.932 30.402 -41.111 1.00 55.06 719 GLN A C 1
ATOM 5527 O O . GLN A 1 719 ? 27.890 30.009 -42.275 1.00 55.06 719 GLN A O 1
ATOM 5532 N N . ALA A 1 720 ? 27.483 31.607 -40.755 1.00 59.12 720 ALA A N 1
ATOM 5533 C CA . ALA A 1 720 ? 26.961 32.569 -41.723 1.00 59.12 720 ALA A CA 1
ATOM 5534 C C . ALA A 1 720 ? 28.047 33.090 -42.694 1.00 59.12 720 ALA A C 1
ATOM 5536 O O . ALA A 1 720 ? 27.747 33.414 -43.846 1.00 59.12 720 ALA A O 1
ATOM 5537 N N . GLU A 1 721 ? 29.307 33.144 -42.250 1.00 55.34 721 GLU A N 1
ATOM 5538 C CA . GLU A 1 721 ? 30.479 33.504 -43.064 1.00 55.34 721 GLU A CA 1
ATOM 5539 C C . GLU A 1 721 ? 31.011 32.307 -43.887 1.00 55.34 721 GLU A C 1
ATOM 5541 O O . GLU A 1 721 ? 31.214 32.429 -45.092 1.00 55.34 721 GLU A O 1
ATOM 5546 N N . LEU A 1 722 ? 31.165 31.127 -43.273 1.00 53.28 722 LEU A N 1
ATOM 5547 C CA . LEU A 1 722 ? 31.663 29.872 -43.864 1.00 53.28 722 LEU A CA 1
ATOM 5548 C C . LEU A 1 722 ? 30.635 29.209 -44.804 1.00 53.28 722 LEU A C 1
ATOM 5550 O O . LEU A 1 722 ? 31.011 28.465 -45.709 1.00 53.28 722 LEU A O 1
ATOM 5554 N N . GLY A 1 723 ? 29.341 29.502 -44.629 1.00 48.62 723 GLY A N 1
ATOM 5555 C CA . GLY A 1 723 ? 28.255 29.140 -45.546 1.00 48.62 723 GLY A CA 1
ATOM 5556 C C . GLY A 1 723 ? 28.306 29.892 -46.883 1.00 48.62 723 GLY A C 1
ATOM 5557 O O . GLY A 1 723 ? 27.673 29.467 -47.847 1.00 48.62 723 GLY A O 1
ATOM 5558 N N . LYS A 1 724 ? 29.123 30.951 -46.980 1.00 49.94 724 LYS A N 1
ATOM 5559 C CA . LYS A 1 724 ? 29.586 31.546 -48.244 1.00 49.94 724 LYS A CA 1
ATOM 5560 C C . LYS A 1 724 ? 30.900 30.898 -48.690 1.00 49.94 724 LYS A C 1
ATOM 5562 O O . LYS A 1 724 ? 31.846 31.593 -49.062 1.00 49.94 724 LYS A O 1
ATOM 5567 N N . SER A 1 725 ? 30.984 29.570 -48.606 1.00 47.03 725 SER A N 1
ATOM 5568 C CA . SER A 1 725 ? 32.114 28.814 -49.153 1.00 47.03 725 SER A CA 1
ATOM 5569 C C . SER A 1 725 ? 32.376 29.295 -50.590 1.00 47.03 725 SER A C 1
ATOM 5571 O O . SER A 1 725 ? 31.393 29.536 -51.301 1.00 47.03 725 SER A O 1
ATOM 5573 N N . PRO A 1 726 ? 33.634 29.512 -51.026 1.00 45.69 726 PRO A N 1
ATOM 5574 C CA . PRO A 1 726 ? 33.902 30.015 -52.370 1.00 45.69 726 PRO A CA 1
ATOM 5575 C C . PRO A 1 726 ? 33.262 29.068 -53.392 1.00 45.69 726 PRO A C 1
ATOM 5577 O O . PRO A 1 726 ? 33.681 27.926 -53.560 1.00 45.69 726 PRO A O 1
ATOM 5580 N N . SER A 1 727 ? 32.161 29.512 -54.000 1.00 43.72 727 SER A N 1
ATOM 5581 C CA . SER A 1 727 ? 31.297 28.641 -54.788 1.00 43.72 727 SER A CA 1
ATOM 5582 C C . SER A 1 727 ? 31.931 28.354 -56.140 1.00 43.72 727 SER A C 1
ATOM 5584 O O . SER A 1 727 ? 32.239 29.285 -56.887 1.00 43.72 727 SER A O 1
ATOM 5586 N N . VAL A 1 728 ? 32.045 27.074 -56.484 1.00 43.12 728 VAL A N 1
ATOM 5587 C CA . VAL A 1 728 ? 32.214 26.638 -57.873 1.00 43.12 728 VAL A CA 1
ATOM 5588 C C . VAL A 1 728 ? 30.831 26.691 -58.545 1.00 43.12 728 VAL A C 1
ATOM 5590 O O . VAL A 1 728 ? 29.853 26.213 -57.973 1.00 43.12 728 VAL A O 1
ATOM 5593 N N . ASP A 1 729 ? 30.734 27.319 -59.719 1.00 40.03 729 ASP A N 1
ATOM 5594 C CA . ASP A 1 729 ? 29.495 27.536 -60.494 1.00 40.03 729 ASP A CA 1
ATOM 5595 C C . ASP A 1 729 ? 28.722 26.212 -60.766 1.00 40.03 729 ASP A C 1
ATOM 5597 O O . ASP A 1 729 ? 29.278 25.312 -61.405 1.00 40.03 729 ASP A O 1
ATOM 5601 N N . PRO A 1 730 ? 27.466 26.042 -60.290 1.00 46.38 730 PRO A N 1
ATOM 5602 C CA . PRO A 1 730 ? 26.766 24.751 -60.275 1.00 46.38 730 PRO A CA 1
ATOM 5603 C C . PRO A 1 730 ? 25.878 24.425 -61.499 1.00 46.38 730 PRO A C 1
ATOM 5605 O O . PRO A 1 730 ? 25.007 23.562 -61.398 1.00 46.38 730 PRO A O 1
ATOM 5608 N N . THR A 1 731 ? 26.034 25.046 -62.669 1.00 44.66 731 THR A N 1
ATOM 5609 C CA . THR A 1 731 ? 25.102 24.807 -63.797 1.00 44.66 731 THR A CA 1
ATOM 5610 C C . THR A 1 731 ? 25.532 23.683 -64.763 1.00 44.66 731 THR A C 1
ATOM 5612 O O . THR A 1 731 ? 26.017 23.941 -65.861 1.00 44.66 731 THR A O 1
ATOM 5615 N N . ASP A 1 732 ? 25.296 22.407 -64.408 1.00 60.72 732 ASP A N 1
ATOM 5616 C CA . ASP A 1 732 ? 25.281 21.297 -65.392 1.00 60.72 732 ASP A CA 1
ATOM 5617 C C . ASP A 1 732 ? 23.857 20.716 -65.559 1.00 60.72 732 ASP A C 1
ATOM 5619 O O . ASP A 1 732 ? 23.458 19.828 -64.801 1.00 60.72 732 ASP A O 1
ATOM 5623 N N . PRO A 1 733 ? 23.063 21.198 -66.538 1.00 60.41 733 PRO A N 1
ATOM 5624 C CA . PRO A 1 733 ? 21.689 20.737 -66.763 1.00 60.41 733 PRO A CA 1
ATOM 5625 C C . PRO A 1 733 ? 21.585 19.272 -67.223 1.00 60.41 733 PRO A C 1
ATOM 5627 O O . PRO A 1 733 ? 20.477 18.744 -67.303 1.00 60.41 733 PRO A O 1
ATOM 5630 N N . ALA A 1 734 ? 22.702 18.596 -67.525 1.00 67.31 734 ALA A N 1
ATOM 5631 C CA . ALA A 1 734 ? 22.710 17.173 -67.864 1.00 67.31 734 ALA A CA 1
ATOM 5632 C C . ALA A 1 734 ? 22.695 16.249 -66.630 1.00 67.31 734 ALA A C 1
ATOM 5634 O O . ALA A 1 734 ? 22.581 15.031 -66.790 1.00 67.31 734 ALA A O 1
ATOM 5635 N N . ASN A 1 735 ? 22.816 16.801 -65.416 1.00 82.38 735 ASN A N 1
ATOM 5636 C CA . ASN A 1 735 ? 22.841 16.043 -64.173 1.00 82.38 735 ASN A CA 1
ATOM 5637 C C . ASN A 1 735 ? 21.458 15.969 -63.500 1.00 82.38 735 ASN A C 1
ATOM 5639 O O . ASN A 1 735 ? 20.984 16.980 -62.983 1.00 82.38 735 ASN A O 1
ATOM 5643 N N . PRO A 1 736 ? 20.824 14.786 -63.438 1.00 82.19 736 PRO A N 1
ATOM 5644 C CA . PRO A 1 736 ? 19.526 14.621 -62.788 1.00 82.19 736 PRO A CA 1
ATOM 5645 C C . PRO A 1 736 ? 19.631 14.439 -61.264 1.00 82.19 736 PRO A C 1
ATOM 5647 O O . PRO A 1 736 ? 18.600 14.420 -60.598 1.00 82.19 736 PRO A O 1
ATOM 5650 N N . PHE A 1 737 ? 20.837 14.240 -60.713 1.00 84.12 737 PHE A N 1
ATOM 5651 C CA . PHE A 1 737 ? 21.033 13.831 -59.323 1.00 84.12 737 PHE A CA 1
ATOM 5652 C C . PHE A 1 737 ? 21.566 14.974 -58.461 1.00 84.12 737 PHE A C 1
ATOM 5654 O O . PHE A 1 737 ? 22.637 15.523 -58.727 1.00 84.12 737 PHE A O 1
ATOM 5661 N N . THR A 1 738 ? 20.864 15.295 -57.376 1.00 82.31 738 THR A N 1
ATOM 5662 C CA . THR A 1 738 ? 21.241 16.414 -56.493 1.00 82.31 738 THR A CA 1
ATOM 5663 C C . THR A 1 738 ? 22.471 16.137 -55.630 1.00 82.31 738 THR A C 1
ATOM 5665 O O . THR A 1 738 ? 23.072 17.064 -55.100 1.00 82.31 738 THR A O 1
ATOM 5668 N N . ASP A 1 739 ? 22.858 14.871 -55.481 1.00 78.00 739 ASP A N 1
ATOM 5669 C CA . ASP A 1 739 ? 23.991 14.399 -54.677 1.00 78.00 739 ASP A CA 1
ATOM 5670 C C . ASP A 1 739 ? 25.184 13.909 -55.526 1.00 78.00 739 ASP A C 1
ATOM 5672 O O . ASP A 1 739 ? 26.109 13.271 -55.013 1.00 78.00 739 ASP A O 1
ATOM 5676 N N . VAL A 1 740 ? 25.186 14.217 -56.828 1.00 77.88 740 VAL A N 1
ATOM 5677 C CA . VAL A 1 740 ? 26.285 13.931 -57.762 1.00 77.88 740 VAL A CA 1
ATOM 5678 C C . VAL A 1 740 ? 26.824 15.254 -58.283 1.00 77.88 740 VAL A C 1
ATOM 5680 O O . VAL A 1 740 ? 26.157 15.940 -59.039 1.00 77.88 740 VAL A O 1
ATOM 5683 N N . LEU A 1 741 ? 28.028 15.643 -57.880 1.00 71.56 741 LEU A N 1
ATOM 5684 C CA . LEU A 1 741 ? 28.580 16.969 -58.156 1.00 71.56 741 LEU A CA 1
ATOM 5685 C C . LEU A 1 741 ? 29.810 16.866 -59.062 1.00 71.56 741 LEU A C 1
ATOM 5687 O O . LEU A 1 741 ? 30.727 16.079 -58.808 1.00 71.56 741 LEU A O 1
ATOM 5691 N N . LYS A 1 742 ? 29.839 17.674 -60.126 1.00 70.44 742 LYS A N 1
ATOM 5692 C CA . LYS A 1 742 ? 30.937 17.696 -61.101 1.00 70.44 742 LYS A CA 1
ATOM 5693 C C . LYS A 1 742 ? 32.231 18.132 -60.415 1.00 70.44 742 LYS A C 1
ATOM 5695 O O . LYS A 1 742 ? 32.255 19.147 -59.733 1.00 70.44 742 LYS A O 1
ATOM 5700 N N . GLY A 1 743 ? 33.290 17.340 -60.564 1.00 62.97 743 GLY A N 1
ATOM 5701 C CA . GLY A 1 743 ? 34.579 17.579 -59.901 1.00 62.97 743 GLY A CA 1
ATOM 5702 C C . GLY A 1 743 ? 34.672 17.098 -58.445 1.00 62.97 743 GLY A C 1
ATOM 5703 O O . GLY A 1 743 ? 35.778 17.042 -57.920 1.00 62.97 743 GLY A O 1
ATOM 5704 N N . HIS A 1 744 ? 33.563 16.684 -57.817 1.00 61.94 744 HIS A N 1
ATOM 5705 C CA . HIS A 1 744 ? 33.543 16.225 -56.419 1.00 61.94 744 HIS A CA 1
ATOM 5706 C C . HIS A 1 744 ? 33.117 14.763 -56.258 1.00 61.94 744 HIS A C 1
ATOM 5708 O O . HIS A 1 744 ? 33.697 14.043 -55.448 1.00 61.94 744 HIS A O 1
ATOM 5714 N N . THR A 1 745 ? 32.115 14.302 -57.008 1.00 72.81 745 THR A N 1
ATOM 5715 C CA . THR A 1 745 ? 31.685 12.900 -56.973 1.00 72.81 745 THR A CA 1
ATOM 5716 C C . THR A 1 745 ? 32.587 12.075 -57.894 1.00 72.81 745 THR A C 1
ATOM 5718 O O . THR A 1 745 ? 32.615 12.338 -59.103 1.00 72.81 745 THR A O 1
ATOM 5721 N N . PRO A 1 746 ? 33.325 11.073 -57.375 1.00 80.44 746 PRO A N 1
ATOM 5722 C CA . PRO A 1 746 ? 34.094 10.162 -58.214 1.00 80.44 746 PRO A CA 1
ATOM 5723 C C . PRO A 1 746 ? 33.205 9.516 -59.276 1.00 80.44 746 PRO A C 1
ATOM 5725 O O . PRO A 1 746 ? 32.034 9.233 -59.028 1.00 80.44 746 PRO A O 1
ATOM 5728 N N . HIS A 1 747 ? 33.760 9.299 -60.468 1.00 86.88 747 HIS A N 1
ATOM 5729 C CA . HIS A 1 747 ? 33.032 8.716 -61.600 1.00 86.88 747 HIS A CA 1
ATOM 5730 C C . HIS A 1 747 ? 31.815 9.529 -62.077 1.00 86.88 747 HIS A C 1
ATOM 5732 O O . HIS A 1 747 ? 30.936 8.977 -62.735 1.00 86.88 747 HIS A O 1
ATOM 5738 N N . TYR A 1 748 ? 31.778 10.846 -61.817 1.00 87.12 748 TYR A N 1
ATOM 5739 C CA . TYR A 1 748 ? 30.711 11.754 -62.269 1.00 87.12 748 TYR A CA 1
ATOM 5740 C C . TYR A 1 748 ? 30.278 11.490 -63.722 1.00 87.12 748 TYR A C 1
ATOM 5742 O O . TYR A 1 748 ? 29.109 11.219 -63.984 1.00 87.12 748 TYR A O 1
ATOM 5750 N N . SER A 1 749 ? 31.223 11.488 -64.667 1.00 85.62 749 SER A N 1
ATOM 5751 C CA . SER A 1 749 ? 30.936 11.269 -66.090 1.00 85.62 749 SER A CA 1
ATOM 5752 C C . SER A 1 749 ? 30.312 9.903 -66.383 1.00 85.62 749 SER A C 1
ATOM 5754 O O . SER A 1 749 ? 29.442 9.807 -67.244 1.00 85.62 749 SER A O 1
ATOM 5756 N N . ASP A 1 750 ? 30.731 8.855 -65.669 1.00 90.50 750 ASP A N 1
ATOM 5757 C CA . ASP A 1 750 ? 30.213 7.497 -65.848 1.00 90.50 750 ASP A CA 1
ATOM 5758 C C . ASP A 1 750 ? 28.787 7.365 -65.292 1.00 90.50 750 ASP A C 1
ATOM 5760 O O . ASP A 1 750 ? 27.941 6.705 -65.897 1.00 90.50 750 ASP A O 1
ATOM 5764 N N . ILE A 1 751 ? 28.502 8.039 -64.172 1.00 92.62 751 ILE A N 1
ATOM 5765 C CA . ILE A 1 751 ? 27.168 8.100 -63.560 1.00 92.62 751 ILE A CA 1
ATOM 5766 C C . ILE A 1 751 ? 26.181 8.787 -64.511 1.00 92.62 751 ILE A C 1
ATOM 5768 O O . ILE A 1 751 ? 25.109 8.240 -64.783 1.00 92.62 751 ILE A O 1
ATOM 5772 N N . ILE A 1 752 ? 26.553 9.950 -65.061 1.00 91.12 752 ILE A N 1
ATOM 5773 C CA . ILE A 1 752 ? 25.702 10.690 -66.005 1.00 91.12 752 ILE A CA 1
ATOM 5774 C C . ILE A 1 752 ? 25.500 9.897 -67.302 1.00 91.12 752 ILE A C 1
ATOM 5776 O O . ILE A 1 752 ? 24.365 9.749 -67.757 1.00 91.12 752 ILE A O 1
ATOM 5780 N N . ALA A 1 753 ? 26.565 9.321 -67.871 1.00 88.00 753 ALA A N 1
ATOM 5781 C CA . ALA A 1 753 ? 26.469 8.507 -69.084 1.00 88.00 753 ALA A CA 1
ATOM 5782 C C . ALA A 1 753 ? 25.578 7.269 -68.885 1.00 88.00 753 ALA A C 1
ATOM 5784 O O . ALA A 1 753 ? 24.728 6.964 -69.724 1.00 88.00 753 ALA A O 1
ATOM 5785 N N . GLY A 1 754 ? 25.720 6.575 -67.751 1.00 89.31 754 GLY A N 1
ATOM 5786 C CA . GLY A 1 754 ? 24.891 5.420 -67.418 1.00 89.31 754 GLY A CA 1
ATOM 5787 C C . GLY A 1 754 ? 23.419 5.780 -67.212 1.00 89.31 754 GLY A C 1
ATOM 5788 O O . GLY A 1 754 ? 22.548 4.990 -67.586 1.00 89.31 754 GLY A O 1
ATOM 5789 N N . TYR A 1 755 ? 23.125 6.964 -66.662 1.00 90.94 755 TYR A N 1
ATOM 5790 C CA . TYR A 1 755 ? 21.753 7.460 -66.531 1.00 90.94 755 TYR A CA 1
ATOM 5791 C C . TYR A 1 755 ? 21.134 7.760 -67.895 1.00 90.94 755 TYR A C 1
ATOM 5793 O O . TYR A 1 755 ? 20.042 7.281 -68.197 1.00 90.94 755 TYR A O 1
ATOM 5801 N N . GLN A 1 756 ? 21.860 8.478 -68.755 1.00 87.75 756 GLN A N 1
ATOM 5802 C CA . GLN A 1 756 ? 21.411 8.794 -70.115 1.00 87.75 756 GLN A CA 1
ATOM 5803 C C . GLN A 1 756 ? 21.182 7.532 -70.958 1.00 87.75 756 GLN A C 1
ATOM 5805 O O . GLN A 1 756 ? 20.258 7.482 -71.765 1.00 87.75 756 GLN A O 1
ATOM 5810 N N . ALA A 1 757 ? 21.985 6.488 -70.741 1.00 85.81 757 ALA A N 1
ATOM 5811 C CA . ALA A 1 757 ? 21.808 5.185 -71.377 1.00 85.81 757 ALA A CA 1
ATOM 5812 C C . ALA A 1 757 ? 20.646 4.356 -70.791 1.00 85.81 757 ALA A C 1
ATOM 5814 O O . ALA A 1 757 ? 20.388 3.253 -71.271 1.00 85.81 757 ALA A O 1
ATOM 5815 N N . GLY A 1 758 ? 19.969 4.837 -69.742 1.00 88.12 758 GLY A N 1
ATOM 5816 C CA . GLY A 1 758 ? 18.884 4.131 -69.056 1.00 88.12 758 GLY A CA 1
ATOM 5817 C C . GLY A 1 758 ? 19.337 2.940 -68.206 1.00 88.12 758 GLY A C 1
ATOM 5818 O O . GLY A 1 758 ? 18.495 2.208 -67.685 1.00 88.12 758 GLY A O 1
ATOM 5819 N N . VAL A 1 759 ? 20.649 2.736 -68.046 1.00 90.69 759 VAL A N 1
ATOM 5820 C CA . VAL A 1 759 ? 21.228 1.650 -67.240 1.00 90.69 759 VAL A CA 1
ATOM 5821 C C . VAL A 1 759 ? 21.193 2.019 -65.758 1.00 90.69 759 VAL A C 1
ATOM 5823 O O . VAL A 1 759 ? 20.807 1.201 -64.918 1.00 90.69 759 VAL A O 1
ATOM 5826 N N . ILE A 1 760 ? 21.534 3.270 -65.441 1.00 92.19 760 ILE A N 1
ATOM 5827 C CA . ILE A 1 760 ? 21.548 3.814 -64.084 1.00 92.19 760 ILE A CA 1
ATOM 5828 C C . ILE A 1 760 ? 20.268 4.598 -63.799 1.00 92.19 760 ILE A C 1
ATOM 5830 O O . ILE A 1 760 ? 19.796 5.377 -64.619 1.00 92.19 760 ILE A O 1
ATOM 5834 N N . LYS A 1 761 ? 19.719 4.409 -62.598 1.00 90.12 761 LYS A N 1
ATOM 5835 C CA . LYS A 1 761 ? 18.603 5.190 -62.051 1.00 90.12 761 LYS A CA 1
ATOM 5836 C C . LYS A 1 761 ? 18.915 5.603 -60.612 1.00 90.12 761 LYS A C 1
ATOM 5838 O O . LYS A 1 761 ? 19.769 4.982 -59.972 1.00 90.12 761 LYS A O 1
ATOM 5843 N N . GLY A 1 762 ? 18.222 6.627 -60.126 1.00 87.81 762 GLY A N 1
ATOM 5844 C CA . GLY A 1 762 ? 18.282 7.084 -58.736 1.00 87.81 762 GLY A CA 1
ATOM 5845 C C . GLY A 1 762 ? 16.986 6.815 -57.979 1.00 87.81 762 GLY A C 1
ATOM 5846 O O . GLY A 1 762 ? 16.108 6.109 -58.477 1.00 87.81 762 GLY A O 1
ATOM 5847 N N . TRP A 1 763 ? 16.898 7.382 -56.784 1.00 87.44 763 TRP A N 1
ATOM 5848 C CA . TRP A 1 763 ? 15.698 7.391 -55.957 1.00 87.44 763 TRP A CA 1
ATOM 5849 C C . TRP A 1 763 ? 14.987 8.724 -56.101 1.00 87.44 763 TRP A C 1
ATOM 5851 O O . TRP A 1 763 ? 15.618 9.766 -55.940 1.00 87.44 763 TRP A O 1
ATOM 5861 N N . ASP A 1 764 ? 13.687 8.670 -56.371 1.00 90.06 764 ASP A N 1
ATOM 5862 C CA . ASP A 1 764 ? 12.819 9.834 -56.264 1.00 90.06 764 ASP A CA 1
ATOM 5863 C C . ASP A 1 764 ? 12.656 10.192 -54.783 1.00 90.06 764 ASP A C 1
ATOM 5865 O O . ASP A 1 764 ? 12.275 9.355 -53.960 1.00 90.06 764 ASP A O 1
ATOM 5869 N N . GLU A 1 765 ? 12.970 11.434 -54.437 1.00 85.94 765 GLU A N 1
ATOM 5870 C CA . GLU A 1 765 ? 12.820 11.964 -53.088 1.00 85.94 765 GLU A CA 1
ATOM 5871 C C . GLU A 1 765 ? 11.457 12.671 -52.934 1.00 85.94 765 GLU A C 1
ATOM 5873 O O . GLU A 1 765 ? 10.908 13.191 -53.912 1.00 85.94 765 GLU A O 1
ATOM 5878 N N . PRO A 1 766 ? 10.898 12.773 -51.711 1.00 78.38 766 PRO A N 1
ATOM 5879 C CA . PRO A 1 766 ? 9.580 13.384 -51.481 1.00 78.38 766 PRO A CA 1
ATOM 5880 C C . PRO A 1 766 ? 9.440 14.837 -51.966 1.00 78.38 766 PRO A C 1
ATOM 5882 O O . PRO A 1 766 ? 8.332 15.318 -52.185 1.00 78.38 766 PRO A O 1
ATOM 5885 N N . ASN A 1 767 ? 10.559 15.547 -52.125 1.00 69.44 767 ASN A N 1
ATOM 5886 C CA . ASN A 1 767 ? 10.629 16.928 -52.605 1.00 69.44 767 ASN A CA 1
ATOM 5887 C C . ASN A 1 767 ? 10.665 17.049 -54.147 1.00 69.44 767 ASN A C 1
ATOM 5889 O O . ASN A 1 767 ? 10.848 18.153 -54.658 1.00 69.44 767 ASN A O 1
ATOM 5893 N N . GLY A 1 768 ? 10.538 15.939 -54.884 1.00 77.19 768 GLY A N 1
ATOM 5894 C CA . GLY A 1 768 ? 10.576 15.904 -56.350 1.00 77.19 768 GLY A CA 1
ATOM 5895 C C . GLY A 1 768 ? 11.983 15.920 -56.960 1.00 77.19 768 GLY A C 1
ATOM 5896 O O . GLY A 1 768 ? 12.109 15.987 -58.181 1.00 77.19 768 GLY A O 1
ATOM 5897 N N . THR A 1 769 ? 13.035 15.864 -56.137 1.00 83.62 769 THR A N 1
ATOM 5898 C CA . THR A 1 769 ? 14.424 15.687 -56.595 1.00 83.62 769 THR A CA 1
ATOM 5899 C C . THR A 1 769 ? 14.778 14.206 -56.727 1.00 83.62 769 THR A C 1
ATOM 5901 O O . THR A 1 769 ? 14.062 13.347 -56.216 1.00 83.62 769 THR A O 1
ATOM 5904 N N . VAL A 1 770 ? 15.884 13.897 -57.409 1.00 82.12 770 VAL A N 1
ATOM 5905 C CA . VAL A 1 770 ? 16.395 12.524 -57.532 1.00 82.12 770 VAL A CA 1
ATOM 5906 C C . VAL A 1 770 ? 17.784 12.439 -56.900 1.00 82.12 770 VAL A C 1
ATOM 5908 O O . VAL A 1 770 ? 18.631 13.293 -57.158 1.00 82.12 770 VAL A O 1
ATOM 5911 N N . THR A 1 771 ? 18.050 11.398 -56.107 1.00 88.25 771 THR A N 1
ATOM 5912 C CA . THR A 1 771 ? 19.388 11.117 -55.547 1.00 88.25 771 THR A CA 1
ATOM 5913 C C . THR A 1 771 ? 19.989 9.834 -56.119 1.00 88.25 771 THR A C 1
ATOM 5915 O O . THR A 1 771 ? 19.292 8.854 -56.389 1.00 88.25 771 THR A O 1
ATOM 5918 N N . PHE A 1 772 ? 21.305 9.811 -56.326 1.00 87.56 772 PHE A N 1
ATOM 5919 C CA . PHE A 1 772 ? 22.056 8.655 -56.824 1.00 87.56 772 PHE A CA 1
ATOM 5920 C C . PHE A 1 772 ? 22.660 7.798 -55.706 1.00 87.56 772 PHE A C 1
ATOM 5922 O O . PHE A 1 772 ? 22.886 6.600 -55.906 1.00 87.56 772 PHE A O 1
ATOM 5929 N N . ARG A 1 773 ? 22.917 8.399 -54.541 1.00 89.44 773 ARG A N 1
ATOM 5930 C CA . ARG A 1 773 ? 23.499 7.803 -53.331 1.00 89.44 773 ARG A CA 1
ATOM 5931 C C . ARG A 1 773 ? 24.841 7.106 -53.604 1.00 89.44 773 ARG A C 1
ATOM 5933 O O . ARG A 1 773 ? 24.964 5.894 -53.412 1.00 89.44 773 ARG A O 1
ATOM 5940 N N . PRO A 1 774 ? 25.875 7.850 -54.044 1.00 80.62 774 PRO A N 1
ATOM 5941 C CA . PRO A 1 774 ? 27.095 7.288 -54.638 1.00 80.62 774 PRO A CA 1
ATOM 5942 C C . PRO A 1 774 ? 27.888 6.332 -53.730 1.00 80.62 774 PRO A C 1
ATOM 5944 O O . PRO A 1 774 ? 28.562 5.432 -54.232 1.00 80.62 774 PRO A O 1
ATOM 5947 N N . ARG A 1 775 ? 27.788 6.494 -52.404 1.00 86.62 775 ARG A N 1
ATOM 5948 C CA . ARG A 1 775 ? 28.553 5.725 -51.403 1.00 86.62 775 ARG A CA 1
ATOM 5949 C C . ARG A 1 775 ? 27.821 4.508 -50.826 1.00 86.62 775 ARG A C 1
ATOM 5951 O O . ARG A 1 775 ? 28.377 3.835 -49.967 1.00 86.62 775 ARG A O 1
ATOM 5958 N N . ILE A 1 776 ? 26.594 4.222 -51.264 1.00 85.38 776 ILE A N 1
ATOM 5959 C CA . ILE A 1 776 ? 25.852 3.041 -50.800 1.00 85.38 776 ILE A CA 1
ATOM 5960 C C . ILE A 1 776 ? 26.402 1.780 -51.476 1.00 85.38 776 ILE A C 1
ATOM 5962 O O . ILE A 1 776 ? 26.660 1.785 -52.682 1.00 85.38 776 ILE A O 1
ATOM 5966 N N . GLU A 1 777 ? 26.565 0.704 -50.702 1.00 90.31 777 GLU A N 1
ATOM 5967 C CA . GLU A 1 777 ? 26.897 -0.625 -51.223 1.00 90.31 777 GLU A CA 1
ATOM 5968 C C . GLU A 1 777 ? 25.738 -1.195 -52.046 1.00 90.31 777 GLU A C 1
ATOM 5970 O O . GLU A 1 777 ? 24.568 -1.076 -51.683 1.00 90.31 777 GLU A O 1
ATOM 5975 N N . VAL A 1 778 ? 26.054 -1.826 -53.173 1.00 91.81 778 VAL A N 1
ATOM 5976 C CA . VAL A 1 778 ? 25.045 -2.411 -54.061 1.00 91.81 778 VAL A CA 1
ATOM 5977 C C . VAL A 1 778 ? 24.703 -3.818 -53.593 1.00 91.81 778 VAL A C 1
ATOM 5979 O O . VAL A 1 778 ? 25.596 -4.631 -53.372 1.00 91.81 778 VAL A O 1
ATOM 5982 N N . VAL A 1 779 ? 23.415 -4.134 -53.483 1.00 95.31 779 VAL A N 1
ATOM 5983 C CA . VAL A 1 779 ? 22.945 -5.496 -53.189 1.00 95.31 779 VAL A CA 1
ATOM 5984 C C . VAL A 1 779 ? 22.720 -6.302 -54.472 1.00 95.31 779 VAL A C 1
ATOM 5986 O O . VAL A 1 779 ? 22.496 -5.748 -55.551 1.00 95.31 779 VAL A O 1
ATOM 5989 N N . ARG A 1 780 ? 22.795 -7.634 -54.380 1.00 95.25 780 ARG A N 1
ATOM 5990 C CA . ARG A 1 780 ? 22.750 -8.546 -55.540 1.00 95.25 780 ARG A CA 1
ATOM 5991 C C . ARG A 1 780 ? 21.473 -8.421 -56.375 1.00 95.25 780 ARG A C 1
ATOM 5993 O O . ARG A 1 780 ? 21.548 -8.500 -57.600 1.00 95.25 780 ARG A O 1
ATOM 6000 N N . GLN A 1 781 ? 20.319 -8.204 -55.748 1.00 94.50 781 GLN A N 1
ATOM 6001 C CA . GLN A 1 781 ? 19.052 -8.017 -56.468 1.00 94.50 781 GLN A CA 1
ATOM 6002 C C . GLN A 1 781 ? 19.031 -6.726 -57.306 1.00 94.50 781 GLN A C 1
ATOM 6004 O O . GLN A 1 781 ? 18.574 -6.744 -58.447 1.00 94.50 781 GLN A O 1
ATOM 6009 N N . ASP A 1 782 ? 19.608 -5.631 -56.801 1.00 93.50 782 ASP A N 1
ATOM 6010 C CA . ASP A 1 782 ? 19.723 -4.370 -57.545 1.00 93.50 782 ASP A CA 1
ATOM 6011 C C . ASP A 1 782 ? 20.679 -4.545 -58.729 1.00 93.50 782 ASP A C 1
ATOM 6013 O O . ASP A 1 782 ? 20.435 -4.047 -59.830 1.00 93.50 782 ASP A O 1
ATOM 6017 N N . PHE A 1 783 ? 21.754 -5.315 -58.529 1.00 96.06 783 PHE A N 1
ATOM 6018 C CA . PHE A 1 783 ? 22.681 -5.663 -59.599 1.00 96.06 783 PHE A CA 1
ATOM 6019 C C . PHE A 1 783 ? 22.024 -6.460 -60.731 1.00 96.06 783 PHE A C 1
ATOM 6021 O O . PHE A 1 783 ? 22.312 -6.190 -61.896 1.00 96.06 783 PHE A O 1
ATOM 6028 N N . ALA A 1 784 ? 21.084 -7.364 -60.432 1.00 95.62 784 ALA A N 1
ATOM 6029 C CA . ALA A 1 784 ? 20.312 -8.057 -61.467 1.00 95.62 784 ALA A CA 1
ATOM 6030 C C . ALA A 1 784 ? 19.534 -7.071 -62.361 1.00 95.62 784 ALA A C 1
ATOM 6032 O O . ALA A 1 784 ? 19.511 -7.229 -63.583 1.00 95.62 784 ALA A O 1
ATOM 6033 N N . ALA A 1 785 ? 18.977 -6.002 -61.782 1.00 95.12 785 ALA A N 1
ATOM 6034 C CA . ALA A 1 785 ? 18.316 -4.951 -62.553 1.00 95.12 785 ALA A CA 1
ATOM 6035 C C . ALA A 1 785 ? 19.290 -4.134 -63.413 1.00 95.12 785 ALA A C 1
ATOM 6037 O O . ALA A 1 785 ? 18.966 -3.802 -64.556 1.00 95.12 785 ALA A O 1
ATOM 6038 N N . PHE A 1 786 ? 20.489 -3.831 -62.901 1.00 95.31 786 PHE A N 1
ATOM 6039 C CA . PHE A 1 786 ? 21.540 -3.192 -63.697 1.00 95.31 786 PHE A CA 1
ATOM 6040 C C . PHE A 1 786 ? 21.964 -4.071 -64.881 1.00 95.31 786 PHE A C 1
ATOM 6042 O O . PHE A 1 786 ? 22.045 -3.563 -65.995 1.00 95.31 786 PHE A O 1
ATOM 6049 N N . LEU A 1 787 ? 22.160 -5.380 -64.677 1.00 94.75 787 LEU A N 1
ATOM 6050 C CA . LEU A 1 787 ? 22.503 -6.328 -65.745 1.00 94.75 787 LEU A CA 1
ATOM 6051 C C . LEU A 1 787 ? 21.411 -6.429 -66.815 1.00 94.75 787 LEU A C 1
ATOM 6053 O O . LEU A 1 787 ? 21.718 -6.411 -68.004 1.00 94.75 787 LEU A O 1
ATOM 6057 N N . TYR A 1 788 ? 20.143 -6.508 -66.406 1.00 95.75 788 TYR A N 1
ATOM 6058 C CA . TYR A 1 788 ? 19.019 -6.564 -67.341 1.00 95.75 788 TYR A CA 1
ATOM 6059 C C . TYR A 1 788 ? 18.959 -5.314 -68.225 1.00 95.75 788 TYR A C 1
ATOM 6061 O O . TYR A 1 788 ? 18.814 -5.421 -69.444 1.00 95.75 788 TYR A O 1
ATOM 6069 N N . ARG A 1 789 ? 19.143 -4.124 -67.635 1.00 95.50 789 ARG A N 1
ATOM 6070 C CA . ARG A 1 789 ? 19.183 -2.863 -68.395 1.00 95.50 789 ARG A CA 1
ATOM 6071 C C . ARG A 1 789 ? 20.429 -2.755 -69.265 1.00 95.50 789 ARG A C 1
ATOM 6073 O O . ARG A 1 789 ? 20.327 -2.306 -70.402 1.00 95.50 789 ARG A O 1
ATOM 6080 N N . LEU A 1 790 ? 21.577 -3.210 -68.765 1.00 92.44 790 LEU A N 1
ATOM 6081 C CA . LEU A 1 790 ? 22.832 -3.263 -69.514 1.00 92.44 790 LEU A CA 1
ATOM 6082 C C . LEU A 1 790 ? 22.709 -4.146 -70.767 1.00 92.44 790 LEU A C 1
ATOM 6084 O O . LEU A 1 790 ? 23.231 -3.782 -71.816 1.00 92.44 790 LEU A O 1
ATOM 6088 N N . ALA A 1 791 ? 21.961 -5.249 -70.685 1.00 90.62 791 ALA A N 1
ATOM 6089 C CA . ALA A 1 791 ? 21.645 -6.129 -71.812 1.00 90.62 791 ALA A CA 1
ATOM 6090 C C . ALA A 1 791 ? 20.555 -5.577 -72.759 1.00 90.62 791 ALA A C 1
ATOM 6092 O O . ALA A 1 791 ? 20.085 -6.293 -73.641 1.00 90.62 791 ALA A O 1
ATOM 6093 N N . GLY A 1 792 ? 20.129 -4.322 -72.582 1.00 89.88 792 GLY A N 1
ATOM 6094 C CA . GLY A 1 792 ? 19.125 -3.675 -73.428 1.00 89.88 792 GLY A CA 1
ATOM 6095 C C . GLY A 1 792 ? 17.675 -3.949 -73.025 1.00 89.88 792 GLY A C 1
ATOM 6096 O O . GLY A 1 792 ? 16.778 -3.689 -73.817 1.00 89.88 792 GLY A O 1
ATOM 6097 N N . SER A 1 793 ? 17.429 -4.440 -71.804 1.00 93.12 793 SER A N 1
ATOM 6098 C CA . SER A 1 793 ? 16.088 -4.768 -71.285 1.00 93.12 793 SER A CA 1
ATOM 6099 C C . SER A 1 793 ? 15.282 -5.696 -72.212 1.00 93.12 793 SER A C 1
ATOM 6101 O O . SER A 1 793 ? 14.167 -5.349 -72.604 1.00 93.12 793 SER A O 1
ATOM 6103 N N . PRO A 1 794 ? 15.824 -6.867 -72.597 1.00 92.38 794 PRO A N 1
ATOM 6104 C CA . PRO A 1 794 ? 15.190 -7.748 -73.575 1.00 92.38 794 PRO A CA 1
ATOM 6105 C C . PRO A 1 794 ? 13.801 -8.211 -73.123 1.00 92.38 794 PRO A C 1
ATOM 6107 O O . PRO A 1 794 ? 13.565 -8.450 -71.935 1.00 92.38 794 PRO A O 1
ATOM 6110 N N . GLU A 1 795 ? 12.891 -8.395 -74.080 1.00 92.38 795 GLU A N 1
ATOM 6111 C CA . GLU A 1 795 ? 11.561 -8.950 -73.819 1.00 92.38 795 GLU A CA 1
ATOM 6112 C C . GLU A 1 795 ? 11.669 -10.300 -73.096 1.00 92.38 795 GLU A C 1
ATOM 6114 O O . GLU A 1 795 ? 12.323 -11.240 -73.556 1.00 92.38 795 GLU A O 1
ATOM 6119 N N . TYR A 1 796 ? 11.038 -10.386 -71.926 1.00 94.06 796 TYR A N 1
ATOM 6120 C CA . TYR A 1 796 ? 11.046 -11.576 -71.086 1.00 94.06 796 TYR A CA 1
ATOM 6121 C C . TYR A 1 796 ? 9.713 -11.713 -70.358 1.00 94.06 796 TYR A C 1
ATOM 6123 O O . TYR A 1 796 ? 9.324 -10.841 -69.575 1.00 94.06 796 TYR A O 1
ATOM 6131 N N . THR A 1 797 ? 9.032 -12.831 -70.603 1.00 93.25 797 THR A N 1
ATOM 6132 C CA . THR A 1 797 ? 7.823 -13.229 -69.880 1.00 93.25 797 THR A CA 1
ATOM 6133 C C . THR A 1 797 ? 8.213 -14.079 -68.679 1.00 93.25 797 THR A C 1
ATOM 6135 O O . THR A 1 797 ? 8.859 -15.115 -68.831 1.00 93.25 797 THR A O 1
ATOM 6138 N N . VAL A 1 798 ? 7.801 -13.638 -67.491 1.00 93.44 798 VAL A N 1
ATOM 6139 C CA . VAL A 1 798 ? 8.063 -14.324 -66.222 1.00 93.44 798 VAL A CA 1
ATOM 6140 C C . VAL A 1 798 ? 7.464 -15.731 -66.241 1.00 93.44 798 VAL A C 1
ATOM 6142 O O . VAL A 1 798 ? 6.284 -15.909 -66.540 1.00 93.44 798 VAL A O 1
ATOM 6145 N N . SER A 1 799 ? 8.276 -16.725 -65.882 1.00 92.19 799 SER A N 1
ATOM 6146 C CA . SER A 1 799 ? 7.857 -18.117 -65.720 1.00 92.19 799 SER A CA 1
ATOM 6147 C C . SER A 1 799 ? 8.397 -18.669 -64.408 1.00 92.19 799 SER A C 1
ATOM 6149 O O . SER A 1 799 ? 9.596 -18.604 -64.151 1.00 92.19 799 SER A O 1
ATOM 6151 N N . ALA A 1 800 ? 7.532 -19.277 -63.594 1.00 87.75 800 ALA A N 1
ATOM 6152 C CA . ALA A 1 800 ? 7.947 -19.892 -62.333 1.00 87.75 800 ALA A CA 1
ATOM 6153 C C . ALA A 1 800 ? 8.997 -21.005 -62.531 1.00 87.75 800 ALA A C 1
ATOM 6155 O O . ALA A 1 800 ? 9.826 -21.223 -61.655 1.00 87.75 800 ALA A O 1
ATOM 6156 N N . ALA A 1 801 ? 9.017 -21.669 -63.694 1.00 90.19 801 ALA A N 1
ATOM 6157 C CA . ALA A 1 801 ? 10.016 -22.691 -64.023 1.00 90.19 801 ALA A CA 1
ATOM 6158 C C . ALA A 1 801 ? 11.441 -22.125 -64.204 1.00 90.19 801 ALA A C 1
ATOM 6160 O O . ALA A 1 801 ? 12.424 -22.870 -64.107 1.00 90.19 801 ALA A O 1
ATOM 6161 N N . ASP A 1 802 ? 11.561 -20.818 -64.458 1.00 92.94 802 ASP A N 1
ATOM 6162 C CA . ASP A 1 802 ? 12.842 -20.117 -64.557 1.00 92.94 802 ASP A CA 1
ATOM 6163 C C . ASP A 1 802 ? 13.393 -19.725 -63.179 1.00 92.94 802 ASP A C 1
ATOM 6165 O O . ASP A 1 802 ? 14.578 -19.410 -63.069 1.00 92.94 802 ASP A O 1
ATOM 6169 N N . ASN A 1 803 ? 12.583 -19.799 -62.114 1.00 93.44 803 ASN A N 1
ATOM 6170 C CA . ASN A 1 803 ? 13.071 -19.590 -60.759 1.00 93.44 803 ASN A CA 1
ATOM 6171 C C . ASN A 1 803 ? 13.929 -20.784 -60.317 1.00 93.44 803 ASN A C 1
ATOM 6173 O O . ASN A 1 803 ? 13.439 -21.905 -60.177 1.00 93.44 803 ASN A O 1
ATOM 6177 N N . LYS A 1 804 ? 15.226 -20.540 -60.114 1.00 92.62 804 LYS A N 1
ATOM 6178 C CA . LYS A 1 804 ? 16.196 -21.548 -59.659 1.00 92.62 804 LYS A CA 1
ATOM 6179 C C . LYS A 1 804 ? 16.554 -21.405 -58.180 1.00 92.62 804 LYS A C 1
ATOM 6181 O O . LYS A 1 804 ? 17.403 -22.156 -57.712 1.00 92.62 804 LYS A O 1
ATOM 6186 N N . PHE A 1 805 ? 15.932 -20.460 -57.471 1.00 96.94 805 PHE A N 1
ATOM 6187 C CA . PHE A 1 805 ? 16.330 -20.066 -56.124 1.00 96.94 805 PHE A CA 1
ATOM 6188 C C . PHE A 1 805 ? 15.193 -20.241 -55.119 1.00 96.94 805 PHE A C 1
ATOM 6190 O O . PHE A 1 805 ? 14.042 -19.905 -55.399 1.00 96.94 805 PHE A O 1
ATOM 6197 N N . THR A 1 806 ? 15.515 -20.757 -53.937 1.00 96.25 806 THR A N 1
ATOM 6198 C CA . THR A 1 806 ? 14.535 -21.033 -52.873 1.00 96.25 806 THR A CA 1
ATOM 6199 C C . THR A 1 806 ? 14.060 -19.777 -52.140 1.00 96.25 806 THR A C 1
ATOM 6201 O O . THR A 1 806 ? 12.967 -19.780 -51.581 1.00 96.25 806 THR A O 1
ATOM 6204 N N . ASP A 1 807 ? 14.849 -18.702 -52.163 1.00 96.00 807 ASP A N 1
ATOM 6205 C CA . ASP A 1 807 ? 14.608 -17.423 -51.482 1.00 96.00 807 ASP A CA 1
ATOM 6206 C C . ASP A 1 807 ? 14.046 -16.322 -52.402 1.00 96.00 807 ASP A C 1
ATOM 6208 O O . ASP A 1 807 ? 13.866 -15.184 -51.971 1.00 96.00 807 ASP A O 1
ATOM 6212 N N . VAL A 1 808 ? 13.756 -16.640 -53.668 1.00 96.06 808 VAL A N 1
ATOM 6213 C CA . VAL A 1 808 ? 13.201 -15.689 -54.640 1.00 96.06 808 VAL A CA 1
ATOM 6214 C C . VAL A 1 808 ? 11.714 -15.968 -54.843 1.00 96.06 808 VAL A C 1
ATOM 6216 O O . VAL A 1 808 ? 11.316 -17.059 -55.251 1.00 96.06 808 VAL A O 1
ATOM 6219 N N . THR A 1 809 ? 10.883 -14.962 -54.578 1.00 94.75 809 THR A N 1
ATOM 6220 C CA . THR A 1 809 ? 9.413 -15.015 -54.652 1.00 94.75 809 THR A CA 1
ATOM 6221 C C . THR A 1 809 ? 8.885 -13.875 -55.530 1.00 94.75 809 THR A C 1
ATOM 6223 O O . THR A 1 809 ? 9.640 -12.940 -55.798 1.00 94.75 809 THR A O 1
ATOM 6226 N N . PRO A 1 810 ? 7.612 -13.896 -55.970 1.00 94.19 810 PRO A N 1
ATOM 6227 C CA . PRO A 1 810 ? 7.038 -12.799 -56.756 1.00 94.19 810 PRO A CA 1
ATOM 6228 C C . PRO A 1 810 ? 7.142 -11.409 -56.105 1.00 94.19 810 PRO A C 1
ATOM 6230 O O . PRO A 1 810 ? 7.163 -10.416 -56.828 1.00 94.19 810 PRO A O 1
ATOM 6233 N N . ASP A 1 811 ? 7.254 -11.342 -54.774 1.00 94.81 811 ASP A N 1
ATOM 6234 C CA . ASP A 1 811 ? 7.405 -10.095 -54.013 1.00 94.81 811 ASP A CA 1
ATOM 6235 C C . ASP A 1 811 ? 8.871 -9.636 -53.880 1.00 94.81 811 ASP A C 1
ATOM 6237 O O . ASP A 1 811 ? 9.149 -8.542 -53.385 1.00 94.81 811 ASP A O 1
ATOM 6241 N N . THR A 1 812 ? 9.838 -10.453 -54.311 1.00 94.69 812 THR A N 1
ATOM 6242 C CA . THR A 1 812 ? 11.259 -10.092 -54.286 1.00 94.69 812 THR A CA 1
ATOM 6243 C C . THR A 1 812 ? 11.514 -8.912 -55.238 1.00 94.69 812 THR A C 1
ATOM 6245 O O . THR A 1 812 ? 11.148 -8.984 -56.416 1.00 94.69 812 THR A O 1
ATOM 6248 N N . PRO A 1 813 ? 12.180 -7.828 -54.794 1.00 93.38 813 PRO A N 1
ATOM 6249 C CA . PRO A 1 813 ? 12.541 -6.727 -55.679 1.00 93.38 813 PRO A CA 1
ATOM 6250 C C . PRO A 1 813 ? 13.332 -7.222 -56.891 1.00 93.38 813 PRO A C 1
ATOM 6252 O O . PRO A 1 813 ? 14.226 -8.056 -56.764 1.00 93.38 813 PRO A O 1
ATOM 6255 N N . HIS A 1 814 ? 12.992 -6.708 -58.072 1.00 95.06 814 HIS A N 1
ATOM 6256 C CA . HIS A 1 814 ? 13.597 -7.124 -59.342 1.00 95.06 814 HIS A CA 1
ATOM 6257 C C . HIS A 1 814 ? 13.373 -8.607 -59.706 1.00 95.06 814 HIS A C 1
ATOM 6259 O O . HIS A 1 814 ? 14.173 -9.199 -60.431 1.00 95.06 814 HIS A O 1
ATOM 6265 N N . TYR A 1 815 ? 12.268 -9.216 -59.242 1.00 96.25 815 TYR A N 1
ATOM 6266 C CA . TYR A 1 815 ? 11.897 -10.611 -59.529 1.00 96.25 815 TYR A CA 1
ATOM 6267 C C . TYR A 1 815 ? 12.011 -10.977 -61.017 1.00 96.25 815 TYR A C 1
ATOM 6269 O O . TYR A 1 815 ? 12.608 -11.997 -61.366 1.00 96.25 815 TYR A O 1
ATOM 6277 N N . LYS A 1 816 ? 11.493 -10.122 -61.910 1.00 96.88 816 LYS A N 1
ATOM 6278 C CA . LYS A 1 816 ? 11.556 -10.331 -63.365 1.00 96.88 816 LYS A CA 1
ATOM 6279 C C . LYS A 1 816 ? 13.004 -10.426 -63.853 1.00 96.88 816 LYS A C 1
ATOM 6281 O O . LYS A 1 816 ? 13.339 -11.339 -64.606 1.00 96.88 816 LYS A O 1
ATOM 6286 N N . GLU A 1 817 ? 13.847 -9.483 -63.446 1.00 97.44 817 GLU A N 1
ATOM 6287 C CA . GLU A 1 817 ? 15.244 -9.389 -63.866 1.00 97.44 817 GLU A CA 1
ATOM 6288 C C . GLU A 1 817 ? 16.092 -10.535 -63.301 1.00 97.44 817 GLU A C 1
ATOM 6290 O O . GLU A 1 817 ? 16.938 -11.082 -64.012 1.00 97.44 817 GLU A O 1
ATOM 6295 N N . ILE A 1 818 ? 15.815 -10.962 -62.065 1.00 97.44 818 ILE A N 1
ATOM 6296 C CA . ILE A 1 818 ? 16.457 -12.124 -61.437 1.00 97.44 818 ILE A CA 1
ATOM 6297 C C . ILE A 1 818 ? 16.129 -13.405 -62.215 1.00 97.44 818 ILE A C 1
ATOM 6299 O O . ILE A 1 818 ? 17.040 -14.158 -62.562 1.00 97.44 818 ILE A O 1
ATOM 6303 N N . LEU A 1 819 ? 14.853 -13.647 -62.537 1.00 96.88 819 LEU A N 1
ATOM 6304 C CA . LEU A 1 819 ? 14.426 -14.836 -63.286 1.00 96.88 819 LEU A CA 1
ATOM 6305 C C . LEU A 1 819 ? 14.971 -14.850 -64.718 1.00 96.88 819 LEU A C 1
ATOM 6307 O O . LEU A 1 819 ? 15.428 -15.891 -65.192 1.00 96.88 819 LEU A O 1
ATOM 6311 N N . TRP A 1 820 ? 15.000 -13.697 -65.392 1.00 97.19 820 TRP A N 1
ATOM 6312 C CA . TRP A 1 820 ? 15.645 -13.569 -66.700 1.00 97.19 820 TRP A CA 1
ATOM 6313 C C . TRP A 1 820 ? 17.131 -13.946 -66.633 1.00 97.19 820 TRP A C 1
ATOM 6315 O O . TRP A 1 820 ? 17.616 -14.729 -67.456 1.00 97.19 820 TRP A O 1
ATOM 6325 N N . ALA A 1 821 ? 17.860 -13.423 -65.646 1.00 96.31 821 ALA A N 1
ATOM 6326 C CA . ALA A 1 821 ? 19.284 -13.697 -65.494 1.00 96.31 821 ALA A CA 1
ATOM 6327 C C . ALA A 1 821 ? 19.553 -15.163 -65.108 1.00 96.31 821 ALA A C 1
ATOM 6329 O O . ALA A 1 821 ? 20.539 -15.745 -65.564 1.00 96.31 821 ALA A O 1
ATOM 6330 N N . ALA A 1 822 ? 18.667 -15.775 -64.316 1.00 95.75 822 ALA A N 1
ATOM 6331 C CA . ALA A 1 822 ? 18.726 -17.190 -63.955 1.00 95.75 822 ALA A CA 1
ATOM 6332 C C . ALA A 1 822 ? 18.483 -18.102 -65.164 1.00 95.75 822 ALA A C 1
ATOM 6334 O O . ALA A 1 822 ? 19.269 -19.017 -65.416 1.00 95.75 822 ALA A O 1
ATOM 6335 N N . LYS A 1 823 ? 17.443 -17.815 -65.961 1.00 95.31 823 LYS A N 1
ATOM 6336 C CA . LYS A 1 823 ? 17.116 -18.551 -67.193 1.00 95.31 823 LYS A CA 1
ATOM 6337 C C . LYS A 1 823 ? 18.293 -18.607 -68.162 1.00 95.31 823 LYS A C 1
ATOM 6339 O O . LYS A 1 823 ? 18.563 -19.655 -68.741 1.00 95.31 823 LYS A O 1
ATOM 6344 N N . ASN A 1 824 ? 18.983 -17.483 -68.338 1.00 93.88 824 ASN A N 1
ATOM 6345 C CA . ASN A 1 824 ? 20.117 -17.373 -69.256 1.00 93.88 824 ASN A CA 1
ATOM 6346 C C . ASN A 1 824 ? 21.450 -17.831 -68.632 1.00 93.88 824 ASN A C 1
ATOM 6348 O O . ASN A 1 824 ? 22.490 -17.772 -69.282 1.00 93.88 824 ASN A O 1
ATOM 6352 N N . GLY A 1 825 ? 21.443 -18.295 -67.377 1.00 93.12 825 GLY A N 1
ATOM 6353 C CA . GLY A 1 825 ? 22.634 -18.792 -66.687 1.00 93.12 825 GLY A CA 1
ATOM 6354 C C . GLY A 1 825 ? 23.637 -17.709 -66.277 1.00 93.12 825 GLY A C 1
ATOM 6355 O O . GLY A 1 825 ? 24.752 -18.039 -65.866 1.00 93.12 825 GLY A O 1
ATOM 6356 N N . TYR A 1 826 ? 23.259 -16.430 -66.354 1.00 95.19 826 TYR A N 1
ATOM 6357 C CA . TYR A 1 826 ? 24.094 -15.303 -65.933 1.00 95.19 826 TYR A CA 1
ATOM 6358 C C . TYR A 1 826 ? 24.259 -15.291 -64.408 1.00 95.19 826 TYR A C 1
ATOM 6360 O O . TYR A 1 826 ? 25.364 -15.102 -63.894 1.00 95.19 826 TYR A O 1
ATOM 6368 N N . ILE A 1 827 ? 23.189 -15.627 -63.683 1.00 94.38 827 ILE A N 1
ATOM 6369 C CA . ILE A 1 827 ? 23.184 -15.799 -62.227 1.00 94.38 827 ILE A CA 1
ATOM 6370 C C . ILE A 1 827 ? 22.895 -17.266 -61.904 1.00 94.38 827 ILE A C 1
ATOM 6372 O O . ILE A 1 827 ? 21.902 -17.823 -62.361 1.00 94.38 827 ILE A O 1
ATOM 6376 N N . LYS A 1 828 ? 23.765 -17.893 -61.104 1.00 90.56 828 LYS A N 1
ATOM 6377 C CA . LYS A 1 828 ? 23.662 -19.316 -60.722 1.00 90.56 828 LYS A CA 1
ATOM 6378 C C . LYS A 1 828 ? 23.270 -19.549 -59.258 1.00 90.56 828 LYS A C 1
ATOM 6380 O O . LYS A 1 828 ? 22.970 -20.681 -58.907 1.00 90.56 828 LYS A O 1
ATOM 6385 N N . GLY A 1 829 ? 23.241 -18.498 -58.433 1.00 89.25 829 GLY A N 1
ATOM 6386 C CA . GLY A 1 829 ? 22.986 -18.610 -56.992 1.00 89.25 829 GLY A CA 1
ATOM 6387 C C . GLY A 1 829 ? 24.156 -19.221 -56.219 1.00 89.25 829 GLY A C 1
ATOM 6388 O O . GLY A 1 829 ? 25.259 -19.371 -56.753 1.00 89.25 829 GLY A O 1
ATOM 6389 N N . TYR A 1 830 ? 23.912 -19.529 -54.952 1.00 90.69 830 TYR A N 1
ATOM 6390 C CA . TYR A 1 830 ? 24.835 -20.218 -54.058 1.00 90.69 830 TYR A CA 1
ATOM 6391 C C . TYR A 1 830 ? 24.569 -21.729 -54.048 1.00 90.69 830 TYR A C 1
ATOM 6393 O O . TYR A 1 830 ? 23.538 -22.211 -54.516 1.00 90.69 830 TYR A O 1
ATOM 6401 N N . ALA A 1 831 ? 25.523 -22.496 -53.515 1.00 90.25 831 ALA A N 1
ATOM 6402 C CA . ALA A 1 831 ? 25.449 -23.959 -53.480 1.00 90.25 831 ALA A CA 1
ATOM 6403 C C . ALA A 1 831 ? 24.275 -24.503 -52.640 1.00 90.25 831 ALA A C 1
ATOM 6405 O O . ALA A 1 831 ? 23.867 -25.644 -52.838 1.00 90.25 831 ALA A O 1
ATOM 6406 N N . ASP A 1 832 ? 23.728 -23.695 -51.729 1.00 92.75 832 ASP A N 1
ATOM 6407 C CA . ASP A 1 832 ? 22.551 -24.011 -50.910 1.00 92.75 832 ASP A CA 1
ATOM 6408 C C . ASP A 1 832 ? 21.211 -23.800 -51.644 1.00 92.75 832 ASP A C 1
ATOM 6410 O O . ASP A 1 832 ? 20.147 -24.045 -51.077 1.00 92.75 832 ASP A O 1
ATOM 6414 N N . GLY A 1 833 ? 21.252 -23.367 -52.908 1.00 92.56 833 GLY A N 1
ATOM 6415 C CA . GLY A 1 833 ? 20.069 -23.108 -53.722 1.00 92.56 833 GLY A CA 1
ATOM 6416 C C . GLY A 1 833 ? 19.461 -21.718 -53.527 1.00 92.56 833 GLY A C 1
ATOM 6417 O O . GLY A 1 833 ? 18.358 -21.488 -54.016 1.00 92.56 833 GLY A O 1
ATOM 6418 N N . THR A 1 834 ? 20.142 -20.790 -52.849 1.00 96.31 834 THR A N 1
ATOM 6419 C CA . THR A 1 834 ? 19.668 -19.408 -52.650 1.00 96.31 834 THR A CA 1
ATOM 6420 C C . THR A 1 834 ? 20.283 -18.415 -53.644 1.00 96.31 834 THR A C 1
ATOM 6422 O O . THR A 1 834 ? 21.347 -18.642 -54.228 1.00 96.31 834 THR A O 1
ATOM 6425 N N . PHE A 1 835 ? 19.625 -17.275 -53.845 1.00 95.38 835 PHE A N 1
ATOM 6426 C CA . PHE A 1 835 ? 20.135 -16.111 -54.569 1.00 95.38 835 PHE A CA 1
ATOM 6427 C C . PHE A 1 835 ? 20.864 -15.121 -53.645 1.00 95.38 835 PHE A C 1
ATOM 6429 O O . PHE A 1 835 ? 21.844 -14.492 -54.069 1.00 95.38 835 PHE A O 1
ATOM 6436 N N . ALA A 1 836 ? 20.387 -15.007 -52.400 1.00 94.81 836 ALA A N 1
ATOM 6437 C CA . ALA A 1 836 ? 20.769 -14.041 -51.373 1.00 94.81 836 ALA A CA 1
ATOM 6438 C C . ALA A 1 836 ? 20.654 -12.582 -51.851 1.00 94.81 836 ALA A C 1
ATOM 6440 O O . ALA A 1 836 ? 21.631 -11.833 -51.868 1.00 94.81 836 ALA A O 1
ATOM 6441 N N . GLY A 1 837 ? 19.448 -12.165 -52.254 1.00 90.50 837 GLY A N 1
ATOM 6442 C CA . GLY A 1 837 ? 19.210 -10.879 -52.932 1.00 90.50 837 GLY A CA 1
ATOM 6443 C C . GLY A 1 837 ? 19.680 -9.623 -52.183 1.00 90.50 837 GLY A C 1
ATOM 6444 O O . GLY A 1 837 ? 20.153 -8.686 -52.825 1.00 90.50 837 GLY A O 1
ATOM 6445 N N . MET A 1 838 ? 19.624 -9.627 -50.847 1.00 94.56 838 MET A N 1
ATOM 6446 C CA . MET A 1 838 ? 20.054 -8.510 -49.987 1.00 94.56 838 MET A CA 1
ATOM 6447 C C . MET A 1 838 ? 21.538 -8.554 -49.597 1.00 94.56 838 MET A C 1
ATOM 6449 O O . MET A 1 838 ? 22.021 -7.637 -48.935 1.00 94.56 838 MET A O 1
ATOM 6453 N N . ALA A 1 839 ? 22.279 -9.599 -49.978 1.00 93.38 839 ALA A N 1
ATOM 6454 C CA . ALA A 1 839 ? 23.719 -9.619 -49.757 1.00 93.38 839 ALA A CA 1
ATOM 6455 C C . ALA A 1 839 ? 24.396 -8.581 -50.662 1.00 93.38 839 ALA A C 1
ATOM 6457 O O . ALA A 1 839 ? 24.020 -8.408 -51.827 1.00 93.38 839 ALA A O 1
ATOM 6458 N N . THR A 1 840 ? 25.398 -7.888 -50.127 1.00 93.75 840 THR A N 1
ATOM 6459 C CA . THR A 1 840 ? 26.157 -6.884 -50.871 1.00 93.75 840 THR A CA 1
ATOM 6460 C C . THR A 1 840 ? 27.016 -7.566 -51.925 1.00 93.75 840 THR A C 1
ATOM 6462 O O . THR A 1 840 ? 27.641 -8.603 -51.686 1.00 93.75 840 THR A O 1
ATOM 6465 N N . ILE A 1 841 ? 26.989 -7.034 -53.145 1.00 92.94 841 ILE A N 1
ATOM 6466 C CA . ILE A 1 841 ? 27.665 -7.664 -54.268 1.00 92.94 841 ILE A CA 1
ATOM 6467 C C . ILE A 1 841 ? 29.170 -7.446 -54.168 1.00 92.94 841 ILE A C 1
ATOM 6469 O O . ILE A 1 841 ? 29.652 -6.324 -53.994 1.00 92.94 841 ILE A O 1
ATOM 6473 N N . GLN A 1 842 ? 29.914 -8.541 -54.294 1.00 93.94 842 GLN A N 1
ATOM 6474 C CA . GLN A 1 842 ? 31.367 -8.514 -54.315 1.00 93.94 842 GLN A CA 1
ATOM 6475 C C . GLN A 1 842 ? 31.883 -8.251 -55.734 1.00 93.94 842 GLN A C 1
ATOM 6477 O O . GLN A 1 842 ? 31.260 -8.634 -56.728 1.00 93.94 842 GLN A O 1
ATOM 6482 N N . ARG A 1 843 ? 33.052 -7.612 -55.837 1.00 94.81 843 ARG A N 1
ATOM 6483 C CA . ARG A 1 843 ? 33.680 -7.214 -57.110 1.00 94.81 843 ARG A CA 1
ATOM 6484 C C . ARG A 1 843 ? 33.803 -8.366 -58.104 1.00 94.81 843 ARG A C 1
ATOM 6486 O O . ARG A 1 843 ? 33.470 -8.196 -59.273 1.00 94.81 843 ARG A O 1
ATOM 6493 N N . GLN A 1 844 ? 34.248 -9.534 -57.648 1.00 92.50 844 GLN A N 1
ATOM 6494 C CA . GLN A 1 844 ? 34.439 -10.702 -58.509 1.00 92.50 844 GLN A CA 1
ATOM 6495 C C . GLN A 1 844 ? 33.114 -11.300 -58.994 1.00 92.50 844 GLN A C 1
ATOM 6497 O O . GLN A 1 844 ? 33.024 -11.705 -60.149 1.00 92.50 844 GLN A O 1
ATOM 6502 N N . ASP A 1 845 ? 32.068 -11.272 -58.163 1.00 92.62 845 ASP A N 1
ATOM 6503 C CA . ASP A 1 845 ? 30.740 -11.756 -58.550 1.00 92.62 845 ASP A CA 1
ATOM 6504 C C . ASP A 1 845 ? 30.134 -10.869 -59.644 1.00 92.62 845 ASP A C 1
ATOM 6506 O O . ASP A 1 845 ? 29.556 -11.374 -60.607 1.00 92.62 845 ASP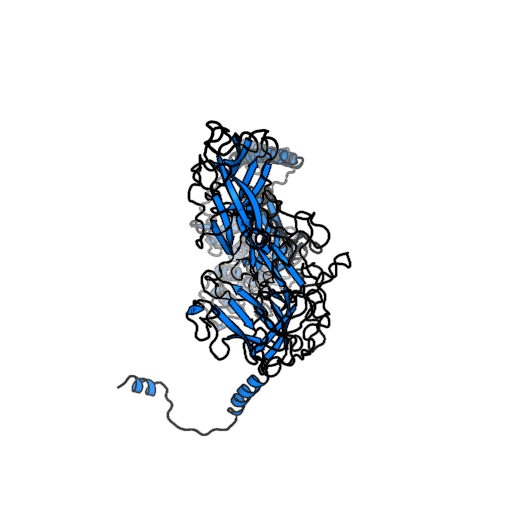 A O 1
ATOM 6510 N N . ALA A 1 846 ? 30.307 -9.547 -59.534 1.00 94.94 846 ALA A N 1
ATOM 6511 C CA . ALA A 1 846 ? 29.854 -8.614 -60.559 1.00 94.94 846 ALA A CA 1
ATOM 6512 C C . ALA A 1 846 ? 30.565 -8.847 -61.902 1.00 94.94 846 ALA A C 1
ATOM 6514 O O . ALA A 1 846 ? 29.910 -8.864 -62.945 1.00 94.94 846 ALA A O 1
ATOM 6515 N N . MET A 1 847 ? 31.888 -9.062 -61.890 1.00 94.56 847 MET A N 1
ATOM 6516 C CA . MET A 1 847 ? 32.648 -9.335 -63.118 1.00 94.56 847 MET A CA 1
ATOM 6517 C C . MET A 1 847 ? 32.256 -10.673 -63.742 1.00 94.56 847 MET A C 1
ATOM 6519 O O . MET A 1 847 ? 32.055 -10.736 -64.951 1.00 94.56 847 MET A O 1
ATOM 6523 N N . GLU A 1 848 ? 32.072 -11.715 -62.933 1.00 94.75 848 GLU A N 1
ATOM 6524 C CA . GLU A 1 848 ? 31.627 -13.031 -63.394 1.00 94.75 848 GLU A CA 1
ATOM 6525 C C . GLU A 1 848 ? 30.257 -12.964 -64.078 1.00 94.75 848 GLU A C 1
ATOM 6527 O O . GLU A 1 848 ? 30.048 -13.557 -65.137 1.00 94.75 848 GLU A O 1
ATOM 6532 N N . MET A 1 849 ? 29.315 -12.210 -63.512 1.00 95.31 849 MET A N 1
ATOM 6533 C CA . MET A 1 849 ? 27.995 -12.037 -64.115 1.00 95.31 849 MET A CA 1
ATOM 6534 C C . MET A 1 849 ? 28.058 -11.228 -65.421 1.00 95.31 849 MET A C 1
ATOM 6536 O O . MET A 1 849 ? 27.444 -11.638 -66.404 1.00 95.31 849 MET A O 1
ATOM 6540 N N . ILE A 1 850 ? 28.825 -10.129 -65.477 1.00 95.38 850 ILE A N 1
ATOM 6541 C CA . ILE A 1 850 ? 29.017 -9.345 -66.716 1.00 95.38 850 ILE A CA 1
ATOM 6542 C C . ILE A 1 850 ? 29.709 -10.195 -67.794 1.00 95.38 850 ILE A C 1
ATOM 6544 O O . ILE A 1 850 ? 29.310 -10.170 -68.957 1.00 95.38 850 ILE A O 1
ATOM 6548 N N . TYR A 1 851 ? 30.702 -10.996 -67.410 1.00 94.88 851 TYR A N 1
ATOM 6549 C CA . TYR A 1 851 ? 31.412 -11.917 -68.295 1.00 94.88 851 TYR A CA 1
ATOM 6550 C C . TYR A 1 851 ? 30.483 -12.967 -68.916 1.00 94.88 851 TYR A C 1
ATOM 6552 O O . TYR A 1 851 ? 30.570 -13.252 -70.110 1.00 94.88 851 TYR A O 1
ATOM 6560 N N . ARG A 1 852 ? 29.543 -13.514 -68.135 1.00 95.62 852 ARG A N 1
ATOM 6561 C CA . ARG A 1 852 ? 28.519 -14.437 -68.651 1.00 95.62 852 ARG A CA 1
ATOM 6562 C C . ARG A 1 852 ? 27.533 -13.746 -69.586 1.00 95.62 852 ARG A C 1
ATOM 6564 O O . ARG A 1 852 ? 27.171 -14.337 -70.600 1.00 95.62 852 ARG A O 1
ATOM 6571 N N . VAL A 1 853 ? 27.143 -12.503 -69.292 1.00 93.69 853 VAL A N 1
ATOM 6572 C CA . VAL A 1 853 ? 26.322 -11.693 -70.213 1.00 93.69 853 VAL A CA 1
ATOM 6573 C C . VAL A 1 853 ? 27.049 -11.482 -71.546 1.00 93.69 853 VAL A C 1
ATOM 6575 O O . VAL A 1 853 ? 26.419 -11.561 -72.595 1.00 93.69 853 VAL A O 1
ATOM 6578 N N . ALA A 1 854 ? 28.375 -11.323 -71.528 1.00 91.94 854 ALA A N 1
ATOM 6579 C CA . ALA A 1 854 ? 29.210 -11.240 -72.729 1.00 91.94 854 ALA A CA 1
ATOM 6580 C C . ALA A 1 854 ? 29.404 -12.581 -73.473 1.00 91.94 854 ALA A C 1
ATOM 6582 O O . ALA A 1 854 ? 30.143 -12.634 -74.455 1.00 91.94 854 ALA A O 1
ATOM 6583 N N . GLY A 1 855 ? 28.786 -13.674 -73.012 1.00 91.69 855 GLY A N 1
ATOM 6584 C CA . GLY A 1 855 ? 28.912 -15.002 -73.620 1.00 91.69 855 GLY A CA 1
ATOM 6585 C C . GLY A 1 855 ? 30.150 -15.790 -73.184 1.00 91.69 855 GLY A C 1
ATOM 6586 O O . GLY A 1 855 ? 30.532 -16.736 -73.868 1.00 91.69 855 GLY A O 1
ATOM 6587 N N . SER A 1 856 ? 30.777 -15.414 -72.064 1.00 93.12 856 SER A N 1
ATOM 6588 C CA . SER A 1 856 ? 31.972 -16.067 -71.507 1.00 93.12 856 SER A CA 1
ATOM 6589 C C . SER A 1 856 ? 33.107 -16.272 -72.531 1.00 93.12 856 SER A C 1
ATOM 6591 O O . SER A 1 856 ? 33.543 -17.402 -72.769 1.00 93.12 856 SER A O 1
ATOM 6593 N N . PRO A 1 857 ? 33.595 -15.193 -73.172 1.00 89.62 857 PRO A N 1
ATOM 6594 C CA . PRO A 1 857 ? 34.636 -15.279 -74.193 1.00 89.62 857 PRO A CA 1
ATOM 6595 C C . PRO A 1 857 ? 35.946 -15.868 -73.651 1.00 89.62 857 PRO A C 1
ATOM 6597 O O . PRO A 1 857 ? 36.339 -15.628 -72.510 1.00 89.62 857 PRO A O 1
ATOM 6600 N N . LYS A 1 858 ? 36.656 -16.627 -74.491 1.00 85.88 858 LYS A N 1
ATOM 6601 C CA . LYS A 1 858 ? 37.935 -17.249 -74.122 1.00 85.88 858 LYS A CA 1
ATOM 6602 C C . LYS A 1 858 ? 39.000 -16.184 -73.836 1.00 85.88 858 LYS A C 1
ATOM 6604 O O . LYS A 1 858 ? 39.158 -15.250 -74.618 1.00 85.88 858 LYS A O 1
ATOM 6609 N N . VAL A 1 859 ? 39.762 -16.372 -72.761 1.00 82.56 859 VAL A N 1
ATOM 6610 C CA . VAL A 1 859 ? 40.814 -15.445 -72.313 1.00 82.56 859 VAL A CA 1
ATOM 6611 C C . VAL A 1 859 ? 42.197 -16.039 -72.576 1.00 82.56 859 VAL A C 1
ATOM 6613 O O . VAL A 1 859 ? 42.377 -17.256 -72.479 1.00 82.56 859 VAL A O 1
ATOM 6616 N N . ALA A 1 860 ? 43.169 -15.205 -72.954 1.00 74.94 860 ALA A N 1
ATOM 6617 C CA . ALA A 1 860 ? 44.555 -15.631 -73.123 1.00 74.94 860 ALA A CA 1
ATOM 6618 C C . ALA A 1 860 ? 45.293 -15.632 -71.772 1.00 74.94 860 ALA A C 1
ATOM 6620 O O . ALA A 1 860 ? 45.045 -14.789 -70.914 1.00 74.94 860 ALA A O 1
ATOM 6621 N N . ASP A 1 861 ? 46.249 -16.547 -71.582 1.00 65.38 861 ASP A N 1
ATOM 6622 C CA . ASP A 1 861 ? 46.967 -16.686 -70.303 1.00 65.38 861 ASP A CA 1
ATOM 6623 C C . ASP A 1 861 ? 47.760 -15.430 -69.888 1.00 65.38 861 ASP A C 1
ATOM 6625 O O . ASP A 1 861 ? 47.987 -15.218 -68.697 1.00 65.38 861 ASP A O 1
ATOM 6629 N N . ALA A 1 862 ? 48.138 -14.574 -70.843 1.00 59.34 862 ALA A N 1
ATOM 6630 C CA . ALA A 1 862 ? 48.858 -13.323 -70.592 1.00 59.34 862 ALA A CA 1
ATOM 6631 C C . ALA A 1 862 ? 48.006 -12.232 -69.902 1.00 59.34 862 ALA A C 1
ATOM 6633 O O . ALA A 1 862 ? 48.569 -11.287 -69.350 1.00 59.34 862 ALA A O 1
ATOM 6634 N N . ASP A 1 863 ? 46.674 -12.371 -69.876 1.00 61.56 863 ASP A N 1
ATOM 6635 C CA . ASP A 1 863 ? 45.747 -11.343 -69.375 1.00 61.56 863 ASP A CA 1
ATOM 6636 C C . ASP A 1 863 ? 45.420 -11.473 -67.865 1.00 61.56 863 ASP A C 1
ATOM 6638 O O . ASP A 1 863 ? 44.707 -10.638 -67.305 1.00 61.56 863 ASP A O 1
ATOM 6642 N N . LYS A 1 864 ? 45.967 -12.482 -67.162 1.00 62.47 864 LYS A N 1
ATOM 6643 C CA . LYS A 1 864 ? 45.667 -12.852 -65.750 1.00 62.47 864 LYS A CA 1
ATOM 6644 C C . LYS A 1 864 ? 46.209 -11.888 -64.667 1.00 62.47 864 LYS A C 1
ATOM 6646 O O . LYS A 1 864 ? 46.519 -12.286 -63.548 1.00 62.47 864 LYS A O 1
ATOM 6651 N N . ALA A 1 865 ? 46.364 -10.607 -64.984 1.00 65.94 865 ALA A N 1
ATOM 6652 C CA . ALA A 1 865 ? 47.328 -9.719 -64.335 1.00 65.94 865 ALA A CA 1
ATOM 6653 C C . ALA A 1 865 ? 46.798 -8.843 -63.168 1.00 65.94 865 ALA A C 1
ATOM 6655 O O . ALA A 1 865 ? 47.066 -7.644 -63.169 1.00 65.94 865 ALA A O 1
ATOM 6656 N N . PHE A 1 866 ? 46.104 -9.384 -62.160 1.00 84.69 866 PHE A N 1
ATOM 6657 C CA . PHE A 1 866 ? 46.033 -8.730 -60.831 1.00 84.69 866 PHE A CA 1
ATOM 6658 C C . PHE A 1 866 ? 46.609 -9.644 -59.755 1.00 84.69 866 PHE A C 1
ATOM 6660 O O . PHE A 1 866 ? 46.384 -10.857 -59.798 1.00 84.69 866 PHE A O 1
ATOM 6667 N N . THR A 1 867 ? 47.318 -9.056 -58.790 1.00 86.12 867 THR A N 1
ATOM 6668 C CA . THR A 1 867 ? 48.119 -9.775 -57.781 1.00 86.12 867 THR A CA 1
ATOM 6669 C C . THR A 1 867 ? 47.310 -10.751 -56.920 1.00 86.12 867 THR A C 1
ATOM 6671 O O . THR A 1 867 ? 47.852 -11.757 -56.473 1.00 86.12 867 THR A O 1
ATOM 6674 N N . ASP A 1 868 ? 46.014 -10.503 -56.734 1.00 86.25 868 ASP A N 1
ATOM 6675 C CA . ASP A 1 868 ? 45.095 -11.258 -55.871 1.00 86.25 868 ASP A CA 1
ATOM 6676 C C . ASP A 1 868 ? 44.054 -12.101 -56.639 1.00 86.25 868 ASP A C 1
ATOM 6678 O O . ASP A 1 868 ? 43.214 -12.752 -56.021 1.00 86.25 868 ASP A O 1
ATOM 6682 N N . SER A 1 869 ? 44.089 -12.119 -57.977 1.00 82.75 869 SER A N 1
ATOM 6683 C CA . SER A 1 869 ? 43.015 -12.718 -58.798 1.00 82.75 869 SER A CA 1
ATOM 6684 C C . SER A 1 869 ? 43.329 -14.106 -59.371 1.00 82.75 869 SER A C 1
ATOM 6686 O O . SER A 1 869 ? 42.411 -14.891 -59.623 1.00 82.75 869 SER A O 1
ATOM 6688 N N . ALA A 1 870 ? 44.615 -14.438 -59.539 1.00 75.12 870 ALA A N 1
ATOM 6689 C CA . ALA A 1 870 ? 45.066 -15.596 -60.317 1.00 75.12 870 ALA A CA 1
ATOM 6690 C C . ALA A 1 870 ? 44.703 -16.966 -59.707 1.00 75.12 870 ALA A C 1
ATOM 6692 O O . ALA A 1 870 ? 44.572 -17.942 -60.441 1.00 75.12 870 ALA A O 1
ATOM 6693 N N . ALA A 1 871 ? 44.527 -17.047 -58.383 1.00 77.06 871 ALA A N 1
ATOM 6694 C CA . ALA A 1 871 ? 44.197 -18.284 -57.663 1.00 77.06 871 ALA A CA 1
ATOM 6695 C C . ALA A 1 871 ? 42.692 -18.443 -57.363 1.00 77.06 871 ALA A C 1
ATOM 6697 O O . ALA A 1 871 ? 42.301 -19.328 -56.602 1.00 77.06 871 ALA A O 1
ATOM 6698 N N . THR A 1 872 ? 41.839 -17.576 -57.919 1.00 83.69 872 THR A N 1
ATOM 6699 C CA . THR A 1 872 ? 40.398 -17.571 -57.630 1.00 83.69 872 THR A CA 1
ATOM 6700 C C . THR A 1 872 ? 39.599 -18.317 -58.705 1.00 83.69 872 THR A C 1
ATOM 6702 O O . THR A 1 872 ? 40.001 -18.318 -59.869 1.00 83.69 872 THR A O 1
ATOM 6705 N N . PRO A 1 873 ? 38.415 -18.874 -58.379 1.00 85.25 873 PRO A N 1
ATOM 6706 C CA . PRO A 1 873 ? 37.501 -19.439 -59.380 1.00 85.25 873 PRO A CA 1
ATOM 6707 C C . PRO A 1 873 ? 37.022 -18.435 -60.444 1.00 85.25 873 PRO A C 1
ATOM 6709 O O . PRO A 1 873 ? 36.431 -18.840 -61.438 1.00 85.25 873 PRO A O 1
ATOM 6712 N N . PHE A 1 874 ? 37.261 -17.138 -60.232 1.00 90.19 874 PHE A N 1
ATOM 6713 C CA . PHE A 1 874 ? 36.813 -16.036 -61.083 1.00 90.19 874 PHE A CA 1
ATOM 6714 C C . PHE A 1 874 ? 37.929 -15.486 -61.984 1.00 90.19 874 PHE A C 1
ATOM 6716 O O . PHE A 1 874 ? 37.731 -14.465 -62.640 1.00 90.19 874 PHE A O 1
ATOM 6723 N N . ALA A 1 875 ? 39.102 -16.133 -62.011 1.00 88.06 875 ALA A N 1
ATOM 6724 C CA . ALA A 1 875 ? 40.292 -15.633 -62.700 1.00 88.06 875 ALA A CA 1
ATOM 6725 C C . ALA A 1 875 ? 40.028 -15.261 -64.169 1.00 88.06 875 ALA A C 1
ATOM 6727 O O . ALA A 1 875 ? 40.470 -14.202 -64.611 1.00 88.06 875 ALA A O 1
ATOM 6728 N N . ASP A 1 876 ? 39.260 -16.074 -64.900 1.00 89.00 876 ASP A N 1
ATOM 6729 C CA . ASP A 1 876 ? 38.957 -15.819 -66.313 1.00 89.00 876 ASP A CA 1
ATOM 6730 C C . ASP A 1 876 ? 38.059 -14.586 -66.498 1.00 89.00 876 ASP A C 1
ATOM 6732 O O . ASP A 1 876 ? 38.364 -13.723 -67.321 1.00 89.00 876 ASP A O 1
ATOM 6736 N N . SER A 1 877 ? 36.996 -14.432 -65.699 1.00 92.50 877 SER A N 1
ATOM 6737 C CA . SER A 1 877 ? 36.116 -13.257 -65.801 1.00 92.50 877 SER A CA 1
ATOM 6738 C C . SER A 1 877 ? 36.839 -11.953 -65.456 1.00 92.50 877 SER A C 1
ATOM 6740 O O . SER A 1 877 ? 36.651 -10.940 -66.133 1.00 92.50 877 SER A O 1
ATOM 6742 N N . ILE A 1 878 ? 37.714 -11.983 -64.447 1.00 92.75 878 ILE A N 1
ATOM 6743 C CA . ILE A 1 878 ? 38.521 -10.833 -64.030 1.00 92.75 878 ILE A CA 1
ATOM 6744 C C . ILE A 1 878 ? 39.556 -10.487 -65.109 1.00 92.75 878 ILE A C 1
ATOM 6746 O O . ILE A 1 878 ? 39.715 -9.314 -65.454 1.00 92.75 878 ILE A O 1
ATOM 6750 N N . ALA A 1 879 ? 40.234 -11.492 -65.669 1.00 89.50 879 ALA A N 1
ATOM 6751 C CA . ALA A 1 879 ? 41.223 -11.308 -66.728 1.00 89.50 879 ALA A CA 1
ATOM 6752 C C . ALA A 1 879 ? 40.585 -10.739 -68.006 1.00 89.50 879 ALA A C 1
ATOM 6754 O O . ALA A 1 879 ? 41.096 -9.776 -68.578 1.00 89.50 879 ALA A O 1
ATOM 6755 N N . TRP A 1 880 ? 39.416 -11.249 -68.404 1.00 91.56 880 TRP A N 1
ATOM 6756 C CA . TRP A 1 880 ? 38.648 -10.676 -69.508 1.00 91.56 880 TRP A CA 1
ATOM 6757 C C . TRP A 1 880 ? 38.243 -9.225 -69.232 1.00 91.56 880 TRP A C 1
ATOM 6759 O O . TRP A 1 880 ? 38.463 -8.351 -70.072 1.00 91.56 880 TRP A O 1
ATOM 6769 N N . ALA A 1 881 ? 37.692 -8.943 -68.047 1.00 92.62 881 ALA A N 1
ATOM 6770 C CA . ALA A 1 881 ? 37.264 -7.596 -67.682 1.00 92.62 881 ALA A CA 1
ATOM 6771 C C . ALA A 1 881 ? 38.436 -6.601 -67.702 1.00 92.62 881 ALA A C 1
ATOM 6773 O O . ALA A 1 881 ? 38.260 -5.453 -68.112 1.00 92.62 881 ALA A O 1
ATOM 6774 N N . LYS A 1 882 ? 39.639 -7.041 -67.314 1.00 90.38 882 LYS A N 1
ATOM 6775 C CA . LYS A 1 882 ? 40.871 -6.257 -67.446 1.00 90.38 882 LYS A CA 1
ATOM 6776 C C . LYS A 1 882 ? 41.243 -6.021 -68.910 1.00 90.38 882 LYS A C 1
ATOM 6778 O O . LYS A 1 882 ? 41.484 -4.878 -69.287 1.00 90.38 882 LYS A O 1
ATOM 6783 N N . ALA A 1 883 ? 41.266 -7.073 -69.731 1.00 88.81 883 ALA A N 1
ATOM 6784 C CA . ALA A 1 883 ? 41.624 -6.985 -71.150 1.00 88.81 883 ALA A CA 1
ATOM 6785 C C . ALA A 1 883 ? 40.690 -6.047 -71.936 1.00 88.81 883 ALA A C 1
ATOM 6787 O O . ALA A 1 883 ? 41.125 -5.353 -72.851 1.00 88.81 883 ALA A O 1
ATOM 6788 N N . GLN A 1 884 ? 39.414 -5.983 -71.546 1.00 90.12 884 GLN A N 1
ATOM 6789 C CA . GLN A 1 884 ? 38.426 -5.070 -72.126 1.00 90.12 884 GLN A CA 1
ATOM 6790 C C . GLN A 1 884 ? 38.412 -3.672 -71.482 1.00 90.12 884 GLN A C 1
ATOM 6792 O O . GLN A 1 884 ? 37.621 -2.820 -71.880 1.00 90.12 884 GLN A O 1
ATOM 6797 N N . GLY A 1 885 ? 39.255 -3.424 -70.474 1.00 89.88 885 GLY A N 1
ATOM 6798 C CA . GLY A 1 885 ? 39.312 -2.152 -69.753 1.00 89.88 885 GLY A CA 1
ATOM 6799 C C . GLY A 1 885 ? 38.084 -1.863 -68.886 1.00 89.88 885 GLY A C 1
ATOM 6800 O O . GLY A 1 885 ? 37.892 -0.724 -68.473 1.00 89.88 885 GLY A O 1
ATOM 6801 N N . ILE A 1 886 ? 37.251 -2.865 -68.589 1.00 92.81 886 ILE A N 1
ATOM 6802 C CA . ILE A 1 886 ? 36.075 -2.726 -67.716 1.00 92.81 886 ILE A CA 1
ATOM 6803 C C . ILE A 1 886 ? 36.533 -2.423 -66.286 1.00 92.81 886 ILE A C 1
ATOM 6805 O O . ILE A 1 886 ? 36.021 -1.502 -65.649 1.00 92.81 886 ILE A O 1
ATOM 6809 N N . THR A 1 887 ? 37.560 -3.130 -65.813 1.00 91.19 887 THR A N 1
ATOM 6810 C CA . THR A 1 887 ? 38.217 -2.875 -64.526 1.00 91.19 887 THR A CA 1
ATOM 6811 C C . THR A 1 887 ? 39.691 -2.533 -64.719 1.00 91.19 887 THR A C 1
ATOM 6813 O O . THR A 1 887 ? 40.380 -3.128 -65.545 1.00 91.19 887 THR A O 1
ATOM 6816 N N . THR A 1 888 ? 40.184 -1.583 -63.928 1.00 87.88 888 THR A N 1
ATOM 6817 C CA . THR A 1 888 ? 41.595 -1.166 -63.899 1.00 87.88 888 THR A CA 1
ATOM 6818 C C . THR A 1 888 ? 42.334 -1.660 -62.654 1.00 87.88 888 THR A C 1
ATOM 6820 O O . THR A 1 888 ? 43.551 -1.534 -62.594 1.00 87.88 888 THR A O 1
ATOM 6823 N N . GLY A 1 889 ? 41.619 -2.248 -61.684 1.00 86.50 889 GLY A N 1
ATOM 6824 C CA . GLY A 1 889 ? 42.152 -2.584 -60.359 1.00 86.50 889 GLY A CA 1
ATOM 6825 C C . GLY A 1 889 ? 42.402 -1.361 -59.474 1.00 86.50 889 GLY A C 1
ATOM 6826 O O . GLY A 1 889 ? 42.007 -0.244 -59.813 1.00 86.50 889 GLY A O 1
ATOM 6827 N N . TYR A 1 890 ? 43.021 -1.604 -58.324 1.00 86.81 890 TYR A N 1
ATOM 6828 C CA . TYR A 1 890 ? 43.519 -0.588 -57.400 1.00 86.81 890 TYR A CA 1
ATOM 6829 C C . TYR A 1 890 ? 44.975 -0.226 -57.728 1.00 86.81 890 TYR A C 1
ATOM 6831 O O . TYR A 1 890 ? 45.676 -0.965 -58.421 1.00 86.81 890 TYR A O 1
ATOM 6839 N N . GLU A 1 891 ? 45.441 0.915 -57.214 1.00 85.88 891 GLU A N 1
ATOM 6840 C CA . GLU A 1 891 ? 46.807 1.415 -57.445 1.00 85.88 891 GLU A CA 1
ATOM 6841 C C . GLU A 1 891 ? 47.900 0.456 -56.942 1.00 85.88 891 GLU A C 1
ATOM 6843 O O . GLU A 1 891 ? 48.996 0.425 -57.494 1.00 85.88 891 GLU A O 1
ATOM 6848 N N . ASP A 1 892 ? 47.586 -0.374 -55.943 1.00 84.50 892 ASP A N 1
ATOM 6849 C CA . ASP A 1 892 ? 48.473 -1.411 -55.399 1.00 84.50 892 ASP A CA 1
ATOM 6850 C C . ASP A 1 892 ? 48.620 -2.650 -56.309 1.00 84.50 892 ASP A C 1
ATOM 6852 O O . ASP A 1 892 ? 49.311 -3.610 -55.962 1.00 84.50 892 ASP A O 1
ATOM 6856 N N . GLY A 1 893 ? 47.975 -2.649 -57.480 1.00 85.69 893 GLY A N 1
ATOM 6857 C CA . GLY A 1 893 ? 48.003 -3.746 -58.447 1.00 85.69 893 GLY A CA 1
ATOM 6858 C C . GLY A 1 893 ? 47.047 -4.902 -58.132 1.00 85.69 893 GLY A C 1
ATOM 6859 O O . GLY A 1 893 ? 47.044 -5.899 -58.864 1.00 85.69 893 GLY A O 1
ATOM 6860 N N . SER A 1 894 ? 46.226 -4.785 -57.082 1.00 90.44 894 SER A N 1
ATOM 6861 C CA . SER A 1 894 ? 45.173 -5.750 -56.753 1.00 90.44 894 SER A CA 1
ATOM 6862 C C . SER A 1 894 ? 43.868 -5.465 -57.506 1.00 90.44 894 SER A C 1
ATOM 6864 O O . SER A 1 894 ? 43.563 -4.340 -57.906 1.00 90.44 894 SER A O 1
ATOM 6866 N N . PHE A 1 895 ? 43.049 -6.496 -57.695 1.00 90.38 895 PHE A N 1
ATOM 6867 C CA . PHE A 1 895 ? 41.663 -6.366 -58.132 1.00 90.38 895 PHE A CA 1
ATOM 6868 C C . PHE A 1 895 ? 40.736 -6.006 -56.961 1.00 90.38 895 PHE A C 1
ATOM 6870 O O . PHE A 1 895 ? 39.753 -5.279 -57.155 1.00 90.38 895 PHE A O 1
ATOM 6877 N N . GLY A 1 896 ? 41.049 -6.504 -55.760 1.00 90.19 896 GLY A N 1
ATOM 6878 C CA . GLY A 1 896 ? 40.244 -6.404 -54.545 1.00 90.19 896 GLY A CA 1
ATOM 6879 C C . GLY A 1 896 ? 39.208 -7.520 -54.432 1.00 90.19 896 GLY A C 1
ATOM 6880 O O . GLY A 1 896 ? 38.028 -7.238 -54.222 1.00 90.19 896 GLY A O 1
ATOM 6881 N N . VAL A 1 897 ? 39.624 -8.777 -54.600 1.00 89.12 897 VAL A N 1
ATOM 6882 C CA . VAL A 1 897 ? 38.735 -9.947 -54.465 1.00 89.12 897 VAL A CA 1
ATOM 6883 C C . VAL A 1 897 ? 38.079 -9.963 -53.076 1.00 89.12 897 VAL A C 1
ATOM 6885 O O . VAL A 1 897 ? 38.738 -9.772 -52.058 1.00 89.12 897 VAL A O 1
ATOM 6888 N N . GLY A 1 898 ? 36.764 -10.178 -53.029 1.00 87.62 898 GLY A N 1
ATOM 6889 C CA . GLY A 1 898 ? 35.963 -10.210 -51.802 1.00 87.62 898 GLY A CA 1
ATOM 6890 C C . GLY A 1 898 ? 35.476 -8.841 -51.318 1.00 87.62 898 GLY A C 1
ATOM 6891 O O . GLY A 1 898 ? 34.585 -8.794 -50.470 1.00 87.62 898 GLY A O 1
ATOM 6892 N N . ARG A 1 899 ? 35.994 -7.729 -51.862 1.00 90.50 899 ARG A N 1
ATOM 6893 C CA . ARG A 1 899 ? 35.493 -6.387 -51.528 1.00 90.50 899 ARG A CA 1
ATOM 6894 C C . ARG A 1 899 ? 34.126 -6.145 -52.166 1.00 90.50 899 ARG A C 1
ATOM 6896 O O . ARG A 1 899 ? 33.875 -6.568 -53.297 1.00 90.50 899 ARG A O 1
ATOM 6903 N N . THR A 1 900 ? 33.263 -5.449 -51.440 1.00 91.19 900 THR A N 1
ATOM 6904 C CA . THR A 1 900 ? 31.949 -4.986 -51.898 1.00 91.19 900 THR A CA 1
ATOM 6905 C C . THR A 1 900 ? 32.088 -3.819 -52.879 1.00 91.19 900 THR A C 1
ATOM 6907 O O . THR A 1 900 ? 33.143 -3.187 -52.976 1.00 91.19 900 THR A O 1
ATOM 6910 N N . ILE A 1 901 ? 31.036 -3.556 -53.659 1.00 89.25 901 ILE A N 1
ATOM 6911 C CA . ILE A 1 901 ? 31.003 -2.454 -54.631 1.00 89.25 901 ILE A CA 1
ATOM 6912 C C . ILE A 1 901 ? 30.030 -1.377 -54.159 1.00 89.25 901 ILE A C 1
ATOM 6914 O O . ILE A 1 901 ? 28.858 -1.664 -53.908 1.00 89.25 901 ILE A O 1
ATOM 6918 N N . ILE A 1 902 ? 30.493 -0.128 -54.109 1.00 90.00 902 ILE A N 1
ATOM 6919 C CA . ILE A 1 902 ? 29.629 1.045 -53.933 1.00 90.00 902 ILE A CA 1
ATOM 6920 C C . ILE A 1 902 ? 29.127 1.573 -55.283 1.00 90.00 902 ILE A C 1
ATOM 6922 O O . ILE A 1 902 ? 29.756 1.382 -56.326 1.00 90.00 902 ILE A O 1
ATOM 6926 N N . ARG A 1 903 ? 27.980 2.254 -55.280 1.00 92.38 903 ARG A N 1
ATOM 6927 C CA . ARG A 1 903 ? 27.255 2.648 -56.502 1.00 92.38 903 ARG A CA 1
ATOM 6928 C C . ARG A 1 903 ? 28.064 3.476 -57.500 1.00 92.38 903 ARG A C 1
ATOM 6930 O O . ARG A 1 903 ? 27.949 3.234 -58.700 1.00 92.38 903 ARG A O 1
ATOM 6937 N N . GLN A 1 904 ? 28.877 4.424 -57.036 1.00 89.62 904 GLN A N 1
ATOM 6938 C CA . GLN A 1 904 ? 29.706 5.252 -57.924 1.00 89.62 904 GLN A CA 1
ATOM 6939 C C . GLN A 1 904 ? 30.774 4.432 -58.673 1.00 89.62 904 GLN A C 1
ATOM 6941 O O . GLN A 1 904 ? 30.984 4.645 -59.864 1.00 89.62 904 GLN A O 1
ATOM 6946 N N . ASP A 1 905 ? 31.387 3.442 -58.019 1.00 89.81 905 ASP A N 1
ATOM 6947 C CA . ASP A 1 905 ? 32.403 2.583 -58.636 1.00 89.81 905 ASP A CA 1
ATOM 6948 C C . ASP A 1 905 ? 31.743 1.606 -59.616 1.00 89.81 905 ASP A C 1
ATOM 6950 O O . ASP A 1 905 ? 32.260 1.337 -60.703 1.00 89.81 905 ASP A O 1
ATOM 6954 N N . LEU A 1 906 ? 30.549 1.115 -59.260 1.00 93.88 906 LEU A N 1
ATOM 6955 C CA . LEU A 1 906 ? 29.755 0.284 -60.155 1.00 93.88 906 LEU A CA 1
ATOM 6956 C C . LEU A 1 906 ? 29.388 1.035 -61.442 1.00 93.88 906 LEU A C 1
ATOM 6958 O O . LEU A 1 906 ? 29.413 0.435 -62.516 1.00 93.88 906 LEU A O 1
ATOM 6962 N N . ALA A 1 907 ? 29.067 2.329 -61.358 1.00 93.50 907 ALA A N 1
ATOM 6963 C CA . ALA A 1 907 ? 28.726 3.137 -62.527 1.00 93.50 907 ALA A CA 1
ATOM 6964 C C . ALA A 1 907 ? 29.849 3.137 -63.574 1.00 93.50 907 ALA A C 1
ATOM 6966 O O . ALA A 1 907 ? 29.580 2.956 -64.762 1.00 93.50 907 ALA A O 1
ATOM 6967 N N . ALA A 1 908 ? 31.106 3.243 -63.132 1.00 92.19 908 ALA A N 1
ATOM 6968 C CA . ALA A 1 908 ? 32.265 3.151 -64.014 1.00 92.19 908 ALA A CA 1
ATOM 6969 C C . ALA A 1 908 ? 32.370 1.779 -64.695 1.00 92.19 908 ALA A C 1
ATOM 6971 O O . ALA A 1 908 ? 32.587 1.706 -65.906 1.00 92.19 908 ALA A O 1
ATOM 6972 N N . PHE A 1 909 ? 32.164 0.687 -63.951 1.00 94.38 909 PHE A N 1
ATOM 6973 C CA . PHE A 1 909 ? 32.165 -0.662 -64.527 1.00 94.38 909 PHE A CA 1
ATOM 6974 C C . PHE A 1 909 ? 31.052 -0.854 -65.551 1.00 94.38 909 PHE A C 1
ATOM 6976 O O . PHE A 1 909 ? 31.314 -1.353 -66.643 1.00 94.38 909 PHE A O 1
ATOM 6983 N N . LEU A 1 910 ? 29.827 -0.432 -65.233 1.00 94.06 910 LEU A N 1
ATOM 6984 C CA . LEU A 1 910 ? 28.681 -0.560 -66.131 1.00 94.06 910 LEU A CA 1
ATOM 6985 C C . LEU A 1 910 ? 28.864 0.269 -67.403 1.00 94.06 910 LEU A C 1
ATOM 6987 O O . LEU A 1 910 ? 28.594 -0.237 -68.489 1.00 94.06 910 LEU A O 1
ATOM 6991 N N . ASN A 1 911 ? 29.358 1.506 -67.292 1.00 91.88 911 ASN A N 1
ATOM 6992 C CA . ASN A 1 911 ? 29.596 2.367 -68.451 1.00 91.88 911 ASN A CA 1
ATOM 6993 C C . ASN A 1 911 ? 30.631 1.749 -69.407 1.00 91.88 911 ASN A C 1
ATOM 6995 O O . ASN A 1 911 ? 30.401 1.640 -70.613 1.00 91.88 911 ASN A O 1
ATOM 6999 N N . ARG A 1 912 ? 31.747 1.254 -68.861 1.00 93.25 912 ARG A N 1
ATOM 7000 C CA . ARG A 1 912 ? 32.794 0.591 -69.652 1.00 93.25 912 ARG A CA 1
ATOM 7001 C C . ARG A 1 912 ? 32.306 -0.733 -70.240 1.00 93.25 912 ARG A C 1
ATOM 7003 O O . ARG A 1 912 ? 32.528 -0.991 -71.419 1.00 93.25 912 ARG A O 1
ATOM 7010 N N . ALA A 1 913 ? 31.580 -1.540 -69.464 1.00 92.06 913 ALA A N 1
ATOM 7011 C CA . ALA A 1 913 ? 30.981 -2.783 -69.945 1.00 92.06 913 ALA A CA 1
ATOM 7012 C C . ALA A 1 913 ? 29.965 -2.536 -71.071 1.00 92.06 913 ALA A C 1
ATOM 7014 O O . ALA A 1 913 ? 29.950 -3.279 -72.050 1.00 92.06 913 ALA A O 1
ATOM 7015 N N . ALA A 1 914 ? 29.168 -1.466 -70.994 1.00 88.44 914 ALA A N 1
ATOM 7016 C CA . ALA A 1 914 ? 28.208 -1.111 -72.038 1.00 88.44 914 ALA A CA 1
ATOM 7017 C C . ALA A 1 914 ? 28.892 -0.831 -73.386 1.00 88.44 914 ALA A C 1
ATOM 7019 O O . ALA A 1 914 ? 28.342 -1.164 -74.434 1.00 88.44 914 ALA A O 1
ATOM 7020 N N . ALA A 1 915 ? 30.094 -0.245 -73.377 1.00 84.50 915 ALA A N 1
ATOM 7021 C CA . ALA A 1 915 ? 30.876 -0.010 -74.592 1.00 84.50 915 ALA A CA 1
ATOM 7022 C C . ALA A 1 915 ? 31.422 -1.308 -75.216 1.00 84.50 915 ALA A C 1
ATOM 7024 O O . ALA A 1 915 ? 31.621 -1.371 -76.429 1.00 84.50 915 ALA A O 1
ATOM 7025 N N . VAL A 1 916 ? 31.657 -2.333 -74.395 1.00 86.69 916 VAL A N 1
ATOM 7026 C CA . VAL A 1 916 ? 32.147 -3.649 -74.828 1.00 86.69 916 VAL A CA 1
ATOM 7027 C C . VAL A 1 916 ? 31.001 -4.502 -75.368 1.00 86.69 916 VAL A C 1
ATOM 7029 O O . VAL A 1 916 ? 31.139 -5.085 -76.433 1.00 86.69 916 VAL A O 1
ATOM 7032 N N . LEU A 1 917 ? 29.855 -4.523 -74.681 1.00 83.94 917 LEU A N 1
ATOM 7033 C CA . LEU A 1 917 ? 28.688 -5.343 -75.040 1.00 83.94 917 LEU A CA 1
ATOM 7034 C C . LEU A 1 917 ? 27.906 -4.834 -76.268 1.00 83.94 917 LEU A C 1
ATOM 7036 O O . LEU A 1 917 ? 27.064 -5.555 -76.792 1.00 83.94 917 LEU A O 1
ATOM 7040 N N . LYS A 1 918 ? 28.147 -3.592 -76.714 1.00 69.62 918 LYS A N 1
ATOM 7041 C CA . LYS A 1 918 ? 27.554 -3.012 -77.938 1.00 69.62 918 LYS A CA 1
ATOM 7042 C C . LYS A 1 918 ? 28.334 -3.330 -79.224 1.00 69.62 918 LYS A C 1
ATOM 7044 O O . LYS A 1 918 ? 27.856 -2.969 -80.300 1.00 69.62 918 LYS A O 1
ATOM 7049 N N . LYS A 1 919 ? 29.529 -3.917 -79.116 1.00 50.06 919 LYS A N 1
ATOM 7050 C CA . LYS A 1 919 ? 30.336 -4.403 -80.247 1.00 50.06 919 LYS A CA 1
ATOM 7051 C C . LYS A 1 919 ? 30.006 -5.858 -80.526 1.00 50.06 919 LYS A C 1
ATOM 7053 O O . LYS A 1 919 ? 30.064 -6.220 -81.721 1.00 50.06 919 LYS A O 1
#

Radius of gyration: 47.94 Å; chains: 1; bounding box: 92×95×136 Å

InterPro domains:
  IPR001119 S-layer homology domain [PF00395] (804-846)
  IPR001119 S-layer homology domain [PF00395] (866-907)
  IPR001119 S-layer homology domain [PS51272] (734-800)
  IPR001119 S-layer homology domain [PS51272] (801-864)
  IPR001119 S-layer homology domain [PS51272] (865-919)
  IPR013378 Internalin B-like, B-repeat [PF09479] (553-604)
  IPR042229 Listeria-Bacteroides repeat domain superfamily [G3DSA:2.60.40.4270] (151-244)

Secondary structure (DSSP, 8-state):
--HHHHHHHHS---------SSSSHHHHHHHHHSSSSSS-------TT-SSTTT--B-EEEEETTEEEEE-B-TT--B-EES-TTSSSTT---PBPTT-EE-TTT--S--S--STTS-EEEEEEESSTTS-SBPPTT-EE-SBSEEEEEEEEEEEEEEEESSSS-EEEEEEETTPPPPHHHHH------SS---S------PPPPPPTTEEEEEEESSS-TT---B--S----S-EEEEEEEEE---TTS-TTSTTSTTEEEEEEEETTT--EEEEEEETTEEPPGGGS-GGG--SEEEEE-SS-EEEEE--TTSEE---TTSSS--SEEEEEE--SS---EEEEEETT-STTS-SSS----TT--SSS---SS---EEEESSSBPPPPP---BTTBEEEEEEETT--SPP-TTSBGGGSTT-BTTTTEEEEEEEEE-SSEEEEEEE----SSTT---S-------EE-TTS-EEE-TT--EEEEEEETTSBP-PPTTSSS-S--TTGGGTT----PPEEEEEETTT-SB--B-SS-EEEEEEEP--EEEEEE-TT-BBTTTB-EEEEEE-TTS-HHHH-PPPB-TTEEEEEEEE-STTSTT-EEETTTTEEEEE-TTSTTSEEEEEEE--TTPEEEEEEEEHHHHHHHHHHTSS----S-HHHHHTTHHHHT--HHHHHHHHHHHHHHHHHHHHHHT--HHHHHHHHHHHHHHHHHHHHHHTS--PPP---TT--BTT--TTTSTTHHHHHHHHHTTS---EEPTTS-EE--TTSBPBHHHHHHHHHHHTT-------GGG---TT--TTSTTHHHHHHHHHTTS----TTS---TTSBPBHHHHHHHHHHHTT-----GGG---TTTTTSTTHHHHHHHHHTTS----TTS---TT-B-BHHHHHHHHHHHHHHHT-

Sequence (919 aa):
MSLEERFQNMTGNTKVWRAPLAGLASVAMIATMGVAASTANADTVNASNPVDQTDKFSVGVYAADAPYKLATDATGWRALYGNPDSHSAAHRDFYKYGDTFTTDDLRIANPYTAKDDHKVLTGYSYDLDGKNVASNEGVAVKGDTKLYAQSTKAYTVTFQKNFKSAEQIEVAAGQPITAADYFGKSYGSYWDSSLVNYRGITEPAAPAGYVFVGWTLSDNADSEDLYTGQAIEKDTTLYPKFEKFTDAGTAPGTAANQNVAQVELRNAQDGLFDTKYTLADQPFPEFRANPDNKGTEWQAGTDTTPSGKAYDFTQPVENAIRDYGANDLNLWGVTTASDKAWTIIYHFNGTENSAKNHANVNPTNDNEKGFTSSDVKKVTTSDGIAAKPGDPAVKGAEFTAWYQSNNNTPFDFSKSVASQADAQAGSRTVDLYAGWDTENIVPVAYYYNYQTNAGTTSFWNLSSTDLNDGKGQKVVDSHSGKALNYQTAGTSIQVPTGVEDYFQTAADKDHDKYTSRTVTSWNGVLSNAVVSSVTASVSVYANWEGGQSVLLDADGGHWGSVNHTQYASKSDSQKWADVVTTPTRDGYTFLYWEKAQAPLKGAYANLTDGYYYTFDPSSKTGLKKTKNVISDGDRLRAIWASTDNQTVYALHDKYGLTGLNKQDDYALADKLGFSEGPWKTYVDTWYGLQDEFVALNALDGQAKIDAAKALAAKYEAAQAELGKSPSVDPTDPANPFTDVLKGHTPHYSDIIAGYQAGVIKGWDEPNGTVTFRPRIEVVRQDFAAFLYRLAGSPEYTVSAADNKFTDVTPDTPHYKEILWAAKNGYIKGYADGTFAGMATIQRQDAMEMIYRVAGSPKVADADKAFTDSAATPFADSIAWAKAQGITTGYEDGSFGVGRTIIRQDLAAFLNRAAAVLKK

Foldseek 3Di:
DDPVVVVVVVPPDDDDDDDDDDPVVVVVVVVVVVVVVVPPFCPPQPLVHRFFDPLFAKAFEAALLGLVDTQAFPVRHGQIQQDPPPPDPPRNDGDGQQAKDAQVNSLGDPSCLPLPSQKDFPAKALDSVCPHGFDNLMAGDQFHFYIYGDIAGWAWEWEDQDVPDIQIFTDHAQWFQALCRQCWDDDADPPGHPGDTSHHDDQHDADPQKAFAAWAQDPDQPDQRHDQGGGDHHHTYTYTHIAGHDDDQDAAADPRRVQKFKEWQAQPPPRDIDIHIHTAQAFDHNSPHNVVSAAVAKAWDASVDGPLDGDDSRGGQHGPNDDRDGGSTYIHRDDDPVPQAQWEWEAQCFAPPNNDDWPWHDRNCPDDDDDDDDIDDGDGDPVQFDDDRYDTGTSQKDFDAKDFNPDPDHDDRVDGLVVDDQQPPVVSYTYIGTDIDRPQKAKEKEWADDDDDDDDDDPQQAADPFAAALVRHGPGHRRTIIGMDIDGAFDFDDGDVSRQNPQDDPSNQVPQDDFPKDQPFWAFRHVRHGDGGHHHHTYTYGDIFRKAKEKEAAAQFADPDDHRIHMWIDTPPDFQVVTDDHTDHPQKDWDFKAFCDPPGHGWGQDRHVQFTWDQDPPDPVRIDTDPDGNGHSTYIYIDIDGPLVVVVVVVVPPPDDPPPDLVVQLVCCVVVVFDSPLSNVLSVLVVVLVVLVVVLVPDDDVVSVVSSVVSVVSVVVSCVSCVVPRDDDFDDPLDQAPAQGVPPQFLSVLQSLCVVLVLAAFDQDPVRGTHRQQFDFDFQLVLLSSLCVLLVVDDDDDDPVLQQAPPQDPPPRNSRSVSVLSNLVLQDDDPVRHNRRRDGDWLLNSLSSLCVSLVVDDADPVQQFAPPQNPDPSSSSVSVCVVLVLDPADPVRHNRGPDGDGRSNVSSSSSSSSVVSVD